Protein AF-0000000087552351 (afdb_homodimer)

Sequence (820 aa):
MNISKKLKDYVEFHENSLAQIQEIRVENEFPAETSYFRNNADVDYARILYSASCRRLQGKMQLFIPKSEVFYRNRLTHSHEVAQIAKILAKRLELKDILTVQACSLAHDIGNPPFGHAGEIALSSLGTKLPYEGNAQSFRILHELEERHYKFFGLNLTLRTMLGIVKYHQMRSFKDNEGEEKINDKFLYDEDYELVGSWLEKYNINHKTIDCEIMDLSDEIAYAVHDLEDALKLKYFTIDELIYEFSVCEKFLEATKILEKQVNKAKSFAKLAREYSSSEEYSMLFRKELTSNLTSLLITDIDLVEEKLNYKKYEKLVKGLKKLTFRAIKRQPDIILYENQGNKILKGLFEVYNDDIYNKNLVLLPNNYRNLKLKERKIKDYIGGMMDLYAISQYEKYFGPINDKGIYGCMNISKKLKDYVEFHENSLAQIQEIRVENEFPAETSYFRNNADVDYARILYSASCRRLQGKMQLFIPKSEVFYRNRLTHSHEVAQIAKILAKRLELKDILTVQACSLAHDIGNPPFGHAGEIALSSLGTKLPYEGNAQSFRILHELEERHYKFFGLNLTLRTMLGIVKYHQMRSFKDNEGEEKINDKFLYDEDYELVGSWLEKYNINHKTIDCEIMDLSDEIAYAVHDLEDALKLKYFTIDELIYEFSVCEKFLEATKILEKQVNKAKSFAKLAREYSSSEEYSMLFRKELTSNLTSLLITDIDLVEEKLNYKKYEKLVKGLKKLTFRAIKRQPDIILYENQGNKILKGLFEVYNDDIYNKNLVLLPNNYRNLKLKERKIKDYIGGMMDLYAISQYEKYFGPINDKGIYGC

InterPro domains:
  IPR003607 HD/PDEase domain [SM00471] (71-233)
  IPR003607 HD/PDEase domain [cd00077] (73-172)
  IPR006261 dGTP triphosphohydrolase [TIGR01353] (38-400)
  IPR006674 HD domain [PF01966] (75-184)
  IPR006674 HD domain [PS51831] (75-224)
  IPR026875 Phosphohydrolase-associated domain [PF13286] (314-396)
  IPR050135 Deoxyguanosinetriphosphate triphosphohydrolase-like [PTHR11373] (42-273)

Nearest PDB structures (foldseek):
  7lwz-assembly1_F  TM=7.585E-01  e=1.533E-15  Vibrio cholerae O1 biovar El Tor str. N16961
  7lwz-assembly1_B  TM=7.613E-01  e=9.129E-15  Vibrio cholerae O1 biovar El Tor str. N16961
  7lwz-assembly1_D  TM=7.501E-01  e=4.357E-15  Vibrio cholerae O1 biovar El Tor str. N16961
  2dqb-assembly1_A  TM=7.507E-01  e=2.709E-14  Thermus thermophilus HB8
  2dqb-assembly1_F  TM=7.412E-01  e=7.397E-13  Thermus thermophilus HB8

Secondary structure (DSSP, 8-state):
-PPPHHHHHHHHHHHHHTGGGSS-BTTTTS----BTTB-HHHHHHHHHHTSHHHHGGGGSBSSS---SSS---BHHHHHHHHHHHHHHHHHHTT-S-HHHHHHHHHHTTTTPPTTHHHHHHHHHHSSSS----HHHHHHHIIIIIS---SSSSS---BHHHHHHT-----------SSS---TT-----HHHHHHHHHHHHHHT--SS-HHHHHHHHHHHHHHHHHHHHHHHHTTSS-HHHHHHHHHH-GGGGGGHHHHHHHHHHHHHHHTT--SS-SHHHHHHHHHHHHHHHHHHHHHHHEEEETTEEEESS-HHHHHHHHHHHHHHHHTSHHHHHHHHHHHHHHHHHHHHHH-TTTTGGGTTS-GGG--GGGHHHHHHHHHHT--HHHHHHHHHHHH--SGGG-TT--/-PPPHHHHHHHHHHHHHTGGGSS-BTTTTS----BTTB-HHHHHHHHHHTSHHHHGGGGSBSSS---SSS---BHHHHHHHHHHHHHHHHHHTT-S-HHHHHHHHHHTTTTPPTTHHHHHHHHHHSSSS----HHHHHHHIIIIIS---SSSSS---BHHHHHHT-----------TTS---TT-----HHHHHHHHHHHHHHT--SS-HHHHHHHHHHHHHHHHHHHHHHHHTTSS-HHHHHHHHHH-GGGGGGHHHHHHHHHHHHHHHTT--SS-SHHHHHHHHHHHHHHHHHHHHHHHEEEETTEEEESS-HHHHHHHHHHHHHHHHTSHHHHHHHHHHHHHHHHHHHHHH-TTTTGGGTTS-GGG--GGGHHHHHHHHHHT--HHHHHHHHHHHH--SGGG-TT--

pLDDT: mean 90.75, std 12.14, range [34.12, 98.69]

Foldseek 3Di:
DAFDPVLLVLQVVQLVLCVVQQQAWPPNVDGDDADPVGDQLNLLLVLLCPFLLLVLQQQADDQDDPDPVDDDDTRNNLLQQLLVLLLVLCVSSVPPCSSLLSSLSSLLQSLFFHLGPLLQLLLQPDDDNNHRDRLQSSLCQQQAVTDDDPPGGHSRHTLSSSLLNDPDLDALCPDDDDDDRPSHDDYHDPVVSVVNVVVCVVSVHDHCGPSNQSSVLSSLLSLLQRLVLRCVVVPLDHLVVLLVVQCPDPLLNVCSVVSVVLLVVLQVVLVVDDPPPDVVSSSVSSSVSSSVVSSVVQSVQFGQDPSGTDGNPCNSVSVSSNPSSSVSSCPDPVSVLSSLLSSVLLNQQLCQQVDCVNCPQSVVDPPSLRDPVCRSVSSSSRSRSHRHVVSQVVSCVVPNHPVVQPSPGD/DAFDPVLLCLQVVQLVLCVVQQQAWPPNVDGDDADPVGDQLNLLLVLLCPFLLLVLQQQADDQDDDDPVDDDDTRNNLLQQLLVLLLVLCVSSVPPCSSLLSSLSSLLQSQFFHLGPLLQLLLCPDDDNNHRDRLQSSLCQQQAVTDDDPPGGHSRHTLSSSLLNDLDLDDLPPPPPVPDRPSHDDYHDPVVSVVNVVVCVVSVHDHCGPSNQSSVLSSLLSLLQRLVLRCCVVPLDHLVVLLVVQCPDPLLNVCSVVLVVLLVVLQVVLVVDDPPPDVVSSSVSSSVSSSVVSSVVQSVQFGQDPSGTDGNPCNSVSVSSNPSSSVSSCPDPVSVLSSLLSSVLLNQQLCQQVDCVNCPQSVVDPPSLRDPVCRSVSSSSRSRSHRHVRSQVVSCVVPNHPVVQPSPRD

Organism: NCBI:txid2305228

Solvent-accessible surface area (backbone atoms only — not comparable to full-atom values): 43370 Å² total; per-residue (Å²): 133,83,73,53,69,68,46,43,50,52,47,51,53,47,50,58,62,41,58,83,31,49,80,36,32,72,52,59,92,62,72,78,93,64,54,99,45,36,50,62,44,54,50,40,31,48,56,47,64,71,30,67,56,41,54,34,23,62,47,18,34,51,89,49,80,85,43,77,63,49,86,67,71,23,39,34,59,45,21,52,50,17,17,52,46,21,36,44,49,31,38,55,58,64,50,85,69,39,54,40,28,24,33,25,21,50,44,49,63,48,22,46,23,24,42,23,72,49,25,33,48,43,52,24,67,42,81,66,94,50,70,52,40,42,53,27,39,22,52,44,35,46,52,49,67,37,80,70,50,67,89,50,53,5,65,54,40,28,44,42,45,57,47,18,46,38,84,48,94,36,62,68,78,72,70,85,85,91,77,80,71,72,85,80,68,77,29,24,51,68,72,56,42,53,50,52,48,51,52,28,62,74,65,71,43,69,84,56,32,61,43,18,50,42,28,53,53,20,44,49,50,40,48,24,38,55,49,45,46,52,37,47,71,69,56,74,50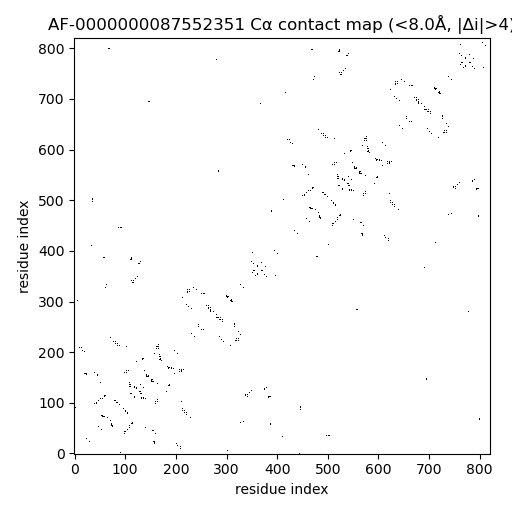,51,73,66,57,52,48,50,54,27,61,74,31,77,90,23,34,82,31,30,61,57,50,48,52,50,48,50,53,16,46,60,57,16,65,65,43,58,86,76,69,42,70,65,58,29,52,53,41,23,45,53,43,34,39,52,50,52,51,54,52,54,61,71,34,50,35,70,47,93,91,35,85,32,51,70,79,52,46,48,40,47,53,38,39,36,52,53,47,48,53,58,52,58,68,35,66,70,50,45,52,50,33,51,45,36,38,52,40,52,52,49,47,49,51,52,60,66,27,66,77,84,16,46,86,32,63,84,46,60,74,93,44,48,39,79,94,45,39,70,60,28,51,50,52,54,56,30,64,34,27,36,52,28,46,50,51,54,34,27,72,77,74,39,73,64,82,82,33,52,94,85,45,125,132,82,72,54,69,68,47,44,50,52,48,50,55,47,50,57,64,40,57,81,31,50,80,37,31,72,51,56,92,61,72,77,95,64,54,100,46,36,49,61,44,53,51,42,31,49,55,47,64,72,29,68,57,41,55,34,22,62,48,18,33,51,90,49,79,83,44,76,64,50,85,66,69,23,38,34,58,45,21,53,50,16,16,51,45,21,37,45,50,30,39,55,59,63,50,85,67,41,54,40,28,24,35,22,20,50,45,48,64,48,22,46,23,25,43,23,71,48,24,34,49,44,52,22,67,42,78,91,74,52,70,50,40,42,55,27,37,22,52,43,36,46,52,49,66,37,80,70,51,68,88,50,52,5,65,53,41,28,45,42,46,57,47,19,46,40,84,47,93,36,63,71,78,74,64,56,77,87,66,64,65,72,82,80,67,76,28,24,51,69,72,55,42,53,50,53,49,49,54,29,61,74,64,72,42,68,85,57,31,62,43,18,50,43,27,52,52,19,44,49,49,41,50,24,36,54,50,44,44,51,37,48,73,69,58,76,49,52,73,67,58,51,48,49,52,27,59,72,32,77,89,24,34,82,28,31,62,57,50,49,51,50,47,48,52,15,47,59,57,16,66,64,42,57,86,76,68,43,71,65,58,29,52,52,39,22,46,53,43,33,39,53,51,50,51,53,53,53,60,72,33,50,37,70,46,93,90,36,85,34,51,70,78,51,48,48,40,46,52,38,39,35,51,54,49,48,52,58,52,58,68,35,66,70,50,45,50,49,32,52,46,34,37,52,39,52,51,50,46,49,52,51,61,65,27,65,79,83,15,46,87,33,63,84,46,61,73,93,43,49,40,79,94,45,39,69,59,29,51,48,53,54,56,29,63,34,27,36,52,28,47,52,51,56,33,26,72,76,73,40,73,64,84,83,34,51,94,84,43,124

Radius of gyration: 26.46 Å; Cα contacts (8 Å, |Δi|>4): 1327; chains: 2; bounding box: 72×77×68 Å

Structure (mmCIF, N/CA/C/O backbone):
data_AF-0000000087552351-model_v1
#
loop_
_entity.id
_entity.type
_entity.pdbx_description
1 polymer 'DNTP triphosphohydrolase'
#
loop_
_atom_site.group_PDB
_atom_site.id
_atom_site.type_symbol
_atom_site.label_atom_id
_atom_site.label_alt_id
_atom_site.label_comp_id
_atom_site.label_asym_id
_atom_site.label_entity_id
_atom_site.label_seq_id
_atom_site.pdbx_PDB_ins_code
_atom_site.Cartn_x
_atom_site.Cartn_y
_atom_site.Cartn_z
_atom_site.occupancy
_atom_site.B_iso_or_equiv
_atom_site.auth_seq_id
_atom_site.auth_comp_id
_atom_site.auth_asym_id
_atom_site.auth_atom_id
_atom_site.pdbx_PDB_model_num
ATOM 1 N N . MET A 1 1 ? 20.641 -11.336 18.594 1 66.88 1 MET A N 1
ATOM 2 C CA . MET A 1 1 ? 21.016 -11.016 19.969 1 66.88 1 MET A CA 1
ATOM 3 C C . MET A 1 1 ? 19.953 -10.133 20.625 1 66.88 1 MET A C 1
ATOM 5 O O . MET A 1 1 ? 19.359 -9.273 19.969 1 66.88 1 MET A O 1
ATOM 9 N N . ASN A 1 2 ? 19.625 -10.406 21.828 1 80.88 2 ASN A N 1
ATOM 10 C CA . ASN A 1 2 ? 18.703 -9.609 22.641 1 80.88 2 ASN A CA 1
ATOM 11 C C . ASN A 1 2 ? 19.234 -8.211 22.891 1 80.88 2 ASN A C 1
ATOM 13 O O . ASN A 1 2 ? 20.453 -7.984 22.844 1 80.88 2 ASN A O 1
ATOM 17 N N . ILE A 1 3 ? 18.344 -7.242 23 1 90.88 3 ILE A N 1
ATOM 18 C CA . ILE A 1 3 ? 18.75 -5.855 23.203 1 90.88 3 ILE A CA 1
ATOM 19 C C . ILE A 1 3 ? 19.266 -5.68 24.625 1 90.88 3 ILE A C 1
ATOM 21 O O . ILE A 1 3 ? 18.953 -6.48 25.516 1 90.88 3 ILE A O 1
ATOM 25 N N . SER A 1 4 ? 20.172 -4.723 24.828 1 92.62 4 SER A N 1
ATOM 26 C CA . SER A 1 4 ? 20.734 -4.438 26.141 1 92.62 4 SER A CA 1
ATOM 27 C C . SER A 1 4 ? 19.656 -4.02 27.141 1 92.62 4 SER A C 1
ATOM 29 O O . SER A 1 4 ? 18.594 -3.559 26.734 1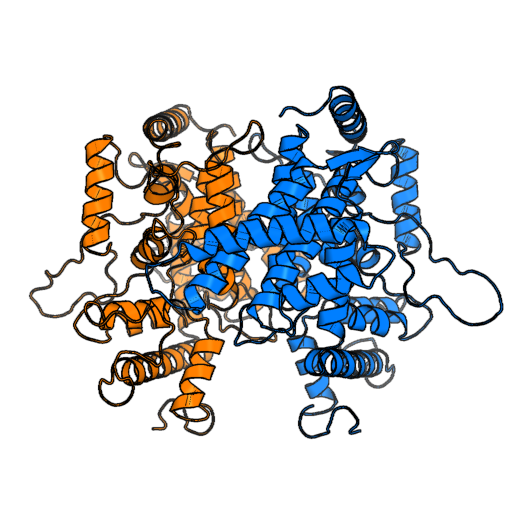 92.62 4 SER A O 1
ATOM 31 N N . LYS A 1 5 ? 19.938 -4.148 28.484 1 93.75 5 LYS A N 1
ATOM 32 C CA . LYS A 1 5 ? 19 -3.752 29.531 1 93.75 5 LYS A CA 1
ATOM 33 C C . LYS A 1 5 ? 18.75 -2.246 29.5 1 93.75 5 LYS A C 1
ATOM 35 O O . LYS A 1 5 ? 17.625 -1.795 29.719 1 93.75 5 LYS A O 1
ATOM 40 N N . LYS A 1 6 ? 19.812 -1.529 29.188 1 95.44 6 LYS A N 1
ATOM 41 C CA . LYS A 1 6 ? 19.703 -0.075 29.125 1 95.44 6 LYS A CA 1
ATOM 42 C C . LYS A 1 6 ? 18.75 0.357 28.031 1 95.44 6 LYS A C 1
ATOM 44 O O . LYS A 1 6 ? 17.938 1.264 28.219 1 95.44 6 LYS A O 1
ATOM 49 N N . LEU A 1 7 ? 18.922 -0.229 26.859 1 96.62 7 LEU A N 1
ATOM 50 C CA . LEU A 1 7 ? 18.047 0.062 25.734 1 96.62 7 LEU A CA 1
ATOM 51 C C . LEU A 1 7 ? 16.594 -0.331 26.047 1 96.62 7 LEU A C 1
ATOM 53 O O . LEU A 1 7 ? 15.672 0.426 25.766 1 96.62 7 LEU A O 1
ATOM 57 N N . LYS A 1 8 ? 16.406 -1.453 26.656 1 95.69 8 LYS A N 1
ATOM 58 C CA . LYS A 1 8 ? 15.078 -1.93 27.031 1 95.69 8 LYS A CA 1
ATOM 59 C C . LYS A 1 8 ? 14.414 -0.983 28.031 1 95.69 8 LYS A C 1
ATOM 61 O O . LYS A 1 8 ? 13.219 -0.685 27.906 1 95.69 8 LYS A O 1
ATOM 66 N N . ASP A 1 9 ? 15.18 -0.555 29.016 1 96.88 9 ASP A N 1
ATOM 67 C CA . ASP A 1 9 ? 14.664 0.364 30.016 1 96.88 9 ASP A CA 1
ATOM 68 C C . ASP A 1 9 ? 14.242 1.692 29.391 1 96.88 9 ASP A C 1
ATOM 70 O O . ASP A 1 9 ? 13.227 2.27 29.781 1 96.88 9 ASP A O 1
ATOM 74 N N . TYR A 1 10 ? 15.078 2.131 28.469 1 97.25 10 TYR A N 1
ATOM 75 C CA . TYR A 1 10 ? 14.773 3.375 27.781 1 97.25 10 TYR A CA 1
ATOM 76 C C . TYR A 1 10 ? 13.445 3.275 27.047 1 97.25 10 TYR A C 1
ATOM 78 O O . TYR A 1 10 ? 12.586 4.152 27.172 1 97.25 10 TYR A O 1
ATOM 86 N N . VAL A 1 11 ? 13.227 2.229 26.297 1 97.31 11 VAL A N 1
ATOM 87 C CA . VAL A 1 11 ? 12.031 2.037 25.484 1 97.31 11 VAL A CA 1
ATOM 88 C C . VAL A 1 11 ? 10.812 1.874 26.391 1 97.31 11 VAL A C 1
ATOM 90 O O . VAL A 1 11 ? 9.773 2.486 26.141 1 97.31 11 VAL A O 1
ATOM 93 N N . GLU A 1 12 ? 10.969 1.07 27.406 1 96.88 12 GLU A N 1
ATOM 94 C CA . GLU A 1 12 ? 9.867 0.835 28.344 1 96.88 12 GLU A CA 1
ATOM 95 C C . GLU A 1 12 ? 9.438 2.127 29.031 1 96.88 12 GLU A C 1
ATOM 97 O O . GLU A 1 12 ? 8.242 2.391 29.188 1 96.88 12 GLU A O 1
ATOM 102 N N . PHE A 1 13 ? 10.469 2.912 29.469 1 96.69 13 PHE A N 1
ATOM 103 C CA . PHE A 1 13 ? 10.195 4.172 30.141 1 96.69 13 PHE A CA 1
ATOM 104 C C . PHE A 1 13 ? 9.422 5.117 29.234 1 96.69 13 PHE A C 1
ATOM 106 O O . PHE A 1 13 ? 8.398 5.68 29.641 1 96.69 13 PHE A O 1
ATOM 113 N N . HIS A 1 14 ? 9.812 5.281 28.031 1 97 14 HIS A N 1
ATOM 114 C CA . HIS A 1 14 ? 9.203 6.227 27.109 1 97 14 HIS A CA 1
ATOM 115 C C . HIS A 1 14 ? 7.84 5.727 26.641 1 97 14 HIS A C 1
ATOM 117 O O . HIS A 1 14 ? 6.918 6.523 26.438 1 97 14 HIS A O 1
ATOM 123 N N . GLU A 1 15 ? 7.715 4.426 26.406 1 97.56 15 GLU A N 1
ATOM 124 C CA . GLU A 1 15 ? 6.414 3.885 26.031 1 97.56 15 GLU A CA 1
ATOM 125 C C . GLU A 1 15 ? 5.395 4.047 27.156 1 97.56 15 GLU A C 1
ATOM 127 O O . GLU A 1 15 ? 4.234 4.371 26.906 1 97.56 15 GLU A O 1
ATOM 132 N N . ASN A 1 16 ? 5.84 3.789 28.391 1 96.81 16 ASN A N 1
ATOM 133 C CA . ASN A 1 16 ? 4.953 3.924 29.547 1 96.81 16 ASN A CA 1
ATOM 134 C C . ASN A 1 16 ? 4.473 5.359 29.719 1 96.81 16 ASN A C 1
ATOM 136 O O . ASN A 1 16 ? 3.346 5.594 30.172 1 96.81 16 ASN A O 1
ATOM 140 N N . SER A 1 17 ? 5.348 6.285 29.344 1 96.19 17 SER A N 1
ATOM 141 C CA . SER A 1 17 ? 4.965 7.691 29.453 1 96.19 17 SER A CA 1
ATOM 142 C C . SER A 1 17 ? 3.814 8.023 28.5 1 96.19 17 SER A C 1
ATOM 144 O O . SER A 1 17 ? 3.104 9.008 28.703 1 96.19 17 SER A O 1
ATOM 146 N N . LEU A 1 18 ? 3.59 7.23 27.469 1 97.69 18 LEU A N 1
ATOM 147 C CA . LEU A 1 18 ? 2.564 7.492 26.469 1 97.69 18 LEU A CA 1
ATOM 148 C C . LEU A 1 18 ? 1.268 6.77 26.812 1 97.69 18 LEU A C 1
ATOM 150 O O . LEU A 1 18 ? 0.243 6.98 26.156 1 97.69 18 LEU A O 1
ATOM 154 N N . ALA A 1 19 ? 1.276 5.922 27.828 1 96.06 19 ALA A N 1
ATOM 155 C CA . ALA A 1 19 ? 0.119 5.113 28.188 1 96.06 19 ALA A CA 1
ATOM 156 C C . ALA A 1 19 ? -1.085 5.992 28.516 1 96.06 19 ALA A C 1
ATOM 158 O O . ALA A 1 19 ? -2.225 5.637 28.203 1 96.06 19 ALA A O 1
ATOM 159 N N . GLN A 1 20 ? -0.823 7.145 29.078 1 95.56 20 GLN A N 1
ATOM 160 C CA . GLN A 1 20 ? -1.896 8.023 29.547 1 95.56 20 GLN A CA 1
ATOM 161 C C . GLN A 1 20 ? -2.631 8.656 28.375 1 95.56 20 GLN A C 1
ATOM 163 O O . GLN A 1 20 ? -3.773 9.094 28.516 1 95.56 20 GLN A O 1
ATOM 168 N N . ILE A 1 21 ? -1.992 8.688 27.188 1 97.44 21 ILE A N 1
ATOM 169 C CA . ILE A 1 21 ? -2.619 9.398 26.078 1 97.44 21 ILE A CA 1
ATOM 170 C C . ILE A 1 21 ? -2.959 8.406 24.969 1 97.44 21 ILE A C 1
ATOM 172 O O . ILE A 1 21 ? -3.367 8.805 23.875 1 97.44 21 ILE A O 1
ATOM 176 N N . GLN A 1 22 ? -2.797 7.141 25.219 1 96.06 22 GLN A N 1
ATOM 177 C CA . GLN A 1 22 ? -3.037 6.113 24.203 1 96.06 22 GLN A CA 1
ATOM 178 C C . GLN A 1 22 ? -4.52 6.008 23.875 1 96.06 22 GLN A C 1
ATOM 180 O O . GLN A 1 22 ? -4.883 5.598 22.766 1 96.06 22 GLN A O 1
ATOM 185 N N . GLU A 1 23 ? -5.391 6.418 24.781 1 95.94 23 GLU A N 1
ATOM 186 C CA . GLU A 1 23 ? -6.828 6.285 24.578 1 95.94 23 GLU A CA 1
ATOM 187 C C . GLU A 1 23 ? -7.5 7.648 24.453 1 95.94 23 GLU A C 1
ATOM 189 O O . GLU A 1 23 ? -8.719 7.738 24.281 1 95.94 23 GLU A O 1
ATOM 194 N N . ILE A 1 24 ? -6.703 8.703 24.594 1 97.94 24 ILE A N 1
ATOM 195 C CA . ILE A 1 24 ? -7.246 10.055 24.5 1 97.94 24 ILE A CA 1
ATOM 196 C C . ILE A 1 24 ? -7.195 10.531 23.047 1 97.94 24 ILE A C 1
ATOM 198 O O . ILE A 1 24 ? -6.137 10.516 22.422 1 97.94 24 ILE A O 1
ATOM 202 N N . ARG A 1 25 ? -8.32 10.906 22.609 1 98 25 ARG A N 1
ATOM 203 C CA . ARG A 1 25 ? -8.383 11.383 21.219 1 98 25 ARG A CA 1
ATOM 204 C C . ARG A 1 25 ? -8.352 12.906 21.172 1 98 25 ARG A C 1
ATOM 206 O O . ARG A 1 25 ? -8.586 13.578 22.188 1 98 25 ARG A O 1
ATOM 213 N N . VAL A 1 26 ? -7.984 13.469 19.984 1 97.81 26 VAL A N 1
ATOM 214 C CA . VAL A 1 26 ? -7.945 14.914 19.812 1 97.81 26 VAL A CA 1
ATOM 215 C C . VAL A 1 26 ? -9.273 15.531 20.234 1 97.81 26 VAL A C 1
ATOM 217 O O . VAL A 1 26 ? -9.305 16.469 21.031 1 97.81 26 VAL A O 1
ATOM 220 N N . GLU A 1 27 ? -10.367 14.984 19.625 1 96.81 27 GLU A N 1
ATOM 221 C CA . GLU A 1 27 ? -11.719 15.281 20.094 1 96.81 27 GLU A CA 1
ATOM 222 C C . GLU A 1 27 ? -12.242 14.188 21.016 1 96.81 27 GLU A C 1
ATOM 224 O O . GLU A 1 27 ? -13.039 13.344 20.609 1 96.81 27 GLU A O 1
ATOM 229 N N . ASN A 1 28 ? -11.906 14.281 22.281 1 95.88 28 ASN A N 1
ATOM 230 C CA . ASN A 1 28 ? -12.117 13.195 23.234 1 95.88 28 ASN A CA 1
ATOM 231 C C . ASN A 1 28 ? -13.594 13.008 23.547 1 95.88 28 ASN A C 1
ATOM 233 O O . ASN A 1 28 ? -13.992 11.969 24.094 1 95.88 28 ASN A O 1
ATOM 237 N N . GLU A 1 29 ? -14.43 13.984 23.266 1 95.75 29 GLU A N 1
ATOM 238 C CA . GLU A 1 29 ? -15.875 13.867 23.453 1 95.75 29 GLU A CA 1
ATOM 239 C C . GLU A 1 29 ? -16.484 12.883 22.453 1 95.75 29 GLU A C 1
ATOM 241 O O . GLU A 1 29 ? -17.625 12.445 22.625 1 95.75 29 GLU A O 1
ATOM 246 N N . PHE A 1 30 ? -15.727 12.562 21.438 1 95.12 30 PHE A N 1
ATOM 247 C CA . PHE A 1 30 ? -16.172 11.625 20.422 1 95.12 30 PHE A CA 1
ATOM 248 C C . PHE A 1 30 ? -15.305 10.375 20.406 1 95.12 30 PHE A C 1
ATOM 250 O O . PHE A 1 30 ? -14.477 10.203 19.5 1 95.12 30 PHE A O 1
ATOM 257 N N . PRO A 1 31 ? -15.523 9.492 21.281 1 94.06 31 PRO A N 1
ATOM 258 C CA . PRO A 1 31 ? -14.711 8.273 21.328 1 94.06 31 PRO A CA 1
ATOM 259 C C . PRO A 1 31 ? -14.945 7.359 20.125 1 94.06 31 PRO A C 1
ATOM 261 O O . PRO A 1 31 ? -16 7.426 19.484 1 94.06 31 PRO A O 1
ATOM 264 N N . ALA A 1 32 ? -14 6.562 19.797 1 92.12 32 ALA A N 1
ATOM 265 C CA . ALA A 1 32 ? -14.141 5.57 18.734 1 92.12 32 ALA A CA 1
ATOM 266 C C . ALA A 1 32 ? -14.844 4.316 19.25 1 92.12 32 ALA A C 1
ATOM 268 O O . ALA A 1 32 ? -14.812 4.027 20.453 1 92.12 32 ALA A O 1
ATOM 269 N N . GLU A 1 33 ? -15.477 3.631 18.281 1 88.44 33 GLU A N 1
ATOM 270 C CA . GLU A 1 33 ? -16.047 2.334 18.625 1 88.44 33 GLU A CA 1
ATOM 271 C C . GLU A 1 33 ? -14.969 1.271 18.766 1 88.44 33 GLU A C 1
ATOM 273 O O . GLU A 1 33 ? -14.305 0.916 17.797 1 88.44 33 GLU A O 1
ATOM 278 N N . THR A 1 34 ? -14.734 0.831 20 1 92.12 34 THR A N 1
ATOM 279 C CA . THR A 1 34 ? -13.766 -0.224 20.25 1 92.12 34 THR A CA 1
ATOM 280 C C . THR A 1 34 ? -14.461 -1.496 20.734 1 92.12 34 THR A C 1
ATOM 282 O O . THR A 1 34 ? -15.648 -1.477 21.047 1 92.12 34 THR A O 1
ATOM 285 N N . SER A 1 35 ? -13.805 -2.637 20.625 1 93.62 35 SER A N 1
ATOM 286 C CA . SER A 1 35 ? -14.219 -3.959 21.078 1 93.62 35 SER A CA 1
ATOM 287 C C . SER A 1 35 ? -13.023 -4.773 21.562 1 93.62 35 SER A C 1
ATOM 289 O O . SER A 1 35 ? -11.898 -4.266 21.625 1 93.62 35 SER A O 1
ATOM 291 N N . TYR A 1 36 ? -13.305 -6.027 21.984 1 92.81 36 TYR A N 1
ATOM 292 C CA . TYR A 1 36 ? -12.219 -6.871 22.484 1 92.81 36 TYR A CA 1
ATOM 293 C C . TYR A 1 36 ? -11.227 -7.18 21.375 1 92.81 36 TYR A C 1
ATOM 295 O O . TYR A 1 36 ? -10.07 -7.52 21.641 1 92.81 36 TYR A O 1
ATOM 303 N N . PHE A 1 37 ? -11.664 -7.004 20.109 1 94.25 37 PHE A N 1
ATOM 304 C CA . PHE A 1 37 ? -10.805 -7.375 19 1 94.25 37 PHE A CA 1
ATOM 305 C C . PHE A 1 37 ? -10.344 -6.141 18.234 1 94.25 37 PHE A C 1
ATOM 307 O O . PHE A 1 37 ? -9.617 -6.25 17.234 1 94.25 37 PHE A O 1
ATOM 314 N N . ARG A 1 38 ? -10.703 -4.957 18.625 1 95.19 38 ARG A N 1
ATOM 315 C CA . ARG A 1 38 ? -10.391 -3.703 17.953 1 95.19 38 ARG A CA 1
ATOM 316 C C . ARG A 1 38 ? -10.156 -2.584 18.953 1 95.19 38 ARG A C 1
ATOM 318 O O . ARG A 1 38 ? -11.109 -2.09 19.562 1 95.19 38 ARG A O 1
ATOM 325 N N . ASN A 1 39 ? -8.891 -2.182 19.156 1 96.12 39 ASN A N 1
ATOM 326 C CA . ASN A 1 39 ? -8.555 -1.119 20.094 1 96.12 39 ASN A CA 1
ATOM 327 C C . ASN A 1 39 ? -8.32 0.209 19.391 1 96.12 39 ASN A C 1
ATOM 329 O O . ASN A 1 39 ? -8.547 0.319 18.172 1 96.12 39 ASN A O 1
ATOM 333 N N . ASN A 1 40 ? -7.922 1.242 20.078 1 97.44 40 ASN A N 1
ATOM 334 C CA . ASN A 1 40 ? -7.773 2.582 19.516 1 97.44 40 ASN A CA 1
ATOM 335 C C . ASN A 1 40 ? -6.672 2.631 18.453 1 97.44 40 ASN A C 1
ATOM 337 O O . ASN A 1 40 ? -6.766 3.389 17.484 1 97.44 40 ASN A O 1
ATOM 341 N N . ALA A 1 41 ? -5.605 1.832 18.688 1 97.81 41 ALA A N 1
ATOM 342 C CA . ALA A 1 41 ? -4.543 1.771 17.688 1 97.81 41 ALA A CA 1
ATOM 343 C C . ALA A 1 41 ? -5.059 1.187 16.375 1 97.81 41 ALA A C 1
ATOM 345 O O . ALA A 1 41 ? -4.68 1.645 15.289 1 97.81 41 ALA A O 1
ATOM 346 N N . ASP A 1 42 ? -5.949 0.172 16.484 1 97.56 42 ASP A N 1
ATOM 347 C CA . ASP A 1 42 ? -6.578 -0.404 15.297 1 97.56 42 ASP A CA 1
ATOM 348 C C . ASP A 1 42 ? -7.402 0.641 14.547 1 97.56 42 ASP A C 1
ATOM 350 O O . ASP A 1 42 ? -7.363 0.703 13.32 1 97.56 42 ASP A O 1
ATOM 354 N N . VAL A 1 43 ? -8.133 1.394 15.281 1 97.44 43 VAL A N 1
ATOM 355 C CA . VAL A 1 43 ? -8.992 2.424 14.703 1 97.44 43 VAL A CA 1
ATOM 356 C C . VAL A 1 43 ? -8.141 3.467 13.984 1 97.44 43 VAL A C 1
ATOM 358 O O . VAL A 1 43 ? -8.445 3.857 12.859 1 97.44 43 VAL A O 1
ATOM 361 N N . ASP A 1 44 ? -7.062 3.918 14.688 1 98.44 44 ASP A N 1
ATOM 362 C CA . ASP A 1 44 ? -6.191 4.93 14.102 1 98.44 44 ASP A CA 1
ATOM 363 C C . ASP A 1 44 ? -5.562 4.426 12.805 1 98.44 44 ASP A C 1
ATOM 365 O O . ASP A 1 44 ? -5.512 5.152 11.805 1 98.44 44 ASP A O 1
ATOM 369 N N . TYR A 1 45 ? -5.09 3.195 12.82 1 98.25 45 TYR A N 1
ATOM 370 C CA . TYR A 1 45 ? -4.488 2.613 11.625 1 98.25 45 TYR A CA 1
ATOM 371 C C . TYR A 1 45 ? -5.488 2.58 10.469 1 98.25 45 TYR A C 1
ATOM 373 O O . TYR A 1 45 ? -5.164 2.967 9.344 1 98.25 45 TYR A O 1
ATOM 381 N N . ALA A 1 46 ? -6.664 2.16 10.742 1 96.69 46 ALA A N 1
ATOM 382 C CA . ALA A 1 46 ? -7.703 2.059 9.719 1 96.69 46 ALA A CA 1
ATOM 383 C C . ALA A 1 46 ? -8.078 3.436 9.18 1 96.69 46 ALA A C 1
ATOM 385 O O . ALA A 1 46 ? -8.211 3.613 7.965 1 96.69 46 ALA A O 1
ATOM 386 N N . ARG A 1 47 ? -8.281 4.402 10.078 1 97.19 47 ARG A N 1
ATOM 387 C CA . ARG A 1 47 ? -8.648 5.75 9.656 1 97.19 47 ARG A CA 1
ATOM 388 C C . ARG A 1 47 ? -7.602 6.332 8.711 1 97.19 47 ARG A C 1
ATOM 390 O O . ARG A 1 47 ? -7.941 6.992 7.727 1 97.19 47 ARG A O 1
ATOM 397 N N . ILE A 1 48 ? -6.336 6.051 9.016 1 98.06 48 ILE A N 1
ATOM 398 C CA . ILE A 1 48 ? -5.25 6.547 8.172 1 98.06 48 ILE A CA 1
ATOM 399 C C . ILE A 1 48 ? -5.246 5.801 6.844 1 98.06 48 ILE A C 1
ATOM 401 O O . ILE A 1 48 ? -5.223 6.418 5.773 1 98.06 48 ILE A O 1
ATOM 405 N N . LEU A 1 49 ? -5.32 4.496 6.879 1 96.88 49 LEU A N 1
ATOM 406 C CA . LEU A 1 49 ? -5.25 3.646 5.695 1 96.88 49 LEU A CA 1
ATOM 407 C C . LEU A 1 49 ? -6.332 4.023 4.691 1 96.88 49 LEU A C 1
ATOM 409 O O . LEU A 1 49 ? -6.078 4.074 3.484 1 96.88 49 LEU A O 1
ATOM 413 N N . TYR A 1 50 ? -7.535 4.32 5.184 1 93.62 50 TYR A N 1
ATOM 414 C CA . TYR A 1 50 ? -8.68 4.531 4.309 1 93.62 50 TYR A CA 1
ATOM 415 C C . TYR A 1 50 ? -8.844 6.008 3.961 1 93.62 50 TYR A C 1
ATOM 417 O O . TYR A 1 50 ? -9.734 6.379 3.197 1 93.62 50 TYR A O 1
ATOM 425 N N . SER A 1 51 ? -7.988 6.855 4.488 1 94.12 51 SER A N 1
ATOM 426 C CA . SER A 1 51 ? -8.094 8.289 4.215 1 94.12 51 SER A CA 1
ATOM 427 C C . SER A 1 51 ? -7.738 8.594 2.764 1 94.12 51 SER A C 1
ATOM 429 O O . SER A 1 51 ? -6.957 7.875 2.141 1 94.12 51 SER A O 1
ATOM 431 N N . ALA A 1 52 ? -8.344 9.625 2.225 1 91.12 52 ALA A N 1
ATOM 432 C CA . ALA A 1 52 ? -8.07 10.062 0.86 1 91.12 52 ALA A CA 1
ATOM 433 C C . ALA A 1 52 ? -6.609 10.477 0.7 1 91.12 52 ALA A C 1
ATOM 435 O O . ALA A 1 52 ? -5.984 10.18 -0.319 1 91.12 52 ALA A O 1
ATOM 436 N N . SER A 1 53 ? -6.09 11.156 1.726 1 94.81 53 SER A N 1
ATOM 437 C CA . SER A 1 53 ? -4.715 11.648 1.665 1 94.81 53 SER A CA 1
ATOM 438 C C . SER A 1 53 ? -3.719 10.5 1.585 1 94.81 53 SER A C 1
ATOM 440 O O . SER A 1 53 ? -2.705 10.594 0.892 1 94.81 53 SER A O 1
ATOM 442 N N . CYS A 1 54 ? -3.961 9.398 2.285 1 94.94 54 CYS A N 1
ATOM 443 C CA . CYS A 1 54 ? -3.086 8.234 2.211 1 94.94 54 CYS A CA 1
ATOM 444 C C . CYS A 1 54 ? -3.17 7.574 0.839 1 94.94 54 CYS A C 1
ATOM 446 O O . CYS A 1 54 ? -2.145 7.219 0.253 1 94.94 54 CYS A O 1
ATOM 448 N N . ARG A 1 55 ? -4.32 7.453 0.345 1 90.06 55 ARG A N 1
ATOM 449 C CA . ARG A 1 55 ? -4.523 6.812 -0.95 1 90.06 55 ARG A CA 1
ATOM 450 C C . ARG A 1 55 ? -3.889 7.629 -2.07 1 90.06 55 ARG A C 1
ATOM 452 O O . ARG A 1 55 ? -3.355 7.066 -3.031 1 90.06 55 ARG A O 1
ATOM 459 N N . ARG A 1 56 ? -3.883 8.914 -1.94 1 91.69 56 ARG A N 1
ATOM 460 C CA . ARG A 1 56 ? -3.334 9.789 -2.969 1 91.69 56 ARG A CA 1
ATOM 461 C C . ARG A 1 56 ? -1.815 9.664 -3.043 1 91.69 56 ARG A C 1
ATOM 463 O O . ARG A 1 56 ? -1.201 10.07 -4.031 1 91.69 56 ARG A O 1
ATOM 470 N N . LEU A 1 57 ? -1.233 9.062 -2.02 1 92.69 57 LEU A N 1
ATOM 471 C CA . LEU A 1 57 ? 0.213 8.875 -2.031 1 92.69 57 LEU A CA 1
ATOM 472 C C . LEU A 1 57 ? 0.638 8.008 -3.213 1 92.69 57 LEU A C 1
ATOM 474 O O . LEU A 1 57 ? 1.795 8.055 -3.639 1 92.69 57 LEU A O 1
ATOM 478 N N . GLN A 1 58 ? -0.281 7.262 -3.818 1 88.5 58 GLN A N 1
ATOM 479 C CA . GLN A 1 58 ? 0.016 6.348 -4.914 1 88.5 58 GLN A CA 1
ATOM 480 C C . GLN A 1 58 ? 0.399 7.113 -6.18 1 88.5 58 GLN A C 1
ATOM 482 O O . GLN A 1 58 ? 1.033 6.559 -7.078 1 88.5 58 GLN A O 1
ATOM 487 N N . GLY A 1 59 ? 0.04 8.391 -6.25 1 87 59 GLY A N 1
ATOM 488 C CA . GLY A 1 59 ? 0.321 9.188 -7.438 1 87 59 GLY A CA 1
ATOM 489 C C . GLY A 1 59 ? 1.35 10.273 -7.195 1 87 59 GLY A C 1
ATOM 490 O O . GLY A 1 59 ? 1.502 11.18 -8.016 1 87 59 GLY A O 1
ATOM 491 N N . LYS A 1 60 ? 1.987 10.164 -6 1 88.31 60 LYS A N 1
ATOM 492 C CA . LYS A 1 60 ? 2.969 11.188 -5.656 1 88.31 60 LYS A CA 1
ATOM 493 C C . LYS A 1 60 ? 4.391 10.648 -5.77 1 88.31 60 LYS A C 1
ATOM 495 O O . LYS A 1 60 ? 4.672 9.531 -5.332 1 88.31 60 LYS A O 1
ATOM 500 N N . MET A 1 61 ? 5.176 11.477 -6.328 1 80 61 MET A N 1
ATOM 501 C CA . MET A 1 61 ? 6.578 11.148 -6.574 1 80 61 MET A CA 1
ATOM 502 C C . MET A 1 61 ? 7.336 10.977 -5.266 1 80 61 MET A C 1
ATOM 504 O O . MET A 1 61 ? 7.203 11.805 -4.355 1 80 61 MET A O 1
ATOM 508 N N . GLN A 1 62 ? 8.102 9.898 -5.211 1 75.12 62 GLN A N 1
ATOM 509 C CA . GLN A 1 62 ? 9.086 9.758 -4.141 1 75.12 62 GLN A CA 1
ATOM 510 C C . GLN A 1 62 ? 10.43 10.352 -4.547 1 75.12 62 GLN A C 1
ATOM 512 O O . GLN A 1 62 ? 10.688 11.531 -4.309 1 75.12 62 GLN A O 1
ATOM 517 N N . LEU A 1 63 ? 11.117 9.703 -5.434 1 72.12 63 LEU A N 1
ATOM 518 C CA . LEU A 1 63 ? 12.367 10.227 -5.973 1 72.12 63 LEU A CA 1
ATOM 519 C C . LEU A 1 63 ? 12.359 10.203 -7.496 1 72.12 63 LEU A C 1
ATOM 521 O O . LEU A 1 63 ? 13.07 10.977 -8.141 1 72.12 63 LEU A O 1
ATOM 525 N N . PHE A 1 64 ? 11.5 9.328 -8.047 1 74.38 64 PHE A N 1
ATOM 526 C CA . PHE A 1 64 ? 11.516 9.117 -9.492 1 74.38 64 PHE A CA 1
ATOM 527 C C . PHE A 1 64 ? 10.195 9.562 -10.117 1 74.38 64 PHE A C 1
ATOM 529 O O . PHE A 1 64 ? 9.156 9.578 -9.445 1 74.38 64 PHE A O 1
ATOM 536 N N . ILE A 1 65 ? 10.328 9.922 -11.352 1 70.88 65 ILE A N 1
ATOM 537 C CA . ILE A 1 65 ? 9.156 10.383 -12.094 1 70.88 65 ILE A CA 1
ATOM 538 C C . ILE A 1 65 ? 8.117 9.266 -12.164 1 70.88 65 ILE A C 1
ATOM 540 O O . ILE A 1 65 ? 8.438 8.133 -12.531 1 70.88 65 ILE A O 1
ATOM 544 N N . PRO A 1 66 ? 7.008 9.625 -11.602 1 65.62 66 PRO A N 1
ATOM 545 C CA . PRO A 1 66 ? 5.965 8.609 -11.773 1 65.62 66 PRO A CA 1
ATOM 546 C C . PRO A 1 66 ? 5.656 8.32 -13.242 1 65.62 66 PRO A C 1
ATOM 548 O O . PRO A 1 66 ? 5.293 9.227 -13.992 1 65.62 66 PRO A O 1
ATOM 551 N N . LYS A 1 67 ? 6.266 7.16 -13.727 1 63.59 67 LYS A N 1
ATOM 552 C CA . LYS A 1 67 ? 5.965 6.746 -15.094 1 63.59 67 LYS A CA 1
ATOM 553 C C . LYS A 1 67 ? 4.953 5.602 -15.109 1 63.59 67 LYS A C 1
ATOM 555 O O . LYS A 1 67 ? 5 4.711 -14.258 1 63.59 67 LYS A O 1
ATOM 560 N N . SER A 1 68 ? 4.07 5.781 -15.945 1 57.38 68 SER A N 1
ATOM 561 C CA . SER A 1 68 ? 3.008 4.789 -16.062 1 57.38 68 SER A CA 1
ATOM 562 C C . SER A 1 68 ? 3.564 3.432 -16.484 1 57.38 68 SER A C 1
ATOM 564 O O . SER A 1 68 ? 2.959 2.395 -16.203 1 57.38 68 SER A O 1
ATOM 566 N N . GLU A 1 69 ? 4.773 3.451 -17 1 58.97 69 GLU A N 1
ATOM 567 C CA . GLU A 1 69 ? 5.262 2.232 -17.641 1 58.97 69 GLU A CA 1
ATOM 568 C C . GLU A 1 69 ? 6.18 1.447 -16.719 1 58.97 69 GLU A C 1
ATOM 570 O O . GLU A 1 69 ? 6.43 0.261 -16.938 1 58.97 69 GLU A O 1
ATOM 575 N N . VAL A 1 70 ? 6.684 2.178 -15.812 1 59.34 70 VAL A N 1
ATOM 576 C CA . VAL A 1 70 ? 7.633 1.508 -14.93 1 59.34 70 VAL A CA 1
ATOM 577 C C . VAL A 1 70 ? 7.152 1.605 -13.484 1 59.34 70 VAL A C 1
ATOM 579 O O . VAL A 1 70 ? 6.562 2.611 -13.086 1 59.34 70 VAL A O 1
ATOM 582 N N . PHE A 1 71 ? 7.172 0.387 -12.898 1 62.94 71 PHE A N 1
ATOM 583 C CA . PHE A 1 71 ? 6.746 0.442 -11.508 1 62.94 71 PHE A CA 1
ATOM 584 C C . PHE A 1 71 ? 7.93 0.714 -10.586 1 62.94 71 PHE A C 1
ATOM 586 O O . PHE A 1 71 ? 8.844 -0.103 -10.492 1 62.94 71 PHE A O 1
ATOM 593 N N . TYR A 1 72 ? 8.078 1.999 -10.273 1 71.5 72 TYR A N 1
ATOM 594 C CA . TYR A 1 72 ? 8.953 2.369 -9.164 1 71.5 72 TYR A CA 1
ATOM 595 C C . TYR A 1 72 ? 8.141 2.676 -7.91 1 71.5 72 TYR A C 1
ATOM 597 O O . TYR A 1 72 ? 6.91 2.727 -7.957 1 71.5 72 TYR A O 1
ATOM 605 N N . ARG A 1 73 ? 8.883 2.717 -6.871 1 80.06 73 ARG A N 1
ATOM 606 C CA . ARG A 1 73 ? 8.25 3.088 -5.605 1 80.06 73 ARG A CA 1
ATOM 607 C C . ARG A 1 73 ? 7.645 4.484 -5.688 1 80.06 73 ARG A C 1
ATOM 609 O O . ARG A 1 73 ? 8.266 5.406 -6.211 1 80.06 73 ARG A O 1
ATOM 616 N N . ASN A 1 74 ? 6.371 4.535 -5.348 1 87.94 74 ASN A N 1
ATOM 617 C CA . ASN A 1 74 ? 5.746 5.816 -5.035 1 87.94 74 ASN A CA 1
ATOM 618 C C . ASN A 1 74 ? 5.652 6.043 -3.529 1 87.94 74 ASN A C 1
ATOM 620 O O . ASN A 1 74 ? 6.156 5.238 -2.744 1 87.94 74 ASN A O 1
ATOM 624 N N . ARG A 1 75 ? 5.055 7.195 -3.17 1 91.25 75 ARG A N 1
ATOM 625 C CA . ARG A 1 75 ? 5.043 7.527 -1.748 1 91.25 75 ARG A CA 1
ATOM 626 C C . ARG A 1 75 ? 4.172 6.551 -0.966 1 91.25 75 ARG A C 1
ATOM 628 O O . ARG A 1 75 ? 4.406 6.309 0.22 1 91.25 75 ARG A O 1
ATOM 635 N N . LEU A 1 76 ? 3.137 5.938 -1.604 1 92.62 76 LEU A N 1
ATOM 636 C CA . LEU A 1 76 ? 2.305 4.961 -0.908 1 92.62 76 LEU A CA 1
ATOM 637 C C . LEU A 1 76 ? 3.098 3.695 -0.6 1 92.62 76 LEU A C 1
ATOM 639 O O . LEU A 1 76 ? 3.094 3.217 0.536 1 92.62 76 LEU A O 1
ATOM 643 N N . THR A 1 77 ? 3.777 3.098 -1.636 1 93.44 77 THR A N 1
ATOM 644 C CA . THR A 1 77 ? 4.598 1.912 -1.415 1 93.44 77 THR A CA 1
ATOM 645 C C . THR A 1 77 ? 5.703 2.199 -0.403 1 93.44 77 THR A C 1
ATOM 647 O O . THR A 1 77 ? 5.992 1.368 0.46 1 93.44 77 THR A O 1
ATOM 650 N N . HIS A 1 78 ? 6.273 3.389 -0.504 1 94.5 78 HIS A N 1
ATOM 651 C CA . HIS A 1 78 ? 7.281 3.807 0.463 1 94.5 78 HIS A CA 1
ATOM 652 C C . HIS A 1 78 ? 6.727 3.787 1.883 1 94.5 78 HIS A C 1
ATOM 654 O O . HIS A 1 78 ? 7.355 3.25 2.795 1 94.5 78 HIS A O 1
ATOM 660 N N . SER A 1 79 ? 5.559 4.383 2.074 1 96.81 79 SER A N 1
ATOM 661 C CA . SER A 1 79 ? 4.961 4.477 3.402 1 96.81 79 SER A CA 1
ATOM 662 C C . SER A 1 79 ? 4.68 3.094 3.982 1 96.81 79 SER A C 1
ATOM 664 O O . SER A 1 79 ? 4.871 2.865 5.18 1 96.81 79 SER A O 1
ATOM 666 N N . HIS A 1 80 ? 4.25 2.145 3.137 1 96.69 80 HIS A N 1
ATOM 667 C CA . HIS A 1 80 ? 4.012 0.783 3.6 1 96.69 80 HIS A CA 1
ATOM 668 C C . HIS A 1 80 ? 5.32 0.09 3.965 1 96.69 80 HIS A C 1
ATOM 670 O O . HIS A 1 80 ? 5.367 -0.705 4.906 1 96.69 80 HIS A O 1
ATOM 676 N N . GLU A 1 81 ? 6.367 0.322 3.221 1 96.56 81 GLU A N 1
ATOM 677 C CA . GLU A 1 81 ? 7.672 -0.253 3.523 1 96.56 81 GLU A CA 1
ATOM 678 C C . GLU A 1 81 ? 8.234 0.309 4.824 1 96.56 81 GLU A C 1
ATOM 680 O O . GLU A 1 81 ? 8.82 -0.426 5.625 1 96.56 81 GLU A O 1
ATOM 685 N N . VAL A 1 82 ? 8.031 1.656 5.004 1 98 82 VAL A N 1
ATOM 686 C CA . VAL A 1 82 ? 8.438 2.271 6.262 1 98 82 VAL A CA 1
ATOM 687 C C . VAL A 1 82 ? 7.684 1.626 7.422 1 98 82 VAL A C 1
ATOM 689 O O . VAL A 1 82 ? 8.273 1.322 8.461 1 98 82 VAL A O 1
ATOM 692 N N . ALA A 1 83 ? 6.387 1.411 7.277 1 98.44 83 ALA A N 1
ATOM 693 C CA . ALA A 1 83 ? 5.574 0.788 8.312 1 98.44 83 ALA A CA 1
ATOM 694 C C . ALA A 1 83 ? 6.074 -0.619 8.633 1 98.44 83 ALA A C 1
ATOM 696 O O . ALA A 1 83 ? 6.051 -1.044 9.789 1 98.44 83 ALA A O 1
ATOM 697 N N . GLN A 1 84 ? 6.516 -1.312 7.594 1 97.81 84 GLN A N 1
ATOM 698 C CA . GLN A 1 84 ? 7.035 -2.662 7.785 1 97.81 84 GLN A CA 1
ATOM 699 C C . GLN A 1 84 ? 8.352 -2.641 8.562 1 97.81 84 GLN A C 1
ATOM 701 O O . GLN A 1 84 ? 8.555 -3.445 9.469 1 97.81 84 GLN A O 1
ATOM 706 N N . ILE A 1 85 ? 9.258 -1.771 8.211 1 98.12 85 ILE A N 1
ATOM 707 C CA . ILE A 1 85 ? 10.516 -1.637 8.93 1 98.12 85 ILE A CA 1
ATOM 708 C C . ILE A 1 85 ? 10.25 -1.24 10.383 1 98.12 85 ILE A C 1
ATOM 710 O O . ILE A 1 85 ? 10.859 -1.782 11.305 1 98.12 85 ILE A O 1
ATOM 714 N N . ALA A 1 86 ? 9.32 -0.305 10.562 1 98.69 86 ALA A N 1
ATOM 715 C CA . ALA A 1 86 ? 8.953 0.162 11.898 1 98.69 86 ALA A CA 1
ATOM 716 C C . ALA A 1 86 ? 8.414 -0.984 12.75 1 98.69 86 ALA A C 1
ATOM 718 O O . ALA A 1 86 ? 8.703 -1.062 13.945 1 98.69 86 ALA A O 1
ATOM 719 N N . LYS A 1 87 ? 7.617 -1.814 12.133 1 98.25 87 LYS A N 1
ATOM 720 C CA . LYS A 1 87 ? 7.086 -2.982 12.836 1 98.25 87 LYS A CA 1
ATOM 721 C C . LYS A 1 87 ? 8.211 -3.871 13.352 1 98.25 87 LYS A C 1
ATOM 723 O O . LYS A 1 87 ? 8.219 -4.258 14.523 1 98.25 87 LYS A O 1
ATOM 728 N N . ILE A 1 88 ? 9.148 -4.168 12.492 1 97.81 88 ILE A N 1
ATOM 729 C CA . ILE A 1 88 ? 10.242 -5.066 12.844 1 97.81 88 ILE A CA 1
ATOM 730 C C . ILE A 1 88 ? 11.117 -4.422 13.922 1 97.81 88 ILE A C 1
ATOM 732 O O . ILE A 1 88 ? 11.516 -5.086 14.883 1 97.81 88 ILE A O 1
ATOM 736 N N . LEU A 1 89 ? 11.391 -3.16 13.742 1 98.25 89 LEU A N 1
ATOM 737 C CA . LEU A 1 89 ? 12.188 -2.451 14.734 1 98.25 89 LEU A CA 1
ATOM 738 C C . LEU A 1 89 ? 11.477 -2.406 16.078 1 98.25 89 LEU A C 1
ATOM 740 O O . LEU A 1 89 ? 12.094 -2.607 17.125 1 98.25 89 LEU A O 1
ATOM 744 N N . ALA A 1 90 ? 10.172 -2.084 16.094 1 98.31 90 ALA A N 1
ATOM 745 C CA . ALA A 1 90 ? 9.383 -2.057 17.328 1 98.31 90 ALA A CA 1
ATOM 746 C C . ALA A 1 90 ? 9.398 -3.416 18.016 1 98.31 90 ALA A C 1
ATOM 748 O O . ALA A 1 90 ? 9.508 -3.492 19.25 1 98.31 90 ALA A O 1
ATOM 749 N N . LYS A 1 91 ? 9.273 -4.488 17.234 1 97.69 91 LYS A N 1
ATOM 750 C CA . LYS A 1 91 ? 9.352 -5.836 17.781 1 97.69 91 LYS A CA 1
ATOM 751 C C . LYS A 1 91 ? 10.711 -6.09 18.438 1 97.69 91 LYS A C 1
ATOM 753 O O . LYS A 1 91 ? 10.789 -6.66 19.516 1 97.69 91 LYS A O 1
ATOM 758 N N . ARG A 1 92 ? 11.734 -5.695 17.734 1 97.75 92 ARG A N 1
ATOM 759 C CA . ARG A 1 92 ? 13.086 -5.867 18.266 1 97.75 92 ARG A CA 1
ATOM 760 C C . ARG A 1 92 ? 13.242 -5.156 19.609 1 97.75 92 ARG A C 1
ATOM 762 O O . ARG A 1 92 ? 13.867 -5.684 20.531 1 97.75 92 ARG A O 1
ATOM 769 N N . LEU A 1 93 ? 12.625 -4.008 19.672 1 97.88 93 LEU A N 1
ATOM 770 C CA . LEU A 1 93 ? 12.742 -3.186 20.875 1 97.88 93 LEU A CA 1
ATOM 771 C C . LEU A 1 93 ? 11.727 -3.623 21.922 1 97.88 93 LEU A C 1
ATOM 773 O O . LEU A 1 93 ? 11.648 -3.025 23 1 97.88 93 LEU A O 1
ATOM 777 N N . GLU A 1 94 ? 10.875 -4.598 21.625 1 97 94 GLU A N 1
ATOM 778 C CA . GLU A 1 94 ? 9.891 -5.207 22.516 1 97 94 GLU A CA 1
ATOM 779 C C . GLU A 1 94 ? 8.836 -4.195 22.953 1 97 94 GLU A C 1
ATOM 781 O O . GLU A 1 94 ? 8.43 -4.172 24.125 1 97 94 GLU A O 1
ATOM 786 N N . LEU A 1 95 ? 8.539 -3.312 22.016 1 97.19 95 LEU A N 1
ATOM 787 C CA . LEU A 1 95 ? 7.426 -2.396 22.25 1 97.19 95 LEU A CA 1
ATOM 788 C C . LEU A 1 95 ? 6.109 -3.156 22.375 1 97.19 95 LEU A C 1
ATOM 790 O O . LEU A 1 95 ? 5.867 -4.105 21.625 1 97.19 95 LEU A O 1
ATOM 794 N N . LYS A 1 96 ? 5.266 -2.658 23.266 1 96.31 96 LYS A N 1
ATOM 795 C CA . LYS A 1 96 ? 3.951 -3.273 23.422 1 96.31 96 LYS A CA 1
ATOM 796 C C . LYS A 1 96 ? 3.004 -2.84 22.312 1 96.31 96 LYS A C 1
ATOM 798 O O . LYS A 1 96 ? 2.283 -3.666 21.734 1 96.31 96 LYS A O 1
ATOM 803 N N . ASP A 1 97 ? 2.984 -1.581 21.984 1 97.38 97 ASP A N 1
ATOM 804 C CA . ASP A 1 97 ? 2.074 -1.028 20.984 1 97.38 97 ASP A CA 1
ATOM 805 C C . ASP A 1 97 ? 2.775 -0.859 19.641 1 97.38 97 ASP A C 1
ATOM 807 O O . ASP A 1 97 ? 3.119 0.259 19.25 1 97.38 97 ASP A O 1
ATOM 811 N N . ILE A 1 98 ? 2.842 -1.932 18.875 1 97.81 98 ILE A N 1
ATOM 812 C CA . ILE A 1 98 ? 3.514 -1.958 17.578 1 97.81 98 ILE A CA 1
ATOM 813 C C . ILE A 1 98 ? 2.639 -1.277 16.531 1 97.81 98 ILE A C 1
ATOM 815 O O . ILE A 1 98 ? 3.146 -0.609 15.625 1 97.81 98 ILE A O 1
ATOM 819 N N . LEU A 1 99 ? 1.364 -1.36 16.734 1 98 99 LEU A N 1
ATOM 820 C CA . LEU A 1 99 ? 0.407 -0.907 15.727 1 98 99 LEU A CA 1
ATOM 821 C C . LEU A 1 99 ? 0.419 0.613 15.609 1 98 99 LEU A C 1
ATOM 823 O O . LEU A 1 99 ? 0.292 1.158 14.508 1 98 99 LEU A O 1
ATOM 827 N N . THR A 1 100 ? 0.55 1.317 16.734 1 98.56 100 THR A N 1
ATOM 828 C CA . THR A 1 100 ? 0.607 2.773 16.688 1 98.56 100 THR A CA 1
ATOM 829 C C . THR A 1 100 ? 1.834 3.242 15.906 1 98.56 100 THR A C 1
ATOM 831 O O . THR A 1 100 ? 1.754 4.191 15.125 1 98.56 100 THR A O 1
ATOM 834 N N . VAL A 1 101 ? 2.98 2.539 16.062 1 98.44 101 VAL A N 1
ATOM 835 C CA . VAL A 1 101 ? 4.191 2.879 15.328 1 98.44 101 VAL A CA 1
ATOM 836 C C . VAL A 1 101 ? 3.957 2.682 13.836 1 98.44 101 VAL A C 1
ATOM 838 O O . VAL A 1 101 ? 4.395 3.494 13.016 1 98.44 101 VAL A O 1
ATOM 841 N N . GLN A 1 102 ? 3.24 1.642 13.516 1 98.56 102 GLN A N 1
ATOM 842 C CA . GLN A 1 102 ? 2.906 1.389 12.117 1 98.56 102 GLN A CA 1
ATOM 843 C C . GLN A 1 102 ? 1.976 2.467 11.57 1 98.56 102 GLN A C 1
ATOM 845 O O . GLN A 1 102 ? 2.119 2.895 10.422 1 98.56 102 GLN A O 1
ATOM 850 N N . ALA A 1 103 ? 1.001 2.883 12.367 1 98.69 103 ALA A N 1
ATOM 851 C CA . ALA A 1 103 ? 0.075 3.936 11.961 1 98.69 103 ALA A CA 1
ATOM 852 C C . ALA A 1 103 ? 0.816 5.242 11.688 1 98.69 103 ALA A C 1
ATOM 854 O O . ALA A 1 103 ? 0.581 5.895 10.664 1 98.69 103 ALA A O 1
ATOM 855 N N . CYS A 1 104 ? 1.762 5.59 12.609 1 98.62 104 CYS A N 1
ATOM 856 C CA . CYS A 1 104 ? 2.576 6.789 12.43 1 98.62 104 CYS A CA 1
ATOM 857 C C . CYS A 1 104 ? 3.393 6.711 11.148 1 98.62 104 CYS A C 1
ATOM 859 O O . CYS A 1 104 ? 3.492 7.691 10.406 1 98.62 104 CYS A O 1
ATOM 861 N N . SER A 1 105 ? 3.928 5.543 10.891 1 98.56 105 SER A N 1
ATOM 862 C CA . SER A 1 105 ? 4.785 5.332 9.727 1 98.56 105 SER A CA 1
ATOM 863 C C . SER A 1 105 ? 3.986 5.406 8.43 1 98.56 105 SER A C 1
ATOM 865 O O . SER A 1 105 ? 4.473 5.93 7.426 1 98.56 105 SER A O 1
ATOM 867 N N . LEU A 1 106 ? 2.766 4.906 8.438 1 98.25 106 LEU A N 1
ATOM 868 C CA . LEU A 1 106 ? 1.885 4.977 7.273 1 98.25 106 LEU A CA 1
ATOM 869 C C . LEU A 1 106 ? 1.505 6.422 6.965 1 98.25 106 LEU A C 1
ATOM 871 O O . LEU A 1 106 ? 1.346 6.789 5.801 1 98.25 106 LEU A O 1
ATOM 875 N N . ALA A 1 107 ? 1.445 7.281 7.969 1 98.31 107 ALA A N 1
ATOM 876 C CA . ALA A 1 107 ? 0.916 8.641 7.844 1 98.31 107 ALA A CA 1
ATOM 877 C C . ALA A 1 107 ? 2.035 9.641 7.594 1 98.31 107 ALA A C 1
ATOM 879 O O . ALA A 1 107 ? 1.778 10.789 7.203 1 98.31 107 ALA A O 1
ATOM 880 N N . HIS A 1 108 ? 3.262 9.258 7.766 1 97.38 108 HIS A N 1
ATOM 881 C CA . HIS A 1 108 ? 4.352 10.211 7.941 1 97.38 108 HIS A CA 1
ATOM 882 C C . HIS A 1 108 ? 4.527 11.086 6.707 1 97.38 108 HIS A C 1
ATOM 884 O O . HIS A 1 108 ? 4.957 12.234 6.809 1 97.38 108 HIS A O 1
ATOM 890 N N . ASP A 1 109 ? 4.16 10.539 5.551 1 95.25 109 ASP A N 1
ATOM 891 C CA . ASP A 1 109 ? 4.469 11.211 4.293 1 95.25 109 ASP A CA 1
ATOM 892 C C . ASP A 1 109 ? 3.217 11.828 3.68 1 95.25 109 ASP A C 1
ATOM 894 O O . ASP A 1 109 ? 3.264 12.375 2.576 1 95.25 109 ASP A O 1
ATOM 898 N N . ILE A 1 110 ? 2.053 11.836 4.324 1 97.06 110 ILE A N 1
ATOM 899 C CA . ILE A 1 110 ? 0.78 12.172 3.697 1 97.06 110 ILE A CA 1
ATOM 900 C C . ILE A 1 110 ? 0.749 13.664 3.371 1 97.06 110 ILE A C 1
ATOM 902 O O . ILE A 1 110 ? -0.073 14.117 2.568 1 97.06 110 ILE A O 1
ATOM 906 N N . GLY A 1 111 ? 1.637 14.477 3.955 1 96.75 111 GLY A N 1
ATOM 907 C CA . GLY A 1 111 ? 1.64 15.922 3.771 1 96.75 111 GLY A CA 1
ATOM 908 C C . GLY A 1 111 ? 2.521 16.375 2.623 1 96.75 111 GLY A C 1
ATOM 909 O O . GLY A 1 111 ? 2.531 17.547 2.271 1 96.75 111 GLY A O 1
ATOM 910 N N . ASN A 1 112 ? 3.236 15.422 1.971 1 94.94 112 ASN A N 1
ATOM 911 C CA . ASN A 1 112 ? 4.121 15.797 0.874 1 94.94 112 ASN A CA 1
ATOM 912 C C . ASN A 1 112 ? 3.334 16.234 -0.356 1 94.94 112 ASN A C 1
ATOM 914 O O . ASN A 1 112 ? 2.348 15.602 -0.729 1 94.94 112 ASN A O 1
ATOM 918 N N . PRO A 1 113 ? 3.732 17.328 -0.96 1 95.56 113 PRO A N 1
ATOM 919 C CA . PRO A 1 113 ? 3.068 17.812 -2.17 1 95.56 113 PRO A CA 1
ATOM 920 C C . PRO A 1 113 ? 3.504 17.062 -3.428 1 95.56 113 PRO A C 1
ATOM 922 O O . PRO A 1 113 ? 4.398 16.219 -3.365 1 95.56 113 PRO A O 1
ATOM 925 N N . PRO A 1 114 ? 2.781 17.328 -4.531 1 94.06 114 PRO A N 1
ATOM 926 C CA . PRO A 1 114 ? 3.25 16.75 -5.793 1 94.06 114 PRO A CA 1
ATOM 927 C C . PRO A 1 114 ? 4.648 17.234 -6.18 1 94.06 114 PRO A C 1
ATOM 929 O O . PRO A 1 114 ? 5.059 18.328 -5.777 1 94.06 114 PRO A O 1
ATOM 932 N N . PHE A 1 115 ? 5.383 16.438 -6.902 1 91.5 115 PHE A N 1
ATOM 933 C CA . PHE A 1 115 ? 6.676 16.734 -7.512 1 91.5 115 PHE A CA 1
ATOM 934 C C . PHE A 1 115 ? 7.777 16.75 -6.461 1 91.5 115 PHE A C 1
ATOM 936 O O . PHE A 1 115 ? 8.789 17.438 -6.621 1 91.5 115 PHE A O 1
ATOM 943 N N . GLY A 1 116 ? 7.496 16.109 -5.32 1 82.25 116 GLY A N 1
ATOM 944 C CA . GLY A 1 116 ? 8.531 15.789 -4.344 1 82.25 116 GLY A CA 1
ATOM 945 C C . GLY A 1 116 ? 9.047 17.016 -3.613 1 82.25 116 GLY A C 1
ATOM 946 O O . GLY A 1 116 ? 8.273 17.891 -3.211 1 82.25 116 GLY A O 1
ATOM 947 N N . HIS A 1 117 ? 10.336 17.016 -3.361 1 79.81 117 HIS A N 1
ATOM 948 C CA . HIS A 1 117 ? 11 18.078 -2.605 1 79.81 117 HIS A CA 1
ATOM 949 C C . HIS A 1 117 ? 10.914 19.422 -3.336 1 79.81 117 HIS A C 1
ATOM 951 O O . HIS A 1 117 ? 10.75 20.469 -2.707 1 79.81 117 HIS A O 1
ATOM 957 N N . ALA A 1 118 ? 10.984 19.359 -4.594 1 81.94 118 ALA A N 1
ATOM 958 C CA . ALA A 1 118 ? 10.875 20.578 -5.395 1 81.94 118 ALA A CA 1
ATOM 959 C C . ALA A 1 118 ? 9.484 21.203 -5.254 1 81.94 118 ALA A C 1
ATOM 961 O O . ALA A 1 118 ? 9.344 22.422 -5.219 1 81.94 118 ALA A O 1
ATOM 962 N N . GLY A 1 119 ? 8.531 20.328 -5.141 1 89.56 119 GLY A N 1
ATOM 963 C CA . GLY A 1 119 ? 7.176 20.812 -4.938 1 89.56 119 GLY A CA 1
ATOM 964 C C . GLY A 1 119 ? 6.984 21.5 -3.604 1 89.56 119 GLY A C 1
ATOM 965 O O . GLY A 1 119 ? 6.25 22.5 -3.51 1 89.56 119 GLY A O 1
ATOM 966 N N . GLU A 1 120 ? 7.695 21 -2.643 1 88.94 120 GLU A N 1
ATOM 967 C CA . GLU A 1 120 ? 7.629 21.609 -1.319 1 88.94 120 GLU A CA 1
ATOM 968 C C . GLU A 1 120 ? 8.242 23.016 -1.327 1 88.94 120 GLU A C 1
ATOM 970 O O . GLU A 1 120 ? 7.664 23.953 -0.769 1 88.94 120 GLU A O 1
ATOM 975 N N . ILE A 1 121 ? 9.312 23.156 -1.943 1 87.06 121 ILE A N 1
ATOM 976 C CA . ILE A 1 121 ? 10 24.438 -2.043 1 87.06 121 ILE A CA 1
ATOM 977 C C . ILE A 1 121 ? 9.141 25.422 -2.832 1 87.06 121 ILE A C 1
ATOM 979 O O . ILE A 1 121 ? 8.984 26.578 -2.426 1 87.06 121 ILE A O 1
ATOM 983 N N . ALA A 1 122 ? 8.602 24.906 -3.873 1 89.5 122 ALA A N 1
ATOM 984 C CA . ALA A 1 122 ? 7.766 25.75 -4.723 1 89.5 122 ALA A CA 1
ATOM 985 C C . ALA A 1 122 ? 6.559 26.266 -3.951 1 89.5 122 ALA A C 1
ATOM 987 O O . ALA A 1 122 ? 6.293 27.469 -3.943 1 89.5 122 ALA A O 1
ATOM 988 N N . LEU A 1 123 ? 5.883 25.422 -3.264 1 91.94 123 LEU A N 1
ATOM 989 C CA . LEU A 1 123 ? 4.676 25.812 -2.539 1 91.94 123 LEU A CA 1
ATOM 990 C C . LEU A 1 123 ? 5.012 26.75 -1.389 1 91.94 123 LEU A C 1
ATOM 992 O O . LEU A 1 123 ? 4.219 27.625 -1.052 1 91.94 123 LEU A O 1
ATOM 996 N N . SER A 1 124 ? 6.156 26.547 -0.801 1 89 124 SER A N 1
ATOM 997 C CA . SER A 1 124 ? 6.582 27.375 0.315 1 89 124 SER A CA 1
ATOM 998 C C . SER A 1 124 ? 6.891 28.797 -0.146 1 89 124 SER A C 1
ATOM 1000 O O . SER A 1 124 ? 6.738 29.75 0.618 1 89 124 SER A O 1
ATOM 1002 N N . SER A 1 125 ? 7.293 28.938 -1.348 1 87.44 125 SER A N 1
ATOM 1003 C CA . SER A 1 125 ? 7.73 30.219 -1.864 1 87.44 125 SER A CA 1
ATOM 1004 C C . SER A 1 125 ? 6.562 31.016 -2.439 1 87.44 125 SER A C 1
ATOM 1006 O O . SER A 1 125 ? 6.672 32.219 -2.662 1 87.44 125 SER A O 1
ATOM 1008 N N . LEU A 1 126 ? 5.449 30.328 -2.555 1 88.44 126 LEU A N 1
ATOM 1009 C CA . LEU A 1 126 ? 4.316 30.953 -3.221 1 88.44 126 LEU A CA 1
ATOM 1010 C C . LEU A 1 126 ? 3.463 31.734 -2.225 1 88.44 126 LEU A C 1
ATOM 1012 O O . LEU A 1 126 ? 3.27 31.297 -1.089 1 88.44 126 LEU A O 1
ATOM 1016 N N . GLY A 1 127 ? 2.895 32.875 -2.678 1 79.31 127 GLY A N 1
ATOM 1017 C CA . GLY A 1 127 ? 1.972 33.656 -1.893 1 79.31 127 GLY A CA 1
ATOM 1018 C C . GLY A 1 127 ? 2.658 34.469 -0.805 1 79.31 127 GLY A C 1
ATOM 1019 O O . GLY A 1 127 ? 3.797 34.906 -0.977 1 79.31 127 GLY A O 1
ATOM 1020 N N . THR A 1 128 ? 1.721 34.656 0.176 1 70.12 128 THR A N 1
ATOM 1021 C CA . THR A 1 128 ? 2.174 35.406 1.338 1 70.12 128 THR A CA 1
ATOM 1022 C C . THR A 1 128 ? 3 34.531 2.27 1 70.12 128 THR A C 1
ATOM 1024 O O . THR A 1 128 ? 3.064 33.312 2.086 1 70.12 128 THR A O 1
ATOM 1027 N N . LYS A 1 129 ? 4.18 34.812 2.73 1 68.44 129 LYS A N 1
ATOM 1028 C CA . LYS A 1 129 ? 5.176 34.219 3.602 1 68.44 129 LYS A CA 1
ATOM 1029 C C . LYS A 1 129 ? 4.566 33.062 4.414 1 68.44 129 LYS A C 1
ATOM 1031 O O . LYS A 1 129 ? 4.785 32.969 5.625 1 68.44 129 LYS A O 1
ATOM 1036 N N . LEU A 1 130 ? 3.508 32.312 3.787 1 81.88 130 LEU A N 1
ATOM 1037 C CA . LEU A 1 130 ? 3.064 31.125 4.484 1 81.88 130 LEU A CA 1
ATOM 1038 C C . LEU A 1 130 ? 3.836 29.906 4.008 1 81.88 130 LEU A C 1
ATOM 1040 O O . LEU A 1 130 ? 3.553 29.359 2.934 1 81.88 130 LEU A O 1
ATOM 1044 N N . PRO A 1 131 ? 4.719 29.531 4.762 1 86.75 131 PRO A N 1
ATOM 1045 C CA . PRO A 1 131 ? 5.59 28.422 4.352 1 86.75 131 PRO A CA 1
ATOM 1046 C C . PRO A 1 131 ? 4.852 27.094 4.293 1 86.75 131 PRO A C 1
ATOM 1048 O O . PRO A 1 131 ? 3.727 26.984 4.781 1 86.75 131 PRO A O 1
ATOM 1051 N N . TYR A 1 132 ? 5.336 26.219 3.502 1 92.06 132 TYR A N 1
ATOM 1052 C CA . TYR A 1 132 ? 4.848 24.844 3.359 1 92.06 132 TYR A CA 1
ATOM 1053 C C . TYR A 1 132 ? 5.906 23.844 3.799 1 92.06 132 TYR A C 1
ATOM 1055 O O . TYR A 1 132 ? 7.023 23.844 3.277 1 92.06 132 TYR A O 1
ATOM 1063 N N . GLU A 1 133 ? 5.621 23.078 4.734 1 92.56 133 GLU A N 1
ATOM 1064 C CA . GLU A 1 133 ? 6.508 22.031 5.238 1 92.56 133 GLU A CA 1
ATOM 1065 C C . GLU A 1 133 ? 5.789 20.688 5.324 1 92.56 133 GLU A C 1
ATOM 1067 O O . GLU A 1 133 ? 4.688 20.609 5.867 1 92.56 133 GLU A O 1
ATOM 1072 N N . GLY A 1 134 ? 6.367 19.625 4.758 1 93.75 134 GLY A N 1
ATOM 1073 C CA . GLY A 1 134 ? 5.742 18.328 4.586 1 93.75 134 GLY A CA 1
ATOM 1074 C C . GLY A 1 134 ? 5.207 17.75 5.883 1 93.75 134 GLY A C 1
ATOM 1075 O O . GLY A 1 134 ? 4.051 17.328 5.953 1 93.75 134 GLY A O 1
ATOM 1076 N N . ASN A 1 135 ? 6.035 17.688 6.891 1 94.12 135 ASN A N 1
ATOM 1077 C CA . ASN A 1 135 ? 5.613 17.125 8.164 1 94.12 135 ASN A CA 1
ATOM 1078 C C . ASN A 1 135 ? 4.531 17.969 8.828 1 94.12 135 ASN A C 1
ATOM 1080 O O . ASN A 1 135 ? 3.604 17.422 9.438 1 94.12 135 ASN A O 1
ATOM 1084 N N . ALA A 1 136 ? 4.707 19.297 8.766 1 95.81 136 ALA A N 1
ATOM 1085 C CA . ALA A 1 136 ? 3.67 20.188 9.289 1 95.81 136 ALA A CA 1
ATOM 1086 C C . ALA A 1 136 ? 2.336 19.938 8.586 1 95.81 136 ALA A C 1
ATOM 1088 O O . ALA A 1 136 ? 1.285 19.906 9.227 1 95.81 136 ALA A O 1
ATOM 1089 N N . GLN A 1 137 ? 2.436 19.828 7.293 1 96.81 137 GLN A N 1
ATOM 1090 C CA . GLN A 1 137 ? 1.235 19.578 6.504 1 96.81 137 GLN A CA 1
ATOM 1091 C C . GLN A 1 137 ? 0.616 18.219 6.848 1 96.81 137 GLN A C 1
ATOM 1093 O O . GLN A 1 137 ? -0.606 18.062 6.816 1 96.81 137 GLN A O 1
ATOM 1098 N N . SER A 1 138 ? 1.449 17.172 7.117 1 97.75 138 SER A N 1
ATOM 1099 C CA . SER A 1 138 ? 0.93 15.883 7.547 1 97.75 138 SER A CA 1
ATOM 1100 C C . SER A 1 138 ? 0.071 16.016 8.797 1 97.75 138 SER A C 1
ATOM 1102 O O . SER A 1 138 ? -1.029 15.469 8.867 1 97.75 138 SER A O 1
ATOM 1104 N N . PHE A 1 139 ? 0.605 16.75 9.75 1 98 139 PHE A N 1
ATOM 1105 C CA . PHE A 1 139 ? -0.134 16.969 10.992 1 98 139 PHE A CA 1
ATOM 1106 C C . PHE A 1 139 ? -1.453 17.688 10.711 1 98 139 PHE A C 1
ATOM 1108 O O . PHE A 1 139 ? -2.498 17.297 11.234 1 98 139 PHE A O 1
ATOM 1115 N N . ARG A 1 140 ? -1.418 18.703 9.922 1 97.25 140 ARG A N 1
ATOM 1116 C CA . ARG A 1 140 ? -2.598 19.5 9.586 1 97.25 140 ARG A CA 1
ATOM 1117 C C . ARG A 1 140 ? -3.645 18.641 8.875 1 97.25 140 ARG A C 1
ATOM 1119 O O . ARG A 1 140 ? -4.84 18.75 9.156 1 97.25 140 ARG A O 1
ATOM 1126 N N . ILE A 1 141 ? -3.227 17.797 7.984 1 98 141 ILE A N 1
ATOM 1127 C CA . ILE A 1 141 ? -4.125 16.922 7.242 1 98 141 ILE A CA 1
ATOM 1128 C C . ILE A 1 141 ? -4.863 16 8.211 1 98 141 ILE A C 1
ATOM 1130 O O . ILE A 1 141 ? -6.09 15.891 8.164 1 98 141 ILE A O 1
ATOM 1134 N N . LEU A 1 142 ? -4.176 15.375 9.125 1 98.19 142 LEU A N 1
ATOM 1135 C CA . LEU A 1 142 ? -4.746 14.414 10.062 1 98.19 142 LEU A CA 1
ATOM 1136 C C . LEU A 1 142 ? -5.637 15.109 11.086 1 98.19 142 LEU A C 1
ATOM 1138 O O . LEU A 1 142 ? -6.625 14.531 11.547 1 98.19 142 LEU A O 1
ATOM 1142 N N . HIS A 1 143 ? -5.32 16.312 11.359 1 97.06 143 HIS A N 1
ATOM 1143 C CA . HIS A 1 143 ? -5.98 17.047 12.438 1 97.06 143 HIS A CA 1
ATOM 1144 C C . HIS A 1 143 ? -7.164 17.859 11.914 1 97.06 143 HIS A C 1
ATOM 1146 O O . HIS A 1 143 ? -8.164 18.016 12.609 1 97.06 143 HIS A O 1
ATOM 1152 N N . GLU A 1 144 ? -7.051 18.359 10.695 1 95.25 144 GLU A N 1
ATOM 1153 C CA . GLU A 1 144 ? -8.008 19.375 10.281 1 95.25 144 GLU A CA 1
ATOM 1154 C C . GLU A 1 144 ? -8.594 19.062 8.906 1 95.25 144 GLU A C 1
ATOM 1156 O O . GLU A 1 144 ? -9.797 19.203 8.688 1 95.25 144 GLU A O 1
ATOM 1161 N N . LEU A 1 145 ? -7.789 18.656 7.965 1 95.25 145 LEU A N 1
ATOM 1162 C CA . LEU A 1 145 ? -8.195 18.672 6.562 1 95.25 145 LEU A CA 1
ATOM 1163 C C . LEU A 1 145 ? -9.008 17.438 6.215 1 95.25 145 LEU A C 1
ATOM 1165 O O . LEU A 1 145 ? -9.969 17.516 5.438 1 95.25 145 LEU A O 1
ATOM 1169 N N . GLU A 1 146 ? -8.586 16.25 6.727 1 95.06 146 GLU A N 1
ATOM 1170 C CA . GLU A 1 146 ? -9.391 15.055 6.477 1 95.06 146 GLU A CA 1
ATOM 1171 C C . GLU A 1 146 ? -10.789 15.195 7.07 1 95.06 146 GLU A C 1
ATOM 1173 O O . GLU A 1 146 ? -10.961 15.812 8.125 1 95.06 146 GLU A O 1
ATOM 1178 N N . GLU A 1 147 ? -11.742 14.664 6.352 1 90.69 147 GLU A N 1
ATOM 1179 C CA . GLU A 1 147 ? -13.125 14.727 6.82 1 90.69 147 GLU A CA 1
ATOM 1180 C C . GLU A 1 147 ? -13.656 13.336 7.16 1 90.69 147 GLU A C 1
ATOM 1182 O O . GLU A 1 147 ? -13.586 12.422 6.34 1 90.69 147 GLU A O 1
ATOM 1187 N N . ARG A 1 148 ? -14.203 13.297 8.406 1 89.75 148 ARG A N 1
ATOM 1188 C CA . ARG A 1 148 ? -14.719 12 8.828 1 89.75 148 ARG A CA 1
ATOM 1189 C C . ARG A 1 148 ? -16.047 12.156 9.562 1 89.75 148 ARG A C 1
ATOM 1191 O O . ARG A 1 148 ? -16.828 11.195 9.664 1 89.75 148 ARG A O 1
ATOM 1198 N N . HIS A 1 149 ? -16.312 13.312 10.062 1 91.75 149 HIS A N 1
ATOM 1199 C CA . HIS A 1 149 ? -17.469 13.523 10.914 1 91.75 149 HIS A CA 1
ATOM 1200 C C . HIS A 1 149 ? -17.984 14.953 10.812 1 91.75 149 HIS A C 1
ATOM 1202 O O . HIS A 1 149 ? -17.234 15.859 10.438 1 91.75 149 HIS A O 1
ATOM 1208 N N . TYR A 1 150 ? -19.234 15.109 11.117 1 91.38 150 TYR A N 1
ATOM 1209 C CA . TYR A 1 150 ? -19.828 16.422 10.984 1 91.38 150 TYR A CA 1
ATOM 1210 C C . TYR A 1 150 ? -19.531 17.297 12.203 1 91.38 150 TYR A C 1
ATOM 1212 O O . TYR A 1 150 ? -19.672 18.516 12.148 1 91.38 150 TYR A O 1
ATOM 1220 N N . LYS A 1 151 ? -19.031 16.672 13.328 1 91.56 151 LYS A N 1
ATOM 1221 C CA . LYS A 1 151 ? -18.875 17.438 14.57 1 91.56 151 LYS A CA 1
ATOM 1222 C C . LYS A 1 151 ? -17.422 17.797 14.812 1 91.56 151 LYS A C 1
ATOM 1224 O O . LYS A 1 151 ? -17.109 18.578 15.711 1 91.56 151 LYS A O 1
ATOM 1229 N N . PHE A 1 152 ? -16.516 17.188 14.086 1 92.19 152 PHE A N 1
ATOM 1230 C CA . PHE A 1 152 ? -15.109 17.516 14.266 1 92.19 152 PHE A CA 1
ATOM 1231 C C . PHE A 1 152 ? -14.359 17.438 12.945 1 92.19 152 PHE A C 1
ATOM 1233 O O . PHE A 1 152 ? -14.836 16.812 11.992 1 92.19 152 PHE A O 1
ATOM 1240 N N . PHE A 1 153 ? -13.188 18.078 12.914 1 91.31 153 PHE A N 1
ATOM 1241 C CA . PHE A 1 153 ? -12.305 18.062 11.75 1 91.31 153 PHE A CA 1
ATOM 1242 C C . PHE A 1 153 ? -11.242 16.984 11.898 1 91.31 153 PHE A C 1
ATOM 1244 O O . PHE A 1 153 ? -10.969 16.516 13.008 1 91.31 153 PHE A O 1
ATOM 1251 N N . GLY A 1 154 ? -10.711 16.609 10.75 1 95.62 154 GLY A N 1
ATOM 1252 C CA . GLY A 1 154 ? -9.617 15.664 10.773 1 95.62 154 GLY A CA 1
ATOM 1253 C C . GLY A 1 154 ? -10.062 14.242 11.031 1 95.62 154 GLY A C 1
ATOM 1254 O O . GLY A 1 154 ? -11.234 13.906 10.859 1 95.62 154 GLY A O 1
ATOM 1255 N N . LEU A 1 155 ? -9.164 13.367 11.414 1 97.44 155 LEU A N 1
ATOM 1256 C CA . LEU A 1 155 ? -9.445 11.945 11.586 1 97.44 155 LEU A CA 1
ATOM 1257 C C . LEU A 1 155 ? -9.695 11.617 13.055 1 97.44 155 LEU A C 1
ATOM 1259 O O . LEU A 1 155 ? -10.023 10.477 13.398 1 97.44 155 LEU A O 1
ATOM 1263 N N . ASN A 1 156 ? -9.578 12.602 13.906 1 98.06 156 ASN A N 1
ATOM 1264 C CA . ASN A 1 156 ? -9.734 12.414 15.344 1 98.06 156 ASN A CA 1
ATOM 1265 C C . ASN A 1 156 ? -8.938 11.211 15.844 1 98.06 156 ASN A C 1
ATOM 1267 O O . ASN A 1 156 ? -9.484 10.312 16.484 1 98.06 156 ASN A O 1
ATOM 1271 N N . LEU A 1 157 ? -7.633 11.219 15.531 1 98.56 157 LEU A N 1
ATOM 1272 C CA . LEU A 1 157 ? -6.727 10.172 16 1 98.56 157 LEU A CA 1
ATOM 1273 C C . LEU A 1 157 ? -6.41 10.352 17.484 1 98.56 157 LEU A C 1
ATOM 1275 O O . LEU A 1 157 ? -6.766 11.367 18.078 1 98.56 157 LEU A O 1
ATOM 1279 N N . THR A 1 158 ? -5.852 9.336 18.094 1 98.69 158 THR A N 1
ATOM 1280 C CA . THR A 1 158 ? -5.395 9.461 19.484 1 98.69 158 THR A CA 1
ATOM 1281 C C . THR A 1 158 ? -4.242 10.453 19.578 1 98.69 158 THR A C 1
ATOM 1283 O O . THR A 1 158 ? -3.5 10.656 18.625 1 98.69 158 THR A O 1
ATOM 1286 N N . LEU A 1 159 ? -4.07 11.031 20.75 1 98.69 159 LEU A N 1
ATOM 1287 C CA . LEU A 1 159 ? -2.955 11.945 20.984 1 98.69 159 LEU A CA 1
ATOM 1288 C C . LEU A 1 159 ? -1.62 11.234 20.781 1 98.69 159 LEU A C 1
ATOM 1290 O O . LEU A 1 159 ? -0.658 11.836 20.297 1 98.69 159 LEU A O 1
ATOM 1294 N N . ARG A 1 160 ? -1.552 9.977 21.172 1 98.62 160 ARG A N 1
ATOM 1295 C CA . ARG A 1 160 ? -0.313 9.227 20.984 1 98.62 160 ARG A CA 1
ATOM 1296 C C . ARG A 1 160 ? 0.078 9.156 19.516 1 98.62 160 ARG A C 1
ATOM 1298 O O . ARG A 1 160 ? 1.231 9.406 19.156 1 98.62 160 ARG A O 1
ATOM 1305 N N . THR A 1 161 ? -0.917 8.781 18.688 1 98.69 161 THR A N 1
ATOM 1306 C CA . THR A 1 161 ? -0.648 8.703 17.25 1 98.69 161 THR A CA 1
ATOM 1307 C C . THR A 1 161 ? -0.276 10.078 16.703 1 98.69 161 THR A C 1
ATOM 1309 O O . THR A 1 161 ? 0.673 10.203 15.922 1 98.69 161 THR A O 1
ATOM 1312 N N . MET A 1 162 ? -0.986 11.102 17.109 1 98.69 162 MET A N 1
ATOM 1313 C CA . MET A 1 162 ? -0.722 12.461 16.641 1 98.69 162 MET A CA 1
ATOM 1314 C C . MET A 1 162 ? 0.687 12.906 17.016 1 98.69 162 MET A C 1
ATOM 1316 O O . MET A 1 162 ? 1.417 13.438 16.172 1 98.69 162 MET A O 1
ATOM 1320 N N . LEU A 1 163 ? 1.068 12.695 18.234 1 98.5 163 LEU A N 1
ATOM 1321 C CA . LEU A 1 163 ? 2.395 13.094 18.688 1 98.5 163 LEU A CA 1
ATOM 1322 C C . LEU A 1 163 ? 3.477 12.25 18.031 1 98.5 163 LEU A C 1
ATOM 1324 O O . LEU A 1 163 ? 4.598 12.719 17.828 1 98.5 163 LEU A O 1
ATOM 1328 N N . GLY A 1 164 ? 3.129 11.023 17.641 1 98.25 164 GLY A N 1
ATOM 1329 C CA . GLY A 1 164 ? 4.07 10.102 17.016 1 98.25 164 GLY A CA 1
ATOM 1330 C C . GLY A 1 164 ? 4.488 10.539 15.625 1 98.25 164 GLY A C 1
ATOM 1331 O O . GLY A 1 164 ? 5.504 10.078 15.102 1 98.25 164 GLY A O 1
ATOM 1332 N N . ILE A 1 165 ? 3.764 11.469 14.984 1 97.44 165 ILE A N 1
ATOM 1333 C CA . ILE A 1 165 ? 4.098 11.875 13.625 1 97.44 165 ILE A CA 1
ATOM 1334 C C . ILE A 1 165 ? 4.801 13.227 13.656 1 97.44 165 ILE A C 1
ATOM 1336 O O . ILE A 1 165 ? 5.23 13.734 12.617 1 97.44 1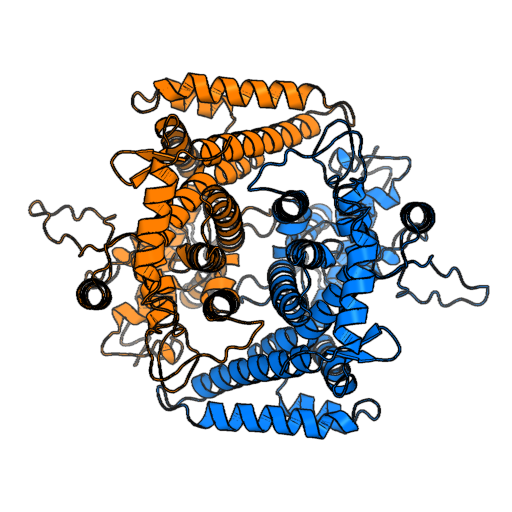65 ILE A O 1
ATOM 1340 N N . VAL A 1 166 ? 4.945 13.836 14.82 1 97.25 166 VAL A N 1
ATOM 1341 C CA . VAL A 1 166 ? 5.566 15.148 14.945 1 97.25 166 VAL A CA 1
ATOM 1342 C C . VAL A 1 166 ? 7.086 15 15.023 1 97.25 166 VAL A C 1
ATOM 1344 O O . VAL A 1 166 ? 7.645 14.852 16.109 1 97.25 166 VAL A O 1
ATOM 1347 N N . LYS A 1 167 ? 7.699 15.195 14.008 1 93.81 167 LYS A N 1
ATOM 1348 C CA . LYS A 1 167 ? 9.156 15.086 13.945 1 93.81 167 LYS A CA 1
ATOM 1349 C C . LYS A 1 167 ? 9.82 16.312 14.539 1 93.81 167 LYS A C 1
ATOM 1351 O O . LYS A 1 167 ? 10.875 16.219 15.18 1 93.81 167 LYS A O 1
ATOM 1356 N N . TYR A 1 168 ? 9.133 17.469 14.305 1 91.5 168 TYR A N 1
ATOM 1357 C CA . TYR A 1 168 ? 9.719 18.734 14.688 1 91.5 168 TYR A CA 1
ATOM 1358 C C . TYR A 1 168 ? 8.727 19.578 15.484 1 91.5 168 TYR A C 1
ATOM 1360 O O . TYR A 1 168 ? 7.645 19.906 14.992 1 91.5 168 TYR A O 1
ATOM 1368 N N . HIS A 1 169 ? 9.109 19.891 16.672 1 93.25 169 HIS A N 1
ATOM 1369 C CA . HIS A 1 169 ? 8.336 20.844 17.453 1 93.25 169 HIS A CA 1
ATOM 1370 C C . HIS A 1 169 ? 9.062 22.188 17.578 1 93.25 169 HIS A C 1
ATOM 1372 O O . HIS A 1 169 ? 9.57 22.516 18.656 1 93.25 169 HIS A O 1
ATOM 1378 N N . GLN A 1 170 ? 9.109 22.812 16.453 1 90.81 170 GLN A N 1
ATOM 1379 C CA . GLN A 1 170 ? 9.773 24.109 16.375 1 90.81 170 GLN A CA 1
ATOM 1380 C C . GLN A 1 170 ? 8.977 25.078 15.484 1 90.81 170 GLN A C 1
ATOM 1382 O O . GLN A 1 170 ? 8.258 24.641 14.578 1 90.81 170 GLN A O 1
ATOM 1387 N N . MET A 1 171 ? 9.078 26.266 15.859 1 86.56 171 MET A N 1
ATOM 1388 C CA . MET A 1 171 ? 8.445 27.297 15.055 1 86.56 171 MET A CA 1
ATOM 1389 C C . MET A 1 171 ? 9.328 27.688 13.867 1 86.56 171 MET A C 1
ATOM 1391 O O . MET A 1 171 ? 10.539 27.453 13.891 1 86.56 171 MET A O 1
ATOM 1395 N N . ARG A 1 172 ? 8.625 28.203 13.031 1 79.94 172 ARG A N 1
ATOM 1396 C CA . ARG A 1 172 ? 9.398 28.688 11.883 1 79.94 172 ARG A CA 1
ATOM 1397 C C . ARG A 1 172 ? 10.375 29.766 12.305 1 79.94 172 ARG A C 1
ATOM 1399 O O . ARG A 1 172 ? 10.047 30.625 13.117 1 79.94 172 ARG A O 1
ATOM 1406 N N . SER A 1 173 ? 11.719 29.516 12.266 1 67.31 173 SER A N 1
ATOM 1407 C CA . SER A 1 173 ? 12.719 30.531 12.602 1 67.31 173 SER A CA 1
ATOM 1408 C C . SER A 1 173 ? 12.641 31.734 11.664 1 67.31 173 SER A C 1
ATOM 1410 O O . SER A 1 173 ? 12.594 31.562 10.445 1 67.31 173 SER A O 1
ATOM 1412 N N . PHE A 1 174 ? 11.727 32.594 12.273 1 54.66 174 PHE A N 1
ATOM 1413 C CA . PHE A 1 174 ? 11.781 33.844 11.516 1 54.66 174 PHE A CA 1
ATOM 1414 C C . PHE A 1 174 ? 13.164 34.469 11.609 1 54.66 174 PHE A C 1
ATOM 1416 O O . PHE A 1 174 ? 13.422 35.312 12.492 1 54.66 174 PHE A O 1
ATOM 1423 N N . LYS A 1 175 ? 14.242 33.781 11.992 1 48.75 175 LYS A N 1
ATOM 1424 C CA . LYS A 1 175 ? 15.453 34.562 12.203 1 48.75 175 LYS A CA 1
ATOM 1425 C C . LYS A 1 175 ? 15.438 35.844 11.367 1 48.75 175 LYS A C 1
ATOM 1427 O O . LYS A 1 175 ? 14.812 35.906 10.305 1 48.75 175 LYS A O 1
ATOM 1432 N N . ASP A 1 176 ? 16.219 36.875 11.922 1 39 176 ASP A N 1
ATOM 1433 C CA . ASP A 1 176 ? 16.438 38.312 11.836 1 39 176 ASP A CA 1
ATOM 1434 C C . ASP A 1 176 ? 16.453 38.781 10.391 1 39 176 ASP A C 1
ATOM 1436 O O . ASP A 1 176 ? 16.562 37.969 9.469 1 39 176 ASP A O 1
ATOM 1440 N N . ASN A 1 177 ? 17.203 40.094 10.18 1 35.22 177 ASN A N 1
ATOM 1441 C CA . ASN A 1 177 ? 17.406 41.188 9.211 1 35.22 177 ASN A CA 1
ATOM 1442 C C . ASN A 1 177 ? 17.75 40.625 7.828 1 35.22 177 ASN A C 1
ATOM 1444 O O . ASN A 1 177 ? 17.328 41.188 6.809 1 35.22 177 ASN A O 1
ATOM 1448 N N . GLU A 1 178 ? 19.141 40.406 7.562 1 34.12 178 GLU A N 1
ATOM 1449 C CA . GLU A 1 178 ? 19.906 40.469 6.328 1 34.12 178 GLU A CA 1
ATOM 1450 C C . GLU A 1 178 ? 19.672 39.25 5.445 1 34.12 178 GLU A C 1
ATOM 1452 O O . GLU A 1 178 ? 20.172 38.156 5.746 1 34.12 178 GLU A O 1
ATOM 1457 N N . GLY A 1 179 ? 18.641 39.031 4.648 1 35.78 179 GLY A N 1
ATOM 1458 C CA . GLY A 1 179 ? 18.016 38.562 3.418 1 35.78 179 GLY A CA 1
ATOM 1459 C C . GLY A 1 179 ? 17.719 37.094 3.416 1 35.78 179 GLY A C 1
ATOM 1460 O O . GLY A 1 179 ? 16.719 36.656 2.857 1 35.78 179 GLY A O 1
ATOM 1461 N N . GLU A 1 180 ? 18.688 35.906 3.488 1 39.59 180 GLU A N 1
ATOM 1462 C CA . GLU A 1 180 ? 18.359 34.688 2.775 1 39.59 180 GLU A CA 1
ATOM 1463 C C . GLU A 1 180 ? 17.516 33.75 3.637 1 39.59 180 GLU A C 1
ATOM 1465 O O . GLU A 1 180 ? 17.891 33.406 4.762 1 39.59 180 GLU A O 1
ATOM 1470 N N . GLU A 1 181 ? 16.219 33.812 3.898 1 42.16 181 GLU A N 1
ATOM 1471 C CA . GLU A 1 181 ? 15.281 32.781 4.344 1 42.16 181 GLU A CA 1
ATOM 1472 C C . GLU A 1 181 ? 15.805 31.391 4.059 1 42.16 181 GLU A C 1
ATOM 1474 O O . GLU A 1 181 ? 16.188 31.078 2.928 1 42.16 181 GLU A O 1
ATOM 1479 N N . LYS A 1 182 ? 16.297 30.766 5.055 1 51.53 182 LYS A N 1
ATOM 1480 C CA . LYS A 1 182 ? 16.656 29.391 4.727 1 51.53 182 LYS A CA 1
ATOM 1481 C C . LYS A 1 182 ? 15.445 28.625 4.199 1 51.53 182 LYS A C 1
ATOM 1483 O O . LYS A 1 182 ? 14.516 28.328 4.953 1 51.53 182 LYS A O 1
ATOM 1488 N N . ILE A 1 183 ? 14.961 28.734 2.986 1 48.72 183 ILE A N 1
ATOM 1489 C CA . ILE A 1 183 ? 13.914 28.109 2.178 1 48.72 183 ILE A CA 1
ATOM 1490 C C . ILE A 1 183 ? 13.617 26.703 2.703 1 48.72 183 ILE A C 1
ATOM 1492 O O . ILE A 1 183 ? 12.5 26.203 2.555 1 48.72 183 ILE A O 1
ATOM 1496 N N . ASN A 1 184 ? 14.461 25.938 3.602 1 57.84 184 ASN A N 1
ATOM 1497 C CA . ASN A 1 184 ? 14.195 24.531 3.889 1 57.84 184 ASN A CA 1
ATOM 1498 C C . ASN A 1 184 ? 14.227 24.25 5.391 1 57.84 184 ASN A C 1
ATOM 1500 O O . ASN A 1 184 ? 14.648 23.188 5.816 1 57.84 184 ASN A O 1
ATOM 1504 N N . ASP A 1 185 ? 13.578 25.125 6.195 1 73.25 185 ASP A N 1
ATOM 1505 C CA . ASP A 1 185 ? 13.531 24.906 7.641 1 73.25 185 ASP A CA 1
ATOM 1506 C C . ASP A 1 185 ? 12.406 23.953 8.016 1 73.25 185 ASP A C 1
ATOM 1508 O O . ASP A 1 185 ? 11.391 23.875 7.309 1 73.25 185 ASP A O 1
ATOM 1512 N N . LYS A 1 186 ? 12.703 23.062 9.023 1 86.19 186 LYS A N 1
ATOM 1513 C CA . LYS A 1 186 ? 11.688 22.172 9.578 1 86.19 186 LYS A CA 1
ATOM 1514 C C . LYS A 1 186 ? 10.891 22.844 10.68 1 86.19 186 LYS A C 1
ATOM 1516 O O . LYS A 1 186 ? 11.461 23.516 11.547 1 86.19 186 LYS A O 1
ATOM 1521 N N . PHE A 1 187 ? 9.57 22.844 10.586 1 89.62 187 PHE A N 1
ATOM 1522 C CA . PHE A 1 187 ? 8.711 23.516 11.555 1 89.62 187 PHE A CA 1
ATOM 1523 C C . PHE A 1 187 ? 7.32 22.906 11.562 1 89.62 187 PHE A C 1
ATOM 1525 O O . PHE A 1 187 ? 7.004 22.062 10.711 1 89.62 187 PHE A O 1
ATOM 1532 N N . LEU A 1 188 ? 6.543 23.234 12.57 1 93.62 188 LEU A N 1
ATOM 1533 C CA . LEU A 1 188 ? 5.098 23.031 12.609 1 93.62 188 LEU A CA 1
ATOM 1534 C C . LEU A 1 188 ? 4.367 24.344 12.344 1 93.62 188 LEU A C 1
ATOM 1536 O O . LEU A 1 188 ? 4.875 25.422 12.664 1 93.62 188 LEU A O 1
ATOM 1540 N N . TYR A 1 189 ? 3.223 24.281 11.711 1 93.38 189 TYR A N 1
ATOM 1541 C CA . TYR A 1 189 ? 2.424 25.5 11.586 1 93.38 189 TYR A CA 1
ATOM 1542 C C . TYR A 1 189 ? 2.082 26.078 12.961 1 93.38 189 TYR A C 1
ATOM 1544 O O . TYR A 1 189 ? 1.921 25.328 13.93 1 93.38 189 TYR A O 1
ATOM 1552 N N . ASP A 1 190 ? 1.935 27.344 13.055 1 91.69 190 ASP A N 1
ATOM 1553 C CA . ASP A 1 190 ? 1.841 28.062 14.32 1 91.69 190 ASP A CA 1
ATOM 1554 C C . ASP A 1 190 ? 0.739 27.484 15.203 1 91.69 190 ASP A C 1
ATOM 1556 O O . ASP A 1 190 ? 0.968 27.188 16.375 1 91.69 190 ASP A O 1
ATOM 1560 N N . GLU A 1 191 ? -0.419 27.344 14.648 1 92.56 191 GLU A N 1
ATOM 1561 C CA . GLU A 1 191 ? -1.536 26.828 15.438 1 92.56 191 GLU A CA 1
ATOM 1562 C C . GLU A 1 191 ? -1.266 25.406 15.914 1 92.56 191 GLU A C 1
ATOM 1564 O O . GLU A 1 191 ? -1.615 25.047 17.047 1 92.56 191 GLU A O 1
ATOM 1569 N N . ASP A 1 192 ? -0.652 24.625 15.078 1 95.44 192 ASP A N 1
ATOM 1570 C CA . ASP A 1 192 ? -0.345 23.25 15.422 1 95.44 192 ASP A CA 1
ATOM 1571 C C . ASP A 1 192 ? 0.784 23.172 16.453 1 95.44 192 ASP A C 1
ATOM 1573 O O . ASP A 1 192 ? 0.793 22.281 17.297 1 95.44 192 ASP A O 1
ATOM 1577 N N . TYR A 1 193 ? 1.748 24.094 16.281 1 95.75 193 TYR A N 1
ATOM 1578 C CA . TYR A 1 193 ? 2.828 24.188 17.25 1 95.75 193 TYR A CA 1
ATOM 1579 C C . TYR A 1 193 ? 2.277 24.422 18.656 1 95.75 193 TYR A C 1
ATOM 1581 O O . TYR A 1 193 ? 2.688 23.75 19.609 1 95.75 193 TYR A O 1
ATOM 1589 N N . GLU A 1 194 ? 1.354 25.344 18.797 1 96.81 194 GLU A N 1
ATOM 1590 C CA . GLU A 1 194 ? 0.751 25.672 20.094 1 96.81 194 GLU A CA 1
ATOM 1591 C C . GLU A 1 194 ? -0.073 24.5 20.625 1 96.81 194 GLU A C 1
ATOM 1593 O O . GLU A 1 194 ? -0.031 24.203 21.812 1 96.81 194 GLU A O 1
ATOM 1598 N N . LEU A 1 195 ? -0.79 23.891 19.719 1 97.12 195 LEU A N 1
ATOM 1599 C CA . LEU A 1 195 ? -1.625 22.766 20.109 1 97.12 195 LEU A CA 1
ATOM 1600 C C . LEU A 1 195 ? -0.774 21.609 20.625 1 97.12 195 LEU A C 1
ATOM 1602 O O . LEU A 1 195 ? -1.054 21.062 21.703 1 97.12 195 LEU A O 1
ATOM 1606 N N . VAL A 1 196 ? 0.223 21.219 19.875 1 97.94 196 VAL A N 1
ATOM 1607 C CA . VAL A 1 196 ? 1.132 20.156 20.281 1 97.94 196 VAL A CA 1
ATOM 1608 C C . VAL A 1 196 ? 1.792 20.516 21.609 1 97.94 196 VAL A C 1
ATOM 1610 O O . VAL A 1 196 ? 1.881 19.672 22.516 1 97.94 196 VAL A O 1
ATOM 1613 N N . GLY A 1 197 ? 2.232 21.781 21.719 1 97.69 197 GLY A N 1
ATOM 1614 C CA . GLY A 1 197 ? 2.82 22.234 22.953 1 97.69 197 GLY A CA 1
ATOM 1615 C C . GLY A 1 197 ? 1.896 22.078 24.156 1 97.69 197 GLY A C 1
ATOM 1616 O O . GLY A 1 197 ? 2.332 21.688 25.234 1 97.69 197 GLY A O 1
ATOM 1617 N N . SER A 1 198 ? 0.675 22.391 23.953 1 98.12 198 SER A N 1
ATOM 1618 C CA . SER A 1 198 ? -0.301 22.281 25.031 1 98.12 198 SER A CA 1
ATOM 1619 C C . SER A 1 198 ? -0.47 20.828 25.469 1 98.12 198 SER A C 1
ATOM 1621 O O . SER A 1 198 ? -0.649 20.562 26.672 1 98.12 198 SER A O 1
ATOM 1623 N N . TRP A 1 199 ? -0.489 19.828 24.531 1 97.94 199 TRP A N 1
ATOM 1624 C CA . TRP A 1 199 ? -0.58 18.422 24.875 1 97.94 199 TRP A CA 1
ATOM 1625 C C . TRP A 1 199 ? 0.651 17.969 25.656 1 97.94 199 TRP A C 1
ATOM 1627 O O . TRP A 1 199 ? 0.533 17.266 26.672 1 97.94 199 TRP A O 1
ATOM 1637 N N . LEU A 1 200 ? 1.835 18.375 25.156 1 97.81 200 LEU A N 1
ATOM 1638 C CA . LEU A 1 200 ? 3.09 17.984 25.781 1 97.81 200 LEU A CA 1
ATOM 1639 C C . LEU A 1 200 ? 3.154 18.484 27.219 1 97.81 200 LEU A C 1
ATOM 1641 O O . LEU A 1 200 ? 3.574 17.75 28.125 1 97.81 200 LEU A O 1
ATOM 1645 N N . GLU A 1 201 ? 2.748 19.688 27.422 1 97.75 201 GLU A N 1
ATOM 1646 C CA . GLU A 1 201 ? 2.752 20.281 28.766 1 97.75 201 GLU A CA 1
ATOM 1647 C C . GLU A 1 201 ? 1.706 19.625 29.656 1 97.75 201 GLU A C 1
ATOM 1649 O O . GLU A 1 201 ? 2.008 19.219 30.781 1 97.75 201 GLU A O 1
ATOM 1654 N N . LYS A 1 202 ? 0.562 19.5 29.156 1 97.81 202 LYS A N 1
ATOM 1655 C CA . LYS A 1 202 ? -0.556 18.969 29.938 1 97.81 202 LYS A CA 1
ATOM 1656 C C . LYS A 1 202 ? -0.252 17.562 30.438 1 97.81 202 LYS A C 1
ATOM 1658 O O . LYS A 1 202 ? -0.588 17.219 31.578 1 97.81 202 LYS A O 1
ATOM 1663 N N . TYR A 1 203 ? 0.338 16.75 29.656 1 97.25 203 TYR A N 1
ATOM 1664 C CA . TYR A 1 203 ? 0.509 15.344 30 1 97.25 203 TYR A CA 1
ATOM 1665 C C . TYR A 1 203 ? 1.961 15.039 30.359 1 97.25 203 TYR A C 1
ATOM 1667 O O . TYR A 1 203 ? 2.326 13.883 30.562 1 97.25 203 TYR A O 1
ATOM 1675 N N . ASN A 1 204 ? 2.809 16.031 30.375 1 96.5 204 ASN A N 1
ATOM 1676 C CA . ASN A 1 204 ? 4.219 15.922 30.734 1 96.5 204 ASN A CA 1
ATOM 1677 C C . ASN A 1 204 ? 4.934 14.891 29.875 1 96.5 204 ASN A C 1
ATOM 1679 O O . ASN A 1 204 ? 5.543 13.953 30.391 1 96.5 204 ASN A O 1
ATOM 1683 N N . ILE A 1 205 ? 4.73 15.047 28.578 1 96.12 205 ILE A N 1
ATOM 1684 C CA . ILE A 1 205 ? 5.359 14.188 27.578 1 96.12 205 ILE A CA 1
ATOM 1685 C C . ILE A 1 205 ? 6.426 14.969 26.812 1 96.12 205 ILE A C 1
ATOM 1687 O O . ILE A 1 205 ? 6.219 16.141 26.469 1 96.12 205 ILE A O 1
ATOM 1691 N N . ASN A 1 206 ? 7.562 14.344 26.656 1 91.69 206 ASN A N 1
ATOM 1692 C CA . ASN A 1 206 ? 8.609 14.961 25.859 1 91.69 206 ASN A CA 1
ATOM 1693 C C . ASN A 1 206 ? 8.305 14.852 24.359 1 91.69 206 ASN A C 1
ATOM 1695 O O . ASN A 1 206 ? 7.766 13.836 23.906 1 91.69 206 ASN A O 1
ATOM 1699 N N . HIS A 1 207 ? 8.773 15.938 23.734 1 92.69 207 HIS A N 1
ATOM 1700 C CA . HIS A 1 207 ? 8.672 15.883 22.281 1 92.69 207 HIS A CA 1
ATOM 1701 C C . HIS A 1 207 ? 9.539 14.773 21.719 1 92.69 207 HIS A C 1
ATOM 1703 O O . HIS A 1 207 ? 10.523 14.367 22.328 1 92.69 207 HIS A O 1
ATOM 1709 N N . LYS A 1 208 ? 9.125 14.266 20.5 1 94.38 208 LYS A N 1
ATOM 1710 C CA . LYS A 1 208 ? 9.719 13.141 19.781 1 94.38 208 LYS A CA 1
ATOM 1711 C C . LYS A 1 208 ? 9.531 11.844 20.547 1 94.38 208 LYS A C 1
ATOM 1713 O O . LYS A 1 208 ? 10.508 11.25 21.031 1 94.38 208 LYS A O 1
ATOM 1718 N N . THR A 1 209 ? 8.414 11.406 20.625 1 97.81 209 THR A N 1
ATOM 1719 C CA . THR A 1 209 ? 8.016 10.195 21.344 1 97.81 209 THR A CA 1
ATOM 1720 C C . THR A 1 209 ? 8.75 8.977 20.812 1 97.81 209 THR A C 1
ATOM 1722 O O . THR A 1 209 ? 9.391 9.047 19.75 1 97.81 209 THR A O 1
ATOM 1725 N N . ILE A 1 210 ? 8.711 7.883 21.531 1 98.25 210 ILE A N 1
ATOM 1726 C CA . ILE A 1 210 ? 9.352 6.641 21.125 1 98.25 210 ILE A CA 1
ATOM 1727 C C . ILE A 1 210 ? 8.797 6.195 19.766 1 98.25 210 ILE A C 1
ATOM 1729 O O . ILE A 1 210 ? 9.523 5.66 18.938 1 98.25 210 ILE A O 1
ATOM 1733 N N . ASP A 1 211 ? 7.445 6.441 19.578 1 98.56 211 ASP A N 1
ATOM 1734 C CA . ASP A 1 211 ? 6.824 6.137 18.281 1 98.56 211 ASP A CA 1
ATOM 1735 C C . ASP A 1 211 ? 7.457 6.957 17.172 1 98.56 211 ASP A C 1
ATOM 1737 O O . ASP A 1 211 ? 7.727 6.434 16.078 1 98.56 211 ASP A O 1
ATOM 1741 N N . CYS A 1 212 ? 7.688 8.211 17.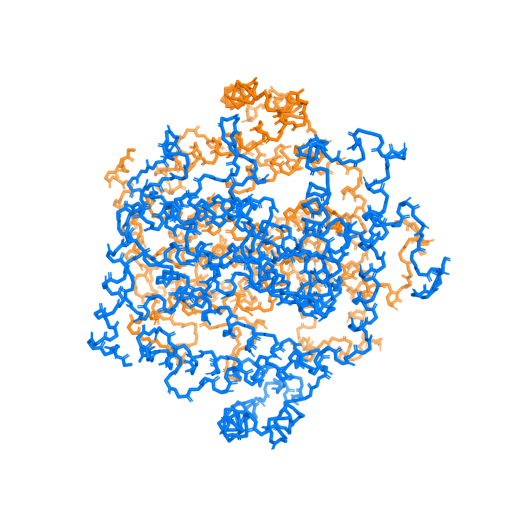422 1 98.31 212 CYS A N 1
ATOM 1742 C CA . CYS A 1 212 ? 8.273 9.117 16.438 1 98.31 212 CYS A CA 1
ATOM 1743 C C . CYS A 1 212 ? 9.719 8.727 16.141 1 98.31 212 CYS A C 1
ATOM 1745 O O . CYS A 1 212 ? 10.133 8.75 14.977 1 98.31 212 CYS A O 1
ATOM 1747 N N . GLU A 1 213 ? 10.484 8.414 17.156 1 98.31 213 GLU A N 1
ATOM 1748 C CA . GLU A 1 213 ? 11.867 7.988 16.953 1 98.31 213 GLU A CA 1
ATOM 1749 C C . GLU A 1 213 ? 11.945 6.773 16.031 1 98.31 213 GLU A C 1
ATOM 1751 O O . GLU A 1 213 ? 12.75 6.746 15.102 1 98.31 213 GLU A O 1
ATOM 1756 N N . ILE A 1 214 ? 11.109 5.82 16.297 1 98.69 214 ILE A N 1
ATOM 1757 C CA . ILE A 1 214 ? 11.109 4.582 15.531 1 98.69 214 ILE A CA 1
ATOM 1758 C C . ILE A 1 214 ? 10.672 4.867 14.094 1 98.69 214 ILE A C 1
ATOM 1760 O O . ILE A 1 214 ? 11.289 4.383 13.141 1 98.69 214 ILE A O 1
ATOM 1764 N N . MET A 1 215 ? 9.602 5.633 13.953 1 98.44 215 MET A N 1
ATOM 1765 C CA . MET A 1 215 ? 9.133 6.016 12.625 1 98.44 215 MET A CA 1
ATOM 1766 C C . MET A 1 215 ? 10.227 6.738 11.844 1 98.44 215 MET A C 1
ATOM 1768 O O . MET A 1 215 ? 10.469 6.43 10.68 1 98.44 215 MET A O 1
ATOM 1772 N N . ASP A 1 216 ? 10.938 7.672 12.453 1 97.75 216 ASP A N 1
ATOM 1773 C CA . ASP A 1 216 ? 11.984 8.469 11.82 1 97.75 216 ASP A CA 1
ATOM 1774 C C . ASP A 1 216 ? 13.141 7.582 11.352 1 97.75 216 ASP A C 1
ATOM 1776 O O . ASP A 1 216 ? 13.633 7.738 10.234 1 97.75 216 ASP A O 1
ATOM 1780 N N . LEU A 1 217 ? 13.562 6.711 12.227 1 98.38 217 LEU A N 1
ATOM 1781 C CA . LEU A 1 217 ? 14.648 5.797 11.883 1 98.38 217 LEU A CA 1
ATOM 1782 C C . LEU A 1 217 ? 14.234 4.855 10.758 1 98.38 217 LEU A C 1
ATOM 1784 O O . LEU A 1 217 ? 15.031 4.559 9.867 1 98.38 217 LEU A O 1
ATOM 1788 N N . SER A 1 218 ? 12.984 4.391 10.828 1 98.5 218 SER A N 1
ATOM 1789 C CA . SER A 1 218 ? 12.469 3.5 9.797 1 98.5 218 SER A CA 1
ATOM 1790 C C . SER A 1 218 ? 12.406 4.199 8.438 1 98.5 218 SER A C 1
ATOM 1792 O O . SER A 1 218 ? 12.719 3.598 7.41 1 98.5 218 SER A O 1
ATOM 1794 N N . ASP A 1 219 ? 11.969 5.453 8.461 1 97.38 219 ASP A N 1
ATOM 1795 C CA . ASP A 1 219 ? 11.938 6.27 7.254 1 97.38 219 ASP A CA 1
ATOM 1796 C C . ASP A 1 219 ? 13.336 6.43 6.66 1 97.38 219 ASP A C 1
ATOM 1798 O O . ASP A 1 219 ? 13.516 6.309 5.449 1 97.38 219 ASP A O 1
ATOM 1802 N N . GLU A 1 220 ? 14.305 6.672 7.504 1 97.38 220 GLU A N 1
ATOM 1803 C CA . GLU A 1 220 ? 15.688 6.852 7.07 1 97.38 220 GLU A CA 1
ATOM 1804 C C . GLU A 1 220 ? 16.234 5.578 6.43 1 97.38 220 GLU A C 1
ATOM 1806 O O . GLU A 1 220 ? 16.906 5.637 5.398 1 97.38 220 GLU A O 1
ATOM 1811 N N . ILE A 1 221 ? 15.945 4.469 7.023 1 98.06 221 ILE A N 1
ATOM 1812 C CA . ILE A 1 221 ? 16.406 3.188 6.5 1 98.06 221 ILE A CA 1
ATOM 1813 C C . ILE A 1 221 ? 15.758 2.922 5.141 1 98.06 221 ILE A C 1
ATOM 1815 O O . ILE A 1 221 ? 16.438 2.529 4.191 1 98.06 221 ILE A O 1
ATOM 1819 N N . ALA A 1 222 ? 14.438 3.125 5.086 1 96.56 222 ALA A N 1
ATOM 1820 C CA . ALA A 1 222 ? 13.727 2.902 3.828 1 96.56 222 ALA A CA 1
ATOM 1821 C C . ALA A 1 222 ? 14.305 3.773 2.715 1 96.56 222 ALA A C 1
ATOM 1823 O O . ALA A 1 222 ? 14.508 3.305 1.593 1 96.56 222 ALA A O 1
ATOM 1824 N N . TYR A 1 223 ? 14.578 5.004 3.049 1 92.31 223 TYR A N 1
ATOM 1825 C CA . TYR A 1 223 ? 15.148 5.941 2.084 1 92.31 223 TYR A CA 1
ATOM 1826 C C . TYR A 1 223 ? 16.531 5.492 1.636 1 92.31 223 TYR A C 1
ATOM 1828 O O . TYR A 1 223 ? 16.844 5.531 0.445 1 92.31 223 TYR A O 1
ATOM 1836 N N . ALA A 1 224 ? 17.297 5.051 2.539 1 95.94 224 ALA A N 1
ATOM 1837 C CA . ALA A 1 224 ? 18.688 4.676 2.273 1 95.94 224 ALA A CA 1
ATOM 1838 C C . ALA A 1 224 ? 18.75 3.41 1.423 1 95.94 224 ALA A C 1
ATOM 1840 O O . ALA A 1 224 ? 19.609 3.299 0.535 1 95.94 224 ALA A O 1
ATOM 1841 N N . VAL A 1 225 ? 17.828 2.506 1.674 1 96.19 225 VAL A N 1
ATOM 1842 C CA . VAL A 1 225 ? 18 1.173 1.105 1 96.19 225 VAL A CA 1
ATOM 1843 C C . VAL A 1 225 ? 17.078 1.004 -0.099 1 96.19 225 VAL A C 1
ATOM 1845 O O . VAL A 1 225 ? 17.5 0.535 -1.156 1 96.19 225 VAL A O 1
ATOM 1848 N N . HIS A 1 226 ? 15.867 1.366 0.06 1 92.56 226 HIS A N 1
ATOM 1849 C CA . HIS A 1 226 ? 14.883 1.071 -0.974 1 92.56 226 HIS A CA 1
ATOM 1850 C C . HIS A 1 226 ? 15.023 2.027 -2.154 1 92.56 226 HIS A C 1
ATOM 1852 O O . HIS A 1 226 ? 14.82 1.632 -3.305 1 92.56 226 HIS A O 1
ATOM 1858 N N . ASP A 1 227 ? 15.352 3.264 -1.906 1 90.62 227 ASP A N 1
ATOM 1859 C CA . ASP A 1 227 ? 15.602 4.195 -3 1 90.62 227 ASP A CA 1
ATOM 1860 C C . ASP A 1 227 ? 16.875 3.822 -3.764 1 90.62 227 ASP A C 1
ATOM 1862 O O . ASP A 1 227 ? 16.953 4 -4.98 1 90.62 227 ASP A O 1
ATOM 1866 N N . LEU A 1 228 ? 17.828 3.34 -3.035 1 94.38 228 LEU A N 1
ATOM 1867 C CA . LEU A 1 228 ? 19.047 2.83 -3.684 1 94.38 228 LEU A CA 1
ATOM 1868 C C . LEU A 1 228 ? 18.703 1.683 -4.629 1 94.38 228 LEU A C 1
ATOM 1870 O O . LEU A 1 228 ? 19.188 1.639 -5.762 1 94.38 228 LEU A O 1
ATOM 1874 N N . GLU A 1 229 ? 17.859 0.795 -4.164 1 93.69 229 GLU A N 1
ATOM 1875 C CA . GLU A 1 229 ? 17.438 -0.338 -4.984 1 93.69 229 GLU A CA 1
ATOM 1876 C C . GLU A 1 229 ? 16.812 0.13 -6.297 1 93.69 229 GLU A C 1
ATOM 1878 O O . GLU A 1 229 ? 17.156 -0.383 -7.367 1 93.69 229 GLU A O 1
ATOM 1883 N N . ASP A 1 230 ? 15.961 1.07 -6.199 1 91.31 230 ASP A N 1
ATOM 1884 C CA . ASP A 1 230 ? 15.273 1.577 -7.383 1 91.31 230 ASP A CA 1
ATOM 1885 C C . ASP A 1 230 ? 16.25 2.291 -8.32 1 91.31 230 ASP A C 1
ATOM 1887 O O . ASP A 1 230 ? 16.141 2.162 -9.539 1 91.31 230 ASP A O 1
ATOM 1891 N N . ALA A 1 231 ? 17.141 3.064 -7.754 1 92.25 231 ALA A N 1
ATOM 1892 C CA . ALA A 1 231 ? 18.125 3.791 -8.555 1 92.25 231 ALA A CA 1
ATOM 1893 C C . ALA A 1 231 ? 19 2.828 -9.344 1 92.25 231 ALA A C 1
ATOM 1895 O O . ALA A 1 231 ? 19.312 3.072 -10.516 1 92.25 231 ALA A O 1
ATOM 1896 N N . LEU A 1 232 ? 19.406 1.761 -8.695 1 94 232 LEU A N 1
ATOM 1897 C CA . LEU A 1 232 ? 20.234 0.753 -9.359 1 94 232 LEU A CA 1
ATOM 1898 C C . LEU A 1 232 ? 19.438 0.012 -10.422 1 94 232 LEU A C 1
ATOM 1900 O O . LEU A 1 232 ? 19.969 -0.276 -11.508 1 94 232 LEU A O 1
ATOM 1904 N N . LYS A 1 233 ? 18.234 -0.268 -10.133 1 90.38 233 LYS A N 1
ATOM 1905 C CA . LYS A 1 233 ? 17.375 -0.976 -11.078 1 90.38 233 LYS A CA 1
ATOM 1906 C C . LYS A 1 233 ? 17.156 -0.155 -12.344 1 90.38 233 LYS A C 1
ATOM 1908 O O . LYS A 1 233 ? 17.156 -0.698 -13.445 1 90.38 233 LYS A O 1
ATOM 1913 N N . LEU A 1 234 ? 17.031 1.151 -12.164 1 86.94 234 LEU A N 1
ATOM 1914 C CA . LEU A 1 234 ? 16.766 2.049 -13.281 1 86.94 234 LEU A CA 1
ATOM 1915 C C . LEU A 1 234 ? 18.062 2.463 -13.969 1 86.94 234 LEU A C 1
ATOM 1917 O O . LEU A 1 234 ? 18.031 3.197 -14.961 1 86.94 234 LEU A O 1
ATOM 1921 N N . LYS A 1 235 ? 19.156 2.08 -13.383 1 89.81 235 LYS A N 1
ATOM 1922 C CA . LYS A 1 235 ? 20.484 2.312 -13.938 1 89.81 235 LYS A CA 1
ATOM 1923 C C . LYS A 1 235 ? 20.812 3.805 -13.992 1 89.81 235 LYS A C 1
ATOM 1925 O O . LYS A 1 235 ? 21.422 4.281 -14.953 1 89.81 235 LYS A O 1
ATOM 1930 N N . TYR A 1 236 ? 20.297 4.516 -13.023 1 88.69 236 TYR A N 1
ATOM 1931 C CA . TYR A 1 236 ? 20.672 5.918 -12.906 1 88.69 236 TYR A CA 1
ATOM 1932 C C . TYR A 1 236 ? 22.156 6.059 -12.609 1 88.69 236 TYR A C 1
ATOM 1934 O O . TYR A 1 236 ? 22.797 7.016 -13.039 1 88.69 236 TYR A O 1
ATOM 1942 N N . PHE A 1 237 ? 22.641 5.137 -11.82 1 91.94 237 PHE A N 1
ATOM 1943 C CA . PHE A 1 237 ? 24.062 4.977 -11.539 1 91.94 237 PHE A CA 1
ATOM 1944 C C . PHE A 1 237 ? 24.375 3.543 -11.133 1 91.94 237 PHE A C 1
ATOM 1946 O O . PHE A 1 237 ? 23.453 2.746 -10.898 1 91.94 237 PHE A O 1
ATOM 1953 N N . THR A 1 238 ? 25.609 3.217 -11.125 1 95.44 238 THR A N 1
ATOM 1954 C CA . THR A 1 238 ? 26.047 1.892 -10.688 1 95.44 238 THR A CA 1
ATOM 1955 C C . THR A 1 238 ? 26.469 1.913 -9.227 1 95.44 238 THR A C 1
ATOM 1957 O O . THR A 1 238 ? 26.734 2.98 -8.664 1 95.44 238 THR A O 1
ATOM 1960 N N . ILE A 1 239 ? 26.516 0.736 -8.664 1 97.44 239 ILE A N 1
ATOM 1961 C CA . ILE A 1 239 ? 26.922 0.634 -7.27 1 97.44 239 ILE A CA 1
ATOM 1962 C C . ILE A 1 239 ? 28.359 1.107 -7.117 1 97.44 239 ILE A C 1
ATOM 1964 O O . ILE A 1 239 ? 28.719 1.69 -6.09 1 97.44 239 ILE A O 1
ATOM 1968 N N . ASP A 1 240 ? 29.172 0.913 -8.125 1 96.56 240 ASP A N 1
ATOM 1969 C CA . ASP A 1 240 ? 30.562 1.339 -8.086 1 96.56 240 ASP A CA 1
ATOM 1970 C C . ASP A 1 240 ? 30.672 2.861 -8.109 1 96.56 240 ASP A C 1
ATOM 1972 O O . ASP A 1 240 ? 31.562 3.434 -7.469 1 96.56 240 ASP A O 1
ATOM 1976 N N . GLU A 1 241 ? 29.828 3.482 -8.828 1 95.5 241 GLU A N 1
ATOM 1977 C CA . GLU A 1 241 ? 29.766 4.941 -8.828 1 95.5 241 GLU A CA 1
ATOM 1978 C C . GLU A 1 241 ? 29.406 5.48 -7.449 1 95.5 241 GLU A C 1
ATOM 1980 O O . GLU A 1 241 ? 29.969 6.492 -7.008 1 95.5 241 GLU A O 1
ATOM 1985 N N . LEU A 1 242 ? 28.516 4.781 -6.805 1 96.94 242 LEU A N 1
ATOM 1986 C CA . LEU A 1 242 ? 28.125 5.215 -5.465 1 96.94 242 LEU A CA 1
ATOM 1987 C C . LEU A 1 242 ? 29.281 5.031 -4.484 1 96.94 242 LEU A C 1
ATOM 1989 O O . LEU A 1 242 ? 29.516 5.891 -3.631 1 96.94 242 LEU A O 1
ATOM 1993 N N . ILE A 1 243 ? 29.984 3.928 -4.625 1 97.44 243 ILE A N 1
ATOM 1994 C CA . ILE A 1 243 ? 31.156 3.674 -3.777 1 97.44 243 ILE A CA 1
ATOM 1995 C C . ILE A 1 243 ? 32.188 4.77 -3.986 1 97.44 243 ILE A C 1
ATOM 1997 O O . ILE A 1 243 ? 32.812 5.25 -3.025 1 97.44 243 ILE A O 1
ATOM 2001 N N . TYR A 1 244 ? 32.344 5.129 -5.191 1 96.44 244 TYR A N 1
ATOM 2002 C CA . TYR A 1 244 ? 33.281 6.215 -5.492 1 96.44 244 TYR A CA 1
ATOM 2003 C C . TYR A 1 244 ? 32.844 7.504 -4.805 1 96.44 244 TYR A C 1
ATOM 2005 O O . TYR A 1 244 ? 33.656 8.203 -4.215 1 96.44 244 TYR A O 1
ATOM 2013 N N . GLU A 1 245 ? 31.562 7.812 -4.855 1 95.88 245 GLU A N 1
ATOM 2014 C CA . GLU A 1 245 ? 31.047 9.008 -4.199 1 95.88 245 GLU A CA 1
ATOM 2015 C C . GLU A 1 245 ? 31.312 8.977 -2.699 1 95.88 245 GLU A C 1
ATOM 2017 O O . GLU A 1 245 ? 31.609 10.008 -2.094 1 95.88 245 GLU A O 1
ATOM 2022 N N . PHE A 1 246 ? 31.156 7.82 -2.121 1 96.75 246 PHE A N 1
ATOM 2023 C CA . PHE A 1 246 ? 31.469 7.668 -0.708 1 96.75 246 PHE A CA 1
ATOM 2024 C C . PHE A 1 246 ? 32.938 7.949 -0.452 1 96.75 246 PHE A C 1
ATOM 2026 O O . PHE A 1 246 ? 33.312 8.625 0.518 1 96.75 246 PHE A O 1
ATOM 2033 N N . SER A 1 247 ? 33.844 7.508 -1.321 1 96.44 247 SER A N 1
ATOM 2034 C CA . SER A 1 247 ? 35.281 7.559 -1.131 1 96.44 247 SER A CA 1
ATOM 2035 C C . SER A 1 247 ? 35.812 8.984 -1.267 1 96.44 247 SER A C 1
ATOM 2037 O O . SER A 1 247 ? 36.844 9.328 -0.689 1 96.44 247 SER A O 1
ATOM 2039 N N . VAL A 1 248 ? 35.094 9.844 -1.98 1 95.81 248 VAL A N 1
ATOM 2040 C CA . VAL A 1 248 ? 35.594 11.188 -2.236 1 95.81 248 VAL A CA 1
ATOM 2041 C C . VAL A 1 248 ? 34.906 12.188 -1.31 1 95.81 248 VAL A C 1
ATOM 2043 O O . VAL A 1 248 ? 35.25 13.367 -1.276 1 95.81 248 VAL A O 1
ATOM 2046 N N . CYS A 1 249 ? 33.875 11.703 -0.644 1 94.75 249 CYS A N 1
ATOM 2047 C CA . CYS A 1 249 ? 33.188 12.562 0.318 1 94.75 249 CYS A CA 1
ATOM 2048 C C . CYS A 1 249 ? 33.781 12.383 1.716 1 94.75 249 CYS A C 1
ATOM 2050 O O . CYS A 1 249 ? 33.531 11.375 2.377 1 94.75 249 CYS A O 1
ATOM 2052 N N . GLU A 1 250 ? 34.406 13.359 2.215 1 95.12 250 GLU A N 1
ATOM 2053 C CA . GLU A 1 250 ? 35.125 13.289 3.49 1 95.12 250 GLU A CA 1
ATOM 2054 C C . GLU A 1 250 ? 34.188 12.891 4.621 1 95.12 250 GLU A C 1
ATOM 2056 O O . GLU A 1 250 ? 34.531 12.117 5.504 1 95.12 250 GLU A O 1
ATOM 2061 N N . LYS A 1 251 ? 33.031 13.391 4.586 1 95.5 251 LYS A N 1
ATOM 2062 C CA . LYS A 1 251 ? 32.062 13.18 5.645 1 95.5 251 LYS A CA 1
ATOM 2063 C C . LYS A 1 251 ? 31.703 11.703 5.781 1 95.5 251 LYS A C 1
ATOM 2065 O O . LYS A 1 251 ? 31.391 11.234 6.875 1 95.5 251 LYS A O 1
ATOM 2070 N N . PHE A 1 252 ? 31.781 10.945 4.637 1 96.56 252 PHE A N 1
ATOM 2071 C CA . PHE A 1 252 ? 31.281 9.57 4.645 1 96.56 252 PHE A CA 1
ATOM 2072 C C . PHE A 1 252 ? 32.406 8.594 4.309 1 96.56 252 PHE A C 1
ATOM 2074 O O . PHE A 1 252 ? 32.156 7.41 4.074 1 96.56 252 PHE A O 1
ATOM 2081 N N . LEU A 1 253 ? 33.656 9.055 4.316 1 95.88 253 LEU A N 1
ATOM 2082 C CA . LEU A 1 253 ? 34.812 8.266 3.904 1 95.88 253 LEU A CA 1
ATOM 2083 C C . LEU A 1 253 ? 34.938 6.996 4.738 1 95.88 253 LEU A C 1
ATOM 2085 O O . LEU A 1 253 ? 35.219 5.926 4.203 1 95.88 253 LEU A O 1
ATOM 2089 N N . GLU A 1 254 ? 34.656 7.121 6.004 1 95.31 254 GLU A N 1
ATOM 2090 C CA . GLU A 1 254 ? 34.812 5.996 6.922 1 95.31 254 GLU A CA 1
ATOM 2091 C C . GLU A 1 254 ? 33.812 4.883 6.621 1 95.31 254 GLU A C 1
ATOM 2093 O O . GLU A 1 254 ? 34.094 3.717 6.922 1 95.31 254 GLU A O 1
ATOM 2098 N N . ALA A 1 255 ? 32.688 5.262 6.039 1 97.38 255 ALA A N 1
ATOM 2099 C CA . ALA A 1 255 ? 31.641 4.297 5.77 1 97.38 255 ALA A CA 1
ATOM 2100 C C . ALA A 1 255 ? 31.891 3.559 4.457 1 97.38 255 ALA A C 1
ATOM 2102 O O . ALA A 1 255 ? 31.203 2.576 4.148 1 97.38 255 ALA A O 1
ATOM 2103 N N . THR A 1 256 ? 32.906 3.961 3.668 1 97.44 256 THR A N 1
ATOM 2104 C CA . THR A 1 256 ? 33.188 3.4 2.352 1 97.44 256 THR A CA 1
ATOM 2105 C C . THR A 1 256 ? 33.531 1.914 2.457 1 97.44 256 THR A C 1
ATOM 2107 O O . THR A 1 256 ? 33 1.1 1.694 1 97.44 256 THR A O 1
ATOM 2110 N N . LYS A 1 257 ? 34.344 1.603 3.402 1 97 257 LYS A N 1
ATOM 2111 C CA . LYS A 1 257 ? 34.781 0.215 3.555 1 97 257 LYS A CA 1
ATOM 2112 C C . LYS A 1 257 ? 33.594 -0.681 3.951 1 97 257 LYS A C 1
ATOM 2114 O O . LYS A 1 257 ? 33.531 -1.844 3.547 1 97 257 LYS A O 1
ATOM 2119 N N . ILE A 1 258 ? 32.781 -0.14 4.777 1 97.38 258 ILE A N 1
ATOM 2120 C CA . ILE A 1 258 ? 31.625 -0.889 5.215 1 97.38 258 ILE A CA 1
ATOM 2121 C C . ILE A 1 258 ? 30.719 -1.168 4.016 1 97.38 258 ILE A C 1
ATOM 2123 O O . ILE A 1 258 ? 30.234 -2.293 3.84 1 97.38 258 ILE A O 1
ATOM 2127 N N . LEU A 1 259 ? 30.453 -0.144 3.219 1 98 259 LEU A N 1
ATOM 2128 C CA . LEU A 1 259 ? 29.641 -0.3 2.025 1 98 259 LEU A CA 1
ATOM 2129 C C . LEU A 1 259 ? 30.25 -1.312 1.067 1 98 259 LEU A C 1
ATOM 2131 O O . LEU A 1 259 ? 29.547 -2.174 0.53 1 98 259 LEU A O 1
ATOM 2135 N N . GLU A 1 260 ? 31.531 -1.219 0.883 1 97.94 260 GLU A N 1
ATOM 2136 C CA . GLU A 1 260 ? 32.25 -2.137 -0.002 1 97.94 260 GLU A CA 1
ATOM 2137 C C . GLU A 1 260 ? 32.094 -3.584 0.456 1 97.94 260 GLU A C 1
ATOM 2139 O O . GLU A 1 260 ? 31.875 -4.48 -0.366 1 97.94 260 GLU A O 1
ATOM 2144 N N . LYS A 1 261 ? 32.219 -3.74 1.704 1 97.88 261 LYS A N 1
ATOM 2145 C CA . LYS A 1 261 ? 32.094 -5.086 2.256 1 97.88 261 LYS A CA 1
ATOM 2146 C C . LYS A 1 261 ? 30.703 -5.648 1.967 1 97.88 261 LYS A C 1
ATOM 2148 O O . LYS A 1 261 ? 30.562 -6.809 1.564 1 97.88 261 LYS A O 1
ATOM 2153 N N . GLN A 1 262 ? 29.641 -4.84 2.223 1 97.69 262 GLN A N 1
ATOM 2154 C CA . GLN A 1 262 ? 28.266 -5.277 1.978 1 97.69 262 GLN A CA 1
ATOM 2155 C C . GLN A 1 262 ? 28.031 -5.531 0.492 1 97.69 262 GLN A C 1
ATOM 2157 O O . GLN A 1 262 ? 27.312 -6.469 0.122 1 97.69 262 GLN A O 1
ATOM 2162 N N . VAL A 1 263 ? 28.609 -4.695 -0.338 1 98.12 263 VAL A N 1
ATOM 2163 C CA . VAL A 1 263 ? 28.469 -4.828 -1.786 1 98.12 263 VAL A CA 1
ATOM 2164 C C . VAL A 1 263 ? 29.141 -6.117 -2.25 1 98.12 263 VAL A C 1
ATOM 2166 O O . VAL A 1 263 ? 28.578 -6.863 -3.055 1 98.12 263 VAL A O 1
ATOM 2169 N N . ASN A 1 264 ? 30.344 -6.355 -1.73 1 98.06 264 ASN A N 1
ATOM 2170 C CA . ASN A 1 264 ? 31.078 -7.562 -2.105 1 98.06 264 ASN A CA 1
ATOM 2171 C C . ASN A 1 264 ? 30.328 -8.82 -1.677 1 98.06 264 ASN A C 1
ATOM 2173 O O . ASN A 1 264 ? 30.312 -9.82 -2.398 1 98.06 264 ASN A O 1
ATOM 2177 N N . LYS A 1 265 ? 29.781 -8.758 -0.544 1 97.75 265 LYS A N 1
ATOM 2178 C CA . LYS A 1 265 ? 28.969 -9.875 -0.083 1 97.75 265 LYS A CA 1
ATOM 2179 C C . LYS A 1 265 ? 27.797 -10.141 -1.035 1 97.75 265 LYS A C 1
ATOM 2181 O O . LYS A 1 265 ? 27.516 -11.289 -1.381 1 97.75 265 LYS A O 1
ATOM 2186 N N . ALA A 1 266 ? 27.078 -9.102 -1.417 1 97.56 266 ALA A N 1
ATOM 2187 C CA . ALA A 1 266 ? 25.953 -9.227 -2.328 1 97.56 266 ALA A CA 1
ATOM 2188 C C . ALA A 1 266 ? 26.391 -9.719 -3.701 1 97.56 266 ALA A C 1
ATOM 2190 O O . ALA A 1 266 ? 25.703 -10.523 -4.336 1 97.56 266 ALA A O 1
ATOM 2191 N N . LYS A 1 267 ? 27.562 -9.211 -4.16 1 97.25 267 LYS A N 1
ATOM 2192 C CA . LYS A 1 267 ? 28.109 -9.656 -5.438 1 97.25 267 LYS A CA 1
ATOM 2193 C C . LYS A 1 267 ? 28.453 -11.141 -5.398 1 97.25 267 LYS A C 1
ATOM 2195 O O . LYS A 1 267 ? 28.156 -11.875 -6.352 1 97.25 267 LYS A O 1
ATOM 2200 N N . SER A 1 268 ? 29.094 -11.57 -4.344 1 97.25 268 SER A N 1
ATOM 2201 C CA . SER A 1 268 ? 29.453 -12.977 -4.195 1 97.25 268 SER A CA 1
ATOM 2202 C C . SER A 1 268 ? 28.219 -13.867 -4.23 1 97.25 268 SER A C 1
ATOM 2204 O O . SER A 1 268 ? 28.25 -14.953 -4.824 1 97.25 268 SER A O 1
ATOM 2206 N N . PHE A 1 269 ? 27.188 -13.414 -3.596 1 96.19 269 PHE A N 1
ATOM 2207 C CA . PHE A 1 269 ? 25.922 -14.141 -3.607 1 96.19 269 PHE A CA 1
ATOM 2208 C C . PHE A 1 269 ? 25.359 -14.219 -5.02 1 96.19 269 PHE A C 1
ATOM 2210 O O . PHE A 1 269 ? 24.984 -15.297 -5.488 1 96.19 269 PHE A O 1
ATOM 2217 N N . ALA A 1 270 ? 25.297 -13.086 -5.699 1 95.44 270 ALA A N 1
ATOM 2218 C CA . ALA A 1 270 ? 24.688 -12.984 -7.023 1 95.44 270 ALA A CA 1
ATOM 2219 C C . ALA A 1 270 ? 25.469 -13.789 -8.055 1 95.44 270 ALA A C 1
ATOM 2221 O O . ALA A 1 270 ? 24.906 -14.312 -9.016 1 95.44 270 ALA A O 1
ATOM 2222 N N . LYS A 1 271 ? 26.75 -13.977 -7.852 1 95 271 LYS A N 1
ATOM 2223 C CA . LYS A 1 271 ? 27.641 -14.688 -8.781 1 95 271 LYS A CA 1
ATOM 2224 C C . LYS A 1 271 ? 27.328 -16.188 -8.797 1 95 271 LYS A C 1
ATOM 2226 O O . LYS A 1 271 ? 27.703 -16.891 -9.734 1 95 271 LYS A O 1
ATOM 2231 N N . LEU A 1 272 ? 26.656 -16.625 -7.852 1 93.94 272 LEU A N 1
ATOM 2232 C CA . LEU A 1 272 ? 26.328 -18.047 -7.773 1 93.94 272 LEU A CA 1
ATOM 2233 C C . LEU A 1 272 ? 25.141 -18.375 -8.68 1 93.94 272 LEU A C 1
ATOM 2235 O O . LEU A 1 272 ? 24.859 -19.547 -8.922 1 93.94 272 LEU A O 1
ATOM 2239 N N . ALA A 1 273 ? 24.531 -17.359 -9.18 1 90.5 273 ALA A N 1
ATOM 2240 C CA . ALA A 1 273 ? 23.359 -17.562 -10.023 1 90.5 273 ALA A CA 1
ATOM 2241 C C . ALA A 1 273 ? 23.734 -18.266 -11.328 1 90.5 273 ALA A C 1
ATOM 2243 O O . ALA A 1 273 ? 24.672 -17.859 -12.016 1 90.5 273 ALA A O 1
ATOM 2244 N N . ARG A 1 274 ? 23.016 -19.391 -11.711 1 88.25 274 ARG A N 1
ATOM 2245 C CA . ARG A 1 274 ? 23.312 -20.109 -12.945 1 88.25 274 ARG A CA 1
ATOM 2246 C C . ARG A 1 274 ? 22.031 -20.516 -13.656 1 88.25 274 ARG A C 1
ATOM 2248 O O . ARG A 1 274 ? 22.062 -21.203 -14.68 1 88.25 274 ARG A O 1
ATOM 2255 N N . GLU A 1 275 ? 20.906 -20.125 -13.102 1 85.44 275 GLU A N 1
ATOM 2256 C CA . GLU A 1 275 ? 19.641 -20.578 -13.68 1 85.44 275 GLU A CA 1
ATOM 2257 C C . GLU A 1 275 ? 19.484 -20.094 -15.117 1 85.44 275 GLU A C 1
ATOM 2259 O O . GLU A 1 275 ? 19.094 -20.875 -16 1 85.44 275 GLU A O 1
ATOM 2264 N N . TYR A 1 276 ? 19.766 -18.812 -15.273 1 84.88 276 TYR A N 1
ATOM 2265 C CA . TYR A 1 276 ? 19.641 -18.25 -16.609 1 84.88 276 TYR A CA 1
ATOM 2266 C C . TYR A 1 276 ? 21.016 -17.844 -17.156 1 84.88 276 TYR A C 1
ATOM 2268 O O . TYR A 1 276 ? 21.125 -17.469 -18.328 1 84.88 276 TYR A O 1
ATOM 2276 N N . SER A 1 277 ? 21.984 -17.922 -16.359 1 85.62 277 SER A N 1
ATOM 2277 C CA . SER A 1 277 ? 23.359 -17.594 -16.734 1 85.62 277 SER A CA 1
ATOM 2278 C C . SER A 1 277 ? 23.438 -16.281 -17.484 1 85.62 277 SER A C 1
ATOM 2280 O O . SER A 1 277 ? 24.047 -16.203 -18.562 1 85.62 277 SER A O 1
ATOM 2282 N N . SER A 1 278 ? 22.734 -15.281 -16.953 1 87.56 278 SER A N 1
ATOM 2283 C CA . SER A 1 278 ? 22.672 -13.977 -17.609 1 87.56 278 SER A CA 1
ATOM 2284 C C . SER A 1 278 ? 22.984 -12.852 -16.625 1 87.56 278 SER A C 1
ATOM 2286 O O . SER A 1 278 ? 22.875 -13.023 -15.414 1 87.56 278 SER A O 1
ATOM 2288 N N . SER A 1 279 ? 23.391 -11.703 -17.234 1 88.69 279 SER A N 1
ATOM 2289 C CA . SER A 1 279 ? 23.672 -10.516 -16.422 1 88.69 279 SER A CA 1
ATOM 2290 C C . SER A 1 279 ? 22.406 -9.984 -15.773 1 88.69 279 SER A C 1
ATOM 2292 O O . SER A 1 279 ? 22.453 -9.367 -14.703 1 88.69 279 SER A O 1
ATOM 2294 N N . GLU A 1 280 ? 21.312 -10.305 -16.344 1 87.12 280 GLU A N 1
ATOM 2295 C CA . GLU A 1 280 ? 20.047 -9.859 -15.773 1 87.12 280 GLU A CA 1
ATOM 2296 C C . GLU A 1 280 ? 19.75 -10.578 -14.461 1 87.12 280 GLU A C 1
ATOM 2298 O O . GLU A 1 280 ? 19.312 -9.953 -13.492 1 87.12 280 GLU A O 1
ATOM 2303 N N . GLU A 1 281 ? 20.016 -11.836 -14.492 1 89.69 281 GLU A N 1
ATOM 2304 C CA . GLU A 1 281 ? 19.828 -12.625 -13.281 1 89.69 281 GLU A CA 1
ATOM 2305 C C . GLU A 1 281 ? 20.75 -12.164 -12.164 1 89.69 281 GLU A C 1
ATOM 2307 O O . GLU A 1 281 ? 20.328 -12.008 -11.016 1 89.69 281 GLU A O 1
ATOM 2312 N N . TYR A 1 282 ? 21.969 -11.938 -12.547 1 93 282 TYR A N 1
ATOM 2313 C CA . TYR A 1 282 ? 22.969 -11.438 -11.609 1 93 282 TYR A CA 1
ATOM 2314 C C . TYR A 1 282 ? 22.516 -10.117 -10.992 1 93 282 TYR A C 1
ATOM 2316 O O . TYR A 1 282 ? 22.547 -9.961 -9.773 1 93 282 TYR A O 1
ATOM 2324 N N . SER A 1 283 ? 22.094 -9.203 -11.828 1 92.75 283 SER A N 1
ATOM 2325 C CA . SER A 1 283 ? 21.734 -7.867 -11.391 1 92.75 283 SER A CA 1
ATOM 2326 C C . SER A 1 283 ? 20.547 -7.906 -10.43 1 92.75 283 SER A C 1
ATOM 2328 O O . SER A 1 283 ? 20.516 -7.18 -9.43 1 92.75 283 SER A O 1
ATOM 2330 N N . MET A 1 284 ? 19.594 -8.711 -10.727 1 91.06 284 MET A N 1
ATOM 2331 C CA . MET A 1 284 ? 18.406 -8.82 -9.891 1 91.06 284 MET A CA 1
ATOM 2332 C C . MET A 1 284 ? 18.75 -9.383 -8.516 1 91.06 284 MET A C 1
ATOM 2334 O O . MET A 1 284 ? 18.359 -8.828 -7.492 1 91.06 284 MET A O 1
ATOM 2338 N N . LEU A 1 285 ? 19.516 -10.438 -8.5 1 94.06 285 LEU A N 1
ATOM 2339 C CA . LEU A 1 285 ? 19.875 -11.086 -7.246 1 94.06 285 LEU A CA 1
ATOM 2340 C C . LEU A 1 285 ? 20.812 -10.188 -6.43 1 94.06 285 LEU A C 1
ATOM 2342 O O . LEU A 1 285 ? 20.734 -10.172 -5.199 1 94.06 285 LEU A O 1
ATOM 2346 N N . PHE A 1 286 ? 21.719 -9.5 -7.156 1 96.56 286 PHE A N 1
ATOM 2347 C CA . PHE A 1 286 ? 22.625 -8.57 -6.496 1 96.56 286 PHE A CA 1
ATOM 2348 C C . PHE A 1 286 ? 21.844 -7.508 -5.73 1 96.56 286 PHE A C 1
ATOM 2350 O O . PHE A 1 286 ? 22.078 -7.297 -4.539 1 96.56 286 PHE A O 1
ATOM 2357 N N . ARG A 1 287 ? 20.875 -6.871 -6.367 1 95.19 287 ARG A N 1
ATOM 2358 C CA . ARG A 1 287 ? 20.109 -5.789 -5.754 1 95.19 287 ARG A CA 1
ATOM 2359 C C . ARG A 1 287 ? 19.297 -6.301 -4.578 1 95.19 287 ARG A C 1
ATOM 2361 O O . ARG A 1 287 ? 19.234 -5.66 -3.525 1 95.19 287 ARG A O 1
ATOM 2368 N N . LYS A 1 288 ? 18.656 -7.41 -4.723 1 93.38 288 LYS A N 1
ATOM 2369 C CA . LYS A 1 288 ? 17.812 -7.973 -3.676 1 93.38 288 LYS A CA 1
ATOM 2370 C C . LYS A 1 288 ? 18.641 -8.336 -2.441 1 93.38 288 LYS A C 1
ATOM 2372 O O . LYS A 1 288 ? 18.234 -8.055 -1.31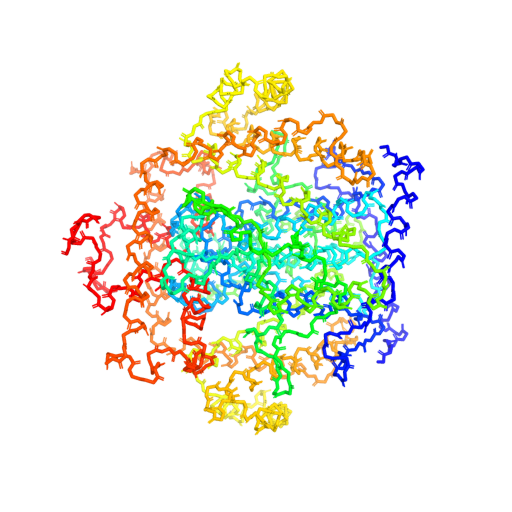3 1 93.38 288 LYS A O 1
ATOM 2377 N N . GLU A 1 289 ? 19.766 -8.969 -2.695 1 95.44 289 GLU A N 1
ATOM 2378 C CA . GLU A 1 289 ? 20.656 -9.359 -1.599 1 95.44 289 GLU A CA 1
ATOM 2379 C C . GLU A 1 289 ? 21.234 -8.141 -0.897 1 95.44 289 GLU A C 1
ATOM 2381 O O . GLU A 1 289 ? 21.312 -8.102 0.333 1 95.44 289 GLU A O 1
ATOM 2386 N N . LEU A 1 290 ? 21.641 -7.199 -1.688 1 97.06 290 LEU A N 1
ATOM 2387 C CA . LEU A 1 290 ? 22.219 -5.98 -1.124 1 97.06 290 LEU A CA 1
ATOM 2388 C C . LEU A 1 290 ? 21.219 -5.273 -0.222 1 97.06 290 LEU A C 1
ATOM 2390 O O . LEU A 1 290 ? 21.547 -4.895 0.904 1 97.06 290 LEU A O 1
ATOM 2394 N N . THR A 1 291 ? 20 -5.109 -0.66 1 94.94 291 THR A N 1
ATOM 2395 C CA . THR A 1 291 ? 18.969 -4.395 0.084 1 94.94 291 THR A CA 1
ATOM 2396 C C . THR A 1 291 ? 18.594 -5.152 1.356 1 94.94 291 THR A C 1
ATOM 2398 O O . THR A 1 291 ? 18.406 -4.547 2.412 1 94.94 291 THR A O 1
ATOM 2401 N N . SER A 1 292 ? 18.484 -6.434 1.23 1 94.12 292 SER A N 1
ATOM 2402 C CA . SER A 1 292 ? 18.172 -7.262 2.393 1 94.12 292 SER A CA 1
ATOM 2403 C C . SER A 1 292 ? 19.25 -7.152 3.455 1 94.12 292 SER A C 1
ATOM 2405 O O . SER A 1 292 ? 18.953 -6.961 4.637 1 94.12 292 SER A O 1
ATOM 2407 N N . ASN A 1 293 ? 20.5 -7.238 3.031 1 95.88 293 ASN A N 1
ATOM 2408 C CA . ASN A 1 293 ? 21.641 -7.176 3.943 1 95.88 293 ASN A CA 1
ATOM 2409 C C . ASN A 1 293 ? 21.734 -5.812 4.621 1 95.88 293 ASN A C 1
ATOM 2411 O O . ASN A 1 293 ? 21.953 -5.73 5.832 1 95.88 293 ASN A O 1
ATOM 2415 N N . LEU A 1 294 ? 21.609 -4.793 3.824 1 97.56 294 LEU A N 1
ATOM 2416 C CA . LEU A 1 294 ? 21.719 -3.441 4.363 1 97.56 294 LEU A CA 1
ATOM 2417 C C . LEU A 1 294 ? 20.594 -3.16 5.355 1 97.56 294 LEU A C 1
ATOM 2419 O O . LEU A 1 294 ? 20.828 -2.557 6.406 1 97.56 294 LEU A O 1
ATOM 2423 N N . THR A 1 295 ? 19.375 -3.553 5.055 1 96.5 295 THR A N 1
ATOM 2424 C CA . THR A 1 295 ? 18.25 -3.338 5.949 1 96.5 295 THR A CA 1
ATOM 2425 C C . THR A 1 295 ? 18.469 -4.039 7.285 1 96.5 295 THR A C 1
ATOM 2427 O O . THR A 1 295 ? 18.297 -3.438 8.344 1 96.5 295 THR A O 1
ATOM 2430 N N . SER A 1 296 ? 18.859 -5.297 7.191 1 95.62 296 SER A N 1
ATOM 2431 C CA . SER A 1 296 ? 19.109 -6.07 8.406 1 95.62 296 SER A CA 1
ATOM 2432 C C . SER A 1 296 ? 20.234 -5.449 9.227 1 95.62 296 SER A C 1
ATOM 2434 O O . SER A 1 296 ? 20.141 -5.371 10.453 1 95.62 296 SER A O 1
ATOM 2436 N N . LEU A 1 297 ? 21.312 -5.043 8.547 1 96.81 297 LEU A N 1
ATOM 2437 C CA . LEU A 1 297 ? 22.453 -4.43 9.195 1 96.81 297 LEU A CA 1
ATOM 2438 C C . LEU A 1 297 ? 22.047 -3.176 9.961 1 96.81 297 LEU A C 1
ATOM 2440 O O . LEU A 1 297 ? 22.438 -2.994 11.117 1 96.81 297 LEU A O 1
ATOM 2444 N N . LEU A 1 298 ? 21.25 -2.344 9.344 1 97.75 298 LEU A N 1
ATOM 2445 C CA . LEU A 1 298 ? 20.891 -1.05 9.914 1 97.75 298 LEU A CA 1
ATOM 2446 C C . LEU A 1 298 ? 19.891 -1.219 11.055 1 97.75 298 LEU A C 1
ATOM 2448 O O . LEU A 1 298 ? 19.984 -0.548 12.078 1 97.75 298 LEU A O 1
ATOM 2452 N N . ILE A 1 299 ? 18.922 -2.113 10.922 1 97.19 299 ILE A N 1
ATOM 2453 C CA . ILE A 1 299 ? 17.906 -2.342 11.953 1 97.19 299 ILE A CA 1
ATOM 2454 C C . ILE A 1 299 ? 18.578 -2.887 13.219 1 97.19 299 ILE A C 1
ATOM 2456 O O . ILE A 1 299 ? 18.281 -2.443 14.328 1 97.19 299 ILE A O 1
ATOM 2460 N N . THR A 1 300 ? 19.531 -3.814 13.039 1 96.38 300 THR A N 1
ATOM 2461 C CA . THR A 1 300 ? 20.156 -4.477 14.18 1 96.38 300 THR A CA 1
ATOM 2462 C C . THR A 1 300 ? 21.172 -3.553 14.852 1 96.38 300 THR A C 1
ATOM 2464 O O . THR A 1 300 ? 21.578 -3.787 15.992 1 96.38 300 THR A O 1
ATOM 2467 N N . ASP A 1 301 ? 21.562 -2.479 14.141 1 97 301 ASP A N 1
ATOM 2468 C CA . ASP A 1 301 ? 22.562 -1.545 14.664 1 97 301 ASP A CA 1
ATOM 2469 C C . ASP A 1 301 ? 21.906 -0.493 15.555 1 97 301 ASP A C 1
ATOM 2471 O O . ASP A 1 301 ? 22.594 0.213 16.297 1 97 301 ASP A O 1
ATOM 2475 N N . ILE A 1 302 ? 20.578 -0.317 15.5 1 97.62 302 ILE A N 1
ATOM 2476 C CA . ILE A 1 302 ? 19.891 0.7 16.281 1 97.62 302 ILE A CA 1
ATOM 2477 C C . ILE A 1 302 ? 20.031 0.406 17.766 1 97.62 302 ILE A C 1
ATOM 2479 O O . ILE A 1 302 ? 19.797 -0.718 18.219 1 97.62 302 ILE A O 1
ATOM 2483 N N . ASP A 1 303 ? 20.469 1.343 18.484 1 97.38 303 ASP A N 1
ATOM 2484 C CA . ASP A 1 303 ? 20.734 1.267 19.922 1 97.38 303 ASP A CA 1
ATOM 2485 C C . ASP A 1 303 ? 20.531 2.627 20.594 1 97.38 303 ASP A C 1
ATOM 2487 O O . ASP A 1 303 ? 20.016 3.557 19.969 1 97.38 303 ASP A O 1
ATOM 2491 N N . LEU A 1 304 ? 20.766 2.66 21.875 1 96.75 304 LEU A N 1
ATOM 2492 C CA . LEU A 1 304 ? 20.719 3.926 22.594 1 96.75 304 LEU A CA 1
ATOM 2493 C C . LEU A 1 304 ? 22.031 4.688 22.453 1 96.75 304 LEU A C 1
ATOM 2495 O O . LEU A 1 304 ? 23.078 4.195 22.844 1 96.75 304 LEU A O 1
ATOM 2499 N N . VAL A 1 305 ? 22 5.816 21.734 1 96.06 305 VAL A N 1
ATOM 2500 C CA . VAL A 1 305 ? 23.141 6.691 21.531 1 96.06 305 VAL A CA 1
ATOM 2501 C C . VAL A 1 305 ? 22.797 8.109 21.969 1 96.06 305 VAL A C 1
ATOM 2503 O O . VAL A 1 305 ? 21.891 8.742 21.406 1 96.06 305 VAL A O 1
ATOM 2506 N N . GLU A 1 306 ? 23.469 8.641 22.984 1 93.75 306 GLU A N 1
ATOM 2507 C CA . GLU A 1 306 ? 23.234 9.977 23.516 1 93.75 306 GLU A CA 1
ATOM 2508 C C . GLU A 1 306 ? 21.781 10.133 23.953 1 93.75 306 GLU A C 1
ATOM 2510 O O . GLU A 1 306 ? 21.094 11.086 23.547 1 93.75 306 GLU A O 1
ATOM 2515 N N . GLU A 1 307 ? 21.297 9.117 24.562 1 92.31 307 GLU A N 1
ATOM 2516 C CA . GLU A 1 307 ? 19.984 9.109 25.219 1 92.31 307 GLU A CA 1
ATOM 2517 C C . GLU A 1 307 ? 18.859 9.18 24.203 1 92.31 307 GLU A C 1
ATOM 2519 O O . GLU A 1 307 ? 17.812 9.766 24.484 1 92.31 307 GLU A O 1
ATOM 2524 N N . LYS A 1 308 ? 19.062 8.734 23.016 1 95.19 308 LYS A N 1
ATOM 2525 C CA . LYS A 1 308 ? 18.031 8.57 21.984 1 95.19 308 LYS A CA 1
ATOM 2526 C C . LYS A 1 308 ? 18.312 7.352 21.109 1 95.19 308 LYS A C 1
ATOM 2528 O O . LYS A 1 308 ? 19.438 6.824 21.125 1 95.19 308 LYS A O 1
ATOM 2533 N N . LEU A 1 309 ? 17.312 6.844 20.5 1 97.62 309 LEU A N 1
ATOM 2534 C CA . LEU A 1 309 ? 17.531 5.762 19.547 1 97.62 309 LEU A CA 1
ATOM 2535 C C . LEU A 1 309 ? 18.312 6.254 18.344 1 97.62 309 LEU A C 1
ATOM 2537 O O . LEU A 1 309 ? 17.953 7.262 17.734 1 97.62 309 LEU A O 1
ATOM 2541 N N . ASN A 1 310 ? 19.375 5.648 18.047 1 97.62 310 ASN A N 1
ATOM 2542 C CA . ASN A 1 310 ? 20.203 5.949 16.891 1 97.62 310 ASN A CA 1
ATOM 2543 C C . ASN A 1 310 ? 21.094 4.762 16.531 1 97.62 310 ASN A C 1
ATOM 2545 O O . ASN A 1 310 ? 21.016 3.705 17.156 1 97.62 310 ASN A O 1
ATOM 2549 N N . TYR A 1 311 ? 21.859 4.957 15.508 1 97.56 311 TYR A N 1
ATOM 2550 C CA . TYR A 1 311 ? 22.781 3.912 15.062 1 97.56 311 TYR A CA 1
ATOM 2551 C C . TYR A 1 311 ? 24.031 3.873 15.938 1 97.56 311 TYR A C 1
ATOM 2553 O O . TYR A 1 311 ? 24.625 4.914 16.219 1 97.56 311 TYR A O 1
ATOM 2561 N N . LYS A 1 312 ? 24.391 2.73 16.312 1 96.69 312 LYS A N 1
ATOM 2562 C CA . LYS A 1 312 ? 25.578 2.549 17.156 1 96.69 312 LYS A CA 1
ATOM 2563 C C . LYS A 1 312 ? 26.859 2.697 16.344 1 96.69 312 LYS A C 1
ATOM 2565 O O . LYS A 1 312 ? 27.797 3.359 16.781 1 96.69 312 LYS A O 1
ATOM 2570 N N . LYS A 1 313 ? 26.875 2.098 15.141 1 96.88 313 LYS A N 1
ATOM 2571 C CA . LYS A 1 313 ? 28.109 2.025 14.359 1 96.88 313 LYS A CA 1
ATOM 2572 C C . LYS A 1 313 ? 27.906 2.59 12.953 1 96.88 313 LYS A C 1
ATOM 2574 O O . LYS A 1 313 ? 28.828 3.125 12.352 1 96.88 313 LYS A O 1
ATOM 2579 N N . TYR A 1 314 ? 26.688 2.551 12.422 1 97.94 314 TYR A N 1
ATOM 2580 C CA . TYR A 1 314 ? 26.531 2.699 10.977 1 97.94 314 TYR A CA 1
ATOM 2581 C C . TYR A 1 314 ? 25.766 3.977 10.641 1 97.94 314 TYR A C 1
ATOM 2583 O O . TYR A 1 314 ? 25.078 4.047 9.617 1 97.94 314 TYR A O 1
ATOM 2591 N N . GLU A 1 315 ? 25.812 4.969 11.516 1 97.44 315 GLU A N 1
ATOM 2592 C CA . GLU A 1 315 ? 25.141 6.242 11.266 1 97.44 315 GLU A CA 1
ATOM 2593 C C . GLU A 1 315 ? 25.641 6.887 9.977 1 97.44 315 GLU A C 1
ATOM 2595 O O . GLU A 1 315 ? 24.844 7.348 9.156 1 97.44 315 GLU A O 1
ATOM 2600 N N . LYS A 1 316 ? 26.953 6.879 9.797 1 97.19 316 LYS A N 1
ATOM 2601 C CA . LYS A 1 316 ? 27.547 7.504 8.617 1 97.19 316 LYS A CA 1
ATOM 2602 C C . LYS A 1 316 ? 27.172 6.742 7.352 1 97.19 316 LYS A C 1
ATOM 2604 O O . LYS A 1 316 ? 27.016 7.344 6.285 1 97.19 316 LYS A O 1
ATOM 2609 N N . LEU A 1 317 ? 27.047 5.438 7.465 1 97.94 317 LEU A N 1
ATOM 2610 C CA . LEU A 1 317 ? 26.641 4.633 6.312 1 97.94 317 LEU A CA 1
ATOM 2611 C C . LEU A 1 317 ? 25.25 5.008 5.848 1 97.94 317 LEU A C 1
ATOM 2613 O O . LEU A 1 317 ? 25.031 5.281 4.664 1 97.94 317 LEU A O 1
ATOM 2617 N N . VAL A 1 318 ? 24.328 5.055 6.797 1 98 318 VAL A N 1
ATOM 2618 C CA . VAL A 1 318 ? 22.938 5.312 6.441 1 98 318 VAL A CA 1
ATOM 2619 C C . VAL A 1 318 ? 22.797 6.746 5.93 1 98 318 VAL A C 1
ATOM 2621 O O . VAL A 1 318 ? 22.141 6.984 4.914 1 98 318 VAL A O 1
ATOM 2624 N N . LYS A 1 319 ? 23.438 7.691 6.57 1 97.06 319 LYS A N 1
ATOM 2625 C CA . LYS A 1 319 ? 23.375 9.086 6.137 1 97.06 319 LYS A CA 1
ATOM 2626 C C . LYS A 1 319 ? 24.016 9.266 4.766 1 97.06 319 LYS A C 1
ATOM 2628 O O . LYS A 1 319 ? 23.531 10.039 3.939 1 97.06 319 LYS A O 1
ATOM 2633 N N . GLY A 1 320 ? 25.125 8.578 4.551 1 97.06 320 GLY A N 1
ATOM 2634 C CA . GLY A 1 320 ? 25.781 8.617 3.25 1 97.06 320 GLY A CA 1
ATOM 2635 C C . GLY A 1 320 ? 24.922 8.023 2.145 1 97.06 320 GLY A C 1
ATOM 2636 O O . GLY A 1 320 ? 24.812 8.594 1.059 1 97.06 320 GLY A O 1
ATOM 2637 N N . LEU A 1 321 ? 24.344 6.832 2.443 1 97.88 321 LEU A N 1
ATOM 2638 C CA . LEU A 1 321 ? 23.469 6.195 1.468 1 97.88 321 LEU A CA 1
ATOM 2639 C C . LEU A 1 321 ? 22.312 7.121 1.095 1 97.88 321 LEU A C 1
ATOM 2641 O O . LEU A 1 321 ? 21.969 7.238 -0.082 1 97.88 321 LEU A O 1
ATOM 2645 N N . LYS A 1 322 ? 21.75 7.742 2.072 1 95.75 322 LYS A N 1
ATOM 2646 C CA . LYS A 1 322 ? 20.625 8.648 1.838 1 95.75 322 LYS A CA 1
ATOM 2647 C C . LYS A 1 322 ? 21.078 9.867 1.031 1 95.75 322 LYS A C 1
ATOM 2649 O O . LYS A 1 322 ? 20.5 10.156 -0.025 1 95.75 322 LYS A O 1
ATOM 2654 N N . LYS A 1 323 ? 22.109 10.516 1.445 1 95.25 323 LYS A N 1
ATOM 2655 C CA . LYS A 1 323 ? 22.516 11.797 0.874 1 95.25 323 LYS A CA 1
ATOM 2656 C C . LYS A 1 323 ? 23.125 11.602 -0.511 1 95.25 323 LYS A C 1
ATOM 2658 O O . LYS A 1 323 ? 22.812 12.344 -1.445 1 95.25 323 LYS A O 1
ATOM 2663 N N . LEU A 1 324 ? 24.031 10.656 -0.644 1 95 324 LEU A N 1
ATOM 2664 C CA . LEU A 1 324 ? 24.766 10.484 -1.892 1 95 324 LEU A CA 1
ATOM 2665 C C . LEU A 1 324 ? 23.875 9.859 -2.963 1 95 324 LEU A C 1
ATOM 2667 O O . LEU A 1 324 ? 24.016 10.172 -4.148 1 95 324 LEU A O 1
ATOM 2671 N N . THR A 1 325 ? 22.938 8.945 -2.541 1 94.19 325 THR A N 1
ATOM 2672 C CA . THR A 1 325 ? 21.953 8.422 -3.486 1 94.19 325 THR A CA 1
ATOM 2673 C C . THR A 1 325 ? 21.062 9.547 -4.004 1 94.19 325 THR A C 1
ATOM 2675 O O . THR A 1 325 ? 20.812 9.648 -5.211 1 94.19 325 THR A O 1
ATOM 2678 N N . PHE A 1 326 ? 20.656 10.352 -3.111 1 90.88 326 PHE A N 1
ATOM 2679 C CA . PHE A 1 326 ? 19.812 11.477 -3.469 1 90.88 326 PHE A CA 1
ATOM 2680 C C . PHE A 1 326 ? 20.516 12.414 -4.438 1 90.88 326 PHE A C 1
ATOM 2682 O O . PHE A 1 326 ? 19.953 12.828 -5.445 1 90.88 326 PHE A O 1
ATOM 2689 N N . ARG A 1 327 ? 21.703 12.695 -4.148 1 91.38 327 ARG A N 1
ATOM 2690 C CA . ARG A 1 327 ? 22.5 13.586 -4.984 1 91.38 327 ARG A CA 1
ATOM 2691 C C . ARG A 1 327 ? 22.688 13.016 -6.383 1 91.38 327 ARG A C 1
ATOM 2693 O O . ARG A 1 327 ? 22.594 13.734 -7.375 1 91.38 327 ARG A O 1
ATOM 2700 N N . ALA A 1 328 ? 22.938 11.75 -6.426 1 90.62 328 ALA A N 1
ATOM 2701 C CA . ALA A 1 328 ? 23.156 11.086 -7.707 1 90.62 328 ALA A CA 1
ATOM 2702 C C . ALA A 1 328 ? 21.891 11.094 -8.555 1 90.62 328 ALA A C 1
ATOM 2704 O O . ALA A 1 328 ? 21.953 11.227 -9.781 1 90.62 328 ALA A O 1
ATOM 2705 N N . ILE A 1 329 ? 20.781 10.938 -7.922 1 88.31 329 ILE A N 1
ATOM 2706 C CA . ILE A 1 329 ? 19.5 10.883 -8.633 1 88.31 329 ILE A CA 1
ATOM 2707 C C . ILE A 1 329 ? 19.109 12.289 -9.086 1 88.31 329 ILE A C 1
ATOM 2709 O O . ILE A 1 329 ? 18.656 12.477 -10.219 1 88.31 329 ILE A O 1
ATOM 2713 N N . LYS A 1 330 ? 19.344 13.258 -8.266 1 86.38 330 LYS A N 1
ATOM 2714 C CA . LYS A 1 330 ? 18.891 14.633 -8.516 1 86.38 330 LYS A CA 1
ATOM 2715 C C . LYS A 1 330 ? 19.672 15.258 -9.672 1 86.38 330 LYS A C 1
ATOM 2717 O O . LYS A 1 330 ? 19.219 16.219 -10.281 1 86.38 330 LYS A O 1
ATOM 2722 N N . ARG A 1 331 ? 20.812 14.727 -10.016 1 87.62 331 ARG A N 1
ATOM 2723 C CA . ARG A 1 331 ? 21.625 15.297 -11.086 1 87.62 331 ARG A CA 1
ATOM 2724 C C . ARG A 1 331 ? 21.188 14.773 -12.445 1 87.62 331 ARG A C 1
ATOM 2726 O O . ARG A 1 331 ? 21.641 15.266 -13.484 1 87.62 331 ARG A O 1
ATOM 2733 N N . GLN A 1 332 ? 20.25 13.812 -12.414 1 86.81 332 GLN A N 1
ATOM 2734 C CA . GLN A 1 332 ? 19.766 13.281 -13.68 1 86.81 332 GLN A CA 1
ATOM 2735 C C . GLN A 1 332 ? 18.906 14.312 -14.414 1 86.81 332 GLN A C 1
ATOM 2737 O O . GLN A 1 332 ? 18.016 14.914 -13.828 1 86.81 332 GLN A O 1
ATOM 2742 N N . PRO A 1 333 ? 19.141 14.531 -15.711 1 85.5 333 PRO A N 1
ATOM 2743 C CA . PRO A 1 333 ? 18.438 15.578 -16.469 1 85.5 333 PRO A CA 1
ATOM 2744 C C . PRO A 1 333 ? 16.922 15.406 -16.438 1 85.5 333 PRO A C 1
ATOM 2746 O O . PRO A 1 333 ? 16.188 16.391 -16.328 1 85.5 333 PRO A O 1
ATOM 2749 N N . ASP A 1 334 ? 16.5 14.172 -16.547 1 83.88 334 ASP A N 1
ATOM 2750 C CA . ASP A 1 334 ? 15.062 13.945 -16.594 1 83.88 334 ASP A CA 1
ATOM 2751 C C . ASP A 1 334 ? 14.414 14.328 -15.258 1 83.88 334 ASP A C 1
ATOM 2753 O O . ASP A 1 334 ? 13.281 14.812 -15.242 1 83.88 334 ASP A O 1
ATOM 2757 N N . ILE A 1 335 ? 15.117 14.094 -14.188 1 84.81 335 ILE A N 1
ATOM 2758 C CA . ILE A 1 335 ? 14.594 14.445 -12.875 1 84.81 335 ILE A CA 1
ATOM 2759 C C . ILE A 1 335 ? 14.555 15.961 -12.711 1 84.81 335 ILE A C 1
ATOM 2761 O O . ILE A 1 335 ? 13.562 16.516 -12.234 1 84.81 335 ILE A O 1
ATOM 2765 N N . ILE A 1 336 ? 15.594 16.625 -13.117 1 85.25 336 ILE A N 1
ATOM 2766 C CA . ILE A 1 336 ? 15.688 18.078 -13.047 1 85.25 336 ILE A CA 1
ATOM 2767 C C . ILE A 1 336 ? 14.57 18.703 -13.875 1 85.25 336 ILE A C 1
ATOM 2769 O O . ILE A 1 336 ? 13.891 19.625 -13.414 1 85.25 336 ILE A O 1
ATOM 2773 N N . LEU A 1 337 ? 14.367 18.156 -15.07 1 85.19 337 LEU A N 1
ATOM 2774 C CA . LEU A 1 337 ? 13.336 18.672 -15.961 1 85.19 337 LEU A CA 1
ATOM 2775 C C . LEU A 1 337 ? 11.945 18.5 -15.359 1 85.19 337 LEU A C 1
ATOM 2777 O O . LEU A 1 337 ? 11.102 19.391 -15.461 1 85.19 337 LEU A O 1
ATOM 2781 N N . TYR A 1 338 ? 11.758 17.344 -14.78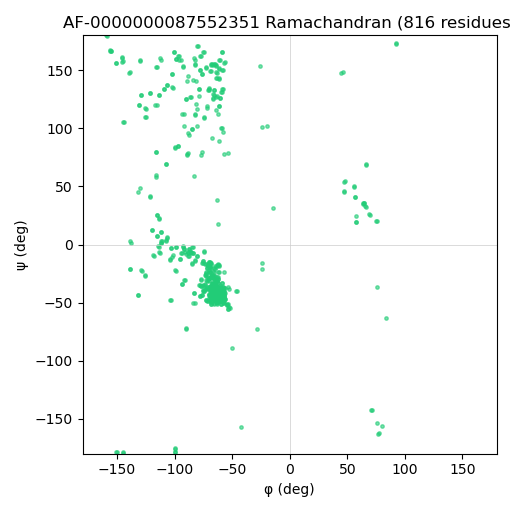1 1 86.69 338 TYR A N 1
ATOM 2782 C CA . TYR A 1 338 ? 10.461 17.062 -14.172 1 86.69 338 TYR A CA 1
ATOM 2783 C C . TYR A 1 338 ? 10.203 18 -12.992 1 86.69 338 TYR A C 1
ATOM 2785 O O . TYR A 1 338 ? 9.086 18.5 -12.82 1 86.69 338 TYR A O 1
ATOM 2793 N N . GLU A 1 339 ? 11.18 18.234 -12.164 1 86.12 339 GLU A N 1
ATOM 2794 C CA . GLU A 1 339 ? 11.047 19.125 -11.016 1 86.12 339 GLU A CA 1
ATOM 2795 C C . GLU A 1 339 ? 10.797 20.562 -11.461 1 86.12 339 GLU A C 1
ATOM 2797 O O . GLU A 1 339 ? 10.008 21.281 -10.844 1 86.12 339 GLU A O 1
ATOM 2802 N N . ASN A 1 340 ? 11.469 20.984 -12.516 1 86.88 340 ASN A N 1
ATOM 2803 C CA . ASN A 1 340 ? 11.25 22.328 -13.062 1 86.88 340 ASN A CA 1
ATOM 2804 C C . ASN A 1 340 ? 9.836 22.469 -13.617 1 86.88 340 ASN A C 1
ATOM 2806 O O . ASN A 1 340 ? 9.203 23.516 -13.445 1 86.88 340 ASN A O 1
ATOM 2810 N N . GLN A 1 341 ? 9.461 21.438 -14.289 1 88.44 341 GLN A N 1
ATOM 2811 C CA . GLN A 1 341 ? 8.086 21.422 -14.781 1 88.44 341 GLN A CA 1
ATOM 2812 C C . GLN A 1 341 ? 7.094 21.5 -13.625 1 88.44 341 GLN A C 1
ATOM 2814 O O . GLN A 1 341 ? 6.074 22.188 -13.719 1 88.44 341 GLN A O 1
ATOM 2819 N N . GLY A 1 342 ? 7.445 20.75 -12.586 1 91.5 342 GLY A N 1
ATOM 2820 C CA . GLY A 1 342 ? 6.613 20.797 -11.398 1 91.5 342 GLY A CA 1
ATOM 2821 C C . GLY A 1 342 ? 6.5 22.203 -10.805 1 91.5 342 GLY A C 1
ATOM 2822 O O . GLY A 1 342 ? 5.414 22.625 -10.398 1 91.5 342 GLY A O 1
ATOM 2823 N N . ASN A 1 343 ? 7.582 22.906 -10.812 1 91.25 343 ASN A N 1
ATOM 2824 C CA . ASN A 1 343 ? 7.586 24.281 -10.32 1 91.25 343 ASN A CA 1
ATOM 2825 C C . ASN A 1 343 ? 6.664 25.172 -11.148 1 91.25 343 ASN A C 1
ATOM 2827 O O . ASN A 1 343 ? 5.914 25.969 -10.594 1 91.25 343 ASN A O 1
ATOM 2831 N N . LYS A 1 344 ? 6.77 25.016 -12.43 1 91.25 344 LYS A N 1
ATOM 2832 C CA . LYS A 1 344 ? 5.926 25.781 -13.344 1 91.25 344 LYS A CA 1
ATOM 2833 C C . LYS A 1 344 ? 4.449 25.469 -13.117 1 91.25 344 LYS A C 1
ATOM 2835 O O . LYS A 1 344 ? 3.617 26.375 -13.047 1 91.25 344 LYS A O 1
ATOM 2840 N N . ILE A 1 345 ? 4.199 24.266 -12.977 1 94.25 345 ILE A N 1
ATOM 2841 C CA . ILE A 1 345 ? 2.828 23.781 -12.812 1 94.25 345 ILE A CA 1
ATOM 2842 C C . ILE A 1 345 ? 2.252 24.312 -11.508 1 94.25 345 ILE A C 1
ATOM 2844 O O . ILE A 1 345 ? 1.147 24.859 -11.477 1 94.25 345 ILE A O 1
ATOM 2848 N N . LEU A 1 346 ? 3 24.172 -10.422 1 95.56 346 LEU A N 1
ATOM 2849 C CA . LEU A 1 346 ? 2.516 24.578 -9.109 1 95.56 346 LEU A CA 1
ATOM 2850 C C . LEU A 1 346 ? 2.344 26.094 -9.039 1 95.56 346 LEU A C 1
ATOM 2852 O O . LEU A 1 346 ? 1.377 26.594 -8.453 1 95.56 346 LEU A O 1
ATOM 2856 N N . LYS A 1 347 ? 3.234 26.797 -9.602 1 94 347 LYS A N 1
ATOM 2857 C CA . LYS A 1 347 ? 3.121 28.266 -9.664 1 94 347 LYS A CA 1
ATOM 2858 C C . LYS A 1 347 ? 1.891 28.688 -10.461 1 94 347 LYS A C 1
ATOM 2860 O O . LYS A 1 347 ? 1.15 29.578 -10.047 1 94 347 LYS A O 1
ATOM 2865 N N . GLY A 1 348 ? 1.764 28.016 -11.609 1 94.75 348 GLY A N 1
ATOM 2866 C CA . GLY A 1 348 ? 0.605 28.312 -12.438 1 94.75 348 GLY A CA 1
ATOM 2867 C C . GLY A 1 348 ? -0.713 28.031 -11.742 1 94.75 348 GLY A C 1
ATOM 2868 O O . GLY A 1 348 ? -1.64 28.844 -11.805 1 94.75 348 GLY A O 1
ATOM 2869 N N . LEU A 1 349 ? -0.776 26.922 -11.117 1 96.06 349 LEU A N 1
ATOM 2870 C CA . LEU A 1 349 ? -1.994 26.547 -10.398 1 96.06 349 LEU A CA 1
ATOM 2871 C C . LEU A 1 349 ? -2.283 27.531 -9.273 1 96.06 349 LEU A C 1
ATOM 2873 O O . LEU A 1 349 ? -3.432 27.938 -9.07 1 96.06 349 LEU A O 1
ATOM 2877 N N . PHE A 1 350 ? -1.253 27.906 -8.516 1 95.56 350 PHE A N 1
ATOM 2878 C CA . PHE A 1 350 ? -1.431 28.859 -7.434 1 95.56 350 PHE A CA 1
ATOM 2879 C C . PHE A 1 350 ? -1.938 30.188 -7.969 1 95.56 350 PHE A C 1
ATOM 2881 O O . PHE A 1 350 ? -2.814 30.812 -7.363 1 95.56 350 PHE A O 1
ATOM 2888 N N . GLU A 1 351 ? -1.405 30.594 -9.062 1 94.94 351 GLU A N 1
ATOM 2889 C CA . GLU A 1 351 ? -1.812 31.844 -9.68 1 94.94 351 GLU A CA 1
ATOM 2890 C C . GLU A 1 351 ? -3.291 31.828 -10.062 1 94.94 351 GLU A C 1
ATOM 2892 O O . GLU A 1 351 ? -4.02 32.781 -9.797 1 94.94 351 GLU A O 1
ATOM 2897 N N . VAL A 1 352 ? -3.691 30.797 -10.648 1 95.62 352 VAL A N 1
ATOM 2898 C CA . VAL A 1 352 ? -5.078 30.656 -11.078 1 95.62 352 VAL A CA 1
ATOM 2899 C C . VAL A 1 352 ? -6 30.641 -9.867 1 95.62 352 VAL A C 1
ATOM 2901 O O . VAL A 1 352 ? -7.004 31.359 -9.836 1 95.62 352 VAL A O 1
ATOM 2904 N N . TYR A 1 353 ? -5.684 29.844 -8.875 1 95.88 353 TYR A N 1
ATOM 2905 C CA . TYR A 1 353 ? -6.559 29.656 -7.727 1 95.88 353 TYR A CA 1
ATOM 2906 C C . TYR A 1 353 ? -6.562 30.875 -6.832 1 95.88 353 TYR A C 1
ATOM 2908 O O . TYR A 1 353 ? -7.539 31.141 -6.121 1 95.88 353 TYR A O 1
ATOM 2916 N N . ASN A 1 354 ? -5.461 31.656 -6.855 1 94.62 354 ASN A N 1
ATOM 2917 C CA . ASN A 1 354 ? -5.344 32.844 -6 1 94.62 354 ASN A CA 1
ATOM 2918 C C . ASN A 1 354 ? -5.914 34.062 -6.672 1 94.62 354 ASN A C 1
ATOM 2920 O O . ASN A 1 354 ? -6.027 35.125 -6.047 1 94.62 354 ASN A O 1
ATOM 2924 N N . ASP A 1 355 ? -6.285 33.969 -7.891 1 94.25 355 ASP A N 1
ATOM 2925 C CA . ASP A 1 355 ? -6.836 35.094 -8.641 1 94.25 355 ASP A CA 1
ATOM 2926 C C . ASP A 1 355 ? -8.242 35.438 -8.164 1 94.25 355 ASP A C 1
ATOM 2928 O O . ASP A 1 355 ? -9.18 34.656 -8.359 1 94.25 355 ASP A O 1
ATOM 2932 N N . ASP A 1 356 ? -8.414 36.625 -7.652 1 92.44 356 ASP A N 1
ATOM 2933 C CA . ASP A 1 356 ? -9.68 37 -7.043 1 92.44 356 ASP A CA 1
ATOM 2934 C C . ASP A 1 356 ? -10.766 37.219 -8.102 1 92.44 356 ASP A C 1
ATOM 2936 O O . ASP A 1 356 ? -11.953 37.125 -7.809 1 92.44 356 ASP A O 1
ATOM 2940 N N . ILE A 1 357 ? -10.375 37.531 -9.266 1 92.69 357 ILE A N 1
ATOM 2941 C CA . ILE A 1 357 ? -11.328 37.781 -10.344 1 92.69 357 ILE A CA 1
ATOM 2942 C C . ILE A 1 357 ? -11.727 36.469 -10.992 1 92.69 357 ILE A C 1
ATOM 2944 O O . ILE A 1 357 ? -12.922 36.188 -11.141 1 92.69 357 ILE A O 1
ATOM 2948 N N . TYR A 1 358 ? -10.742 35.688 -11.352 1 91.44 358 TYR A N 1
ATOM 2949 C CA . TYR A 1 358 ? -10.977 34.469 -12.086 1 91.44 358 TYR A CA 1
ATOM 2950 C C . TYR A 1 358 ? -11.547 33.375 -11.172 1 91.44 358 TYR A C 1
ATOM 2952 O O . TYR A 1 358 ? -12.312 32.531 -11.617 1 91.44 358 TYR A O 1
ATOM 2960 N N . ASN A 1 359 ? -11.094 33.406 -9.961 1 93.5 359 ASN A N 1
ATOM 2961 C CA . ASN A 1 359 ? -11.547 32.438 -8.977 1 93.5 359 ASN A CA 1
ATOM 2962 C C . ASN A 1 359 ? -12.297 33.094 -7.836 1 93.5 359 ASN A C 1
ATOM 2964 O O . ASN A 1 359 ? -11.953 32.938 -6.664 1 93.5 359 ASN A O 1
ATOM 2968 N N . LYS A 1 360 ? -13.367 33.781 -8.273 1 92.12 360 LYS A N 1
ATOM 2969 C CA . LYS A 1 360 ? -14.172 34.5 -7.301 1 92.12 360 LYS A CA 1
ATOM 2970 C C . LYS A 1 360 ? -14.734 33.562 -6.234 1 92.12 360 LYS A C 1
ATOM 2972 O O . LYS A 1 360 ? -15.242 32.5 -6.551 1 92.12 360 LYS A O 1
ATOM 2977 N N . ASN A 1 361 ? -14.57 33.969 -4.992 1 91.06 361 ASN A N 1
ATOM 2978 C CA . ASN A 1 361 ? -15.062 33.219 -3.844 1 91.06 361 ASN A CA 1
ATOM 2979 C C . ASN A 1 361 ? -14.484 31.812 -3.809 1 91.06 361 ASN A C 1
ATOM 2981 O O . ASN A 1 361 ? -15.102 30.891 -3.256 1 91.06 361 ASN A O 1
ATOM 2985 N N . LEU A 1 362 ? -13.367 31.594 -4.531 1 94 362 LEU A N 1
ATOM 2986 C CA . LEU A 1 362 ? -12.633 30.328 -4.535 1 94 362 LEU A CA 1
ATOM 2987 C C . LEU A 1 362 ? -13.477 29.203 -5.129 1 94 362 LEU A C 1
ATOM 2989 O O . LEU A 1 362 ? -13.391 28.062 -4.688 1 94 362 LEU A O 1
ATOM 2993 N N . VAL A 1 363 ? -14.273 29.516 -6.109 1 91.75 363 VAL A N 1
ATOM 2994 C CA . VAL A 1 363 ? -15.281 28.625 -6.664 1 91.75 363 VAL A CA 1
ATOM 2995 C C . VAL A 1 363 ? -14.602 27.484 -7.422 1 91.75 363 VAL A C 1
ATOM 2997 O O . VAL A 1 363 ? -15.188 26.422 -7.598 1 91.75 363 VAL A O 1
ATOM 3000 N N . LEU A 1 364 ? -13.367 27.703 -7.871 1 91.94 364 LEU A N 1
ATOM 3001 C CA . LEU A 1 364 ? -12.656 26.688 -8.625 1 91.94 364 LEU A CA 1
ATOM 3002 C C . LEU A 1 364 ? -12.156 25.578 -7.703 1 91.94 364 LEU A C 1
ATOM 3004 O O . LEU A 1 364 ? -11.766 24.5 -8.164 1 91.94 364 LEU A O 1
ATOM 3008 N N . LEU A 1 365 ? -12.156 25.797 -6.391 1 93.19 365 LEU A N 1
ATOM 3009 C CA . LEU A 1 365 ? -11.742 24.797 -5.418 1 93.19 365 LEU A CA 1
ATOM 3010 C C . LEU A 1 365 ? -12.938 23.984 -4.926 1 93.19 365 LEU A C 1
ATOM 3012 O O . LEU A 1 365 ? -14.07 24.469 -4.957 1 93.19 365 LEU A O 1
ATOM 3016 N N . PRO A 1 366 ? -12.664 22.766 -4.516 1 90 366 PRO A N 1
ATOM 3017 C CA . PRO A 1 366 ? -13.727 22.062 -3.807 1 90 366 PRO A CA 1
ATOM 3018 C C . PRO A 1 366 ? -14.234 22.812 -2.58 1 90 366 PRO A C 1
ATOM 3020 O O . PRO A 1 366 ? -13.492 23.594 -1.987 1 90 366 PRO A O 1
ATOM 3023 N N . ASN A 1 367 ? -15.398 22.547 -2.164 1 87.38 367 ASN A N 1
ATOM 3024 C CA . ASN A 1 367 ? -16.109 23.297 -1.145 1 87.38 367 ASN A CA 1
ATOM 3025 C C . ASN A 1 367 ? -15.328 23.359 0.162 1 87.38 367 ASN A C 1
ATOM 3027 O O . ASN A 1 367 ? -15.289 24.406 0.824 1 87.38 367 ASN A O 1
ATOM 3031 N N . ASN A 1 368 ? -14.68 22.344 0.5 1 87.81 368 ASN A N 1
ATOM 3032 C CA . ASN A 1 368 ? -14.008 22.266 1.794 1 87.81 368 ASN A CA 1
ATOM 3033 C C . ASN A 1 368 ? -12.75 23.125 1.821 1 87.81 368 ASN A C 1
ATOM 3035 O O . ASN A 1 368 ? -12.172 23.359 2.887 1 87.81 368 ASN A O 1
ATOM 3039 N N . TYR A 1 369 ? -12.383 23.672 0.723 1 92.38 369 TYR A N 1
ATOM 3040 C CA . TYR A 1 369 ? -11.195 24.516 0.653 1 92.38 369 TYR A CA 1
ATOM 3041 C C . TYR A 1 369 ? -11.57 25.969 0.419 1 92.38 369 TYR A C 1
ATOM 3043 O O . TYR A 1 369 ? -10.695 26.828 0.344 1 92.38 369 TYR A O 1
ATOM 3051 N N . ARG A 1 370 ? -12.883 26.219 0.383 1 92.19 370 ARG A N 1
ATOM 3052 C CA . ARG A 1 370 ? -13.336 27.562 0.079 1 92.19 370 ARG A CA 1
ATOM 3053 C C . ARG A 1 370 ? -13.461 28.406 1.349 1 92.19 370 ARG A C 1
ATOM 3055 O O . ARG A 1 370 ? -14.57 28.594 1.859 1 92.19 370 ARG A O 1
ATOM 3062 N N . ASN A 1 371 ? -12.406 28.828 1.819 1 91.38 371 ASN A N 1
ATOM 3063 C CA . ASN A 1 371 ? -12.336 29.703 2.98 1 91.38 371 ASN A CA 1
ATOM 3064 C C . ASN A 1 371 ? -11.57 30.984 2.668 1 91.38 371 ASN A C 1
ATOM 3066 O O . ASN A 1 371 ? -10.336 30.984 2.592 1 91.38 371 ASN A O 1
ATOM 3070 N N . LEU A 1 372 ? -12.266 32.062 2.609 1 89.31 372 LEU A N 1
ATOM 3071 C CA . LEU A 1 372 ? -11.672 33.312 2.193 1 89.31 372 LEU A CA 1
ATOM 3072 C C . LEU A 1 372 ? -10.742 33.875 3.273 1 89.31 372 LEU A C 1
ATOM 3074 O O . LEU A 1 372 ? -9.758 34.531 2.971 1 89.31 372 LEU A O 1
ATOM 3078 N N . LYS A 1 373 ? -11.039 33.594 4.52 1 89.88 373 LYS A N 1
ATOM 3079 C CA . LYS A 1 373 ? -10.211 34.062 5.621 1 89.88 373 LYS A CA 1
ATOM 3080 C C . LYS A 1 373 ? -8.836 33.406 5.602 1 89.88 373 LYS A C 1
ATOM 3082 O O . LYS A 1 373 ? -7.848 34.031 6.035 1 89.88 373 LYS A O 1
ATOM 3087 N N . LEU A 1 374 ? -8.781 32.219 5.09 1 92 374 LEU A N 1
ATOM 3088 C CA . LEU A 1 374 ? -7.539 31.469 5 1 92 374 LEU A CA 1
ATOM 3089 C C . LEU A 1 374 ? -7.227 31.109 3.551 1 92 374 LEU A C 1
ATOM 3091 O O . LEU A 1 374 ? -6.789 29.984 3.262 1 92 374 LEU A O 1
ATOM 3095 N N . LYS A 1 375 ? -7.445 32.031 2.725 1 92.94 375 LYS A N 1
ATOM 3096 C CA . LYS A 1 375 ? -7.43 31.797 1.283 1 92.94 375 LYS A CA 1
ATOM 3097 C C . LYS A 1 375 ? -6.133 31.141 0.842 1 92.94 375 LYS A C 1
ATOM 3099 O O . LYS A 1 375 ? -6.148 30.047 0.281 1 92.94 375 LYS A O 1
ATOM 3104 N N . GLU A 1 376 ? -5.02 31.719 1.135 1 93.69 376 GLU A N 1
ATOM 3105 C CA . GLU A 1 376 ? -3.738 31.203 0.655 1 93.69 376 GLU A CA 1
ATOM 3106 C C . GLU A 1 376 ? -3.439 29.828 1.234 1 93.69 376 GLU A C 1
ATOM 3108 O O . GLU A 1 376 ? -2.947 28.938 0.528 1 93.69 376 GLU A O 1
ATOM 3113 N N . ARG A 1 377 ? -3.727 29.656 2.486 1 93.75 377 ARG A N 1
ATOM 3114 C CA . ARG A 1 377 ? -3.498 28.375 3.148 1 93.75 377 ARG A CA 1
ATOM 3115 C C . ARG A 1 377 ? -4.348 27.266 2.521 1 93.75 377 ARG A C 1
ATOM 3117 O O . ARG A 1 377 ? -3.859 26.156 2.283 1 93.75 377 ARG A O 1
ATOM 3124 N N . LYS A 1 378 ? -5.57 27.609 2.266 1 95 378 LYS A N 1
ATOM 3125 C CA . LYS A 1 378 ? -6.48 26.609 1.698 1 95 378 LYS A CA 1
ATOM 3126 C C . LYS A 1 378 ? -6.082 26.25 0.271 1 95 378 LYS A C 1
ATOM 3128 O O . LYS A 1 378 ? -6.223 25.094 -0.144 1 95 378 LYS A O 1
ATOM 3133 N N . ILE A 1 379 ? -5.602 27.234 -0.485 1 95.88 379 ILE A N 1
ATOM 3134 C CA . ILE A 1 379 ? -5.113 26.969 -1.834 1 95.88 379 ILE A CA 1
ATOM 3135 C C . ILE A 1 379 ? -3.908 26.047 -1.773 1 95.88 379 ILE A C 1
ATOM 3137 O O . ILE A 1 379 ? -3.826 25.078 -2.533 1 95.88 379 ILE A O 1
ATOM 3141 N N . LYS A 1 380 ? -2.998 26.297 -0.826 1 96 380 LYS A N 1
ATOM 3142 C CA . LYS A 1 380 ? -1.819 25.453 -0.661 1 96 380 LYS A CA 1
ATOM 3143 C C . LYS A 1 380 ? -2.207 24.047 -0.194 1 96 380 LYS A C 1
ATOM 3145 O O . LYS A 1 380 ? -1.601 23.062 -0.61 1 96 380 LYS A O 1
ATOM 3150 N N . ASP A 1 381 ? -3.217 24.016 0.688 1 96.5 381 ASP A N 1
ATOM 3151 C CA . ASP A 1 381 ? -3.738 22.719 1.121 1 96.5 381 ASP A CA 1
ATOM 3152 C C . ASP A 1 381 ? -4.234 21.906 -0.068 1 96.5 381 ASP A C 1
ATOM 3154 O O . ASP A 1 381 ? -3.963 20.703 -0.163 1 96.5 381 ASP A O 1
ATOM 3158 N N . TYR A 1 382 ? -4.938 22.578 -0.932 1 96.56 382 TYR A N 1
ATOM 3159 C CA . TYR A 1 382 ? -5.543 21.906 -2.076 1 96.56 382 TYR A CA 1
ATOM 3160 C C . TYR A 1 382 ? -4.48 21.422 -3.057 1 96.56 382 TYR A C 1
ATOM 3162 O O . TYR A 1 382 ? -4.469 20.266 -3.453 1 96.56 382 TYR A O 1
ATOM 3170 N N . ILE A 1 383 ? -3.578 22.312 -3.4 1 96.62 383 ILE A N 1
ATOM 3171 C CA . ILE A 1 383 ? -2.516 21.969 -4.34 1 96.62 383 ILE A CA 1
ATOM 3172 C C . ILE A 1 383 ? -1.624 20.891 -3.744 1 96.62 383 ILE A C 1
ATOM 3174 O O . ILE A 1 383 ? -1.255 19.938 -4.434 1 96.62 383 ILE A O 1
ATOM 3178 N N . GLY A 1 384 ? -1.302 21.047 -2.443 1 96 384 GLY A N 1
ATOM 3179 C CA . GLY A 1 384 ? -0.442 20.094 -1.761 1 96 384 GLY A CA 1
ATOM 3180 C C . GLY A 1 384 ? -1.024 18.688 -1.712 1 96 384 GLY A C 1
ATOM 3181 O O . GLY A 1 384 ? -0.287 17.719 -1.597 1 96 384 GLY A O 1
ATOM 3182 N N . GLY A 1 385 ? -2.33 18.578 -1.81 1 95 385 GLY A N 1
ATOM 3183 C CA . GLY A 1 385 ? -3.002 17.297 -1.73 1 95 385 GLY A CA 1
ATOM 3184 C C . GLY A 1 385 ? -3.113 16.594 -3.072 1 95 385 GLY A C 1
ATOM 3185 O O . GLY A 1 385 ? -3.506 15.43 -3.139 1 95 385 GLY A O 1
ATOM 3186 N N . MET A 1 386 ? -2.67 17.234 -4.16 1 94.12 386 MET A N 1
ATOM 3187 C CA . MET A 1 386 ? -2.826 16.688 -5.508 1 94.12 386 MET A CA 1
ATOM 3188 C C . MET A 1 386 ? -1.797 15.594 -5.781 1 94.12 386 MET A C 1
ATOM 3190 O O . MET A 1 386 ? -0.712 15.602 -5.195 1 94.12 386 MET A O 1
ATOM 3194 N N . MET A 1 387 ? -2.17 14.656 -6.625 1 92 387 MET A N 1
ATOM 3195 C CA . MET A 1 387 ? -1.195 13.766 -7.25 1 92 387 MET A CA 1
ATOM 3196 C C . MET A 1 387 ? -0.466 14.477 -8.391 1 92 387 MET A C 1
ATOM 3198 O O . MET A 1 387 ? -0.961 15.461 -8.93 1 92 387 MET A O 1
ATOM 3202 N N . ASP A 1 388 ? 0.647 13.938 -8.781 1 91.12 388 ASP A N 1
ATOM 3203 C CA . ASP A 1 388 ? 1.458 14.578 -9.812 1 91.12 388 ASP A CA 1
ATOM 3204 C C . ASP A 1 388 ? 0.677 14.719 -11.117 1 91.12 388 ASP A C 1
ATOM 3206 O O . ASP A 1 388 ? 0.548 15.828 -11.648 1 91.12 388 ASP A O 1
ATOM 3210 N N . LEU A 1 389 ? 0.116 13.695 -11.57 1 86.69 389 LEU A N 1
ATOM 3211 C CA . LEU A 1 389 ? -0.543 13.703 -12.867 1 86.69 389 LEU A CA 1
ATOM 3212 C C . LEU A 1 389 ? -1.821 14.539 -12.82 1 86.69 389 LEU A C 1
ATOM 3214 O O . LEU A 1 389 ? -2.201 15.148 -13.82 1 86.69 389 LEU A O 1
ATOM 3218 N N . TYR A 1 390 ? -2.506 14.594 -11.703 1 90.25 390 TYR A N 1
ATOM 3219 C CA . TYR A 1 390 ? -3.676 15.453 -11.562 1 90.25 390 TYR A CA 1
ATOM 3220 C C . TYR A 1 390 ? -3.285 16.922 -11.656 1 90.25 390 TYR A C 1
ATOM 3222 O O . TYR A 1 390 ? -3.967 17.719 -12.305 1 90.25 390 TYR A O 1
ATOM 3230 N N . ALA A 1 391 ? -2.209 17.234 -10.953 1 93.19 391 ALA A N 1
ATOM 3231 C CA . ALA A 1 391 ? -1.712 18.609 -11.008 1 93.19 391 ALA A CA 1
ATOM 3232 C C . ALA A 1 391 ? -1.386 19.016 -12.445 1 93.19 391 ALA A C 1
ATOM 3234 O O . ALA A 1 391 ? -1.717 20.125 -12.875 1 93.19 391 ALA A O 1
ATOM 3235 N N . ILE A 1 392 ? -0.774 18.094 -13.164 1 90.5 392 ILE A N 1
ATOM 3236 C CA . ILE A 1 392 ? -0.43 18.344 -14.562 1 90.5 392 ILE A CA 1
ATOM 3237 C C . ILE A 1 392 ? -1.703 18.547 -15.375 1 90.5 392 ILE A C 1
ATOM 3239 O O . ILE A 1 392 ? -1.798 19.5 -16.156 1 90.5 392 ILE A O 1
ATOM 3243 N N . SER A 1 393 ? -2.652 17.703 -15.18 1 90.06 393 SER A N 1
ATOM 3244 C CA . SER A 1 393 ? -3.908 17.797 -15.922 1 90.06 393 SER A CA 1
ATOM 3245 C C . SER A 1 393 ? -4.633 19.094 -15.633 1 90.06 393 SER A C 1
ATOM 3247 O O . SER A 1 393 ? -5.18 19.719 -16.547 1 90.06 393 SER A O 1
ATOM 3249 N N . GLN A 1 394 ? -4.715 19.469 -14.352 1 92.44 394 GLN A N 1
ATOM 3250 C CA . GLN A 1 394 ? -5.359 20.719 -13.977 1 92.44 394 GLN A CA 1
ATOM 3251 C C . GLN A 1 394 ? -4.656 21.906 -14.617 1 92.44 394 GLN A C 1
ATOM 3253 O O . GLN A 1 394 ? -5.312 22.844 -15.102 1 92.44 394 GLN A O 1
ATOM 3258 N N . TYR A 1 395 ? -3.348 21.875 -14.594 1 93.38 395 TYR A N 1
ATOM 3259 C CA . TYR A 1 395 ? -2.572 22.938 -15.219 1 93.38 395 TYR A CA 1
ATOM 3260 C C . TYR A 1 395 ? -2.893 23.047 -16.703 1 93.38 395 TYR A C 1
ATOM 3262 O O . TYR A 1 395 ? -3.088 24.141 -17.234 1 93.38 395 TYR A O 1
ATOM 3270 N N . GLU A 1 396 ? -2.941 21.922 -17.359 1 91.75 396 GLU A N 1
ATOM 3271 C CA . GLU A 1 396 ? -3.213 21.891 -18.797 1 91.75 396 GLU A CA 1
ATOM 3272 C C . GLU A 1 396 ? -4.617 22.406 -19.109 1 91.75 396 GLU A C 1
ATOM 3274 O O . GLU A 1 396 ? -4.852 23 -20.156 1 91.75 396 GLU A O 1
ATOM 3279 N N . LYS A 1 397 ? -5.508 22.219 -18.281 1 90.31 397 LYS A N 1
ATOM 3280 C CA . LYS A 1 397 ? -6.867 22.734 -18.438 1 90.31 397 LYS A CA 1
ATOM 3281 C C . LYS A 1 397 ? -6.875 24.25 -18.5 1 90.31 397 LYS A C 1
ATOM 3283 O O . LYS A 1 397 ? -7.66 24.844 -19.25 1 90.31 397 LYS A O 1
ATOM 3288 N N . TYR A 1 398 ? -6.043 24.828 -17.703 1 91.44 398 TYR A N 1
ATOM 3289 C CA . TYR A 1 398 ? -6.062 26.281 -17.594 1 91.44 398 TYR A CA 1
ATOM 3290 C C . TYR A 1 398 ? -5.09 26.906 -18.594 1 91.44 398 TYR A C 1
ATOM 3292 O O . TYR A 1 398 ? -5.312 28.031 -19.062 1 91.44 398 TYR A O 1
ATOM 3300 N N . PHE A 1 399 ? -4.012 26.203 -18.906 1 91.44 399 PHE A N 1
ATOM 3301 C CA . PHE A 1 399 ? -2.939 26.844 -19.656 1 91.44 399 PHE A CA 1
ATOM 3302 C C . PHE A 1 399 ? -2.736 26.156 -21 1 91.44 399 PHE A C 1
ATOM 3304 O O . PHE A 1 399 ? -1.972 26.625 -21.844 1 91.44 399 PHE A O 1
ATOM 3311 N N . GLY A 1 400 ? -3.365 25 -21.25 1 85.81 400 GLY A N 1
ATOM 3312 C CA . GLY A 1 400 ? -3.133 24.219 -22.453 1 85.81 400 GLY A CA 1
ATOM 3313 C C . GLY A 1 400 ? -2.049 23.172 -22.281 1 85.81 400 GLY A C 1
ATOM 3314 O O . GLY A 1 400 ? -1.428 23.078 -21.219 1 85.81 400 GLY A O 1
ATOM 3315 N N . PRO A 1 401 ? -1.876 22.297 -23.359 1 82.38 401 PRO A N 1
ATOM 3316 C CA . PRO A 1 401 ? -0.927 21.188 -23.25 1 82.38 401 PRO A CA 1
ATOM 3317 C C . PRO A 1 401 ? 0.499 21.656 -22.969 1 82.38 401 PRO A C 1
ATOM 3319 O O . PRO A 1 401 ? 0.953 22.641 -23.547 1 82.38 401 PRO A O 1
ATOM 3322 N N . ILE A 1 402 ? 1.16 21 -22.016 1 74.25 402 ILE A N 1
ATOM 3323 C CA . ILE A 1 402 ? 2.508 21.359 -21.594 1 74.25 402 ILE A CA 1
ATOM 3324 C C . ILE A 1 402 ? 3.506 21.031 -22.688 1 74.25 402 ILE A C 1
ATOM 3326 O O . ILE A 1 402 ? 4.5 21.734 -22.875 1 74.25 402 ILE A O 1
ATOM 3330 N N . ASN A 1 403 ? 3.574 19.891 -23.406 1 61.94 403 ASN A N 1
ATOM 3331 C CA . ASN A 1 403 ? 4.547 19.438 -24.406 1 61.94 403 ASN A CA 1
ATOM 3332 C C . ASN A 1 403 ? 4.734 20.469 -25.5 1 61.94 403 ASN A C 1
ATOM 3334 O O . ASN A 1 403 ? 5.824 20.594 -26.062 1 61.94 403 ASN A O 1
ATOM 3338 N N . ASP A 1 404 ? 3.713 21.141 -25.938 1 54.12 404 ASP A N 1
ATOM 3339 C CA . ASP A 1 404 ? 3.854 21.984 -27.109 1 54.12 404 ASP A CA 1
ATOM 3340 C C . ASP A 1 404 ? 4.656 23.25 -26.797 1 54.12 404 ASP A C 1
ATOM 3342 O O . ASP A 1 404 ? 5.066 23.984 -27.688 1 54.12 404 ASP A O 1
ATOM 3346 N N . LYS A 1 405 ? 4.809 23.578 -25.531 1 47.44 405 LYS A N 1
ATOM 3347 C CA . LYS A 1 405 ? 5.391 24.906 -25.297 1 47.44 405 LYS A CA 1
ATOM 3348 C C . LYS A 1 405 ? 6.77 24.797 -24.656 1 47.44 405 LYS A C 1
ATOM 3350 O O . LYS A 1 405 ? 7.469 25.797 -24.516 1 47.44 405 LYS A O 1
ATOM 3355 N N . GLY A 1 406 ? 7.535 23.812 -24.703 1 45.94 406 GLY A N 1
ATOM 3356 C CA . GLY A 1 406 ? 8.836 23.672 -24.062 1 45.94 406 GLY A CA 1
ATOM 3357 C C . GLY A 1 406 ? 8.852 24.156 -22.625 1 45.94 406 GLY A C 1
ATOM 3358 O O . GLY A 1 406 ? 7.906 24.797 -22.172 1 45.94 406 GLY A O 1
ATOM 3359 N N . ILE A 1 407 ? 9.68 23.578 -21.578 1 45.41 407 ILE A N 1
ATOM 3360 C CA . ILE A 1 407 ? 9.797 23.969 -20.172 1 45.41 407 ILE A CA 1
ATOM 3361 C C . ILE A 1 407 ? 9.922 25.484 -20.062 1 45.41 407 ILE A C 1
ATOM 3363 O O . ILE A 1 407 ? 9.406 26.078 -19.109 1 45.41 407 ILE A O 1
ATOM 3367 N N . TYR A 1 408 ? 10.625 26.094 -20.906 1 38.94 408 TYR A N 1
ATOM 3368 C CA . TYR A 1 408 ? 10.836 27.547 -20.922 1 38.94 408 TYR A CA 1
ATOM 3369 C C . TYR A 1 408 ? 9.766 28.234 -21.766 1 38.94 408 TYR A C 1
ATOM 3371 O O . TYR A 1 408 ? 9.734 29.469 -21.844 1 38.94 408 TYR A O 1
ATOM 3379 N N . GLY A 1 409 ? 8.984 27.375 -22.438 1 35.75 409 GLY A N 1
ATOM 3380 C CA . GLY A 1 409 ? 8.102 28.094 -23.344 1 35.75 409 GLY A CA 1
ATOM 3381 C C . GLY A 1 409 ? 6.875 28.656 -22.656 1 35.75 409 GLY A C 1
ATOM 3382 O O . GLY A 1 409 ? 6.316 28.031 -21.766 1 35.75 409 GLY A O 1
ATOM 3383 N N . CYS A 1 410 ? 6.645 29.922 -22.672 1 34.44 410 CYS A N 1
ATOM 3384 C CA . CYS A 1 410 ? 5.527 30.734 -22.203 1 34.44 410 CYS A CA 1
ATOM 3385 C C . CYS A 1 410 ? 4.234 30.344 -22.906 1 34.44 410 CYS A C 1
ATOM 3387 O O . CYS A 1 410 ? 4.246 29.984 -24.078 1 34.44 410 CYS A O 1
ATOM 3389 N N . MET B 1 1 ? -19.609 -8.219 21.172 1 67.19 1 MET B N 1
ATOM 3390 C CA . MET B 1 1 ? -19.922 -9.5 21.812 1 67.19 1 MET B CA 1
ATOM 3391 C C . MET B 1 1 ? -18.859 -10.539 21.484 1 67.19 1 MET B C 1
ATOM 3393 O O . MET B 1 1 ? -18.328 -10.555 20.375 1 67.19 1 MET B O 1
ATOM 3397 N N . ASN B 1 2 ? -18.469 -11.312 22.438 1 81.12 2 ASN B N 1
ATOM 3398 C CA . ASN B 1 2 ? -17.531 -12.414 22.266 1 81.12 2 ASN B CA 1
ATOM 3399 C C . ASN B 1 2 ? -18.094 -13.5 21.344 1 81.12 2 ASN B C 1
ATOM 3401 O O . ASN B 1 2 ? -19.312 -13.633 21.203 1 81.12 2 ASN B O 1
ATOM 3405 N N . ILE B 1 3 ? -17.219 -14.164 20.625 1 91 3 ILE B N 1
ATOM 3406 C CA . ILE B 1 3 ? -17.656 -15.195 19.688 1 91 3 ILE B CA 1
ATOM 3407 C C . ILE B 1 3 ? -18.109 -16.422 20.469 1 91 3 ILE B C 1
ATOM 3409 O O . ILE B 1 3 ? -17.734 -16.625 21.625 1 91 3 ILE B O 1
ATOM 3413 N N . SER B 1 4 ? -19.031 -17.203 19.859 1 92.75 4 SER B N 1
ATOM 3414 C CA . SER B 1 4 ? -19.547 -18.422 20.484 1 92.75 4 SER B CA 1
ATOM 3415 C C . SER B 1 4 ? -18.438 -19.438 20.734 1 92.75 4 SER B C 1
ATOM 3417 O O . SER B 1 4 ? -17.391 -19.391 20.062 1 92.75 4 SER B O 1
ATOM 3419 N N . LYS B 1 5 ? -18.625 -20.406 21.672 1 94 5 LYS B N 1
ATOM 3420 C CA . LYS B 1 5 ? -17.656 -21.453 21.969 1 94 5 LYS B CA 1
ATOM 3421 C C . LYS B 1 5 ? -17.438 -22.359 20.766 1 94 5 LYS B C 1
ATOM 3423 O O . LYS B 1 5 ? -16.312 -22.781 20.484 1 94 5 LYS B O 1
ATOM 3428 N N . LYS B 1 6 ? -18.547 -22.594 20.078 1 95.56 6 LYS B N 1
ATOM 3429 C CA . LYS B 1 6 ? -18.469 -23.453 18.891 1 95.56 6 LYS B CA 1
ATOM 3430 C C . LYS B 1 6 ? -17.578 -22.828 17.828 1 95.56 6 LYS B C 1
ATOM 3432 O O . LYS B 1 6 ? -16.781 -23.531 17.203 1 95.56 6 LYS B O 1
ATOM 3437 N N . LEU B 1 7 ? -17.781 -21.562 17.562 1 96.69 7 LEU B N 1
ATOM 3438 C CA . LEU B 1 7 ? -16.969 -20.844 16.594 1 96.69 7 LEU B CA 1
ATOM 3439 C C . LEU B 1 7 ? -15.5 -20.812 17.031 1 96.69 7 LEU B C 1
ATOM 3441 O O . LEU B 1 7 ? -14.602 -21.047 16.219 1 96.69 7 LEU B O 1
ATOM 3445 N N . LYS B 1 8 ? -15.258 -20.578 18.281 1 95.75 8 LYS B N 1
ATOM 3446 C CA . LYS B 1 8 ? -13.898 -20.547 18.828 1 95.75 8 LYS B CA 1
ATOM 3447 C C . LYS B 1 8 ? -13.211 -21.906 18.688 1 95.75 8 LYS B C 1
ATOM 3449 O O . LYS B 1 8 ? -12.031 -21.969 18.328 1 95.75 8 LYS B O 1
ATOM 3454 N N . ASP B 1 9 ? -13.945 -22.953 19 1 96.88 9 ASP B N 1
ATOM 3455 C CA . ASP B 1 9 ? -13.406 -24.312 18.891 1 96.88 9 ASP B CA 1
ATOM 3456 C C . ASP B 1 9 ? -13.047 -24.641 17.438 1 96.88 9 ASP B C 1
ATOM 3458 O O . ASP B 1 9 ? -12.023 -25.281 17.188 1 96.88 9 ASP B O 1
ATOM 3462 N N . TYR B 1 10 ? -13.93 -24.219 16.547 1 97.31 10 TYR B N 1
ATOM 3463 C CA . TYR B 1 10 ? -13.68 -24.438 15.133 1 97.31 10 TYR B CA 1
ATOM 3464 C C . TYR B 1 10 ? -12.383 -23.781 14.695 1 97.31 10 TYR B C 1
ATOM 3466 O O . TYR B 1 10 ? -11.539 -24.406 14.055 1 97.31 10 TYR B O 1
ATOM 3474 N N . VAL B 1 11 ? -12.18 -22.531 15.039 1 97.31 11 VAL B N 1
ATOM 3475 C CA . VAL B 1 11 ? -11.016 -21.75 14.625 1 97.31 11 VAL B CA 1
ATOM 3476 C C . VAL B 1 11 ? -9.758 -22.328 15.266 1 97.31 11 VAL B C 1
ATOM 3478 O O . VAL B 1 11 ? -8.734 -22.5 14.594 1 97.31 11 VAL B O 1
ATOM 3481 N N . GLU B 1 12 ? -9.852 -22.641 16.547 1 96.88 12 GLU B N 1
ATOM 3482 C CA . GLU B 1 12 ? -8.703 -23.188 17.25 1 96.88 12 GLU B CA 1
ATOM 3483 C C . GLU B 1 12 ? -8.273 -24.516 16.656 1 96.88 12 GLU B C 1
ATOM 3485 O O . GLU B 1 12 ? -7.078 -24.781 16.5 1 96.88 12 GLU B O 1
ATOM 3490 N N . PHE B 1 13 ? -9.297 -25.375 16.359 1 96.75 13 PHE B N 1
ATOM 3491 C CA . PHE B 1 13 ? -9.016 -26.688 15.789 1 96.75 13 PHE B CA 1
ATOM 3492 C C . PHE B 1 13 ? -8.297 -26.547 14.453 1 96.75 13 PHE B C 1
ATOM 3494 O O . PHE B 1 13 ? -7.273 -27.188 14.227 1 96.75 13 PHE B O 1
ATOM 3501 N N . HIS B 1 14 ? -8.75 -25.719 13.594 1 97 14 HIS B N 1
ATOM 3502 C CA . HIS B 1 14 ? -8.203 -25.578 12.25 1 97 14 HIS B CA 1
ATOM 3503 C C . HIS B 1 14 ? -6.852 -24.875 12.289 1 97 14 HIS B C 1
ATOM 3505 O O . HIS B 1 14 ? -5.957 -25.188 11.5 1 97 14 HIS B O 1
ATOM 3511 N N . GLU B 1 15 ? -6.707 -23.875 13.156 1 97.56 15 GLU B N 1
ATOM 3512 C CA . GLU B 1 15 ? -5.414 -23.203 13.281 1 97.56 15 GLU B CA 1
ATOM 3513 C C . GLU B 1 15 ? -4.352 -24.172 13.812 1 97.56 15 GLU B C 1
ATOM 3515 O O . GLU B 1 15 ? -3.209 -24.141 13.352 1 97.56 15 GLU B O 1
ATOM 3520 N N . ASN B 1 16 ? -4.73 -24.984 14.805 1 96.88 16 ASN B N 1
ATOM 3521 C CA . ASN B 1 16 ? -3.801 -25.953 15.383 1 96.88 16 ASN B CA 1
ATOM 3522 C C . ASN B 1 16 ? -3.34 -26.969 14.352 1 96.88 16 ASN B C 1
ATOM 3524 O O . ASN B 1 16 ? -2.201 -27.438 14.398 1 96.88 16 ASN B O 1
ATOM 3528 N N . SER B 1 17 ? -4.246 -27.281 13.438 1 96.25 17 SER B N 1
ATOM 3529 C CA . SER B 1 17 ? -3.891 -28.234 12.383 1 96.25 17 SER B CA 1
ATOM 3530 C C . SER B 1 17 ? -2.787 -27.672 11.492 1 96.25 17 SER B C 1
ATOM 3532 O O . SER B 1 17 ? -2.088 -28.438 10.812 1 96.25 17 SER B O 1
ATOM 3534 N N . LEU B 1 18 ? -2.59 -26.359 11.453 1 97.69 18 LEU B N 1
ATOM 3535 C CA . LEU B 1 18 ? -1.613 -25.719 10.578 1 97.69 18 LEU B CA 1
ATOM 3536 C C . LEU B 1 18 ? -0.29 -25.516 11.305 1 97.69 18 LEU B C 1
ATOM 3538 O O . LEU B 1 18 ? 0.703 -25.109 10.695 1 97.69 18 LEU B O 1
ATOM 3542 N N . ALA B 1 19 ? -0.242 -25.781 12.602 1 96.06 19 ALA B N 1
ATOM 3543 C CA . ALA B 1 19 ? 0.944 -25.531 13.422 1 96.06 19 ALA B CA 1
ATOM 3544 C C . ALA B 1 19 ? 2.145 -26.312 12.891 1 96.06 19 ALA B C 1
ATOM 3546 O O . ALA B 1 19 ? 3.275 -25.828 12.93 1 96.06 19 ALA B O 1
ATOM 3547 N N . GLN B 1 20 ? 1.88 -27.469 12.352 1 95.62 20 GLN B N 1
ATOM 3548 C CA . GLN B 1 20 ? 2.955 -28.359 11.914 1 95.62 20 GLN B CA 1
ATOM 3549 C C . GLN B 1 20 ? 3.629 -27.828 10.656 1 95.62 20 GLN B C 1
ATOM 3551 O O . GLN B 1 20 ? 4.77 -28.188 10.352 1 95.62 20 GLN B O 1
ATOM 3556 N N . ILE B 1 21 ? 2.939 -26.953 9.922 1 97.44 21 ILE B N 1
ATOM 3557 C CA . ILE B 1 21 ? 3.506 -26.516 8.648 1 97.44 21 ILE B CA 1
ATOM 3558 C C . ILE B 1 21 ? 3.822 -25.016 8.711 1 97.44 21 ILE B C 1
ATOM 3560 O O . ILE B 1 21 ? 4.184 -24.406 7.699 1 97.44 21 ILE B O 1
ATOM 3564 N N . GLN B 1 22 ? 3.697 -24.422 9.867 1 96.12 22 GLN B N 1
ATOM 3565 C CA . GLN B 1 22 ? 3.914 -22.984 10.023 1 96.12 22 GLN B CA 1
ATOM 3566 C C . GLN B 1 22 ? 5.387 -22.625 9.836 1 96.12 22 GLN B C 1
ATOM 3568 O O . GLN B 1 22 ? 5.711 -21.5 9.461 1 96.12 22 GLN B O 1
ATOM 3573 N N . GLU B 1 23 ? 6.281 -23.578 10.047 1 95.94 23 GLU B N 1
ATOM 3574 C CA . GLU B 1 23 ? 7.715 -23.297 9.969 1 95.94 23 GLU B CA 1
ATOM 3575 C C . GLU B 1 23 ? 8.352 -24.047 8.797 1 95.94 23 GLU B C 1
ATOM 3577 O O . GLU B 1 23 ? 9.562 -23.953 8.578 1 95.94 23 GLU B O 1
ATOM 3582 N N . ILE B 1 24 ? 7.539 -24.828 8.086 1 97.94 24 ILE B N 1
ATOM 3583 C CA . ILE B 1 24 ? 8.055 -25.578 6.949 1 97.94 24 ILE B CA 1
ATOM 3584 C C . ILE B 1 24 ? 7.926 -24.75 5.676 1 97.94 24 ILE B C 1
ATOM 3586 O O . ILE B 1 24 ? 6.84 -24.266 5.344 1 97.94 24 ILE B O 1
ATOM 3590 N N . ARG B 1 25 ? 9.023 -24.609 5.055 1 98 25 ARG B N 1
ATOM 3591 C CA . ARG B 1 25 ? 9.016 -23.828 3.818 1 98 25 ARG B CA 1
ATOM 3592 C C . ARG B 1 25 ? 8.953 -24.734 2.598 1 98 25 ARG B C 1
ATOM 3594 O O . ARG B 1 25 ? 9.219 -25.938 2.699 1 98 25 ARG B O 1
ATOM 3601 N N . VAL B 1 26 ? 8.523 -24.172 1.438 1 97.81 26 VAL B N 1
ATOM 3602 C CA . VAL B 1 26 ? 8.453 -24.938 0.197 1 97.81 26 VAL B CA 1
ATOM 3603 C C . VAL B 1 26 ? 9.789 -25.625 -0.07 1 97.81 26 VAL B C 1
ATOM 3605 O O . VAL B 1 26 ? 9.836 -26.828 -0.316 1 97.81 26 VAL B O 1
ATOM 3608 N N . GLU B 1 27 ? 10.867 -24.781 -0.074 1 96.81 27 GLU B N 1
ATOM 3609 C CA . GLU B 1 27 ? 12.234 -25.297 -0.073 1 96.81 27 GLU B CA 1
ATOM 3610 C C . GLU B 1 27 ? 12.812 -25.328 1.339 1 96.81 27 GLU B C 1
ATOM 3612 O O . GLU B 1 27 ? 13.609 -24.453 1.704 1 96.81 27 GLU B O 1
ATOM 3617 N N . ASN B 1 28 ? 12.523 -26.391 2.068 1 95.94 28 ASN B N 1
ATOM 3618 C CA . ASN B 1 28 ? 12.797 -26.453 3.502 1 95.94 28 ASN B CA 1
ATOM 3619 C C . ASN B 1 28 ? 14.297 -26.547 3.785 1 95.94 28 ASN B C 1
ATOM 3621 O O . ASN B 1 28 ? 14.734 -26.312 4.91 1 95.94 28 ASN B O 1
ATOM 3625 N N . GLU B 1 29 ? 15.102 -26.922 2.809 1 95.81 29 GLU B N 1
ATOM 3626 C CA . GLU B 1 29 ? 16.547 -26.953 2.955 1 95.81 29 GLU B CA 1
ATOM 3627 C C . GLU B 1 29 ? 17.125 -25.547 3.078 1 95.81 29 GLU B C 1
ATOM 3629 O O . GLU B 1 29 ? 18.281 -25.375 3.477 1 95.81 29 GLU B O 1
ATOM 3634 N N . PHE B 1 30 ? 16.344 -24.562 2.729 1 95.19 30 PHE B N 1
ATOM 3635 C CA . PHE B 1 30 ? 16.766 -23.172 2.811 1 95.19 30 PHE B CA 1
ATOM 3636 C C . PHE B 1 30 ? 15.922 -22.406 3.814 1 95.19 30 PHE B C 1
ATOM 3638 O O . PHE B 1 30 ? 15.062 -21.609 3.428 1 95.19 30 PHE B O 1
ATOM 3645 N N . PRO B 1 31 ? 16.188 -22.531 5.043 1 94.12 31 PRO B N 1
ATOM 3646 C CA . PRO B 1 31 ? 15.398 -21.828 6.055 1 94.12 31 PRO B CA 1
ATOM 3647 C C . PRO B 1 31 ? 15.602 -20.312 6.012 1 94.12 31 PRO B C 1
ATOM 3649 O O . PRO B 1 31 ? 16.625 -19.844 5.52 1 94.12 31 PRO B O 1
ATOM 3652 N N . ALA B 1 32 ? 14.656 -19.578 6.469 1 92.19 32 ALA B N 1
ATOM 3653 C CA . ALA B 1 32 ? 14.773 -18.125 6.574 1 92.19 32 ALA B CA 1
ATOM 3654 C C . ALA B 1 32 ? 15.523 -17.734 7.84 1 92.19 32 ALA B C 1
ATOM 3656 O O . ALA B 1 32 ? 15.562 -18.484 8.812 1 92.19 32 ALA B O 1
ATOM 3657 N N . GLU B 1 33 ? 16.125 -16.531 7.75 1 88.44 33 GLU B N 1
ATOM 3658 C CA . GLU B 1 33 ? 16.75 -15.969 8.953 1 88.44 33 GLU B CA 1
ATOM 3659 C C . GLU B 1 33 ? 15.695 -15.445 9.922 1 88.44 33 GLU B C 1
ATOM 3661 O O . GLU B 1 33 ? 15 -14.469 9.625 1 88.44 33 GLU B O 1
ATOM 3666 N N . THR B 1 34 ? 15.531 -16.141 11.031 1 91.94 34 THR B N 1
ATOM 3667 C CA . THR B 1 34 ? 14.594 -15.719 12.062 1 91.94 34 THR B CA 1
ATOM 3668 C C . THR B 1 34 ? 15.344 -15.281 13.32 1 91.94 34 THR B C 1
ATOM 3670 O O . THR B 1 34 ? 16.547 -15.516 13.445 1 91.94 34 THR B O 1
ATOM 3673 N N . SER B 1 35 ? 14.695 -14.492 14.164 1 93.56 35 SER B N 1
ATOM 3674 C CA . SER B 1 35 ? 15.164 -14.023 15.461 1 93.56 35 SER B CA 1
ATOM 3675 C C . SER B 1 35 ? 14.008 -13.922 16.453 1 93.56 35 SER B C 1
ATOM 3677 O O . SER B 1 35 ? 12.883 -14.312 16.156 1 93.56 35 SER B O 1
ATOM 3679 N N . TYR B 1 36 ? 14.336 -13.461 17.688 1 92.69 36 TYR B N 1
ATOM 3680 C CA . TYR B 1 36 ? 13.289 -13.336 18.703 1 92.69 36 TYR B CA 1
ATOM 3681 C C . TYR B 1 36 ? 12.25 -12.297 18.281 1 92.69 36 TYR B C 1
ATOM 3683 O O . TYR B 1 36 ? 11.117 -12.32 18.766 1 92.69 36 TYR B O 1
ATOM 3691 N N . PHE B 1 37 ? 12.633 -11.422 17.344 1 94.19 37 PHE B N 1
ATOM 3692 C CA . PHE B 1 37 ? 11.727 -10.336 16.969 1 94.19 37 PHE B CA 1
ATOM 3693 C C . PHE B 1 37 ? 11.211 -10.523 15.547 1 94.19 37 PHE B C 1
ATOM 3695 O O . PHE B 1 37 ? 10.445 -9.695 15.047 1 94.19 37 PHE B O 1
ATOM 3702 N N . ARG B 1 38 ? 11.57 -11.555 14.859 1 95.12 38 ARG B N 1
ATOM 3703 C CA . ARG B 1 38 ? 11.195 -11.82 13.469 1 95.12 38 ARG B CA 1
ATOM 3704 C C . ARG B 1 38 ? 10.984 -13.312 13.234 1 95.12 38 ARG B C 1
ATOM 3706 O O . ARG B 1 38 ? 11.945 -14.078 13.18 1 95.12 38 ARG B O 1
ATOM 3713 N N . ASN B 1 39 ? 9.719 -13.734 13.109 1 96.12 39 ASN B N 1
ATOM 3714 C CA . ASN B 1 39 ? 9.391 -15.133 12.883 1 96.12 39 ASN B CA 1
ATOM 3715 C C . ASN B 1 39 ? 9.102 -15.414 11.414 1 96.12 39 ASN B C 1
ATOM 3717 O O . ASN B 1 39 ? 9.273 -14.531 10.562 1 96.12 39 ASN B O 1
ATOM 3721 N N . ASN B 1 40 ? 8.703 -16.609 11.047 1 97.5 40 ASN B N 1
ATOM 3722 C CA . ASN B 1 40 ? 8.508 -17.016 9.664 1 97.5 40 ASN B CA 1
ATOM 3723 C C . ASN B 1 40 ? 7.359 -16.234 9.016 1 97.5 40 ASN B C 1
ATOM 3725 O O . ASN B 1 40 ? 7.398 -15.953 7.812 1 97.5 40 ASN B O 1
ATOM 3729 N N . ALA B 1 41 ? 6.324 -15.93 9.82 1 97.81 41 ALA B N 1
ATOM 3730 C CA . ALA B 1 41 ? 5.223 -15.133 9.297 1 97.81 41 ALA B CA 1
ATOM 3731 C C . ALA B 1 41 ? 5.695 -13.734 8.914 1 97.81 41 ALA B C 1
ATOM 3733 O O . ALA B 1 41 ? 5.262 -13.18 7.898 1 97.81 41 ALA B O 1
ATOM 3734 N N . ASP B 1 42 ? 6.605 -13.172 9.734 1 97.56 42 ASP B N 1
ATOM 3735 C CA . ASP B 1 42 ? 7.195 -11.875 9.422 1 97.56 42 ASP B CA 1
ATOM 3736 C C . ASP B 1 42 ? 7.965 -11.93 8.102 1 97.56 42 ASP B C 1
ATOM 3738 O O . ASP B 1 42 ? 7.875 -11.008 7.289 1 97.56 42 ASP B O 1
ATOM 3742 N N . VAL B 1 43 ? 8.719 -12.953 7.938 1 97.44 43 VAL B N 1
ATOM 3743 C CA . VAL B 1 43 ? 9.531 -13.133 6.738 1 97.44 43 VAL B CA 1
ATOM 3744 C C . VAL B 1 43 ? 8.633 -13.242 5.512 1 97.44 43 VAL B C 1
ATOM 3746 O O . VAL B 1 43 ? 8.875 -12.594 4.492 1 97.44 43 VAL B O 1
ATOM 3749 N N . ASP B 1 44 ? 7.566 -14.094 5.645 1 98.44 44 ASP B N 1
ATOM 3750 C CA . ASP B 1 44 ? 6.648 -14.289 4.527 1 98.44 44 ASP B CA 1
ATOM 3751 C C . ASP B 1 44 ? 5.977 -12.977 4.137 1 98.44 44 ASP B C 1
ATOM 3753 O O . ASP B 1 44 ? 5.863 -12.648 2.953 1 98.44 44 ASP B O 1
ATOM 3757 N N . TYR B 1 45 ? 5.535 -12.227 5.125 1 98.25 45 TYR B N 1
ATOM 3758 C CA . TYR B 1 45 ? 4.898 -10.945 4.859 1 98.25 45 TYR B CA 1
ATOM 3759 C C . TYR B 1 45 ? 5.848 -10 4.129 1 98.25 45 TYR B C 1
ATOM 3761 O O . TYR B 1 45 ? 5.465 -9.367 3.141 1 98.25 45 TYR B O 1
ATOM 3769 N N . ALA B 1 46 ? 7.039 -9.922 4.578 1 96.69 46 ALA B N 1
ATOM 3770 C CA . ALA B 1 46 ? 8.039 -9.039 3.979 1 96.69 46 ALA B CA 1
ATOM 3771 C C . ALA B 1 46 ? 8.359 -9.461 2.549 1 96.69 46 ALA B C 1
ATOM 3773 O O . ALA B 1 46 ? 8.43 -8.625 1.647 1 96.69 46 ALA B O 1
ATOM 3774 N N . ARG B 1 47 ? 8.578 -10.766 2.338 1 97.19 47 ARG B N 1
ATOM 3775 C CA . ARG B 1 47 ? 8.898 -11.273 1.005 1 97.19 47 ARG B CA 1
ATOM 3776 C C . ARG B 1 47 ? 7.801 -10.914 0.007 1 97.19 47 ARG B C 1
ATOM 3778 O O . ARG B 1 47 ? 8.086 -10.547 -1.135 1 97.19 47 ARG B O 1
ATOM 3785 N N . ILE B 1 48 ? 6.559 -11 0.469 1 98.12 48 ILE B N 1
ATOM 3786 C CA . ILE B 1 48 ? 5.43 -10.68 -0.397 1 98.12 48 ILE B CA 1
ATOM 3787 C C . ILE B 1 48 ? 5.383 -9.172 -0.639 1 98.12 48 ILE B C 1
ATOM 3789 O O . ILE B 1 48 ? 5.305 -8.719 -1.785 1 98.12 48 ILE B O 1
ATOM 3793 N N . LEU B 1 49 ? 5.484 -8.391 0.408 1 96.88 49 LEU B N 1
ATOM 3794 C CA . LEU B 1 49 ? 5.379 -6.934 0.334 1 96.88 49 LEU B CA 1
ATOM 3795 C C . LEU B 1 49 ? 6.41 -6.363 -0.631 1 96.88 49 LEU B C 1
ATOM 3797 O O . LEU B 1 49 ? 6.102 -5.457 -1.41 1 96.88 49 LEU B O 1
ATOM 3801 N N . TYR B 1 50 ? 7.625 -6.906 -0.613 1 93.62 50 TYR B N 1
ATOM 3802 C CA . TYR B 1 50 ? 8.734 -6.328 -1.37 1 93.62 50 TYR B CA 1
ATOM 3803 C C . TYR B 1 50 ? 8.844 -6.973 -2.748 1 93.62 50 TYR B C 1
ATOM 3805 O O . TYR B 1 50 ? 9.688 -6.582 -3.555 1 93.62 50 TYR B O 1
ATOM 3813 N N . SER B 1 51 ? 8 -7.945 -3.043 1 94.25 51 SER B N 1
ATOM 3814 C CA . SER B 1 51 ? 8.062 -8.617 -4.336 1 94.25 51 SER B CA 1
ATOM 3815 C C . SER B 1 51 ? 7.645 -7.688 -5.465 1 94.25 51 SER B C 1
ATOM 3817 O O . SER B 1 51 ? 6.852 -6.766 -5.258 1 94.25 51 SER B O 1
ATOM 3819 N N . ALA B 1 52 ? 8.203 -7.898 -6.629 1 91.25 52 ALA B N 1
ATOM 3820 C CA . ALA B 1 52 ? 7.863 -7.109 -7.812 1 91.25 52 ALA B CA 1
ATOM 3821 C C . ALA B 1 52 ? 6.391 -7.27 -8.172 1 91.25 52 ALA B C 1
ATOM 3823 O O . ALA B 1 52 ? 5.727 -6.297 -8.539 1 91.25 52 ALA B O 1
ATOM 3824 N N . SER B 1 53 ? 5.898 -8.5 -8.039 1 95 53 SER B N 1
ATOM 3825 C CA . SER B 1 53 ? 4.516 -8.789 -8.406 1 95 53 SER B CA 1
ATOM 3826 C C . SER B 1 53 ? 3.539 -8.031 -7.516 1 95 53 SER B C 1
ATOM 3828 O O . SER B 1 53 ? 2.496 -7.57 -7.98 1 95 53 SER B O 1
ATOM 3830 N N . CYS B 1 54 ? 3.836 -7.898 -6.234 1 95 54 CYS B N 1
ATOM 3831 C CA . CYS B 1 54 ? 2.98 -7.133 -5.332 1 95 54 CYS B CA 1
ATOM 3832 C C . CYS B 1 54 ? 3.018 -5.648 -5.676 1 95 54 CYS B C 1
ATOM 3834 O O . CYS B 1 54 ? 1.976 -4.988 -5.719 1 95 54 CYS B O 1
ATOM 3836 N N . ARG B 1 55 ? 4.145 -5.16 -5.93 1 90.12 55 ARG B N 1
ATOM 3837 C CA . ARG B 1 55 ? 4.305 -3.744 -6.238 1 90.12 55 ARG B CA 1
ATOM 3838 C C . ARG B 1 55 ? 3.613 -3.389 -7.551 1 90.12 55 ARG B C 1
ATOM 3840 O O . ARG B 1 55 ? 3.055 -2.299 -7.688 1 90.12 55 ARG B O 1
ATOM 3847 N N . ARG B 1 56 ? 3.582 -4.293 -8.477 1 91.75 56 ARG B N 1
ATOM 3848 C CA . ARG B 1 56 ? 2.975 -4.043 -9.773 1 91.75 56 ARG B CA 1
ATOM 3849 C C . ARG B 1 56 ? 1.458 -3.936 -9.664 1 91.75 56 ARG B C 1
ATOM 3851 O O . ARG B 1 56 ? 0.796 -3.428 -10.57 1 91.75 56 ARG B O 1
ATOM 3858 N N . LEU B 1 57 ? 0.934 -4.379 -8.531 1 92.81 57 LEU B N 1
ATOM 3859 C CA . LEU B 1 57 ? -0.508 -4.281 -8.336 1 92.81 57 LEU B CA 1
ATOM 3860 C C . LEU B 1 57 ? -0.967 -2.828 -8.375 1 92.81 57 LEU B C 1
ATOM 3862 O O . LEU B 1 57 ? -2.141 -2.549 -8.625 1 92.81 57 LEU B O 1
ATOM 3866 N N . GLN B 1 58 ? -0.067 -1.874 -8.211 1 88.69 58 GLN B N 1
ATOM 3867 C CA . GLN B 1 58 ? -0.395 -0.452 -8.164 1 88.69 58 GLN B CA 1
ATOM 3868 C C . GLN B 1 58 ? -0.844 0.05 -9.539 1 88.69 58 GLN B C 1
ATOM 3870 O O . GLN B 1 58 ? -1.507 1.084 -9.633 1 88.69 58 GLN B O 1
ATOM 3875 N N . GLY B 1 59 ? -0.514 -0.682 -10.586 1 87.25 59 GLY B N 1
ATOM 3876 C CA . GLY B 1 59 ? -0.859 -0.257 -11.938 1 87.25 59 GLY B CA 1
ATOM 3877 C C . GLY B 1 59 ? -1.896 -1.147 -12.594 1 87.25 59 GLY B C 1
ATOM 3878 O O . GLY B 1 59 ? -2.1 -1.078 -13.812 1 87.25 59 GLY B O 1
ATOM 3879 N N . LYS B 1 60 ? -2.48 -2.033 -11.742 1 88.56 60 LYS B N 1
ATOM 3880 C CA . LYS B 1 60 ? -3.465 -2.961 -12.289 1 88.56 60 LYS B CA 1
ATOM 3881 C C . LYS B 1 60 ? -4.879 -2.566 -11.875 1 88.56 60 LYS B C 1
ATOM 3883 O O . LYS B 1 60 ? -5.121 -2.211 -10.719 1 88.56 60 LYS B O 1
ATOM 3888 N N . MET B 1 61 ? -5.699 -2.666 -12.836 1 80.81 61 MET B N 1
ATOM 3889 C CA . MET B 1 61 ? -7.105 -2.299 -12.68 1 80.81 61 MET B CA 1
ATOM 3890 C C . MET B 1 61 ? -7.801 -3.232 -11.695 1 80.81 61 MET B C 1
ATOM 3892 O O . MET B 1 61 ? -7.648 -4.453 -11.773 1 80.81 61 MET B O 1
ATOM 3896 N N . GLN B 1 62 ? -8.547 -2.613 -10.789 1 75.81 62 GLN B N 1
ATOM 3897 C CA . GLN B 1 62 ? -9.477 -3.375 -9.961 1 75.81 62 GLN B CA 1
ATOM 3898 C C . GLN B 1 62 ? -10.852 -3.459 -10.617 1 75.81 62 GLN B C 1
ATOM 3900 O O . GLN B 1 62 ? -11.125 -4.391 -11.383 1 75.81 62 GLN B O 1
ATOM 3905 N N . LEU B 1 63 ? -11.57 -2.387 -10.633 1 71.94 63 LEU B N 1
ATOM 3906 C CA . LEU B 1 63 ? -12.852 -2.314 -11.328 1 71.94 63 LEU B CA 1
ATOM 3907 C C . LEU B 1 63 ? -12.898 -1.106 -12.258 1 71.94 63 LEU B C 1
ATOM 3909 O O . LEU B 1 63 ? -13.648 -1.1 -13.234 1 71.94 63 LEU B O 1
ATOM 3913 N N . PHE B 1 64 ? -12.055 -0.118 -11.945 1 75.5 64 PHE B N 1
ATOM 3914 C CA . PHE B 1 64 ? -12.117 1.143 -12.68 1 75.5 64 PHE B CA 1
ATOM 3915 C C . PHE B 1 64 ? -10.836 1.379 -13.461 1 75.5 64 PHE B C 1
ATOM 3917 O O . PHE B 1 64 ? -9.773 0.862 -13.102 1 75.5 64 PHE B O 1
ATOM 3924 N N . ILE B 1 65 ? -11.016 2.115 -14.508 1 71.69 65 ILE B N 1
ATOM 3925 C CA . ILE B 1 65 ? -9.883 2.428 -15.375 1 71.69 65 ILE B CA 1
ATOM 3926 C C . ILE B 1 65 ? -8.828 3.195 -14.586 1 71.69 65 ILE B C 1
ATOM 3928 O O . ILE B 1 65 ? -9.133 4.188 -13.922 1 71.69 65 ILE B O 1
ATOM 3932 N N . PRO B 1 66 ? -7.699 2.559 -14.555 1 66.31 66 PRO B N 1
ATOM 3933 C CA . PRO B 1 66 ? -6.645 3.338 -13.906 1 66.31 66 PRO B CA 1
ATOM 3934 C C . PRO B 1 66 ? -6.383 4.672 -14.602 1 66.31 66 PRO B C 1
ATOM 3936 O O . PRO B 1 66 ? -6.078 4.699 -15.797 1 66.31 66 PRO B O 1
ATOM 3939 N N . LYS B 1 67 ? -6.988 5.754 -13.961 1 63.44 67 LYS B N 1
ATOM 3940 C CA . LYS B 1 67 ? -6.73 7.086 -14.508 1 63.44 67 LYS B CA 1
ATOM 3941 C C . LYS B 1 67 ? -5.695 7.828 -13.664 1 63.44 67 LYS B C 1
ATOM 3943 O O . LYS B 1 67 ? -5.668 7.695 -12.445 1 63.44 67 LYS B O 1
ATOM 3948 N N . SER B 1 68 ? -4.855 8.391 -14.367 1 57.56 68 SER B N 1
ATOM 3949 C CA . SER B 1 68 ? -3.771 9.117 -13.711 1 57.56 68 SER B CA 1
ATOM 3950 C C . SER B 1 68 ? -4.305 10.289 -12.898 1 57.56 68 SER B C 1
ATOM 3952 O O . SER B 1 68 ? -3.664 10.734 -11.945 1 57.56 68 SER B O 1
ATOM 3954 N N . GLU B 1 69 ? -5.531 10.672 -13.188 1 59.44 69 GLU B N 1
ATOM 3955 C CA . GLU B 1 69 ? -6.008 11.93 -12.617 1 59.44 69 GLU B CA 1
ATOM 3956 C C . GLU B 1 69 ? -6.871 11.68 -11.383 1 59.44 69 GLU B C 1
ATOM 3958 O O . GLU B 1 69 ? -7.098 12.594 -10.578 1 59.44 69 GLU B O 1
ATOM 3963 N N . VAL B 1 70 ? -7.371 10.523 -11.352 1 59.53 70 VAL B N 1
ATOM 3964 C CA . VAL B 1 70 ? -8.266 10.242 -10.234 1 59.53 70 VAL B CA 1
ATOM 3965 C C . VAL B 1 70 ? -7.734 9.055 -9.43 1 59.53 70 VAL B C 1
ATOM 3967 O O . VAL B 1 70 ? -7.152 8.133 -10 1 59.53 70 VAL B O 1
ATOM 3970 N N . PHE B 1 71 ? -7.703 9.352 -8.125 1 62.88 71 PHE B N 1
ATOM 3971 C CA . PHE B 1 71 ? -7.219 8.242 -7.316 1 62.88 71 PHE B CA 1
ATOM 3972 C C . PHE B 1 71 ? -8.367 7.32 -6.926 1 62.88 71 PHE B C 1
ATOM 3974 O O . PHE B 1 71 ? -9.266 7.719 -6.18 1 62.88 71 PHE B O 1
ATOM 3981 N N . TYR B 1 72 ? -8.539 6.285 -7.75 1 71.19 72 TYR B N 1
ATOM 3982 C CA . TYR B 1 72 ? -9.383 5.172 -7.324 1 71.19 72 TYR B CA 1
ATOM 3983 C C . TYR B 1 72 ? -8.531 4.008 -6.828 1 71.19 72 TYR B C 1
ATOM 3985 O O . TYR B 1 72 ? -7.305 4.027 -6.949 1 71.19 72 TYR B O 1
ATOM 3993 N N . ARG B 1 73 ? -9.242 3.148 -6.18 1 80.06 73 ARG B N 1
ATOM 3994 C CA . ARG B 1 73 ? -8.57 1.939 -5.711 1 80.06 73 ARG B CA 1
ATOM 3995 C C . ARG B 1 73 ? -7.992 1.146 -6.879 1 80.06 73 ARG B C 1
ATOM 3997 O O . ARG B 1 73 ? -8.656 0.968 -7.902 1 80.06 73 ARG B O 1
ATOM 4004 N N . ASN B 1 74 ? -6.711 0.879 -6.766 1 87.94 74 ASN B N 1
ATOM 4005 C CA . ASN B 1 74 ? -6.098 -0.15 -7.598 1 87.94 74 ASN B CA 1
ATOM 4006 C C . ASN B 1 74 ? -5.941 -1.466 -6.84 1 87.94 74 ASN B C 1
ATOM 4008 O O . ASN B 1 74 ? -6.402 -1.589 -5.699 1 87.94 74 ASN B O 1
ATOM 4012 N N . ARG B 1 75 ? -5.359 -2.445 -7.535 1 91.38 75 ARG B N 1
ATOM 4013 C CA . ARG B 1 75 ? -5.297 -3.762 -6.91 1 91.38 75 ARG B CA 1
ATOM 4014 C C . ARG B 1 75 ? -4.371 -3.748 -5.699 1 91.38 75 ARG B C 1
ATOM 4016 O O . ARG B 1 75 ? -4.551 -4.535 -4.766 1 91.38 75 ARG B O 1
ATOM 4023 N N . LEU B 1 76 ? -3.346 -2.848 -5.656 1 92.69 76 LEU B N 1
ATOM 4024 C CA . LEU B 1 76 ? -2.469 -2.768 -4.496 1 92.69 76 LEU B CA 1
ATOM 4025 C C . LEU B 1 76 ? -3.223 -2.234 -3.281 1 92.69 76 LEU B C 1
ATOM 4027 O O . LEU B 1 76 ? -3.166 -2.826 -2.201 1 92.69 76 LEU B O 1
ATOM 4031 N N . THR B 1 77 ? -3.934 -1.066 -3.434 1 93.38 77 THR B N 1
ATOM 4032 C CA . THR B 1 77 ? -4.719 -0.515 -2.336 1 93.38 77 THR B CA 1
ATOM 4033 C C . THR B 1 77 ? -5.789 -1.507 -1.884 1 93.38 77 THR B C 1
ATOM 4035 O O . THR B 1 77 ? -6.027 -1.668 -0.685 1 93.38 77 THR B O 1
ATOM 4038 N N . HIS B 1 78 ? -6.379 -2.18 -2.85 1 94.56 78 HIS B N 1
ATOM 4039 C CA . HIS B 1 78 ? -7.355 -3.215 -2.531 1 94.56 78 HIS B CA 1
ATOM 4040 C C . HIS B 1 78 ? -6.738 -4.301 -1.654 1 94.56 78 HIS B C 1
ATOM 4042 O O . HIS B 1 78 ? -7.32 -4.688 -0.639 1 94.56 78 HIS B O 1
ATOM 4048 N N . SER B 1 79 ? -5.582 -4.797 -2.045 1 96.88 79 SER B N 1
ATOM 4049 C CA . SER B 1 79 ? -4.934 -5.879 -1.314 1 96.88 79 SER B CA 1
ATOM 4050 C C . SER B 1 79 ? -4.605 -5.461 0.115 1 96.88 79 SER B C 1
ATOM 4052 O O . SER B 1 79 ? -4.738 -6.258 1.046 1 96.88 79 SER B O 1
ATOM 4054 N N . HIS B 1 80 ? -4.188 -4.207 0.312 1 96.69 80 HIS B N 1
ATOM 4055 C CA . HIS B 1 80 ? -3.906 -3.711 1.654 1 96.69 80 HIS B CA 1
ATOM 4056 C C . HIS B 1 80 ? -5.184 -3.594 2.477 1 96.69 80 HIS B C 1
ATOM 4058 O O . HIS B 1 80 ? -5.176 -3.834 3.686 1 96.69 80 HIS B O 1
ATOM 4064 N N . GLU B 1 81 ? -6.266 -3.18 1.874 1 96.5 81 GLU B N 1
ATOM 4065 C CA . GLU B 1 81 ? -7.547 -3.084 2.564 1 96.5 81 GLU B CA 1
ATOM 4066 C C . GLU B 1 81 ? -8.07 -4.465 2.959 1 96.5 81 GLU B C 1
ATOM 4068 O O . GLU B 1 81 ? -8.609 -4.641 4.055 1 96.5 81 GLU B O 1
ATOM 4073 N N . VAL B 1 82 ? -7.875 -5.438 2.01 1 98 82 VAL B N 1
ATOM 4074 C CA . VAL B 1 82 ? -8.242 -6.812 2.332 1 98 82 VAL B CA 1
ATOM 4075 C C . VAL B 1 82 ? -7.426 -7.297 3.527 1 98 82 VAL B C 1
ATOM 4077 O O . VAL B 1 82 ? -7.965 -7.934 4.438 1 98 82 VAL B O 1
ATOM 4080 N N . ALA B 1 83 ? -6.129 -7.023 3.549 1 98.44 83 ALA B N 1
ATOM 4081 C CA . ALA B 1 83 ? -5.262 -7.43 4.652 1 98.44 83 ALA B CA 1
ATOM 4082 C C . ALA B 1 83 ? -5.723 -6.809 5.969 1 98.44 83 ALA B C 1
ATOM 4084 O O . ALA B 1 83 ? -5.645 -7.445 7.02 1 98.44 83 ALA B O 1
ATOM 4085 N N . GLN B 1 84 ? -6.195 -5.57 5.887 1 97.81 84 GLN B N 1
ATOM 4086 C CA . GLN B 1 84 ? -6.684 -4.887 7.078 1 97.81 84 GLN B CA 1
ATOM 4087 C C . GLN B 1 84 ? -7.961 -5.531 7.602 1 97.81 84 GLN B C 1
ATOM 4089 O O . GLN B 1 84 ? -8.109 -5.746 8.805 1 97.81 84 GLN B O 1
ATOM 4094 N N . ILE B 1 85 ? -8.898 -5.828 6.742 1 98.12 85 ILE B N 1
ATOM 4095 C CA . ILE B 1 85 ? -10.133 -6.5 7.137 1 98.12 85 ILE B CA 1
ATOM 4096 C C . ILE B 1 85 ? -9.805 -7.875 7.719 1 98.12 85 ILE B C 1
ATOM 4098 O O . ILE B 1 85 ? -10.367 -8.273 8.742 1 98.12 85 ILE B O 1
ATOM 4102 N N . ALA B 1 86 ? -8.891 -8.578 7.062 1 98.69 86 ALA B N 1
ATOM 4103 C CA . ALA B 1 86 ? -8.477 -9.906 7.512 1 98.69 86 ALA B CA 1
ATOM 4104 C C . ALA B 1 86 ? -7.883 -9.852 8.922 1 98.69 86 ALA B C 1
ATOM 4106 O O . ALA B 1 86 ? -8.117 -10.742 9.734 1 98.69 86 ALA B O 1
ATOM 4107 N N . LYS B 1 87 ? -7.09 -8.82 9.148 1 98.31 87 LYS B N 1
ATOM 4108 C CA . LYS B 1 87 ? -6.508 -8.625 10.477 1 98.31 87 LYS B CA 1
ATOM 4109 C C . LYS B 1 87 ? -7.598 -8.508 11.539 1 98.31 87 LYS B C 1
ATOM 4111 O O . LYS B 1 87 ? -7.543 -9.18 12.57 1 98.31 87 LYS B O 1
ATOM 4116 N N . ILE B 1 88 ? -8.57 -7.672 11.281 1 97.81 88 ILE B N 1
ATOM 4117 C CA . ILE B 1 88 ? -9.633 -7.406 12.25 1 97.81 88 ILE B CA 1
ATOM 4118 C C . ILE B 1 88 ? -10.469 -8.672 12.453 1 97.81 88 ILE B C 1
ATOM 4120 O O . ILE B 1 88 ? -10.812 -9.016 13.586 1 97.81 88 ILE B O 1
ATOM 4124 N N . LEU B 1 89 ? -10.766 -9.328 11.359 1 98.25 89 LEU B N 1
ATOM 4125 C CA . LEU B 1 89 ? -11.539 -10.562 11.453 1 98.25 89 LEU B CA 1
ATOM 4126 C C . LEU B 1 89 ? -10.766 -11.625 12.227 1 98.25 89 LEU B C 1
ATOM 4128 O O . LEU B 1 89 ? -11.344 -12.328 13.062 1 98.25 89 LEU B O 1
ATOM 4132 N N . ALA B 1 90 ? -9.477 -11.812 11.938 1 98.31 90 ALA B N 1
ATOM 4133 C CA . ALA B 1 90 ? -8.633 -12.773 12.648 1 98.31 90 ALA B CA 1
ATOM 4134 C C . ALA B 1 90 ? -8.594 -12.469 14.141 1 98.31 90 ALA B C 1
ATOM 4136 O O . ALA B 1 90 ? -8.641 -13.383 14.969 1 98.31 90 ALA B O 1
ATOM 4137 N N . LYS B 1 91 ? -8.477 -11.18 14.477 1 97.69 91 LYS B N 1
ATOM 4138 C CA . LYS B 1 91 ? -8.5 -10.773 15.883 1 97.69 91 LYS B CA 1
ATOM 4139 C C . LYS B 1 91 ? -9.828 -11.148 16.547 1 97.69 91 LYS B C 1
ATOM 4141 O O . LYS B 1 91 ? -9.852 -11.648 17.672 1 97.69 91 LYS B O 1
ATOM 4146 N N . ARG B 1 92 ? -10.898 -10.859 15.844 1 97.75 92 ARG B N 1
ATOM 4147 C CA . ARG B 1 92 ? -12.219 -11.195 16.375 1 97.75 92 ARG B CA 1
ATOM 4148 C C . ARG B 1 92 ? -12.328 -12.688 16.656 1 97.75 92 ARG B C 1
ATOM 4150 O O . ARG B 1 92 ? -12.906 -13.094 17.656 1 97.75 92 ARG B O 1
ATOM 4157 N N . LEU B 1 93 ? -11.734 -13.453 15.773 1 97.94 93 LEU B N 1
ATOM 4158 C CA . LEU B 1 93 ? -11.812 -14.906 15.883 1 97.94 93 LEU B CA 1
ATOM 4159 C C . LEU B 1 93 ? -10.742 -15.438 16.828 1 97.94 93 LEU B C 1
ATOM 4161 O O . LEU B 1 93 ? -10.633 -16.656 17.031 1 97.94 93 LEU B O 1
ATOM 4165 N N . GLU B 1 94 ? -9.875 -14.57 17.375 1 97 94 GLU B N 1
ATOM 4166 C CA . GLU B 1 94 ? -8.844 -14.867 18.359 1 97 94 GLU B CA 1
ATOM 4167 C C . GLU B 1 94 ? -7.793 -15.82 17.797 1 97 94 GLU B C 1
ATOM 4169 O O . GLU B 1 94 ? -7.344 -16.734 18.484 1 97 94 GLU B O 1
ATOM 4174 N N . LEU B 1 95 ? -7.539 -15.625 16.516 1 97.25 95 LEU B N 1
ATOM 4175 C CA . LEU B 1 95 ? -6.434 -16.359 15.906 1 97.25 95 LEU B CA 1
ATOM 4176 C C . LEU B 1 95 ? -5.102 -15.953 16.531 1 97.25 95 LEU B C 1
ATOM 4178 O O . LEU B 1 95 ? -4.879 -14.773 16.812 1 97.25 95 LEU B O 1
ATOM 4182 N N . LYS B 1 96 ? -4.242 -16.953 16.656 1 96.38 96 LYS B N 1
ATOM 4183 C CA . LYS B 1 96 ? -2.908 -16.672 17.172 1 96.38 96 LYS B CA 1
ATOM 4184 C C . LYS B 1 96 ? -2.018 -16.047 16.109 1 96.38 96 LYS B C 1
ATOM 4186 O O . LYS B 1 96 ? -1.299 -15.086 16.375 1 96.38 96 LYS B O 1
ATOM 4191 N N . ASP B 1 97 ? -2.041 -16.578 14.914 1 97.38 97 ASP B N 1
ATOM 4192 C CA . ASP B 1 97 ? -1.189 -16.109 13.82 1 97.38 97 ASP B CA 1
ATOM 4193 C C . ASP B 1 97 ? -1.953 -15.188 12.883 1 97.38 97 ASP B C 1
ATOM 4195 O O . ASP B 1 97 ? -2.342 -15.586 11.781 1 97.38 97 ASP B O 1
ATOM 4199 N N . ILE B 1 98 ? -2.023 -13.922 13.242 1 97.81 98 ILE B N 1
ATOM 4200 C CA . ILE B 1 98 ? -2.752 -12.906 12.484 1 97.81 98 ILE B CA 1
ATOM 4201 C C . ILE B 1 98 ? -1.936 -12.492 11.258 1 97.81 98 ILE B C 1
ATOM 4203 O O . ILE B 1 98 ? -2.496 -12.219 10.195 1 97.81 98 ILE B O 1
ATOM 4207 N N . LEU B 1 99 ? -0.654 -12.57 11.398 1 98 99 LEU B N 1
ATOM 4208 C CA . LEU B 1 99 ? 0.25 -12.055 10.375 1 98 99 LEU B CA 1
ATOM 4209 C C . LEU B 1 99 ? 0.202 -12.914 9.117 1 98 99 LEU B C 1
ATOM 4211 O O . LEU B 1 99 ? 0.269 -12.391 8 1 98 99 LEU B O 1
ATOM 4215 N N . THR B 1 100 ? 0.107 -14.227 9.273 1 98.62 100 THR B N 1
ATOM 4216 C CA . THR B 1 100 ? 0.019 -15.102 8.109 1 98.62 100 THR B CA 1
ATOM 4217 C C . THR B 1 100 ? -1.249 -14.812 7.312 1 98.62 100 THR B C 1
ATOM 4219 O O . THR B 1 100 ? -1.223 -14.789 6.078 1 98.62 100 THR B O 1
ATOM 4222 N N . VAL B 1 101 ? -2.373 -14.523 8.016 1 98.44 101 VAL B N 1
ATOM 4223 C CA . VAL B 1 101 ? -3.623 -14.18 7.34 1 98.44 101 VAL B CA 1
ATOM 4224 C C . VAL B 1 101 ? -3.447 -12.883 6.551 1 98.44 101 VAL B C 1
ATOM 4226 O O . VAL B 1 101 ? -3.936 -12.766 5.426 1 98.44 101 VAL B O 1
ATOM 4229 N N . GLN B 1 102 ? -2.723 -11.977 7.133 1 98.56 102 GLN B N 1
ATOM 4230 C CA . GLN B 1 102 ? -2.445 -10.719 6.445 1 98.56 102 GLN B CA 1
ATOM 4231 C C . GLN B 1 102 ? -1.56 -10.945 5.223 1 98.56 102 GLN B C 1
ATOM 4233 O O . GLN B 1 102 ? -1.762 -10.32 4.18 1 98.56 102 GLN B O 1
ATOM 4238 N N . ALA B 1 103 ? -0.565 -11.812 5.355 1 98.69 103 ALA B N 1
ATOM 4239 C CA . ALA B 1 103 ? 0.321 -12.125 4.238 1 98.69 103 ALA B CA 1
ATOM 4240 C C . ALA B 1 103 ? -0.458 -12.742 3.078 1 98.69 103 ALA B C 1
ATOM 4242 O O . ALA B 1 103 ? -0.279 -12.352 1.924 1 98.69 103 ALA B O 1
ATOM 4243 N N . CYS B 1 104 ? -1.373 -13.703 3.414 1 98.62 104 CYS B N 1
ATOM 4244 C CA . CYS B 1 104 ? -2.219 -14.328 2.406 1 98.62 104 CYS B CA 1
ATOM 4245 C C . CYS B 1 104 ? -3.088 -13.289 1.701 1 98.62 104 CYS B C 1
ATOM 4247 O O . CYS B 1 104 ? -3.236 -13.328 0.478 1 98.62 104 CYS B O 1
ATOM 4249 N N . SER B 1 105 ? -3.605 -12.375 2.473 1 98.56 105 SER B N 1
ATOM 4250 C CA . SER B 1 105 ? -4.508 -11.352 1.952 1 98.56 105 SER B CA 1
ATOM 4251 C C . SER B 1 105 ? -3.771 -10.367 1.052 1 98.56 105 SER B C 1
ATOM 4253 O O . SER B 1 105 ? -4.309 -9.922 0.038 1 98.56 105 SER B O 1
ATOM 4255 N N . LEU B 1 106 ? -2.539 -10.039 1.398 1 98.25 106 LEU B N 1
ATOM 4256 C CA . LEU B 1 106 ? -1.712 -9.156 0.583 1 98.25 106 LEU B CA 1
ATOM 4257 C C . LEU B 1 106 ? -1.376 -9.805 -0.753 1 98.25 106 LEU B C 1
ATOM 4259 O O . LEU B 1 106 ? -1.281 -9.125 -1.775 1 98.25 106 LEU B O 1
ATOM 4263 N N . ALA B 1 107 ? -1.287 -11.125 -0.807 1 98.38 107 ALA B N 1
ATOM 4264 C CA . ALA B 1 107 ? -0.789 -11.859 -1.965 1 98.38 107 ALA B CA 1
ATOM 4265 C C . ALA B 1 107 ? -1.938 -12.32 -2.859 1 98.38 107 ALA B C 1
ATOM 4267 O O . ALA B 1 107 ? -1.719 -12.719 -4.004 1 98.38 107 ALA B O 1
ATOM 4268 N N . HIS B 1 108 ? -3.15 -12.242 -2.404 1 97.44 108 HIS B N 1
ATOM 4269 C CA . HIS B 1 108 ? -4.25 -13 -2.992 1 97.44 108 HIS B CA 1
ATOM 4270 C C . HIS B 1 108 ? -4.496 -12.578 -4.438 1 97.44 108 HIS B C 1
ATOM 4272 O O . HIS B 1 108 ? -4.941 -13.391 -5.254 1 97.44 108 HIS B O 1
ATOM 4278 N N . ASP B 1 109 ? -4.168 -11.336 -4.746 1 95.38 109 ASP B N 1
ATOM 4279 C CA . ASP B 1 109 ? -4.543 -10.781 -6.043 1 95.38 109 ASP B CA 1
ATOM 4280 C C . ASP B 1 109 ? -3.332 -10.656 -6.961 1 95.38 109 ASP B C 1
ATOM 4282 O O . ASP B 1 109 ? -3.439 -10.133 -8.07 1 95.38 109 ASP B O 1
ATOM 4286 N N . ILE B 1 110 ? -2.139 -11.133 -6.605 1 97.19 110 ILE B N 1
ATOM 4287 C CA . ILE B 1 110 ? -0.9 -10.828 -7.316 1 97.19 110 ILE B CA 1
ATOM 4288 C C . ILE B 1 110 ? -0.912 -11.5 -8.688 1 97.19 110 ILE B C 1
ATOM 4290 O O . ILE B 1 110 ? -0.133 -11.141 -9.57 1 97.19 110 ILE B O 1
ATOM 4294 N N . GLY B 1 111 ? -1.793 -12.477 -8.93 1 96.81 111 GLY B N 1
ATOM 4295 C CA . GLY B 1 111 ? -1.831 -13.234 -10.164 1 96.81 111 GLY B CA 1
ATOM 4296 C C . GLY B 1 111 ? -2.766 -12.633 -11.203 1 96.81 111 GLY B C 1
ATOM 4297 O O . GLY B 1 111 ? -2.809 -13.094 -12.344 1 96.81 111 GLY B O 1
ATOM 4298 N N . ASN B 1 112 ? -3.488 -11.555 -10.836 1 95.06 112 ASN B N 1
ATOM 4299 C CA . ASN B 1 112 ? -4.426 -10.945 -11.773 1 95.06 112 ASN B CA 1
ATOM 4300 C C . ASN B 1 112 ? -3.699 -10.242 -12.914 1 95.06 112 ASN B C 1
ATOM 4302 O O . ASN B 1 112 ? -2.713 -9.539 -12.695 1 95.06 112 ASN B O 1
ATOM 4306 N N . PRO B 1 113 ? -4.145 -10.453 -14.125 1 95.69 113 PRO B N 1
ATOM 4307 C CA . PRO B 1 113 ? -3.537 -9.805 -15.289 1 95.69 113 PRO B CA 1
ATOM 4308 C C . PRO B 1 113 ? -4.016 -8.367 -15.477 1 95.69 113 PRO B C 1
ATOM 4310 O O . PRO B 1 113 ? -4.887 -7.898 -14.734 1 95.69 113 PRO B O 1
ATOM 4313 N N . PRO B 1 114 ? -3.352 -7.652 -16.406 1 94.19 114 PRO B N 1
ATOM 4314 C CA . PRO B 1 114 ? -3.863 -6.316 -16.719 1 94.19 114 PRO B CA 1
ATOM 4315 C C . PRO B 1 114 ? -5.285 -6.348 -17.281 1 94.19 114 PRO B C 1
ATOM 4317 O O . PRO B 1 114 ? -5.703 -7.348 -17.859 1 94.19 114 PRO B O 1
ATOM 4320 N N . PHE B 1 115 ? -6.031 -5.301 -17.062 1 91.81 115 PHE B N 1
ATOM 4321 C CA . PHE B 1 115 ? -7.355 -5.043 -17.625 1 91.81 115 PHE B CA 1
ATOM 4322 C C . PHE B 1 115 ? -8.414 -5.898 -16.938 1 91.81 115 PHE B C 1
ATOM 4324 O O . PHE B 1 115 ? -9.445 -6.215 -17.531 1 91.81 115 PHE B O 1
ATOM 4331 N N . GLY B 1 116 ? -8.07 -6.383 -15.734 1 83.06 116 GLY B N 1
ATOM 4332 C CA . GLY B 1 116 ? -9.055 -6.977 -14.844 1 83.06 116 GLY B CA 1
ATOM 4333 C C . GLY B 1 116 ? -9.57 -8.312 -15.328 1 83.06 116 GLY B C 1
ATOM 4334 O O . GLY B 1 116 ? -8.805 -9.148 -15.797 1 83.06 116 GLY B O 1
ATOM 4335 N N . HIS B 1 117 ? -10.836 -8.547 -15.125 1 80.38 117 HIS B N 1
ATOM 4336 C CA . HIS B 1 117 ? -11.492 -9.805 -15.453 1 80.38 117 HIS B CA 1
ATOM 4337 C C . HIS B 1 117 ? -11.461 -10.062 -16.953 1 80.38 117 HIS B C 1
ATOM 4339 O O . HIS B 1 117 ? -11.297 -11.203 -17.391 1 80.38 117 HIS B O 1
ATOM 4345 N N . ALA B 1 118 ? -11.602 -9.047 -17.703 1 82.44 118 ALA B N 1
ATOM 4346 C CA . ALA B 1 118 ? -11.539 -9.18 -19.156 1 82.44 118 ALA B CA 1
ATOM 4347 C C . ALA B 1 118 ? -10.156 -9.648 -19.609 1 82.44 118 ALA B C 1
ATOM 4349 O O . ALA B 1 118 ? -10.039 -10.438 -20.547 1 82.44 118 ALA B O 1
ATOM 4350 N N . GLY B 1 119 ? -9.18 -9.172 -18.891 1 89.88 119 GLY B N 1
ATOM 4351 C CA . GLY B 1 119 ? -7.828 -9.602 -19.203 1 89.88 119 GLY B CA 1
ATOM 4352 C C . GLY B 1 119 ? -7.594 -11.078 -18.922 1 89.88 119 GLY B C 1
ATOM 4353 O O . GLY B 1 119 ? -6.879 -11.75 -19.656 1 89.88 119 GLY B O 1
ATOM 4354 N N . GLU B 1 120 ? -8.258 -11.516 -17.891 1 89.31 120 GLU B N 1
ATOM 4355 C CA . GLU B 1 120 ? -8.148 -12.93 -17.547 1 89.31 120 GLU B CA 1
ATOM 4356 C C . GLU B 1 120 ? -8.781 -13.812 -18.625 1 89.31 120 GLU B C 1
ATOM 4358 O O . GLU B 1 120 ? -8.203 -14.82 -19.031 1 89.31 120 GLU B O 1
ATOM 4363 N N . ILE B 1 121 ? -9.891 -13.445 -19.078 1 87.38 121 ILE B N 1
ATOM 4364 C CA . ILE B 1 121 ? -10.602 -14.18 -20.109 1 87.38 121 ILE B CA 1
ATOM 4365 C C . ILE B 1 121 ? -9.789 -14.164 -21.406 1 87.38 121 ILE B C 1
ATOM 4367 O O . ILE B 1 121 ? -9.633 -15.195 -22.062 1 87.38 121 ILE B O 1
ATOM 4371 N N . ALA B 1 122 ? -9.289 -13.016 -21.672 1 89.81 122 ALA B N 1
ATOM 4372 C CA . ALA B 1 122 ? -8.5 -12.859 -22.906 1 89.81 122 ALA B CA 1
ATOM 4373 C C . ALA B 1 122 ? -7.27 -13.766 -22.875 1 89.81 122 ALA B C 1
ATOM 4375 O O . ALA B 1 122 ? -7.027 -14.523 -23.812 1 89.81 122 ALA B O 1
ATOM 4376 N N . LEU B 1 123 ? -6.547 -13.758 -21.797 1 92 123 LEU B N 1
ATOM 4377 C CA . LEU B 1 123 ? -5.32 -14.539 -21.703 1 92 123 LEU B CA 1
ATOM 4378 C C . LEU B 1 123 ? -5.629 -16.031 -21.703 1 92 123 LEU B C 1
ATOM 4380 O O . LEU B 1 123 ? -4.84 -16.828 -22.219 1 92 123 LEU B O 1
ATOM 4384 N N . SER B 1 124 ? -6.742 -16.391 -21.141 1 89.19 124 SER B N 1
ATOM 4385 C CA . SER B 1 124 ? -7.137 -17.797 -21.078 1 89.19 124 SER B CA 1
ATOM 4386 C C . SER B 1 124 ? -7.488 -18.328 -22.469 1 89.19 124 SER B C 1
ATOM 4388 O O . SER B 1 124 ? -7.312 -19.516 -22.734 1 89.19 124 SER B O 1
ATOM 4390 N N . SER B 1 125 ? -7.941 -17.484 -23.297 1 87.62 125 SER B N 1
ATOM 4391 C CA . SER B 1 125 ? -8.422 -17.891 -24.625 1 87.62 125 SER B CA 1
ATOM 4392 C C . SER B 1 125 ? -7.293 -17.922 -25.641 1 87.62 125 SER B C 1
ATOM 4394 O O . SER B 1 125 ? -7.438 -18.5 -26.719 1 87.62 125 SER B O 1
ATOM 4396 N N . LEU B 1 126 ? -6.18 -17.406 -25.219 1 88.62 126 LEU B N 1
ATOM 4397 C CA . LEU B 1 126 ? -5.086 -17.25 -26.172 1 88.62 126 LEU B CA 1
ATOM 4398 C C . LEU B 1 126 ? -4.207 -18.5 -26.203 1 88.62 126 LEU B C 1
ATOM 4400 O O . LEU B 1 126 ? -3.965 -19.109 -25.156 1 88.62 126 LEU B O 1
ATOM 4404 N N . GLY B 1 127 ? -3.727 -18.938 -27.391 1 80.25 127 GLY B N 1
ATOM 4405 C CA . GLY B 1 127 ? -2.789 -20.031 -27.562 1 80.25 127 GLY B CA 1
ATOM 4406 C C . GL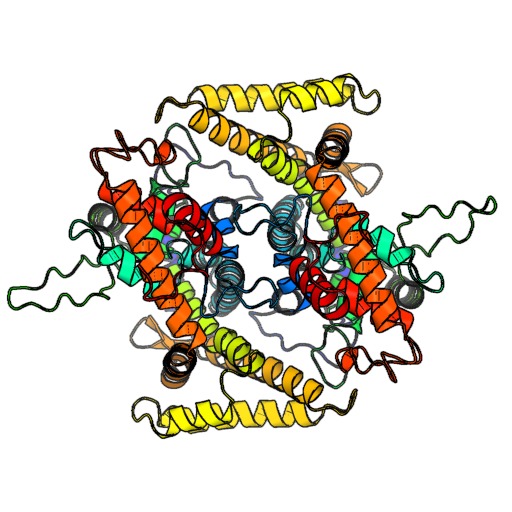Y B 1 127 ? -3.447 -21.391 -27.5 1 80.25 127 GLY B C 1
ATOM 4407 O O . GLY B 1 127 ? -4.613 -21.547 -27.875 1 80.25 127 GLY B O 1
ATOM 4408 N N . THR B 1 128 ? -2.531 -22.469 -27.125 1 70.25 128 THR B N 1
ATOM 4409 C CA . THR B 1 128 ? -2.869 -23.891 -27.141 1 70.25 128 THR B CA 1
ATOM 4410 C C . THR B 1 128 ? -3.594 -24.281 -25.859 1 70.25 128 THR B C 1
ATOM 4412 O O . THR B 1 128 ? -3.227 -25.266 -25.203 1 70.25 128 THR B O 1
ATOM 4415 N N . LYS B 1 129 ? -4.723 -23.688 -25.531 1 68.12 129 LYS B N 1
ATOM 4416 C CA . LYS B 1 129 ? -5.691 -24.016 -24.5 1 68.12 129 LYS B CA 1
ATOM 4417 C C . LYS B 1 129 ? -5.035 -24.047 -23.125 1 68.12 129 LYS B C 1
ATOM 4419 O O . LYS B 1 129 ? -5.277 -24.953 -22.328 1 68.12 129 LYS B O 1
ATOM 4424 N N . LEU B 1 130 ? -3.963 -23.359 -22.953 1 81.75 130 LEU B N 1
ATOM 4425 C CA . LEU B 1 130 ? -3.477 -23.188 -21.594 1 81.75 130 LEU B CA 1
ATOM 4426 C C . LEU B 1 130 ? -4.25 -22.078 -20.875 1 81.75 130 LEU B C 1
ATOM 4428 O O . LEU B 1 130 ? -4.023 -20.891 -21.125 1 81.75 130 LEU B O 1
ATOM 4432 N N . PRO B 1 131 ? -5.117 -22.516 -20.078 1 86.81 131 PRO B N 1
ATOM 4433 C CA . PRO B 1 131 ? -5.984 -21.547 -19.422 1 86.81 131 PRO B CA 1
ATOM 4434 C C . PRO B 1 131 ? -5.227 -20.641 -18.453 1 86.81 131 PRO B C 1
ATOM 4436 O O . PRO B 1 131 ? -4.074 -20.922 -18.109 1 86.81 131 PRO B O 1
ATOM 4439 N N . TYR B 1 132 ? -5.727 -19.516 -18.234 1 92.12 132 TYR B N 1
ATOM 4440 C CA . TYR B 1 132 ? -5.219 -18.531 -17.266 1 92.12 132 TYR B CA 1
ATOM 4441 C C . TYR B 1 132 ? -6.238 -18.266 -16.172 1 92.12 132 TYR B C 1
ATOM 4443 O O . TYR B 1 132 ? -7.379 -17.891 -16.453 1 92.12 132 TYR B O 1
ATOM 4451 N N . GLU B 1 133 ? -5.898 -18.516 -14.992 1 92.62 133 GLU B N 1
ATOM 4452 C CA . GLU B 1 133 ? -6.75 -18.281 -13.828 1 92.62 133 GLU B CA 1
ATOM 4453 C C . GLU B 1 133 ? -6.004 -17.5 -12.758 1 92.62 133 GLU B C 1
ATOM 4455 O O . GLU B 1 133 ? -4.875 -17.844 -12.398 1 92.62 133 GLU B O 1
ATOM 4460 N N . GLY B 1 134 ? -6.582 -16.406 -12.25 1 93.75 134 GLY B N 1
ATOM 4461 C CA . GLY B 1 134 ? -5.941 -15.445 -11.367 1 93.75 134 GLY B CA 1
ATOM 4462 C C . GLY B 1 134 ? -5.344 -16.094 -10.125 1 93.75 134 GLY B C 1
ATOM 4463 O O . GLY B 1 134 ? -4.176 -15.867 -9.805 1 93.75 134 GLY B O 1
ATOM 4464 N N . ASN B 1 135 ? -6.129 -16.859 -9.422 1 94.12 135 ASN B N 1
ATOM 4465 C CA . ASN B 1 135 ? -5.645 -17.5 -8.203 1 94.12 135 ASN B CA 1
ATOM 4466 C C . ASN B 1 135 ? -4.551 -18.516 -8.492 1 94.12 135 ASN B C 1
ATOM 4468 O O . ASN B 1 135 ? -3.592 -18.641 -7.734 1 94.12 135 ASN B O 1
ATOM 4472 N N . ALA B 1 136 ? -4.762 -19.297 -9.562 1 95.81 136 ALA B N 1
ATOM 4473 C CA . ALA B 1 136 ? -3.725 -20.25 -9.977 1 95.81 136 ALA B CA 1
ATOM 4474 C C . ALA B 1 136 ? -2.416 -19.516 -10.281 1 95.81 136 ALA B C 1
ATOM 4476 O O . ALA B 1 136 ? -1.34 -19.984 -9.898 1 95.81 136 ALA B O 1
ATOM 4477 N N . GLN B 1 137 ? -2.566 -18.438 -10.984 1 96.81 137 GLN B N 1
ATOM 4478 C CA . GLN B 1 137 ? -1.395 -17.641 -11.336 1 96.81 137 GLN B CA 1
ATOM 4479 C C . GLN B 1 137 ? -0.733 -17.047 -10.086 1 96.81 137 GLN B C 1
ATOM 4481 O O . GLN B 1 137 ? 0.49 -16.906 -10.039 1 96.81 137 GLN B O 1
ATOM 4486 N N . SER B 1 138 ? -1.531 -16.625 -9.062 1 97.81 138 SER B N 1
ATOM 4487 C CA . SER B 1 138 ? -0.966 -16.141 -7.809 1 97.81 138 SER B CA 1
ATOM 4488 C C . SER B 1 138 ? -0.056 -17.188 -7.176 1 97.81 138 SER B C 1
ATOM 4490 O O . SER B 1 138 ? 1.058 -16.875 -6.75 1 97.81 138 SER B O 1
ATOM 4492 N N . PHE B 1 139 ? -0.557 -18.406 -7.137 1 98 139 PHE B N 1
ATOM 4493 C CA . PHE B 1 139 ? 0.233 -19.5 -6.574 1 98 139 PHE B CA 1
ATOM 4494 C C . PHE B 1 139 ? 1.522 -19.688 -7.363 1 98 139 PHE B C 1
ATOM 4496 O O . PHE B 1 139 ? 2.598 -19.828 -6.777 1 98 139 PHE B O 1
ATOM 4503 N N . ARG B 1 140 ? 1.426 -19.719 -8.648 1 97.31 140 ARG B N 1
ATOM 4504 C CA . ARG B 1 140 ? 2.572 -19.922 -9.523 1 97.31 140 ARG B CA 1
ATOM 4505 C C . ARG B 1 140 ? 3.604 -18.812 -9.344 1 97.31 140 ARG B C 1
ATOM 4507 O O . ARG B 1 140 ? 4.809 -19.078 -9.312 1 97.31 140 ARG B O 1
ATOM 4514 N N . ILE B 1 141 ? 3.168 -17.594 -9.219 1 98 141 ILE B N 1
ATOM 4515 C CA . ILE B 1 141 ? 4.051 -16.453 -9.031 1 98 141 ILE B CA 1
ATOM 4516 C C . ILE B 1 141 ? 4.848 -16.609 -7.742 1 98 141 ILE B C 1
ATOM 4518 O O . ILE B 1 141 ? 6.074 -16.484 -7.746 1 98 141 ILE B O 1
ATOM 4522 N N . LEU B 1 142 ? 4.215 -16.953 -6.66 1 98.25 142 LEU B N 1
ATOM 4523 C CA . LEU B 1 142 ? 4.844 -17.078 -5.352 1 98.25 142 LEU B CA 1
ATOM 4524 C C . LEU B 1 142 ? 5.762 -18.297 -5.289 1 98.25 142 LEU B C 1
ATOM 4526 O O . LEU B 1 142 ? 6.781 -18.266 -4.594 1 98.25 142 LEU B O 1
ATOM 4530 N N . HIS B 1 143 ? 5.43 -19.266 -6.047 1 97.12 143 HIS B N 1
ATOM 4531 C CA . HIS B 1 143 ? 6.117 -20.562 -5.973 1 97.12 143 HIS B CA 1
ATOM 4532 C C . HIS B 1 143 ? 7.262 -20.625 -6.98 1 97.12 143 HIS B C 1
ATOM 4534 O O . HIS B 1 143 ? 8.289 -21.25 -6.715 1 97.12 143 HIS B O 1
ATOM 4540 N N . GLU B 1 144 ? 7.082 -19.984 -8.125 1 95.44 144 GLU B N 1
ATOM 4541 C CA . GLU B 1 144 ? 8 -20.281 -9.219 1 95.44 144 GLU B CA 1
ATOM 4542 C C . GLU B 1 144 ? 8.539 -19 -9.852 1 95.44 144 GLU B C 1
ATOM 4544 O O . GLU B 1 144 ? 9.734 -18.906 -10.156 1 95.44 144 GLU B O 1
ATOM 4549 N N . LEU B 1 145 ? 7.711 -18.016 -10.078 1 95.38 145 LEU B N 1
ATOM 4550 C CA . LEU B 1 145 ? 8.055 -16.922 -10.984 1 95.38 145 LEU B CA 1
ATOM 4551 C C . LEU B 1 145 ? 8.883 -15.867 -10.273 1 95.38 145 LEU B C 1
ATOM 4553 O O . LEU B 1 145 ? 9.805 -15.289 -10.859 1 95.38 145 LEU B O 1
ATOM 4557 N N . GLU B 1 146 ? 8.508 -15.539 -9.016 1 95.19 146 GLU B N 1
ATOM 4558 C CA . GLU B 1 146 ? 9.32 -14.586 -8.266 1 95.19 146 GLU B CA 1
ATOM 4559 C C . GLU B 1 146 ? 10.742 -15.109 -8.062 1 95.19 146 GLU B C 1
ATOM 4561 O O . GLU B 1 146 ? 10.945 -16.312 -7.906 1 95.19 146 GLU B O 1
ATOM 4566 N N . GLU B 1 147 ? 11.68 -14.203 -8.133 1 90.94 147 GLU B N 1
ATOM 4567 C CA . GLU B 1 147 ? 13.078 -14.578 -7.953 1 90.94 147 GLU B CA 1
ATOM 4568 C C . GLU B 1 147 ? 13.656 -13.969 -6.68 1 90.94 147 GLU B C 1
ATOM 4570 O O . GLU B 1 147 ? 13.562 -12.758 -6.469 1 90.94 147 GLU B O 1
ATOM 4575 N N . ARG B 1 148 ? 14.258 -14.898 -5.895 1 90.12 148 ARG B N 1
ATOM 4576 C CA . ARG B 1 148 ? 14.82 -14.414 -4.641 1 90.12 148 ARG B CA 1
ATOM 4577 C C . ARG B 1 148 ? 16.172 -15.055 -4.359 1 90.12 148 ARG B C 1
ATOM 4579 O O . ARG B 1 148 ? 16.969 -14.523 -3.584 1 90.12 148 ARG B O 1
ATOM 4586 N N . HIS B 1 149 ? 16.422 -16.172 -4.969 1 91.88 149 HIS B N 1
ATOM 4587 C CA . HIS B 1 149 ? 17.625 -16.938 -4.648 1 91.88 149 HIS B CA 1
ATOM 4588 C C . HIS B 1 149 ? 18.094 -17.734 -5.855 1 91.88 149 HIS B C 1
ATOM 4590 O O . HIS B 1 149 ? 17.328 -18.016 -6.77 1 91.88 149 HIS B O 1
ATOM 4596 N N . TYR B 1 150 ? 19.344 -18.047 -5.844 1 91.69 150 TYR B N 1
ATOM 4597 C CA . TYR B 1 150 ? 19.922 -18.75 -6.988 1 91.69 150 TYR B CA 1
ATOM 4598 C C . TYR B 1 150 ? 19.641 -20.25 -6.898 1 91.69 150 TYR B C 1
ATOM 4600 O O . TYR B 1 150 ? 19.75 -20.969 -7.898 1 91.69 150 TYR B O 1
ATOM 4608 N N . LYS B 1 151 ? 19.203 -20.75 -5.691 1 91.81 151 LYS B N 1
ATOM 4609 C CA . LYS B 1 151 ? 19.078 -22.203 -5.516 1 91.81 151 LYS B CA 1
ATOM 4610 C C . LYS B 1 151 ? 17.625 -22.641 -5.578 1 91.81 151 LYS B C 1
ATOM 4612 O O . LYS B 1 151 ? 17.328 -23.828 -5.621 1 91.81 151 LYS B O 1
ATOM 4617 N N . PHE B 1 152 ? 16.703 -21.703 -5.52 1 92.44 152 PHE B N 1
ATOM 4618 C CA . PHE B 1 152 ? 15.305 -22.078 -5.605 1 92.44 152 PHE B CA 1
ATOM 4619 C C . PHE B 1 152 ? 14.5 -21.016 -6.328 1 92.44 152 PHE B C 1
ATOM 4621 O O . PHE B 1 152 ? 14.953 -19.875 -6.453 1 92.44 152 PHE B O 1
ATOM 4628 N N . PHE B 1 153 ? 13.32 -21.406 -6.812 1 91.56 153 PHE B N 1
ATOM 4629 C CA . PHE B 1 153 ? 12.383 -20.5 -7.477 1 91.56 153 PHE B CA 1
ATOM 4630 C C . PHE B 1 153 ? 11.352 -19.969 -6.488 1 91.56 153 PHE B C 1
ATOM 4632 O O . PHE B 1 153 ? 11.141 -20.562 -5.426 1 91.56 153 PHE B O 1
ATOM 4639 N N . GLY B 1 154 ? 10.789 -18.859 -6.879 1 95.75 154 GLY B N 1
ATOM 4640 C CA . GLY B 1 154 ? 9.703 -18.312 -6.078 1 95.75 154 GLY B CA 1
ATOM 4641 C C . GLY B 1 154 ? 10.195 -17.609 -4.82 1 95.75 154 GLY B C 1
ATOM 4642 O O . GLY B 1 154 ? 11.367 -17.25 -4.719 1 95.75 154 GLY B O 1
ATOM 4643 N N . LEU B 1 155 ? 9.328 -17.391 -3.865 1 97.5 155 LEU B N 1
ATOM 4644 C CA . LEU B 1 155 ? 9.648 -16.625 -2.66 1 97.5 155 LEU B CA 1
ATOM 4645 C C . LEU B 1 155 ? 9.969 -17.562 -1.499 1 97.5 155 LEU B C 1
ATOM 4647 O O . LEU B 1 155 ? 10.336 -17.109 -0.412 1 97.5 155 LEU B O 1
ATOM 4651 N N . ASN B 1 156 ? 9.867 -18.844 -1.729 1 98.06 156 ASN B N 1
ATOM 4652 C CA . ASN B 1 156 ? 10.094 -19.844 -0.694 1 98.06 156 ASN B CA 1
ATOM 4653 C C . ASN B 1 156 ? 9.336 -19.5 0.588 1 98.06 156 ASN B C 1
ATOM 4655 O O . ASN B 1 156 ? 9.938 -19.422 1.663 1 98.06 156 ASN B O 1
ATOM 4659 N N . LEU B 1 157 ? 8.023 -19.297 0.445 1 98.56 157 LEU B N 1
ATOM 4660 C CA . LEU B 1 157 ? 7.156 -19.031 1.591 1 98.56 157 LEU B CA 1
ATOM 4661 C C . LEU B 1 157 ? 6.902 -20.312 2.387 1 98.56 157 LEU B C 1
ATOM 4663 O O . LEU B 1 157 ? 7.266 -21.406 1.949 1 98.56 157 LEU B O 1
ATOM 4667 N N . THR B 1 158 ? 6.391 -20.172 3.594 1 98.69 158 THR B N 1
ATOM 4668 C CA . THR B 1 158 ? 5.996 -21.328 4.375 1 98.69 158 THR B CA 1
ATOM 4669 C C . THR B 1 158 ? 4.828 -22.062 3.709 1 98.69 158 THR B C 1
ATOM 4671 O O . THR B 1 158 ? 4.039 -21.453 2.986 1 98.69 158 THR B O 1
ATOM 4674 N N . LEU B 1 159 ? 4.691 -23.328 3.988 1 98.69 159 LEU B N 1
ATOM 4675 C CA . LEU B 1 159 ? 3.572 -24.109 3.471 1 98.69 159 LEU B CA 1
ATOM 4676 C C . LEU B 1 159 ? 2.244 -23.547 3.955 1 98.69 159 LEU B C 1
ATOM 4678 O O . LEU B 1 159 ? 1.25 -23.562 3.227 1 98.69 159 LEU B O 1
ATOM 4682 N N . ARG B 1 160 ? 2.219 -23.047 5.176 1 98.62 160 ARG B N 1
ATOM 4683 C CA . ARG B 1 160 ? 0.988 -22.469 5.707 1 98.62 160 ARG B CA 1
ATOM 4684 C C . ARG B 1 160 ? 0.538 -21.281 4.863 1 98.62 160 ARG B C 1
ATOM 4686 O O . ARG B 1 160 ? -0.632 -21.188 4.488 1 98.62 160 ARG B O 1
ATOM 4693 N N . THR B 1 161 ? 1.504 -20.391 4.594 1 98.69 161 THR B N 1
ATOM 4694 C CA . THR B 1 161 ? 1.177 -19.219 3.775 1 98.69 161 THR B CA 1
ATOM 4695 C C . THR B 1 161 ? 0.753 -19.656 2.373 1 98.69 161 THR B C 1
ATOM 4697 O O . THR B 1 161 ? -0.232 -19.141 1.834 1 98.69 161 THR B O 1
ATOM 4700 N N . MET B 1 162 ? 1.456 -20.594 1.798 1 98.69 162 MET B N 1
ATOM 4701 C CA . MET B 1 162 ? 1.145 -21.078 0.452 1 98.69 162 MET B CA 1
ATOM 4702 C C . MET B 1 162 ? -0.255 -21.672 0.398 1 98.69 162 MET B C 1
ATOM 4704 O O . MET B 1 162 ? -1.031 -21.375 -0.51 1 98.69 162 MET B O 1
ATOM 4708 N N . LEU B 1 163 ? -0.573 -22.5 1.33 1 98.5 163 LEU B N 1
ATOM 4709 C CA . LEU B 1 163 ? -1.885 -23.141 1.357 1 98.5 163 LEU B CA 1
ATOM 4710 C C . LEU B 1 163 ? -2.979 -22.125 1.654 1 98.5 163 LEU B C 1
ATOM 4712 O O . LEU B 1 163 ? -4.117 -22.281 1.214 1 98.5 163 LEU B O 1
ATOM 4716 N N . GLY B 1 164 ? -2.621 -21.047 2.363 1 98.25 164 GLY B N 1
ATOM 4717 C CA . GLY B 1 164 ? -3.57 -20 2.727 1 98.25 164 GLY B CA 1
ATOM 4718 C C . GLY B 1 164 ? -4.055 -19.203 1.537 1 98.25 164 GLY B C 1
ATOM 4719 O O . GLY B 1 164 ? -5.082 -18.516 1.617 1 98.25 164 GLY B O 1
ATOM 4720 N N . ILE B 1 165 ? -3.383 -19.266 0.391 1 97.5 165 ILE B N 1
ATOM 4721 C CA . ILE B 1 165 ? -3.781 -18.469 -0.761 1 97.5 165 ILE B CA 1
ATOM 4722 C C . ILE B 1 165 ? -4.512 -19.344 -1.773 1 97.5 165 ILE B C 1
ATOM 4724 O O . ILE B 1 165 ? -4.988 -18.859 -2.801 1 97.5 165 ILE B O 1
ATOM 4728 N N . VAL B 1 166 ? -4.621 -20.625 -1.519 1 97.31 166 VAL B N 1
ATOM 4729 C CA . VAL B 1 166 ? -5.262 -21.562 -2.441 1 97.31 166 VAL B CA 1
ATOM 4730 C C . VAL B 1 166 ? -6.773 -21.562 -2.213 1 97.31 166 VAL B C 1
ATOM 4732 O O . VAL B 1 166 ? -7.281 -22.328 -1.389 1 97.31 166 VAL B O 1
ATOM 4735 N N . LYS B 1 167 ? -7.434 -20.906 -2.979 1 93.75 167 LYS B N 1
ATOM 4736 C CA . LYS B 1 167 ? -8.883 -20.812 -2.867 1 93.75 167 LYS B CA 1
ATOM 4737 C C . LYS B 1 167 ? -9.555 -22.062 -3.434 1 93.75 167 LYS B C 1
ATOM 4739 O O . LYS B 1 167 ? -10.57 -22.516 -2.902 1 93.75 167 LYS B O 1
ATOM 4744 N N . TYR B 1 168 ? -8.898 -22.578 -4.508 1 91.44 168 TYR B N 1
ATOM 4745 C CA . TYR B 1 168 ? -9.5 -23.688 -5.238 1 91.44 168 TYR B CA 1
ATOM 4746 C C . TYR B 1 168 ? -8.492 -24.812 -5.445 1 91.44 168 TYR B C 1
ATOM 4748 O O . TYR B 1 168 ? -7.441 -24.609 -6.055 1 91.44 168 TYR B O 1
ATOM 4756 N N . HIS B 1 169 ? -8.828 -25.938 -4.93 1 93.25 169 HIS B N 1
ATOM 4757 C CA . HIS B 1 169 ? -8.039 -27.125 -5.223 1 93.25 169 HIS B CA 1
ATOM 4758 C C . HIS B 1 169 ? -8.781 -28.078 -6.156 1 93.25 169 HIS B C 1
ATOM 4760 O O . HIS B 1 169 ? -9.25 -29.141 -5.73 1 93.25 169 HIS B O 1
ATOM 4766 N N . GLN B 1 170 ? -8.898 -27.594 -7.348 1 90.62 170 GLN B N 1
ATOM 4767 C CA . GLN B 1 170 ? -9.586 -28.344 -8.391 1 90.62 170 GLN B CA 1
ATOM 4768 C C . GLN B 1 170 ? -8.859 -28.25 -9.727 1 90.62 170 GLN B C 1
ATOM 4770 O O . GLN B 1 170 ? -8.164 -27.266 -9.984 1 90.62 170 GLN B O 1
ATOM 4775 N N . MET B 1 171 ? -8.984 -29.281 -10.438 1 86.69 171 MET B N 1
ATOM 4776 C CA . MET B 1 171 ? -8.391 -29.281 -11.773 1 86.69 171 MET B CA 1
ATOM 4777 C C . MET B 1 171 ? -9.32 -28.609 -12.781 1 86.69 171 MET B C 1
ATOM 4779 O O . MET B 1 171 ? -10.523 -28.5 -12.547 1 86.69 171 MET B O 1
ATOM 4783 N N . ARG B 1 172 ? -8.719 -28.25 -13.789 1 79.75 172 ARG B N 1
ATOM 4784 C CA . ARG B 1 172 ? -9.523 -27.656 -14.852 1 79.75 172 ARG B CA 1
ATOM 4785 C C . ARG B 1 172 ? -10.516 -28.672 -15.414 1 79.75 172 ARG B C 1
ATOM 4787 O O . ARG B 1 172 ? -10.188 -29.844 -15.586 1 79.75 172 ARG B O 1
ATOM 4794 N N . SER B 1 173 ? -11.906 -28.469 -15.281 1 67.44 173 SER B N 1
ATOM 4795 C CA . SER B 1 173 ? -12.922 -29.375 -15.812 1 67.44 173 SER B CA 1
ATOM 4796 C C . SER B 1 173 ? -12.93 -29.359 -17.344 1 67.44 173 SER B C 1
ATOM 4798 O O . SER B 1 173 ? -12.945 -28.297 -17.953 1 67.44 173 SER B O 1
ATOM 4800 N N . PHE B 1 174 ? -12.164 -30.266 -17.875 1 56.28 174 PHE B N 1
ATOM 4801 C CA . PHE B 1 174 ? -12.234 -30.391 -19.328 1 56.28 174 PHE B CA 1
ATOM 4802 C C . PHE B 1 174 ? -13.641 -30.797 -19.766 1 56.28 174 PHE B C 1
ATOM 4804 O O . PHE B 1 174 ? -13.922 -30.875 -20.969 1 56.28 174 PHE B O 1
ATOM 4811 N N . LYS B 1 175 ? -14.516 -31.344 -18.797 1 49.03 175 LYS B N 1
ATOM 4812 C CA . LYS B 1 175 ? -15.648 -32.125 -19.25 1 49.03 175 LYS B CA 1
ATOM 4813 C C . LYS B 1 175 ? -16.531 -31.328 -20.203 1 49.03 175 LYS B C 1
ATOM 4815 O O . LYS B 1 175 ? -17.625 -31.797 -20.578 1 49.03 175 LYS B O 1
ATOM 4820 N N . ASP B 1 176 ? -16.703 -30.047 -20.359 1 42.38 176 ASP B N 1
ATOM 4821 C CA . ASP B 1 176 ? -18 -29.938 -21.016 1 42.38 176 ASP B CA 1
ATOM 4822 C C . ASP B 1 176 ? -18.016 -30.703 -22.328 1 42.38 176 ASP B C 1
ATOM 4824 O O . ASP B 1 176 ? -17.141 -30.516 -23.172 1 42.38 176 ASP B O 1
ATOM 4828 N N . ASN B 1 177 ? -18.484 -31.891 -22.391 1 37.62 177 ASN B N 1
ATOM 4829 C CA . ASN B 1 177 ? -18.875 -32.5 -23.656 1 37.62 177 ASN B CA 1
ATOM 4830 C C . ASN B 1 177 ? -19.328 -31.453 -24.672 1 37.62 177 ASN B C 1
ATOM 4832 O O . ASN B 1 177 ? -19.375 -31.719 -25.875 1 37.62 177 ASN B O 1
ATOM 4836 N N . GLU B 1 178 ? -20.625 -30.859 -24.391 1 40.81 178 GLU B N 1
ATOM 4837 C CA . GLU B 1 178 ? -21.297 -30.109 -25.453 1 40.81 178 GLU B CA 1
ATOM 4838 C C . GLU B 1 178 ? -20.484 -28.875 -25.859 1 40.81 178 GLU B C 1
ATOM 4840 O O . GLU B 1 178 ? -21 -28.016 -26.578 1 40.81 178 GLU B O 1
ATOM 4845 N N . GLY B 1 179 ? -19.203 -28.844 -25.938 1 37.44 179 GLY B N 1
ATOM 4846 C CA . GLY B 1 179 ? -18.281 -27.859 -26.516 1 37.44 179 GLY B CA 1
ATOM 4847 C C . GLY B 1 179 ? -18.125 -26.625 -25.656 1 37.44 179 GLY B C 1
ATOM 4848 O O . GLY B 1 179 ? -17.422 -25.688 -26.031 1 37.44 179 GLY B O 1
ATOM 4849 N N . GLU B 1 180 ? -19.203 -26.047 -24.922 1 38.97 180 GLU B N 1
ATOM 4850 C CA . GLU B 1 180 ? -18.984 -24.688 -24.453 1 38.97 180 GLU B CA 1
ATOM 4851 C C . GLU B 1 180 ? -18.078 -24.672 -23.219 1 38.97 180 GLU B C 1
ATOM 4853 O O . GLU B 1 180 ? -18.344 -25.328 -22.219 1 38.97 180 GLU B O 1
ATOM 4858 N N . GLU B 1 181 ? -16.812 -24.828 -23.266 1 41.72 181 GLU B N 1
ATOM 4859 C CA . GLU B 1 181 ? -15.836 -24.484 -22.234 1 41.72 181 GLU B CA 1
ATOM 4860 C C . GLU B 1 181 ? -16.359 -23.391 -21.312 1 41.72 181 GLU B C 1
ATOM 4862 O O . GLU B 1 181 ? -16.828 -22.344 -21.766 1 41.72 181 GLU B O 1
ATOM 4867 N N . LYS B 1 182 ? -16.812 -23.75 -20.172 1 51.12 182 LYS B N 1
ATOM 4868 C CA . LYS B 1 182 ? -17.141 -22.641 -19.266 1 51.12 182 LYS B CA 1
ATOM 4869 C C . LYS B 1 182 ? -15.945 -21.703 -19.094 1 51.12 182 LYS B C 1
ATOM 4871 O O . LYS B 1 182 ? -14.914 -22.109 -18.562 1 51.12 182 LYS B O 1
ATOM 4876 N N . ILE B 1 183 ? -15.609 -20.812 -19.969 1 49.09 183 ILE B N 1
ATOM 4877 C CA . ILE B 1 183 ? -14.602 -19.766 -20.078 1 49.09 183 ILE B CA 1
ATOM 4878 C C . ILE B 1 183 ? -14.156 -19.328 -18.688 1 49.09 183 ILE B C 1
ATOM 4880 O O . ILE B 1 183 ? -13.023 -18.875 -18.516 1 49.09 183 ILE B O 1
ATOM 4884 N N . ASN B 1 184 ? -14.914 -19.531 -17.5 1 57.88 184 ASN B N 1
ATOM 4885 C CA . ASN B 1 184 ? -14.508 -18.906 -16.25 1 57.88 184 ASN B CA 1
ATOM 4886 C C . ASN B 1 184 ? -14.469 -19.922 -15.102 1 57.88 184 ASN B C 1
ATOM 4888 O O . ASN B 1 184 ? -14.852 -19.594 -13.977 1 57.88 184 ASN B O 1
ATOM 4892 N N . ASP B 1 185 ? -13.844 -21.062 -15.32 1 73.19 185 ASP B N 1
ATOM 4893 C CA . ASP B 1 185 ? -13.711 -22.078 -14.273 1 73.19 185 ASP B CA 1
ATOM 4894 C C . ASP B 1 185 ? -12.555 -21.75 -13.336 1 73.19 185 ASP B C 1
ATOM 4896 O O . ASP B 1 185 ? -11.586 -21.109 -13.742 1 73.19 185 ASP B O 1
ATOM 4900 N N . LYS B 1 186 ? -12.805 -22.016 -12.008 1 86.06 186 LYS B N 1
ATOM 4901 C CA . LYS B 1 186 ? -11.75 -21.875 -11.008 1 86.06 186 LYS B CA 1
ATOM 4902 C C . LYS B 1 186 ? -10.922 -23.141 -10.883 1 86.06 186 LYS B C 1
ATOM 4904 O O . LYS B 1 186 ? -11.477 -24.25 -10.844 1 86.06 186 LYS B O 1
ATOM 4909 N N . PHE B 1 187 ? -9.609 -23.047 -10.992 1 89.5 187 PHE B N 1
ATOM 4910 C CA . PHE B 1 187 ? -8.727 -24.203 -10.953 1 89.5 187 PHE B CA 1
ATOM 4911 C C . PHE B 1 187 ? -7.316 -23.797 -10.523 1 89.5 187 PHE B C 1
ATOM 4913 O O . PHE B 1 187 ? -7.023 -22.594 -10.391 1 89.5 187 PHE B O 1
ATOM 4920 N N . LEU B 1 188 ? -6.5 -24.766 -10.195 1 93.56 188 LEU B N 1
ATOM 4921 C CA . LEU B 1 188 ? -5.051 -24.656 -10.086 1 93.56 188 LEU B CA 1
ATOM 4922 C C . LEU B 1 188 ? -4.359 -25.25 -11.305 1 93.56 188 LEU B C 1
ATOM 4924 O O . LEU B 1 188 ? -4.879 -26.172 -11.922 1 93.56 188 LEU B O 1
ATOM 4928 N N . TYR B 1 189 ? -3.236 -24.688 -11.695 1 93.31 189 TYR B N 1
ATOM 4929 C CA . TYR B 1 189 ? -2.469 -25.344 -12.758 1 93.31 189 TYR B CA 1
ATOM 4930 C C . TYR B 1 189 ? -2.08 -26.75 -12.359 1 93.31 189 TYR B C 1
ATOM 4932 O O . TYR B 1 189 ? -1.861 -27.047 -11.18 1 93.31 189 TYR B O 1
ATOM 4940 N N . ASP B 1 190 ? -1.959 -27.625 -13.297 1 91.75 190 ASP B N 1
ATOM 4941 C CA . ASP B 1 190 ? -1.826 -29.062 -13.078 1 91.75 190 ASP B CA 1
ATOM 4942 C C . ASP B 1 190 ? -0.674 -29.359 -12.117 1 91.75 190 ASP B C 1
ATOM 4944 O O . ASP B 1 190 ? -0.846 -30.094 -11.148 1 91.75 190 ASP B O 1
ATOM 4948 N N . GLU B 1 191 ? 0.469 -28.812 -12.406 1 92.56 191 GLU B N 1
ATOM 4949 C CA . GLU B 1 191 ? 1.63 -29.078 -11.562 1 92.56 191 GLU B CA 1
ATOM 4950 C C . GLU B 1 191 ? 1.409 -28.578 -10.141 1 92.56 191 GLU B C 1
ATOM 4952 O O . GLU B 1 191 ? 1.812 -29.219 -9.18 1 92.56 191 GLU B O 1
ATOM 4957 N N . ASP B 1 192 ? 0.771 -27.438 -10.023 1 95.44 192 ASP B N 1
ATOM 4958 C CA . ASP B 1 192 ? 0.507 -26.859 -8.719 1 95.44 192 ASP B CA 1
ATOM 4959 C C . ASP B 1 192 ? -0.575 -27.641 -7.973 1 95.44 192 ASP B C 1
ATOM 4961 O O . ASP B 1 192 ? -0.528 -27.75 -6.746 1 95.44 192 ASP B O 1
ATOM 4965 N N . TYR B 1 193 ? -1.566 -28.109 -8.758 1 95.69 193 TYR B N 1
ATOM 4966 C CA . TYR B 1 193 ? -2.605 -28.953 -8.172 1 95.69 193 TYR B CA 1
ATOM 4967 C C . TYR B 1 193 ? -2.002 -30.172 -7.504 1 95.69 193 TYR B C 1
ATOM 4969 O O . TYR B 1 193 ? -2.355 -30.516 -6.371 1 95.69 193 TYR B O 1
ATOM 4977 N N . GLU B 1 194 ? -1.091 -30.844 -8.188 1 96.81 194 GLU B N 1
ATOM 4978 C CA . GLU B 1 194 ? -0.441 -32.031 -7.66 1 96.81 194 GLU B CA 1
ATOM 4979 C C . GLU B 1 194 ? 0.428 -31.719 -6.453 1 96.81 194 GLU B C 1
ATOM 4981 O O . GLU B 1 194 ? 0.445 -32.469 -5.469 1 96.81 194 GLU B O 1
ATOM 4986 N N . LEU B 1 195 ? 1.123 -30.609 -6.566 1 97.12 195 LEU B N 1
ATOM 4987 C CA . LEU B 1 195 ? 1.998 -30.188 -5.48 1 97.12 195 LEU B CA 1
ATOM 4988 C C . LEU B 1 195 ? 1.193 -29.891 -4.215 1 97.12 195 LEU B C 1
ATOM 4990 O O . LEU B 1 195 ? 1.528 -30.391 -3.137 1 97.12 195 LEU B O 1
ATOM 4994 N N . VAL B 1 196 ? 0.17 -29.094 -4.332 1 97.94 196 VAL B N 1
ATOM 4995 C CA . VAL B 1 196 ? -0.7 -28.766 -3.205 1 97.94 196 VAL B CA 1
ATOM 4996 C C . VAL B 1 196 ? -1.309 -30.047 -2.631 1 97.94 196 VAL B C 1
ATOM 4998 O O . VAL B 1 196 ? -1.339 -30.234 -1.413 1 97.94 196 VAL B O 1
ATOM 5001 N N . GLY B 1 197 ? -1.771 -30.906 -3.537 1 97.69 197 GLY B N 1
ATOM 5002 C CA . GLY B 1 197 ? -2.314 -32.188 -3.098 1 97.69 197 GLY B CA 1
ATOM 5003 C C . GLY B 1 197 ? -1.335 -33 -2.271 1 97.69 197 GLY B C 1
ATOM 5004 O O . GLY B 1 197 ? -1.718 -33.594 -1.273 1 97.69 197 GLY B O 1
ATOM 5005 N N . SER B 1 198 ? -0.13 -33 -2.697 1 98.12 198 SER B N 1
ATOM 5006 C CA . SER B 1 198 ? 0.894 -33.75 -1.981 1 98.12 198 SER B CA 1
ATOM 5007 C C . SER B 1 198 ? 1.111 -33.219 -0.578 1 98.12 198 SER B C 1
ATOM 5009 O O . SER B 1 198 ? 1.346 -33.969 0.365 1 98.12 198 SER B O 1
ATOM 5011 N N . TRP B 1 199 ? 1.111 -31.859 -0.381 1 97.94 199 TRP B N 1
ATOM 5012 C CA . TRP B 1 199 ? 1.246 -31.234 0.935 1 97.94 199 TRP B CA 1
ATOM 5013 C C . TRP B 1 199 ? 0.059 -31.594 1.825 1 97.94 199 TRP B C 1
ATOM 5015 O O . TRP B 1 199 ? 0.235 -31.938 2.994 1 97.94 199 TRP B O 1
ATOM 5025 N N . LEU B 1 200 ? -1.151 -31.484 1.235 1 97.88 200 LEU B N 1
ATOM 5026 C CA . LEU B 1 200 ? -2.369 -31.75 1.991 1 97.88 200 LEU B CA 1
ATOM 5027 C C . LEU B 1 200 ? -2.385 -33.188 2.496 1 97.88 200 LEU B C 1
ATOM 5029 O O . LEU B 1 200 ? -2.746 -33.438 3.648 1 97.88 200 LEU B O 1
ATOM 5033 N N . GLU B 1 201 ? -1.997 -34.094 1.662 1 97.75 201 GLU B N 1
ATOM 5034 C CA . GLU B 1 201 ? -1.957 -35.5 2.033 1 97.75 201 GLU B CA 1
ATOM 5035 C C . GLU B 1 201 ? -0.861 -35.781 3.061 1 97.75 201 GLU B C 1
ATOM 5037 O O . GLU B 1 201 ? -1.105 -36.406 4.086 1 97.75 201 GLU B O 1
ATOM 5042 N N . LYS B 1 202 ? 0.268 -35.281 2.799 1 97.81 202 LYS B N 1
ATOM 5043 C CA . LYS B 1 202 ? 1.429 -35.531 3.648 1 97.81 202 LYS B CA 1
ATOM 5044 C C . LYS B 1 202 ? 1.178 -35.062 5.078 1 97.81 202 LYS B C 1
ATOM 5046 O O . LYS B 1 202 ? 1.573 -35.719 6.035 1 97.81 202 LYS B O 1
ATOM 5051 N N . TYR B 1 203 ? 0.562 -33.938 5.238 1 97.25 203 TYR B N 1
ATOM 5052 C CA . TYR B 1 203 ? 0.438 -33.344 6.562 1 97.25 203 TYR B CA 1
ATOM 5053 C C . TYR B 1 203 ? -0.991 -33.469 7.082 1 97.25 203 TYR B C 1
ATOM 5055 O O . TYR B 1 203 ? -1.323 -32.906 8.133 1 97.25 203 TYR B O 1
ATOM 5063 N N . ASN B 1 204 ? -1.856 -34.125 6.352 1 96.5 204 ASN B N 1
ATOM 5064 C CA . ASN B 1 204 ? -3.246 -34.375 6.727 1 96.5 204 ASN B CA 1
ATOM 5065 C C . ASN B 1 204 ? -3.979 -33.062 7.027 1 96.5 204 ASN B C 1
ATOM 5067 O O . ASN B 1 204 ? -4.543 -32.906 8.109 1 96.5 204 ASN B O 1
ATOM 5071 N N . ILE B 1 205 ? -3.838 -32.125 6.086 1 96.12 205 ILE B N 1
ATOM 5072 C CA . ILE B 1 205 ? -4.492 -30.828 6.164 1 96.12 205 ILE B CA 1
ATOM 5073 C C . ILE B 1 205 ? -5.605 -30.75 5.121 1 96.12 205 ILE B C 1
ATOM 5075 O O . ILE B 1 205 ? -5.434 -31.203 3.986 1 96.12 205 ILE B O 1
ATOM 5079 N N . ASN B 1 206 ? -6.742 -30.266 5.555 1 91.69 206 ASN B N 1
ATOM 5080 C CA . ASN B 1 206 ? -7.832 -30.047 4.613 1 91.69 206 ASN B CA 1
ATOM 5081 C C . ASN B 1 206 ? -7.594 -28.797 3.766 1 91.69 206 ASN B C 1
ATOM 5083 O O . ASN B 1 206 ? -7.062 -27.797 4.258 1 91.69 206 ASN B O 1
ATOM 5087 N N . HIS B 1 207 ? -8.109 -29 2.539 1 92.69 207 HIS B N 1
ATOM 5088 C CA . HIS B 1 207 ? -8.07 -27.828 1.673 1 92.69 207 HIS B CA 1
ATOM 5089 C C . HIS B 1 207 ? -8.938 -26.719 2.227 1 92.69 207 HIS B C 1
ATOM 5091 O O . HIS B 1 207 ? -9.891 -26.969 2.975 1 92.69 207 HIS B O 1
ATOM 5097 N N . LYS B 1 208 ? -8.57 -25.422 1.863 1 94.38 208 LYS B N 1
ATOM 5098 C CA . LYS B 1 208 ? -9.172 -24.188 2.322 1 94.38 208 LYS B CA 1
ATOM 5099 C C . LYS B 1 208 ? -8.922 -23.969 3.812 1 94.38 208 LYS B C 1
ATOM 5101 O O . LYS B 1 208 ? -9.859 -23.984 4.613 1 94.38 208 LYS B O 1
ATOM 5106 N N . THR B 1 209 ? -7.785 -23.734 4.156 1 97.75 209 THR B N 1
ATOM 5107 C CA . THR B 1 209 ? -7.324 -23.531 5.523 1 97.75 209 THR B CA 1
ATOM 5108 C C . THR B 1 209 ? -8.062 -22.359 6.172 1 97.75 209 THR B C 1
ATOM 5110 O O . THR B 1 209 ? -8.75 -21.594 5.488 1 97.75 209 THR B O 1
ATOM 5113 N N . ILE B 1 210 ? -7.977 -22.234 7.48 1 98.25 210 ILE B N 1
ATOM 5114 C CA . ILE B 1 210 ? -8.609 -21.156 8.219 1 98.25 210 ILE B CA 1
ATOM 5115 C C . ILE B 1 210 ? -8.102 -19.812 7.699 1 98.25 210 ILE B C 1
ATOM 5117 O O . ILE B 1 210 ? -8.859 -18.844 7.621 1 98.25 210 ILE B O 1
ATOM 5121 N N . ASP B 1 211 ? -6.766 -19.781 7.32 1 98.56 211 ASP B N 1
ATOM 5122 C CA . ASP B 1 211 ? -6.195 -18.578 6.73 1 98.56 211 ASP B CA 1
ATOM 5123 C C . ASP B 1 211 ? -6.891 -18.219 5.414 1 98.56 211 ASP B C 1
ATOM 5125 O O . ASP B 1 211 ? -7.199 -17.062 5.16 1 98.56 211 ASP B O 1
ATOM 5129 N N . CYS B 1 212 ? -7.137 -19.219 4.617 1 98.31 212 CYS B N 1
ATOM 5130 C CA . CYS B 1 212 ? -7.781 -19.031 3.32 1 98.31 212 CYS B CA 1
ATOM 5131 C C . CYS B 1 212 ? -9.227 -18.578 3.49 1 98.31 212 CYS B C 1
ATOM 5133 O O . CYS B 1 212 ? -9.695 -17.703 2.768 1 98.31 212 CYS B O 1
ATOM 5135 N N . GLU B 1 213 ? -9.945 -19.188 4.41 1 98.31 213 GLU B N 1
ATOM 5136 C CA . GLU B 1 213 ? -11.328 -18.797 4.668 1 98.31 213 GLU B CA 1
ATOM 5137 C C . GLU B 1 213 ? -11.422 -17.328 5.047 1 98.31 213 GLU B C 1
ATOM 5139 O O . GLU B 1 213 ? -12.266 -16.594 4.523 1 98.31 213 GLU B O 1
ATOM 5144 N N . ILE B 1 214 ? -10.555 -16.922 5.922 1 98.69 214 ILE B N 1
ATOM 5145 C CA . ILE B 1 214 ? -10.562 -15.539 6.406 1 98.69 214 ILE B CA 1
ATOM 5146 C C . ILE B 1 214 ? -10.195 -14.594 5.273 1 98.69 214 ILE B C 1
ATOM 5148 O O . ILE B 1 214 ? -10.844 -13.562 5.078 1 98.69 214 ILE B O 1
ATOM 5152 N N . MET B 1 215 ? -9.148 -14.938 4.539 1 98.44 215 MET B N 1
ATOM 5153 C CA . MET B 1 215 ? -8.742 -14.133 3.395 1 98.44 215 MET B CA 1
ATOM 5154 C C . MET B 1 215 ? -9.875 -14 2.391 1 98.44 215 MET B C 1
ATOM 5156 O O . MET B 1 215 ? -10.164 -12.898 1.914 1 98.44 215 MET B O 1
ATOM 5160 N N . ASP B 1 216 ? -10.578 -15.07 2.072 1 97.69 216 ASP B N 1
ATOM 5161 C CA . ASP B 1 216 ? -11.664 -15.094 1.098 1 97.69 216 ASP B CA 1
ATOM 5162 C C . ASP B 1 216 ? -12.828 -14.203 1.545 1 97.69 216 ASP B C 1
ATOM 5164 O O . ASP B 1 216 ? -13.367 -13.438 0.748 1 97.69 216 ASP B O 1
ATOM 5168 N N . LEU B 1 217 ? -13.203 -14.344 2.793 1 98.38 217 LEU B N 1
ATOM 5169 C CA . LEU B 1 217 ? -14.281 -13.531 3.34 1 98.38 217 LEU B CA 1
ATOM 5170 C C . LEU B 1 217 ? -13.898 -12.055 3.355 1 98.38 217 LEU B C 1
ATOM 5172 O O . LEU B 1 217 ? -14.727 -11.188 3.059 1 98.38 217 LEU B O 1
ATOM 5176 N N . SER B 1 218 ? -12.641 -11.789 3.711 1 98.5 218 SER B N 1
ATOM 5177 C CA . SER B 1 218 ? -12.148 -10.422 3.738 1 98.5 218 SER B CA 1
ATOM 5178 C C . SER B 1 218 ? -12.156 -9.797 2.346 1 98.5 218 SER B C 1
ATOM 5180 O O . SER B 1 218 ? -12.492 -8.625 2.188 1 98.5 218 SER B O 1
ATOM 5182 N N . ASP B 1 219 ? -11.75 -10.594 1.364 1 97.38 219 ASP B N 1
ATOM 5183 C CA . ASP B 1 219 ? -11.781 -10.164 -0.029 1 97.38 219 ASP B CA 1
ATOM 5184 C C . ASP B 1 219 ? -13.211 -9.828 -0.465 1 97.38 219 ASP B C 1
ATOM 5186 O O . ASP B 1 219 ? -13.445 -8.812 -1.119 1 97.38 219 ASP B O 1
ATOM 5190 N N . GLU B 1 220 ? -14.148 -10.641 -0.081 1 97.38 220 GLU B N 1
ATOM 5191 C CA . GLU B 1 220 ? -15.547 -10.445 -0.43 1 97.38 220 GLU B CA 1
ATOM 5192 C C . GLU B 1 220 ? -16.094 -9.164 0.187 1 97.38 220 GLU B C 1
ATOM 5194 O O . GLU B 1 220 ? -16.812 -8.406 -0.471 1 97.38 220 GLU B O 1
ATOM 5199 N N . ILE B 1 221 ? -15.758 -8.938 1.402 1 98.12 221 ILE B N 1
ATOM 5200 C CA . ILE B 1 221 ? -16.219 -7.738 2.1 1 98.12 221 ILE B CA 1
ATOM 5201 C C . ILE B 1 221 ? -15.625 -6.496 1.436 1 98.12 221 ILE B C 1
ATOM 5203 O O . ILE B 1 221 ? -16.344 -5.523 1.182 1 98.12 221 ILE B O 1
ATOM 5207 N N . ALA B 1 222 ? -14.305 -6.555 1.188 1 96.56 222 ALA B N 1
ATOM 5208 C CA . ALA B 1 222 ? -13.648 -5.422 0.547 1 96.56 222 ALA B CA 1
ATOM 5209 C C . ALA B 1 222 ? -14.289 -5.105 -0.802 1 96.56 222 ALA B C 1
ATOM 5211 O O . ALA B 1 222 ? -14.531 -3.941 -1.124 1 96.56 222 ALA B O 1
ATOM 5212 N N . TYR B 1 223 ? -14.586 -6.137 -1.547 1 92.38 223 TYR B N 1
ATOM 5213 C CA . TYR B 1 223 ? -15.211 -5.98 -2.854 1 92.38 223 TYR B CA 1
ATOM 5214 C C . TYR B 1 223 ? -16.609 -5.379 -2.721 1 92.38 223 TYR B C 1
ATOM 5216 O O . TYR B 1 223 ? -16.969 -4.48 -3.48 1 92.38 223 TYR B O 1
ATOM 5224 N N . ALA B 1 224 ? -17.328 -5.824 -1.785 1 96 224 ALA B N 1
ATOM 5225 C CA . ALA B 1 224 ? -18.703 -5.41 -1.593 1 96 224 ALA B CA 1
ATOM 5226 C C . ALA B 1 224 ? -18.797 -3.955 -1.135 1 96 224 ALA B C 1
ATOM 5228 O O . ALA B 1 224 ? -19.672 -3.209 -1.566 1 96 224 ALA B O 1
ATOM 5229 N N . VAL B 1 225 ? -17.828 -3.564 -0.314 1 96.19 225 VAL B N 1
ATOM 5230 C CA . VAL B 1 225 ? -18 -2.291 0.379 1 96.19 225 VAL B CA 1
ATOM 5231 C C . VAL B 1 225 ? -17.125 -1.229 -0.279 1 96.19 225 VAL B C 1
ATOM 5233 O O . VAL B 1 225 ? -17.578 -0.118 -0.554 1 96.19 225 VAL B O 1
ATOM 5236 N N . HIS B 1 226 ? -15.906 -1.562 -0.513 1 92.56 226 HIS B N 1
ATOM 5237 C CA . HIS B 1 226 ? -14.961 -0.552 -0.969 1 92.56 226 HIS B CA 1
ATOM 5238 C C . HIS B 1 226 ? -15.164 -0.23 -2.445 1 92.56 226 HIS B C 1
ATOM 5240 O O . HIS B 1 226 ? -15.008 0.919 -2.861 1 92.56 226 HIS B O 1
ATOM 5246 N N . ASP B 1 227 ? -15.516 -1.196 -3.244 1 90.69 227 ASP B N 1
ATOM 5247 C CA . ASP B 1 227 ? -15.828 -0.931 -4.645 1 90.69 227 ASP B CA 1
ATOM 5248 C C . ASP B 1 227 ? -17.125 -0.127 -4.777 1 90.69 227 ASP B C 1
ATOM 5250 O O . ASP B 1 227 ? -17.25 0.707 -5.676 1 90.69 227 ASP B O 1
ATOM 5254 N N . LEU B 1 228 ? -18.047 -0.409 -3.898 1 94.44 228 LEU B N 1
ATOM 5255 C CA . LEU B 1 228 ? -19.266 0.39 -3.855 1 94.44 228 LEU B CA 1
ATOM 5256 C C . LEU B 1 228 ? -18.938 1.853 -3.564 1 94.44 228 LEU B C 1
ATOM 5258 O O . LEU B 1 228 ? -19.484 2.752 -4.215 1 94.44 228 LEU B O 1
ATOM 5262 N N . GLU B 1 229 ? -18.047 2.055 -2.619 1 93.69 229 GLU B N 1
ATOM 5263 C CA . GLU B 1 229 ? -17.656 3.412 -2.266 1 93.69 229 GLU B CA 1
ATOM 5264 C C . GLU B 1 229 ? -17.094 4.156 -3.479 1 93.69 229 GLU B C 1
ATOM 5266 O O . GLU B 1 229 ? -17.469 5.305 -3.732 1 93.69 229 GLU B O 1
ATOM 5271 N N . ASP B 1 230 ? -16.266 3.508 -4.184 1 91.38 230 ASP B N 1
ATOM 5272 C CA . ASP B 1 230 ? -15.633 4.129 -5.348 1 91.38 230 ASP B CA 1
ATOM 5273 C C . ASP B 1 230 ? -16.656 4.395 -6.445 1 91.38 230 ASP B C 1
ATOM 5275 O O . ASP B 1 230 ? -16.609 5.43 -7.113 1 91.38 230 ASP B O 1
ATOM 5279 N N . ALA B 1 231 ? -17.531 3.457 -6.66 1 92.38 231 ALA B N 1
ATOM 5280 C CA . ALA B 1 231 ? -18.562 3.611 -7.688 1 92.38 231 ALA B CA 1
ATOM 5281 C C . ALA B 1 231 ? -19.469 4.812 -7.387 1 92.38 231 ALA B C 1
ATOM 5283 O O . ALA B 1 231 ? -19.812 5.566 -8.297 1 92.38 231 ALA B O 1
ATOM 5284 N N . LEU B 1 232 ? -19.828 4.965 -6.141 1 94 232 LEU B N 1
ATOM 5285 C CA . LEU B 1 232 ? -20.656 6.09 -5.73 1 94 232 LEU B CA 1
ATOM 5286 C C . LEU B 1 232 ? -19.891 7.402 -5.852 1 94 232 LEU B C 1
ATOM 5288 O O . LEU B 1 232 ? -20.438 8.414 -6.277 1 94 232 LEU B O 1
ATOM 5292 N N . LYS B 1 233 ? -18.656 7.375 -5.504 1 90.38 233 LYS B N 1
ATOM 5293 C CA . LYS B 1 233 ? -17.828 8.57 -5.574 1 90.38 233 LYS B CA 1
ATOM 5294 C C . LYS B 1 233 ? -17.672 9.047 -7.016 1 90.38 233 LYS B C 1
ATOM 5296 O O . LYS B 1 233 ? -17.703 10.25 -7.285 1 90.38 233 LYS B O 1
ATOM 5301 N N . LEU B 1 234 ? -17.578 8.094 -7.93 1 86.94 234 LEU B N 1
ATOM 5302 C CA . LEU B 1 234 ? -17.375 8.414 -9.336 1 86.94 234 LEU B CA 1
ATOM 5303 C C . LEU B 1 234 ? -18.703 8.664 -10.039 1 86.94 234 LEU B C 1
ATOM 5305 O O . LEU B 1 234 ? -18.734 8.977 -11.227 1 86.94 234 LEU B O 1
ATOM 5309 N N . LYS B 1 235 ? -19.781 8.422 -9.32 1 89.75 235 LYS B N 1
ATOM 5310 C CA . LYS B 1 235 ? -21.141 8.688 -9.797 1 89.75 235 LYS B CA 1
ATOM 5311 C C . LYS B 1 235 ? -21.5 7.781 -10.977 1 89.75 235 LYS B C 1
ATOM 5313 O O . LYS B 1 235 ? -22.156 8.219 -11.922 1 89.75 235 LYS B O 1
ATOM 5318 N N . TYR B 1 236 ? -20.953 6.594 -10.945 1 88.75 236 TYR B N 1
ATOM 5319 C CA . TYR B 1 236 ? -21.359 5.617 -11.953 1 88.75 236 TYR B CA 1
ATOM 5320 C C . TYR B 1 236 ? -22.828 5.266 -11.805 1 88.75 236 TYR B C 1
ATOM 5322 O O . TYR B 1 236 ? -23.516 4.984 -12.797 1 88.75 236 TYR B O 1
ATOM 5330 N N . PHE B 1 237 ? -23.25 5.223 -10.578 1 91.94 237 PHE B N 1
ATOM 5331 C CA . PHE B 1 237 ? -24.656 5.07 -10.219 1 91.94 237 PHE B CA 1
ATOM 5332 C C . PHE B 1 237 ? -24.938 5.645 -8.828 1 91.94 237 PHE B C 1
ATOM 5334 O O . PHE B 1 237 ? -24 5.984 -8.102 1 91.94 237 PHE B O 1
ATOM 5341 N N . THR B 1 238 ? -26.172 5.816 -8.523 1 95.44 238 THR B N 1
ATOM 5342 C CA . THR B 1 238 ? -26.547 6.297 -7.199 1 95.44 238 THR B CA 1
ATOM 5343 C C . THR B 1 238 ? -26.922 5.133 -6.285 1 95.44 238 THR B C 1
ATOM 5345 O O . THR B 1 238 ? -27.188 4.023 -6.758 1 95.44 238 THR B O 1
ATOM 5348 N N . ILE B 1 239 ? -26.906 5.43 -5.02 1 97.38 239 ILE B N 1
ATOM 5349 C CA . ILE B 1 239 ? -27.25 4.395 -4.051 1 97.38 239 ILE B CA 1
ATOM 5350 C C . ILE B 1 239 ? -28.703 3.947 -4.262 1 97.38 239 ILE B C 1
ATOM 5352 O O . ILE B 1 239 ? -29.031 2.775 -4.062 1 97.38 239 ILE B O 1
ATOM 5356 N N . ASP B 1 240 ? -29.547 4.844 -4.703 1 96.5 240 ASP B N 1
ATOM 5357 C CA . ASP B 1 240 ? -30.953 4.516 -4.949 1 96.5 240 ASP B CA 1
ATOM 5358 C C . ASP B 1 240 ? -31.094 3.58 -6.148 1 96.5 240 ASP B C 1
ATOM 5360 O O . ASP B 1 240 ? -31.969 2.705 -6.16 1 96.5 240 ASP B O 1
ATOM 5364 N N . GLU B 1 241 ? -30.281 3.775 -7.129 1 95.5 241 GLU B N 1
ATOM 5365 C CA . GLU B 1 241 ? -30.266 2.865 -8.273 1 95.5 241 GLU B CA 1
ATOM 5366 C C . GLU B 1 241 ? -29.859 1.457 -7.844 1 95.5 241 GLU B C 1
ATOM 5368 O O . GLU B 1 241 ? -30.406 0.471 -8.336 1 95.5 241 GLU B O 1
ATOM 5373 N N . LEU B 1 242 ? -28.906 1.402 -6.934 1 96.94 242 LEU B N 1
ATOM 5374 C CA . LEU B 1 242 ? -28.484 0.096 -6.449 1 96.94 242 LEU B CA 1
ATOM 5375 C C . LEU B 1 242 ? -29.594 -0.581 -5.648 1 96.94 242 LEU B C 1
ATOM 5377 O O . LEU B 1 242 ? -29.797 -1.788 -5.773 1 96.94 242 LEU B O 1
ATOM 5381 N N . ILE B 1 243 ? -30.266 0.208 -4.84 1 97.38 243 ILE B N 1
ATOM 5382 C CA . ILE B 1 243 ? -31.391 -0.321 -4.066 1 97.38 243 ILE B CA 1
ATOM 5383 C C . ILE B 1 243 ? -32.469 -0.863 -5.008 1 97.38 243 ILE B C 1
ATOM 5385 O O . ILE B 1 243 ? -33.031 -1.926 -4.758 1 97.38 243 ILE B O 1
ATOM 5389 N N . TYR B 1 244 ? -32.688 -0.141 -6.031 1 96.38 244 TYR B N 1
ATOM 5390 C CA . TYR B 1 244 ? -33.656 -0.603 -7.027 1 96.38 244 TYR B CA 1
ATOM 5391 C C . TYR B 1 244 ? -33.219 -1.937 -7.625 1 96.38 244 TYR B C 1
ATOM 5393 O O . TYR B 1 244 ? -34.031 -2.852 -7.773 1 96.38 244 TYR B O 1
ATOM 5401 N N . GLU B 1 245 ? -31.938 -2.07 -7.953 1 95.81 245 GLU B N 1
ATOM 5402 C CA . GLU B 1 245 ? -31.422 -3.316 -8.508 1 95.81 245 GLU B CA 1
ATOM 5403 C C . GLU B 1 245 ? -31.625 -4.477 -7.535 1 95.81 245 GLU B C 1
ATOM 5405 O O . GLU B 1 245 ? -31.906 -5.602 -7.953 1 95.81 245 GLU B O 1
ATOM 5410 N N . PHE B 1 246 ? -31.406 -4.199 -6.273 1 96.62 246 PHE B N 1
ATOM 5411 C CA . PHE B 1 246 ? -31.656 -5.215 -5.258 1 96.62 246 PHE B CA 1
ATOM 5412 C C . PHE B 1 246 ? -33.125 -5.625 -5.258 1 96.62 246 PHE B C 1
ATOM 5414 O O . PHE B 1 246 ? -33.438 -6.812 -5.168 1 96.62 246 PHE B O 1
ATOM 5421 N N . SER B 1 247 ? -34.062 -4.688 -5.418 1 96.38 247 SER B N 1
ATOM 5422 C CA . SER B 1 247 ? -35.5 -4.898 -5.281 1 96.38 247 SER B CA 1
ATOM 5423 C C . SER B 1 247 ? -36.031 -5.695 -6.457 1 96.38 247 SER B C 1
ATOM 5425 O O . SER B 1 247 ? -37.062 -6.379 -6.324 1 96.38 247 SER B O 1
ATOM 5427 N N . VAL B 1 248 ? -35.375 -5.656 -7.602 1 95.81 248 VAL B N 1
ATOM 5428 C CA . VAL B 1 248 ? -35.906 -6.309 -8.789 1 95.81 248 VAL B CA 1
ATOM 5429 C C . VAL B 1 248 ? -35.188 -7.637 -9.023 1 95.81 248 VAL B C 1
ATOM 5431 O O . VAL B 1 248 ? -35.562 -8.406 -9.914 1 95.81 248 VAL B O 1
ATOM 5434 N N . CYS B 1 249 ? -34.156 -7.848 -8.281 1 94.62 249 CYS B N 1
ATOM 5435 C CA . CYS B 1 249 ? -33.438 -9.125 -8.383 1 94.62 249 CYS B CA 1
ATOM 5436 C C . CYS B 1 249 ? -33.969 -10.117 -7.348 1 94.62 249 CYS B C 1
ATOM 5438 O O . CYS B 1 249 ? -33.656 -9.992 -6.16 1 94.62 249 CYS B O 1
ATOM 5440 N N . GLU B 1 250 ? -34.594 -11.117 -7.762 1 95.06 250 GLU B N 1
ATOM 5441 C CA . GLU B 1 250 ? -35.25 -12.078 -6.883 1 95.06 250 GLU B CA 1
ATOM 5442 C C . GLU B 1 250 ? -34.25 -12.703 -5.906 1 95.06 250 GLU B C 1
ATOM 5444 O O . GLU B 1 250 ? -34.562 -12.914 -4.734 1 95.06 250 GLU B O 1
ATOM 5449 N N . LYS B 1 251 ? -33.125 -12.953 -6.359 1 95.5 251 LYS B N 1
ATOM 5450 C CA . LYS B 1 251 ? -32.094 -13.633 -5.57 1 95.5 251 LYS B CA 1
ATOM 5451 C C . LYS B 1 251 ? -31.703 -12.805 -4.352 1 95.5 251 LYS B C 1
ATOM 5453 O O . LYS B 1 251 ? -31.344 -13.352 -3.309 1 95.5 251 LYS B O 1
ATOM 5458 N N . PHE B 1 252 ? -31.812 -11.438 -4.473 1 96.56 252 PHE B N 1
ATOM 5459 C CA . PHE B 1 252 ? -31.281 -10.578 -3.416 1 96.56 252 PHE B CA 1
ATOM 5460 C C . PHE B 1 252 ? -32.406 -9.727 -2.814 1 96.56 252 PHE B C 1
ATOM 5462 O O . PHE B 1 252 ? -32.125 -8.797 -2.049 1 96.56 252 PHE B O 1
ATOM 5469 N N . LEU B 1 253 ? -33.656 -10.039 -3.113 1 95.81 253 LEU B N 1
ATOM 5470 C CA . LEU B 1 253 ? -34.812 -9.25 -2.709 1 95.81 253 LEU B CA 1
ATOM 5471 C C . LEU B 1 253 ? -34.875 -9.117 -1.192 1 95.81 253 LEU B C 1
ATOM 5473 O O . LEU B 1 253 ? -35.156 -8.039 -0.674 1 95.81 253 LEU B O 1
ATOM 5477 N N . GLU B 1 254 ? -34.562 -10.172 -0.512 1 95.31 254 GLU B N 1
ATOM 5478 C CA . GLU B 1 254 ? -34.656 -10.188 0.943 1 95.31 254 GLU B CA 1
ATOM 5479 C C . GLU B 1 254 ? -33.656 -9.242 1.583 1 95.31 254 GLU B C 1
ATOM 5481 O O . GLU B 1 254 ? -33.875 -8.75 2.693 1 95.31 254 GLU B O 1
ATOM 5486 N N . ALA B 1 255 ? -32.562 -9 0.878 1 97.38 255 ALA B N 1
ATOM 5487 C CA . ALA B 1 255 ? -31.484 -8.164 1.418 1 97.38 255 ALA B CA 1
ATOM 5488 C C . ALA B 1 255 ? -31.781 -6.688 1.188 1 97.38 255 ALA B C 1
ATOM 5490 O O . ALA B 1 255 ? -31.094 -5.82 1.733 1 97.38 255 ALA B O 1
ATOM 5491 N N . THR B 1 256 ? -32.844 -6.336 0.427 1 97.44 256 THR B N 1
ATOM 5492 C CA . THR B 1 256 ? -33.156 -4.965 0.058 1 97.44 256 THR B CA 1
ATOM 5493 C C . THR B 1 256 ? -33.469 -4.125 1.299 1 97.44 256 THR B C 1
ATOM 5495 O O . THR B 1 256 ? -32.969 -3.012 1.438 1 97.44 256 THR B O 1
ATOM 5498 N N . LYS B 1 257 ? -34.219 -4.691 2.168 1 96.94 257 LYS B N 1
ATOM 5499 C CA . LYS B 1 257 ? -34.625 -3.951 3.363 1 96.94 257 LYS B CA 1
ATOM 5500 C C . LYS B 1 257 ? -33.406 -3.678 4.262 1 96.94 257 LYS B C 1
ATOM 5502 O O . LYS B 1 257 ? -33.344 -2.633 4.91 1 96.94 257 LYS B O 1
ATOM 5507 N N . ILE B 1 258 ? -32.594 -4.645 4.324 1 97.31 258 ILE B N 1
ATOM 5508 C CA . ILE B 1 258 ? -31.391 -4.492 5.129 1 97.31 258 ILE B CA 1
ATOM 5509 C C . ILE B 1 258 ? -30.531 -3.363 4.562 1 97.31 258 ILE B C 1
ATOM 5511 O O . ILE B 1 258 ? -30.031 -2.514 5.309 1 97.31 258 ILE B O 1
ATOM 5515 N N . LEU B 1 259 ? -30.328 -3.377 3.252 1 97.94 259 LEU B N 1
ATOM 5516 C CA . LEU B 1 259 ? -29.547 -2.33 2.596 1 97.94 259 LEU B CA 1
ATOM 5517 C C . LEU B 1 259 ? -30.188 -0.962 2.814 1 97.94 259 LEU B C 1
ATOM 5519 O O . LEU B 1 259 ? -29.484 0.009 3.121 1 97.94 259 LEU B O 1
ATOM 5523 N N . GLU B 1 260 ? -31.469 -0.899 2.68 1 97.94 260 GLU B N 1
ATOM 5524 C CA . GLU B 1 260 ? -32.188 0.35 2.875 1 97.94 260 GLU B CA 1
ATOM 5525 C C . GLU B 1 260 ? -31.984 0.899 4.285 1 97.94 260 GLU B C 1
ATOM 5527 O O . GLU B 1 260 ? -31.812 2.105 4.465 1 97.94 260 GLU B O 1
ATOM 5532 N N . LYS B 1 261 ? -32.094 0.023 5.191 1 97.88 261 LYS B N 1
ATOM 5533 C CA . LYS B 1 261 ? -31.891 0.435 6.578 1 97.88 261 LYS B CA 1
ATOM 5534 C C . LYS B 1 261 ? -30.5 1.042 6.777 1 97.88 261 LYS B C 1
ATOM 5536 O O . LYS B 1 261 ? -30.375 2.082 7.426 1 97.88 261 LYS B O 1
ATOM 5541 N N . GLN B 1 262 ? -29.438 0.35 6.258 1 97.62 262 GLN B N 1
ATOM 5542 C CA . GLN B 1 262 ? -28.078 0.845 6.391 1 97.62 262 GLN B CA 1
ATOM 5543 C C . GLN B 1 262 ? -27.891 2.168 5.652 1 97.62 262 GLN B C 1
ATOM 5545 O O . GLN B 1 262 ? -27.172 3.055 6.117 1 97.62 262 GLN B O 1
ATOM 5550 N N . VAL B 1 263 ? -28.531 2.291 4.508 1 98.12 263 VAL B N 1
ATOM 5551 C CA . VAL B 1 263 ? -28.453 3.506 3.701 1 98.12 263 VAL B CA 1
ATOM 5552 C C . VAL B 1 263 ? -29.125 4.66 4.449 1 98.12 263 VAL B C 1
ATOM 5554 O O . VAL B 1 263 ? -28.578 5.766 4.504 1 98.12 263 VAL B O 1
ATOM 5557 N N . ASN B 1 264 ? -30.297 4.371 5.012 1 98.06 264 ASN B N 1
ATOM 5558 C CA . ASN B 1 264 ? -31.016 5.402 5.754 1 98.06 264 ASN B CA 1
ATOM 5559 C C . ASN B 1 264 ? -30.219 5.871 6.973 1 98.06 264 ASN B C 1
ATOM 5561 O O . ASN B 1 264 ? -30.219 7.059 7.297 1 98.06 264 ASN B O 1
ATOM 5565 N N . LYS B 1 265 ? -29.625 4.965 7.602 1 97.69 265 LYS B N 1
ATOM 5566 C CA . LYS B 1 265 ? -28.766 5.32 8.734 1 97.69 265 LYS B CA 1
ATOM 5567 C C . LYS B 1 265 ? -27.641 6.25 8.297 1 97.69 265 LYS B C 1
ATOM 5569 O O . LYS B 1 265 ? -27.359 7.246 8.969 1 97.69 265 LYS B O 1
ATOM 5574 N N . ALA B 1 266 ? -26.969 5.91 7.219 1 97.44 266 ALA B N 1
ATOM 5575 C CA . ALA B 1 266 ? -25.875 6.719 6.703 1 97.44 266 ALA B CA 1
ATOM 5576 C C . ALA B 1 266 ? -26.359 8.094 6.25 1 97.44 266 ALA B C 1
ATOM 5578 O O . ALA B 1 266 ? -25.688 9.102 6.445 1 97.44 266 ALA B O 1
ATOM 5579 N N . LYS B 1 267 ? -27.562 8.109 5.613 1 97.12 267 LYS B N 1
ATOM 5580 C CA . LYS B 1 267 ? -28.156 9.375 5.188 1 97.12 267 LYS B CA 1
ATOM 5581 C C . LYS B 1 267 ? -28.453 10.273 6.387 1 97.12 267 LYS B C 1
ATOM 5583 O O . LYS B 1 267 ? -28.188 11.477 6.348 1 97.12 267 LYS B O 1
ATOM 5588 N N . SER B 1 268 ? -29.031 9.703 7.406 1 97.19 268 SER B N 1
ATOM 5589 C CA . SER B 1 268 ? -29.359 10.453 8.609 1 97.19 268 SER B CA 1
ATOM 5590 C C . SER B 1 268 ? -28.109 11.07 9.234 1 97.19 268 SER B C 1
ATOM 5592 O O . SER B 1 268 ? -28.141 12.203 9.711 1 97.19 268 SER B O 1
ATOM 5594 N N . PHE B 1 269 ? -27.078 10.305 9.227 1 96.06 269 PHE B N 1
ATOM 5595 C CA . PHE B 1 269 ? -25.797 10.797 9.734 1 96.06 269 PHE B CA 1
ATOM 5596 C C . PHE B 1 269 ? -25.281 11.953 8.891 1 96.06 269 PHE B C 1
ATOM 5598 O O . PHE B 1 269 ? -24.906 13 9.422 1 96.06 269 PHE B O 1
ATOM 5605 N N . ALA B 1 270 ? -25.281 11.781 7.59 1 95.25 270 ALA B N 1
ATOM 5606 C CA . ALA B 1 270 ? -24.734 12.766 6.66 1 95.25 270 ALA B CA 1
ATOM 5607 C C . ALA B 1 270 ? -25.547 14.055 6.676 1 95.25 270 ALA B C 1
ATOM 5609 O O . ALA B 1 270 ? -25 15.141 6.469 1 95.25 270 ALA B O 1
ATOM 5610 N N . LYS B 1 271 ? -26.797 14 7 1 94.81 271 LYS B N 1
ATOM 5611 C CA . LYS B 1 271 ? -27.703 15.148 7.008 1 94.81 271 LYS B CA 1
ATOM 5612 C C . LYS B 1 271 ? -27.359 16.094 8.156 1 94.81 271 LYS B C 1
ATOM 5614 O O . LYS B 1 271 ? -27.766 17.266 8.141 1 94.81 271 LYS B O 1
ATOM 5619 N N . LEU B 1 272 ? -26.641 15.641 9.062 1 93.69 272 LEU B N 1
ATOM 5620 C CA . LEU B 1 272 ? -26.281 16.469 10.211 1 93.69 272 LEU B CA 1
ATOM 5621 C C . LEU B 1 272 ? -25.125 17.406 9.859 1 93.69 272 LEU B C 1
ATOM 5623 O O . LEU B 1 272 ? -24.828 18.328 10.609 1 93.69 272 LEU B O 1
ATOM 5627 N N . ALA B 1 273 ? -24.547 17.172 8.727 1 90.12 273 ALA B N 1
ATOM 5628 C CA . ALA B 1 273 ? -23.406 17.984 8.32 1 90.12 273 ALA B CA 1
ATOM 5629 C C . ALA B 1 273 ? -23.828 19.422 8.062 1 90.12 273 ALA B C 1
ATOM 5631 O O . ALA B 1 273 ? -24.797 19.688 7.352 1 90.12 273 ALA B O 1
ATOM 5632 N N . ARG B 1 274 ? -23.109 20.438 8.672 1 87.81 274 ARG B N 1
ATOM 5633 C CA . ARG B 1 274 ? -23.438 21.844 8.477 1 87.81 274 ARG B CA 1
ATOM 5634 C C . ARG B 1 274 ? -22.188 22.688 8.289 1 87.81 274 ARG B C 1
ATOM 5636 O O . ARG B 1 274 ? -22.25 23.906 8.203 1 87.81 274 ARG B O 1
ATOM 5643 N N . GLU B 1 275 ? -21.047 22.031 8.297 1 84.5 275 GLU B N 1
ATOM 5644 C CA . GLU B 1 275 ? -19.797 22.781 8.234 1 84.5 275 GLU B CA 1
ATOM 5645 C C . GLU B 1 275 ? -19.719 23.609 6.957 1 84.5 275 GLU B C 1
ATOM 5647 O O . GLU B 1 275 ? -19.344 24.797 6.996 1 84.5 275 GLU B O 1
ATOM 5652 N N . TYR B 1 276 ? -20.031 22.938 5.879 1 84.19 276 TYR B N 1
ATOM 5653 C CA . TYR B 1 276 ? -19.984 23.625 4.602 1 84.19 276 TYR B CA 1
ATOM 5654 C C . TYR B 1 276 ? -21.375 23.781 3.996 1 84.19 276 TYR B C 1
ATOM 5656 O O . TYR B 1 276 ? -21.547 24.453 2.979 1 84.19 276 TYR B O 1
ATOM 5664 N N . SER B 1 277 ? -22.312 23.188 4.582 1 85.19 277 SER B N 1
ATOM 5665 C CA . SER B 1 277 ? -23.703 23.234 4.164 1 85.19 277 SER B CA 1
ATOM 5666 C C . SER B 1 277 ? -23.844 23 2.662 1 85.19 277 SER B C 1
ATOM 5668 O O . SER B 1 277 ? -24.484 23.797 1.963 1 85.19 277 SER B O 1
ATOM 5670 N N . SER B 1 278 ? -23.141 21.984 2.186 1 87.38 278 SER B N 1
ATOM 5671 C CA . SER B 1 278 ? -23.125 21.688 0.756 1 87.38 278 SER B CA 1
ATOM 5672 C C . SER B 1 278 ? -23.422 20.203 0.498 1 87.38 278 SER B C 1
ATOM 5674 O O . SER B 1 278 ? -23.25 19.375 1.385 1 87.38 278 SER B O 1
ATOM 5676 N N . SER B 1 279 ? -23.891 19.953 -0.753 1 88.5 279 SER B N 1
ATOM 5677 C CA . SER B 1 279 ? -24.156 18.578 -1.167 1 88.5 279 SER B CA 1
ATOM 5678 C C . SER B 1 279 ? -22.875 17.766 -1.232 1 88.5 279 SER B C 1
ATOM 5680 O O . SER B 1 279 ? -22.891 16.547 -1.045 1 88.5 279 SER B O 1
ATOM 5682 N N . GLU B 1 280 ? -21.828 18.422 -1.395 1 86.81 280 GLU B N 1
ATOM 5683 C CA . GLU B 1 280 ? -20.531 17.734 -1.446 1 86.81 280 GLU B CA 1
ATOM 5684 C C . GLU B 1 280 ? -20.172 17.156 -0.081 1 86.81 280 GLU B C 1
ATOM 5686 O O . GLU B 1 280 ? -19.703 16.016 0.015 1 86.81 280 GLU B O 1
ATOM 5691 N N . GLU B 1 281 ? -20.406 17.953 0.895 1 89.38 281 GLU B N 1
ATOM 5692 C CA . GLU B 1 281 ? -20.141 17.516 2.26 1 89.38 281 GLU B CA 1
ATOM 5693 C C . GLU B 1 281 ? -21.031 16.328 2.631 1 89.38 281 GLU B C 1
ATOM 5695 O O . GLU B 1 281 ? -20.562 15.344 3.211 1 89.38 281 GLU B O 1
ATOM 5700 N N . TYR B 1 282 ? -22.266 16.469 2.275 1 92.88 282 TYR B N 1
ATOM 5701 C CA . TYR B 1 282 ? -23.234 15.414 2.51 1 92.88 282 TYR B CA 1
ATOM 5702 C C . TYR B 1 282 ? -22.797 14.109 1.846 1 92.88 282 TYR B C 1
ATOM 5704 O O . TYR B 1 282 ? -22.766 13.062 2.486 1 92.88 282 TYR B O 1
ATOM 5712 N N . SER B 1 283 ? -22.422 14.203 0.599 1 92.56 283 SER B N 1
ATOM 5713 C CA . SER B 1 283 ? -22.078 13.023 -0.187 1 92.56 283 SER B CA 1
ATOM 5714 C C . SER B 1 283 ? -20.844 12.328 0.39 1 92.56 283 SER B C 1
ATOM 5716 O O . SER B 1 283 ? -20.797 11.094 0.442 1 92.56 283 SER B O 1
ATOM 5718 N N . MET B 1 284 ? -19.891 13.078 0.787 1 90.94 284 MET B N 1
ATOM 5719 C CA . MET B 1 284 ? -18.672 12.516 1.343 1 90.94 284 MET B CA 1
ATOM 5720 C C . MET B 1 284 ? -18.953 11.789 2.654 1 90.94 284 MET B C 1
ATOM 5722 O O . MET B 1 284 ? -18.516 10.656 2.842 1 90.94 284 MET B O 1
ATOM 5726 N N . LEU B 1 285 ? -19.672 12.43 3.523 1 93.94 285 LEU B N 1
ATOM 5727 C CA . LEU B 1 285 ? -19.969 11.844 4.824 1 93.94 285 LEU B CA 1
ATOM 5728 C C . LEU B 1 285 ? -20.891 10.633 4.676 1 93.94 285 LEU B C 1
ATOM 5730 O O . LEU B 1 285 ? -20.766 9.656 5.426 1 93.94 285 LEU B O 1
ATOM 5734 N N . PHE B 1 286 ? -21.828 10.75 3.723 1 96.44 286 PHE B N 1
ATOM 5735 C CA . PHE B 1 286 ? -22.734 9.633 3.443 1 96.44 286 PHE B CA 1
ATOM 5736 C C . PHE B 1 286 ? -21.938 8.391 3.059 1 96.44 286 PHE B C 1
ATOM 5738 O O . PHE B 1 286 ? -22.125 7.32 3.646 1 96.44 286 PHE B O 1
ATOM 5745 N N . ARG B 1 287 ? -21.016 8.508 2.121 1 95.19 287 ARG B N 1
ATOM 5746 C CA . ARG B 1 287 ? -20.25 7.371 1.629 1 95.19 287 ARG B CA 1
ATOM 5747 C C . ARG B 1 287 ? -19.359 6.789 2.729 1 95.19 287 ARG B C 1
ATOM 5749 O O . ARG B 1 287 ? -19.281 5.566 2.883 1 95.19 287 ARG B O 1
ATOM 5756 N N . LYS B 1 288 ? -18.719 7.605 3.482 1 93.25 288 LYS B N 1
ATOM 5757 C CA . LYS B 1 288 ? -17.828 7.156 4.543 1 93.25 288 LYS B CA 1
ATOM 5758 C C . LYS B 1 288 ? -18.594 6.402 5.625 1 93.25 288 LYS B C 1
ATOM 5760 O O . LYS B 1 288 ? -18.156 5.352 6.094 1 93.25 288 LYS B O 1
ATOM 5765 N N . GLU B 1 289 ? -19.719 6.973 6.008 1 95.38 289 GLU B N 1
ATOM 5766 C CA . GLU B 1 289 ? -20.547 6.34 7.031 1 95.38 289 GLU B CA 1
ATOM 5767 C C . GLU B 1 289 ? -21.125 5.02 6.539 1 95.38 289 GLU B C 1
ATOM 5769 O O . GLU B 1 289 ? -21.156 4.031 7.277 1 95.38 289 GLU B O 1
ATOM 5774 N N . LEU B 1 290 ? -21.594 5.047 5.328 1 97.06 290 LEU B N 1
ATOM 5775 C CA . LEU B 1 290 ? -22.172 3.838 4.75 1 97.06 290 LEU B CA 1
ATOM 5776 C C . LEU B 1 290 ? -21.141 2.707 4.719 1 97.06 290 LEU B C 1
ATOM 5778 O O . LEU B 1 290 ? -21.438 1.586 5.141 1 97.06 290 LEU B O 1
ATOM 5782 N N . THR B 1 291 ? -19.953 2.957 4.27 1 94.88 291 THR B N 1
ATOM 5783 C CA . THR B 1 291 ? -18.906 1.943 4.129 1 94.88 291 THR B CA 1
ATOM 5784 C C . THR B 1 291 ? -18.469 1.437 5.496 1 94.88 291 THR B C 1
ATOM 5786 O O . THR B 1 291 ? -18.234 0.238 5.676 1 94.88 291 THR B O 1
ATOM 5789 N N . SER B 1 292 ? -18.312 2.348 6.422 1 94.06 292 SER B N 1
ATOM 5790 C CA . SER B 1 292 ? -17.938 1.966 7.777 1 94.06 292 SER B CA 1
ATOM 5791 C C . SER B 1 292 ? -18.984 1.047 8.406 1 94.06 292 SER B C 1
ATOM 5793 O O . SER B 1 292 ? -18.641 0.011 8.977 1 94.06 292 SER B O 1
ATOM 5795 N N . ASN B 1 293 ? -20.25 1.408 8.258 1 95.88 293 ASN B N 1
ATOM 5796 C CA . ASN B 1 293 ? -21.344 0.632 8.828 1 95.88 293 ASN B CA 1
ATOM 5797 C C . ASN B 1 293 ? -21.438 -0.751 8.188 1 95.88 293 ASN B C 1
ATOM 5799 O O . ASN B 1 293 ? -21.609 -1.752 8.891 1 95.88 293 ASN B O 1
ATOM 5803 N N . LEU B 1 294 ? -21.375 -0.765 6.891 1 97.56 294 LEU B N 1
ATOM 5804 C CA . LEU B 1 294 ? -21.484 -2.031 6.172 1 97.56 294 LEU B CA 1
ATOM 5805 C C . LEU B 1 294 ? -20.328 -2.961 6.527 1 97.56 294 LEU B C 1
ATOM 5807 O O . LEU B 1 294 ? -20.531 -4.164 6.723 1 97.56 294 LEU B O 1
ATOM 5811 N N . THR B 1 295 ? -19.109 -2.459 6.59 1 96.5 295 THR B N 1
ATOM 5812 C CA . THR B 1 295 ? -17.953 -3.27 6.93 1 96.5 295 THR B CA 1
ATOM 5813 C C . THR B 1 295 ? -18.109 -3.881 8.32 1 96.5 295 THR B C 1
ATOM 5815 O O . THR B 1 295 ? -17.891 -5.078 8.5 1 96.5 295 THR B O 1
ATOM 5818 N N . SER B 1 296 ? -18.469 -3.031 9.266 1 95.62 296 SER B N 1
ATOM 5819 C CA . SER B 1 296 ? -18.656 -3.5 10.633 1 95.62 296 SER B CA 1
ATOM 5820 C C . SER B 1 296 ? -19.75 -4.555 10.711 1 95.62 296 SER B C 1
ATOM 5822 O O . SER B 1 296 ? -19.609 -5.559 11.414 1 95.62 296 SER B O 1
ATOM 5824 N N . LEU B 1 297 ? -20.859 -4.297 10.008 1 96.81 297 LEU B N 1
ATOM 5825 C CA . LEU B 1 297 ? -22 -5.207 9.984 1 96.81 297 LEU B CA 1
ATOM 5826 C C . LEU B 1 297 ? -21.578 -6.578 9.461 1 96.81 297 LEU B C 1
ATOM 5828 O O . LEU B 1 297 ? -21.922 -7.605 10.062 1 96.81 297 LEU B O 1
ATOM 5832 N N . LEU B 1 298 ? -20.828 -6.609 8.398 1 97.81 298 LEU B N 1
ATOM 5833 C CA . LEU B 1 298 ? -20.469 -7.855 7.73 1 97.81 298 LEU B CA 1
ATOM 5834 C C . LEU B 1 298 ? -19.406 -8.617 8.523 1 97.81 298 LEU B C 1
ATOM 5836 O O . LEU B 1 298 ? -19.484 -9.836 8.648 1 97.81 298 LEU B O 1
ATOM 5840 N N . ILE B 1 299 ? -18.438 -7.941 9.109 1 97.19 299 ILE B N 1
ATOM 5841 C CA . ILE B 1 299 ? -17.375 -8.586 9.883 1 97.19 299 ILE B CA 1
ATOM 5842 C C . ILE B 1 299 ? -17.984 -9.242 11.125 1 97.19 299 ILE B C 1
ATOM 5844 O O . ILE B 1 299 ? -17.641 -10.375 11.461 1 97.19 299 ILE B O 1
ATOM 5848 N N . THR B 1 300 ? -18.906 -8.539 11.781 1 96.38 300 THR B N 1
ATOM 5849 C CA . THR B 1 300 ? -19.484 -9.023 13.039 1 96.38 300 THR B CA 1
ATOM 5850 C C . THR B 1 300 ? -20.484 -10.148 12.773 1 96.38 300 THR B C 1
ATOM 5852 O O . THR B 1 300 ? -20.844 -10.891 13.688 1 96.38 300 THR B O 1
ATOM 5855 N N . ASP B 1 301 ? -20.922 -10.273 11.5 1 97 301 ASP B N 1
ATOM 5856 C CA . ASP B 1 301 ? -21.922 -11.289 11.141 1 97 301 ASP B CA 1
ATOM 5857 C C . ASP B 1 301 ? -21.25 -12.633 10.852 1 97 301 ASP B C 1
ATOM 5859 O O . ASP B 1 301 ? -21.922 -13.664 10.789 1 97 301 ASP B O 1
ATOM 5863 N N . ILE B 1 302 ? -19.938 -12.672 10.625 1 97.69 302 ILE B N 1
ATOM 5864 C CA . ILE B 1 302 ? -19.219 -13.898 10.281 1 97.69 302 ILE B CA 1
ATOM 5865 C C . ILE B 1 302 ? -19.312 -14.883 11.445 1 97.69 302 ILE B C 1
ATOM 5867 O O . ILE B 1 302 ? -19.031 -14.523 12.594 1 97.69 302 ILE B O 1
ATOM 5871 N N . ASP B 1 303 ? -19.719 -16.047 11.188 1 97.38 303 ASP B N 1
ATOM 5872 C CA . ASP B 1 303 ? -19.922 -17.125 12.148 1 97.38 303 ASP B CA 1
ATOM 5873 C C . ASP B 1 303 ? -19.719 -18.484 11.492 1 97.38 303 ASP B C 1
ATOM 5875 O O . ASP B 1 303 ? -19.234 -18.578 10.359 1 97.38 303 ASP B O 1
ATOM 5879 N N . LEU B 1 304 ? -19.906 -19.516 12.273 1 96.81 304 LEU B N 1
ATOM 5880 C CA . LEU B 1 304 ? -19.844 -20.875 11.734 1 96.81 304 LEU B CA 1
ATOM 5881 C C . LEU B 1 304 ? -21.172 -21.25 11.102 1 96.81 304 LEU B C 1
ATOM 5883 O O . LEU B 1 304 ? -22.203 -21.281 11.781 1 96.81 304 LEU B O 1
ATOM 5887 N N . VAL B 1 305 ? -21.188 -21.406 9.773 1 96.12 305 VAL B N 1
ATOM 5888 C CA . VAL B 1 305 ? -22.375 -21.812 9.016 1 96.12 305 VAL B CA 1
ATOM 5889 C C . VAL B 1 305 ? -22.031 -23.031 8.164 1 96.12 305 VAL B C 1
ATOM 5891 O O . VAL B 1 305 ? -21.172 -22.969 7.285 1 96.12 305 VAL B O 1
ATOM 5894 N N . GLU B 1 306 ? -22.688 -24.172 8.406 1 93.75 306 GLU B N 1
ATOM 5895 C CA . GLU B 1 306 ? -22.438 -25.406 7.684 1 93.75 306 GLU B CA 1
ATOM 5896 C C . GLU B 1 306 ? -20.969 -25.828 7.773 1 93.75 306 GLU B C 1
ATOM 5898 O O . GLU B 1 306 ? -20.328 -26.094 6.754 1 93.75 306 GLU B O 1
ATOM 5903 N N . GLU B 1 307 ? -20.438 -25.656 8.93 1 92.31 307 GLU B N 1
ATOM 5904 C CA . GLU B 1 307 ? -19.109 -26.141 9.297 1 92.31 307 GLU B CA 1
ATOM 5905 C C . GLU B 1 307 ? -18.016 -25.359 8.562 1 92.31 307 GLU B C 1
ATOM 5907 O O . GLU B 1 307 ? -16.969 -25.922 8.25 1 92.31 307 GLU B O 1
ATOM 5912 N N . LYS B 1 308 ? -18.266 -24.156 8.164 1 95.19 308 LYS B N 1
ATOM 5913 C CA . LYS B 1 308 ? -17.281 -23.234 7.621 1 95.19 308 LYS B CA 1
ATOM 5914 C C . LYS B 1 308 ? -17.578 -21.797 8.039 1 95.19 308 LYS B C 1
ATOM 5916 O O . LYS B 1 308 ? -18.672 -21.5 8.5 1 95.19 308 LYS B O 1
ATOM 5921 N N . LEU B 1 309 ? -16.578 -20.984 8.008 1 97.62 309 LEU B N 1
ATOM 5922 C CA . LEU B 1 309 ? -16.828 -19.562 8.273 1 97.62 309 LEU B CA 1
ATOM 5923 C C . LEU B 1 309 ? -17.672 -18.953 7.168 1 97.62 309 LEU B C 1
ATOM 5925 O O . LEU B 1 309 ? -17.375 -19.094 5.98 1 97.62 309 LEU B O 1
ATOM 5929 N N . ASN B 1 310 ? -18.734 -18.359 7.504 1 97.62 310 ASN B N 1
ATOM 5930 C CA . ASN B 1 310 ? -19.625 -17.672 6.586 1 97.62 310 ASN B CA 1
ATOM 5931 C C . ASN B 1 310 ? -20.5 -16.656 7.312 1 97.62 310 ASN B C 1
ATOM 5933 O O . ASN B 1 310 ? -20.391 -16.484 8.531 1 97.62 310 ASN B O 1
ATOM 5937 N N . TYR B 1 311 ? -21.312 -15.992 6.559 1 97.56 311 TYR B N 1
ATOM 5938 C CA . TYR B 1 311 ? -22.219 -15.016 7.133 1 97.56 311 TYR B CA 1
ATOM 5939 C C . TYR B 1 311 ? -23.422 -15.695 7.762 1 97.56 311 TYR B C 1
ATOM 5941 O O . TYR B 1 311 ? -24.047 -16.578 7.145 1 97.56 311 TYR B O 1
ATOM 5949 N N . LYS B 1 312 ? -23.75 -15.289 8.906 1 96.75 312 LYS B N 1
ATOM 5950 C CA . LYS B 1 312 ? -24.891 -15.859 9.625 1 96.75 312 LYS B CA 1
ATOM 5951 C C . LYS B 1 312 ? -26.219 -15.336 9.055 1 96.75 312 LYS B C 1
ATOM 5953 O O . LYS B 1 312 ? -27.156 -16.109 8.852 1 96.75 312 LYS B O 1
ATOM 5958 N N . LYS B 1 313 ? -26.281 -14.023 8.781 1 96.88 313 LYS B N 1
ATOM 5959 C CA . LYS B 1 313 ? -27.547 -13.391 8.398 1 96.88 313 LYS B CA 1
ATOM 5960 C C . LYS B 1 313 ? -27.406 -12.641 7.078 1 96.88 313 LYS B C 1
ATOM 5962 O O . LYS B 1 313 ? -28.375 -12.523 6.324 1 96.88 313 LYS B O 1
ATOM 5967 N N . TYR B 1 314 ? -26.219 -12.18 6.723 1 97.94 314 TYR B N 1
ATOM 5968 C CA . TYR B 1 314 ? -26.125 -11.141 5.703 1 97.94 314 TYR B CA 1
ATOM 5969 C C . TYR B 1 314 ? -25.406 -11.656 4.461 1 97.94 314 TYR B C 1
ATOM 5971 O O . TYR B 1 314 ? -24.781 -10.883 3.74 1 97.94 314 TYR B O 1
ATOM 5979 N N . GLU B 1 315 ? -25.438 -12.953 4.223 1 97.44 315 GLU B N 1
ATOM 5980 C CA . GLU B 1 315 ? -24.812 -13.539 3.043 1 97.44 315 GLU B CA 1
ATOM 5981 C C . GLU B 1 315 ? -25.375 -12.945 1.759 1 97.44 315 GLU B C 1
ATOM 5983 O O . GLU B 1 315 ? -24.625 -12.578 0.851 1 97.44 315 GLU B O 1
ATOM 5988 N N . LYS B 1 316 ? -26.703 -12.828 1.715 1 97.25 316 LYS B N 1
ATOM 5989 C CA . LYS B 1 316 ? -27.359 -12.305 0.516 1 97.25 316 LYS B CA 1
ATOM 5990 C C . LYS B 1 316 ? -27.016 -10.836 0.306 1 97.25 316 LYS B C 1
ATOM 5992 O O . LYS B 1 316 ? -26.922 -10.367 -0.832 1 97.25 316 LYS B O 1
ATOM 5997 N N . LEU B 1 317 ? -26.859 -10.102 1.394 1 97.94 317 LEU B N 1
ATOM 5998 C CA . LEU B 1 317 ? -26.484 -8.695 1.287 1 97.94 317 LEU B CA 1
ATOM 5999 C C . LEU B 1 317 ? -25.109 -8.539 0.646 1 97.94 317 LEU B C 1
ATOM 6001 O O . LEU B 1 317 ? -24.953 -7.781 -0.313 1 97.94 317 LEU B O 1
ATOM 6005 N N . VAL B 1 318 ? -24.156 -9.297 1.159 1 98 318 VAL B N 1
ATOM 6006 C CA . VAL B 1 318 ? -22.781 -9.148 0.675 1 98 318 VAL B CA 1
ATOM 6007 C C . VAL B 1 318 ? -22.688 -9.641 -0.767 1 98 318 VAL B C 1
ATOM 6009 O O . VAL B 1 318 ? -22.078 -8.992 -1.614 1 98 318 VAL B O 1
ATOM 6012 N N . LYS B 1 319 ? -23.344 -10.75 -1.081 1 97.06 319 LYS B N 1
ATOM 6013 C CA . LYS B 1 319 ? -23.328 -11.281 -2.441 1 97.06 319 LYS B CA 1
ATOM 6014 C C . LYS B 1 319 ? -24.016 -10.336 -3.41 1 97.06 319 LYS B C 1
ATOM 6016 O O . LYS B 1 319 ? -23.578 -10.164 -4.547 1 97.06 319 LYS B O 1
ATOM 6021 N N . GLY B 1 320 ? -25.125 -9.758 -2.957 1 97 320 GLY B N 1
ATOM 6022 C CA . GLY B 1 320 ? -25.828 -8.773 -3.768 1 97 320 GLY B CA 1
ATOM 6023 C C . GLY B 1 320 ? -25 -7.523 -4.027 1 97 320 GLY B C 1
ATOM 6024 O O . GLY B 1 320 ? -24.953 -7.031 -5.16 1 97 320 GLY B O 1
ATOM 6025 N N . LEU B 1 321 ? -24.391 -7.008 -2.941 1 97.88 321 LEU B N 1
ATOM 6026 C CA . LEU B 1 321 ? -23.531 -5.832 -3.094 1 97.88 321 LEU B CA 1
ATOM 6027 C C . LEU B 1 321 ? -22.422 -6.094 -4.094 1 97.88 321 LEU B C 1
ATOM 6029 O O . LEU B 1 321 ? -22.125 -5.246 -4.941 1 97.88 321 LEU B O 1
ATOM 6033 N N . LYS B 1 322 ? -21.828 -7.238 -3.994 1 95.75 322 LYS B N 1
ATOM 6034 C CA . LYS B 1 322 ? -20.734 -7.602 -4.895 1 95.75 322 LYS B CA 1
ATOM 6035 C C . LYS B 1 322 ? -21.234 -7.742 -6.332 1 95.75 322 LYS B C 1
ATOM 6037 O O . LYS B 1 322 ? -20.719 -7.094 -7.242 1 95.75 322 LYS B O 1
ATOM 6042 N N . LYS B 1 323 ? -22.266 -8.484 -6.535 1 95.25 323 LYS B N 1
ATOM 6043 C CA . LYS B 1 323 ? -22.734 -8.844 -7.875 1 95.25 323 LYS B CA 1
ATOM 6044 C C . LYS B 1 323 ? -23.391 -7.652 -8.562 1 95.25 323 LYS B C 1
ATOM 6046 O O . LYS B 1 323 ? -23.125 -7.379 -9.734 1 95.25 323 LYS B O 1
ATOM 6051 N N . LEU B 1 324 ? -24.281 -6.973 -7.867 1 94.88 324 LEU B N 1
ATOM 6052 C CA . LEU B 1 324 ? -25.062 -5.902 -8.484 1 94.88 324 LEU B CA 1
ATOM 6053 C C . LEU B 1 324 ? -24.203 -4.66 -8.703 1 94.88 324 LEU B C 1
ATOM 6055 O O . LEU B 1 324 ? -24.406 -3.934 -9.68 1 94.88 324 LEU B O 1
ATOM 6059 N N . THR B 1 325 ? -23.234 -4.398 -7.762 1 94.06 325 THR B N 1
ATOM 6060 C CA . THR B 1 325 ? -22.281 -3.316 -7.988 1 94.06 325 THR B CA 1
ATOM 6061 C C . THR B 1 325 ? -21.422 -3.596 -9.219 1 94.06 325 THR B C 1
ATOM 6063 O O . THR B 1 325 ? -21.234 -2.715 -10.062 1 94.06 325 THR B O 1
ATOM 6066 N N . PHE B 1 326 ? -21 -4.789 -9.305 1 90.81 326 PHE B N 1
ATOM 6067 C CA . PHE B 1 326 ? -20.188 -5.199 -10.445 1 90.81 326 PHE B CA 1
ATOM 6068 C C . PHE B 1 326 ? -20.953 -5.035 -11.75 1 90.81 326 PHE B C 1
ATOM 6070 O O . PHE B 1 326 ? -20.438 -4.496 -12.727 1 90.81 326 PHE B O 1
ATOM 6077 N N . ARG B 1 327 ? -22.141 -5.461 -11.742 1 91.38 327 ARG B N 1
ATOM 6078 C CA . ARG B 1 327 ? -22.984 -5.383 -12.93 1 91.38 327 ARG B CA 1
ATOM 6079 C C . ARG B 1 327 ? -23.203 -3.934 -13.344 1 91.38 327 ARG B C 1
ATOM 6081 O O . ARG B 1 327 ? -23.172 -3.605 -14.531 1 91.38 327 ARG B O 1
ATOM 6088 N N . ALA B 1 328 ? -23.438 -3.115 -12.375 1 90.56 328 ALA B N 1
ATOM 6089 C CA . ALA B 1 328 ? -23.688 -1.703 -12.641 1 90.56 328 ALA B CA 1
ATOM 6090 C C . ALA B 1 328 ? -22.453 -1.021 -13.227 1 90.56 328 ALA B C 1
ATOM 6092 O O . ALA B 1 328 ? -22.578 -0.152 -14.094 1 90.56 328 ALA B O 1
ATOM 6093 N N . ILE B 1 329 ? -21.312 -1.401 -12.75 1 88.5 329 ILE B N 1
ATOM 6094 C CA . ILE B 1 329 ? -20.062 -0.796 -13.203 1 88.5 329 ILE B CA 1
ATOM 6095 C C . ILE B 1 329 ? -19.719 -1.306 -14.602 1 88.5 329 ILE B C 1
ATOM 6097 O O . ILE B 1 329 ? -19.328 -0.529 -15.469 1 88.5 329 ILE B O 1
ATOM 6101 N N . LYS B 1 330 ? -19.938 -2.557 -14.836 1 86.5 330 LYS B N 1
ATOM 6102 C CA . LYS B 1 330 ? -19.547 -3.209 -16.078 1 86.5 330 LYS B CA 1
ATOM 6103 C C . LYS B 1 330 ? -20.375 -2.713 -17.266 1 86.5 330 LYS B C 1
ATOM 6105 O O . LYS B 1 330 ? -19.953 -2.828 -18.422 1 86.5 330 LYS B O 1
ATOM 6110 N N . ARG B 1 331 ? -21.5 -2.148 -17.016 1 87.94 331 ARG B N 1
ATOM 6111 C CA . ARG B 1 331 ? -22.375 -1.697 -18.094 1 87.94 331 ARG B CA 1
ATOM 6112 C C . ARG B 1 331 ? -22 -0.29 -18.547 1 87.94 331 ARG B C 1
ATOM 6114 O O . ARG B 1 331 ? -22.5 0.196 -19.562 1 87.94 331 ARG B O 1
ATOM 6121 N N . GLN B 1 332 ? -21.047 0.313 -17.812 1 86.94 332 GLN B N 1
ATOM 6122 C CA . GLN B 1 332 ? -20.609 1.648 -18.203 1 86.94 332 GLN B CA 1
ATOM 6123 C C . GLN B 1 332 ? -19.812 1.603 -19.5 1 86.94 332 GLN B C 1
ATOM 6125 O O . GLN B 1 332 ? -18.891 0.79 -19.641 1 86.94 332 GLN B O 1
ATOM 6130 N N . PRO B 1 333 ? -20.094 2.477 -20.484 1 85.88 333 PRO B N 1
ATOM 6131 C CA . PRO B 1 333 ? -19.453 2.432 -21.797 1 85.88 333 PRO B CA 1
ATOM 6132 C C . PRO B 1 333 ? -17.938 2.551 -21.703 1 85.88 333 PRO B C 1
ATOM 6134 O O . PRO B 1 333 ? -17.219 1.858 -22.438 1 85.88 333 PRO B O 1
ATOM 6137 N N . ASP B 1 334 ? -17.5 3.408 -20.828 1 84.06 334 ASP B N 1
ATOM 6138 C CA . ASP B 1 334 ? -16.047 3.607 -20.734 1 84.06 334 ASP B CA 1
ATOM 6139 C C . ASP B 1 334 ? -15.352 2.344 -20.234 1 84.06 334 ASP B C 1
ATOM 6141 O O . ASP B 1 334 ? -14.227 2.045 -20.656 1 84.06 334 ASP B O 1
ATOM 6145 N N . ILE B 1 335 ? -16.016 1.635 -19.359 1 85.12 335 ILE B N 1
ATOM 6146 C CA . ILE B 1 335 ? -15.438 0.4 -18.844 1 85.12 335 ILE B CA 1
ATOM 6147 C C . ILE B 1 335 ? -15.422 -0.667 -19.922 1 85.12 335 ILE B C 1
ATOM 6149 O O . ILE B 1 335 ? -14.422 -1.372 -20.109 1 85.12 335 ILE B O 1
ATOM 6153 N N . ILE B 1 336 ? -16.484 -0.792 -20.656 1 85.5 336 ILE B N 1
ATOM 6154 C CA . ILE B 1 336 ? -16.609 -1.755 -21.75 1 85.5 336 ILE B CA 1
ATOM 6155 C C . ILE B 1 336 ? -15.531 -1.475 -22.797 1 85.5 336 ILE B C 1
ATOM 6157 O O . ILE B 1 336 ? -14.859 -2.395 -23.266 1 85.5 336 ILE B O 1
ATOM 6161 N N . LEU B 1 337 ? -15.375 -0.195 -23.125 1 85.44 337 LEU B N 1
ATOM 6162 C CA . LEU B 1 337 ? -14.391 0.203 -24.125 1 85.44 337 LEU B CA 1
ATOM 6163 C C . LEU B 1 337 ? -12.977 -0.129 -23.672 1 85.44 337 LEU B C 1
ATOM 6165 O O . LEU B 1 337 ? -12.156 -0.59 -24.453 1 85.44 337 LEU B O 1
ATOM 6169 N N . TYR B 1 338 ? -12.734 0.144 -22.422 1 87 338 TYR B N 1
ATOM 6170 C CA . TYR B 1 338 ? -11.414 -0.132 -21.875 1 87 338 TYR B CA 1
ATOM 6171 C C . TYR B 1 338 ? -11.117 -1.628 -21.875 1 87 338 TYR B C 1
ATOM 6173 O O . TYR B 1 338 ? -10.008 -2.049 -22.203 1 87 338 TYR B O 1
ATOM 6181 N N . GLU B 1 339 ? -12.07 -2.439 -21.516 1 86.38 339 GLU B N 1
ATOM 6182 C CA . GLU B 1 339 ? -11.898 -3.891 -21.5 1 86.38 339 GLU B CA 1
ATOM 6183 C C . GLU B 1 339 ? -11.703 -4.438 -22.906 1 86.38 339 GLU B C 1
ATOM 6185 O O . GLU B 1 339 ? -10.906 -5.352 -23.125 1 86.38 339 GLU B O 1
ATOM 6190 N N . ASN B 1 340 ? -12.438 -3.893 -23.859 1 87.19 340 ASN B N 1
ATOM 6191 C CA . ASN B 1 340 ? -12.266 -4.293 -25.25 1 87.19 340 ASN B CA 1
ATOM 6192 C C . ASN B 1 340 ? -10.883 -3.926 -25.781 1 87.19 340 ASN B C 1
ATOM 6194 O O . ASN B 1 340 ? -10.266 -4.699 -26.516 1 87.19 340 ASN B O 1
ATOM 6198 N N . GLN B 1 341 ? -10.516 -2.738 -25.406 1 88.81 341 GLN B N 1
ATOM 6199 C CA . GLN B 1 341 ? -9.164 -2.326 -25.766 1 88.81 341 GLN B CA 1
ATOM 6200 C C . GLN B 1 341 ? -8.125 -3.258 -25.141 1 88.81 341 GLN B C 1
ATOM 6202 O O . GLN B 1 341 ? -7.125 -3.592 -25.781 1 88.81 341 GLN B O 1
ATOM 6207 N N . GLY B 1 342 ? -8.414 -3.604 -23.891 1 91.75 342 GLY B N 1
ATOM 6208 C CA . GLY B 1 342 ? -7.535 -4.551 -23.234 1 91.75 342 GLY B CA 1
ATOM 6209 C C . GLY B 1 342 ? -7.426 -5.875 -23.953 1 91.75 342 GLY B C 1
ATOM 6210 O O . GLY B 1 342 ? -6.336 -6.434 -24.078 1 91.75 342 GLY B O 1
ATOM 6211 N N . ASN B 1 343 ? -8.516 -6.332 -24.469 1 91.38 343 ASN B N 1
ATOM 6212 C CA . ASN B 1 343 ? -8.523 -7.57 -25.234 1 91.38 343 ASN B CA 1
ATOM 6213 C C . ASN B 1 343 ? -7.66 -7.465 -26.484 1 91.38 343 ASN B C 1
ATOM 6215 O O . ASN B 1 343 ? -6.898 -8.383 -26.797 1 91.38 343 ASN B O 1
ATOM 6219 N N . LYS B 1 344 ? -7.816 -6.375 -27.156 1 91.44 344 LYS B N 1
ATOM 6220 C CA . LYS B 1 344 ? -7.027 -6.129 -28.359 1 91.44 344 LYS B CA 1
ATOM 6221 C C . LYS B 1 344 ? -5.535 -6.078 -28.031 1 91.44 344 LYS B C 1
ATOM 6223 O O . LYS B 1 344 ? -4.719 -6.68 -28.734 1 91.44 344 LYS B O 1
ATOM 6228 N N . ILE B 1 345 ? -5.258 -5.418 -27.016 1 94.31 345 ILE B N 1
ATOM 6229 C CA . ILE B 1 345 ? -3.869 -5.219 -26.609 1 94.31 345 ILE B CA 1
ATOM 6230 C C . ILE B 1 345 ? -3.248 -6.562 -26.219 1 94.31 345 ILE B C 1
ATOM 6232 O O . ILE B 1 345 ? -2.154 -6.898 -26.688 1 94.31 345 ILE B O 1
ATOM 6236 N N . LEU B 1 346 ? -3.945 -7.332 -25.406 1 95.56 346 LEU B N 1
ATOM 6237 C CA . LEU B 1 346 ? -3.412 -8.602 -24.938 1 95.56 346 LEU B CA 1
ATOM 6238 C C . LEU B 1 346 ? -3.266 -9.602 -26.078 1 95.56 346 LEU B C 1
ATOM 6240 O O . LEU B 1 346 ? -2.285 -10.344 -26.141 1 95.56 346 LEU B O 1
ATOM 6244 N N . LYS B 1 347 ? -4.191 -9.609 -26.953 1 94.06 347 LYS B N 1
ATOM 6245 C CA . LYS B 1 347 ? -4.105 -10.469 -28.125 1 94.06 347 LYS B CA 1
ATOM 6246 C C . LYS B 1 347 ? -2.918 -10.078 -29 1 94.06 347 LYS B C 1
ATOM 6248 O O . LYS B 1 347 ? -2.178 -10.945 -29.469 1 94.06 347 LYS B O 1
ATOM 6253 N N . GLY B 1 348 ? -2.83 -8.766 -29.219 1 94.81 348 GLY B N 1
ATOM 6254 C CA . GLY B 1 348 ? -1.713 -8.273 -30 1 94.81 348 GLY B CA 1
ATOM 6255 C C . GLY B 1 348 ? -0.362 -8.609 -29.406 1 94.81 348 GLY B C 1
ATOM 6256 O O . GLY B 1 348 ? 0.545 -9.055 -30.109 1 94.81 348 GLY B O 1
ATOM 6257 N N . LEU B 1 349 ? -0.244 -8.414 -28.141 1 96.06 349 LEU B N 1
ATOM 6258 C CA . LEU B 1 349 ? 1.01 -8.719 -27.469 1 96.06 349 LEU B CA 1
ATOM 6259 C C . LEU B 1 349 ? 1.325 -10.211 -27.547 1 96.06 349 LEU B C 1
ATOM 6261 O O . LEU B 1 349 ? 2.473 -10.594 -27.781 1 96.06 349 LEU B O 1
ATOM 6265 N N . PHE B 1 350 ? 0.32 -11.055 -27.328 1 95.62 350 PHE B N 1
ATOM 6266 C CA . PHE B 1 350 ? 0.524 -12.492 -27.406 1 95.62 350 PHE B CA 1
ATOM 6267 C C . PHE B 1 350 ? 0.982 -12.898 -28.797 1 95.62 350 PHE B C 1
ATOM 6269 O O . PHE B 1 350 ? 1.867 -13.742 -28.953 1 95.62 350 PHE B O 1
ATOM 6276 N N . GLU B 1 351 ? 0.394 -12.297 -29.766 1 94.94 351 GLU B N 1
ATOM 6277 C CA . GLU B 1 351 ? 0.749 -12.594 -31.156 1 94.94 351 GLU B CA 1
ATOM 6278 C C . GLU B 1 351 ? 2.209 -12.25 -31.438 1 94.94 351 GLU B C 1
ATOM 6280 O O . GLU B 1 351 ? 2.93 -13.039 -32.062 1 94.94 351 GLU B O 1
ATOM 6285 N N . VAL B 1 352 ? 2.609 -11.141 -31.016 1 95.56 352 VAL B N 1
ATOM 6286 C CA . VAL B 1 352 ? 3.979 -10.688 -31.234 1 95.56 352 VAL B CA 1
ATOM 6287 C C . VAL B 1 352 ? 4.953 -11.609 -30.516 1 95.56 352 VAL B C 1
ATOM 6289 O O . VAL B 1 352 ? 5.938 -12.07 -31.094 1 95.56 352 VAL B O 1
ATOM 6292 N N . TYR B 1 353 ? 4.688 -11.891 -29.25 1 95.88 353 TYR B N 1
ATOM 6293 C CA . TYR B 1 353 ? 5.613 -12.648 -28.422 1 95.88 353 TYR B CA 1
ATOM 6294 C C . TYR B 1 353 ? 5.629 -14.117 -28.828 1 95.88 353 TYR B C 1
ATOM 6296 O O . TYR B 1 353 ? 6.629 -14.812 -28.625 1 95.88 353 TYR B O 1
ATOM 6304 N N . ASN B 1 354 ? 4.52 -14.594 -29.391 1 94.69 354 ASN B N 1
ATOM 6305 C CA . ASN B 1 354 ? 4.414 -16 -29.766 1 94.69 354 ASN B CA 1
ATOM 6306 C C . ASN B 1 354 ? 4.926 -16.234 -31.188 1 94.69 354 ASN B C 1
ATOM 6308 O O . ASN B 1 354 ? 5.035 -17.375 -31.625 1 94.69 354 ASN B O 1
ATOM 6312 N N . ASP B 1 355 ? 5.25 -15.227 -31.891 1 94.25 355 ASP B N 1
ATOM 6313 C CA . ASP B 1 355 ? 5.746 -15.336 -33.25 1 94.25 355 ASP B CA 1
ATOM 6314 C C . ASP B 1 355 ? 7.172 -15.891 -33.281 1 94.25 355 ASP B C 1
ATOM 6316 O O . ASP B 1 355 ? 8.109 -15.227 -32.844 1 94.25 355 ASP B O 1
ATOM 6320 N N . ASP B 1 356 ? 7.352 -17 -33.906 1 92.5 356 ASP B N 1
ATOM 6321 C CA . ASP B 1 356 ? 8.641 -17.688 -33.875 1 92.5 356 ASP B CA 1
ATOM 6322 C C . ASP B 1 356 ? 9.664 -16.969 -34.75 1 92.5 356 ASP B C 1
ATOM 6324 O O . ASP B 1 356 ? 10.867 -17.094 -34.531 1 92.5 356 ASP B O 1
ATOM 6328 N N . ILE B 1 357 ? 9.219 -16.281 -35.719 1 92.69 357 ILE B N 1
ATOM 6329 C CA . ILE B 1 357 ? 10.109 -15.57 -36.625 1 92.69 357 ILE B CA 1
ATOM 6330 C C . ILE B 1 357 ? 10.508 -14.227 -36 1 92.69 357 ILE B C 1
ATOM 6332 O O . ILE B 1 357 ? 11.695 -13.906 -35.938 1 92.69 357 ILE B O 1
ATOM 6336 N N . TYR B 1 358 ? 9.523 -13.5 -35.562 1 91.31 358 TYR B N 1
ATOM 6337 C CA . TYR B 1 358 ? 9.75 -12.148 -35.062 1 91.31 358 TYR B CA 1
ATOM 6338 C C . TYR B 1 358 ? 10.375 -12.18 -33.688 1 91.31 358 TYR B C 1
ATOM 6340 O O . TYR B 1 358 ? 11.133 -11.273 -33.312 1 91.31 358 TYR B O 1
ATOM 6348 N N . ASN B 1 359 ? 9.977 -13.141 -32.938 1 93.44 359 ASN B N 1
ATOM 6349 C CA . ASN B 1 359 ? 10.492 -13.297 -31.578 1 93.44 359 ASN B CA 1
ATOM 6350 C C . ASN B 1 359 ? 11.281 -14.594 -31.422 1 93.44 359 ASN B C 1
ATOM 6352 O O . ASN B 1 359 ? 10.984 -15.406 -30.547 1 93.44 359 ASN B O 1
ATOM 6356 N N . LYS B 1 360 ? 12.32 -14.648 -32.25 1 92 360 LYS B N 1
ATOM 6357 C CA . LYS B 1 360 ? 13.156 -15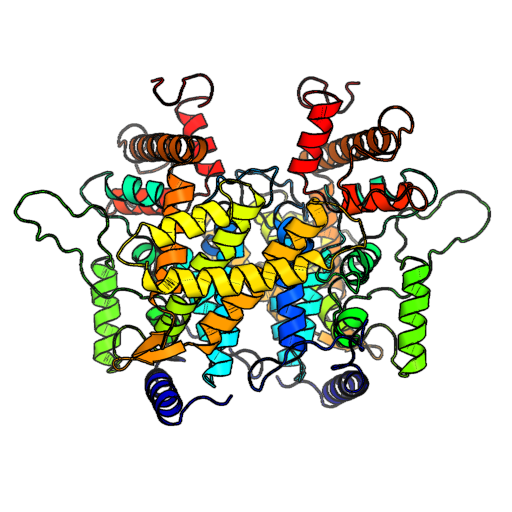.844 -32.25 1 92 360 LYS B CA 1
ATOM 6358 C C . LYS B 1 360 ? 13.773 -16.078 -30.891 1 92 360 LYS B C 1
ATOM 6360 O O . LYS B 1 360 ? 14.289 -15.156 -30.266 1 92 360 LYS B O 1
ATOM 6365 N N . ASN B 1 361 ? 13.648 -17.312 -30.422 1 91.12 361 ASN B N 1
ATOM 6366 C CA . ASN B 1 361 ? 14.195 -17.734 -29.141 1 91.12 361 ASN B CA 1
ATOM 6367 C C . ASN B 1 361 ? 13.648 -16.891 -27.984 1 91.12 361 ASN B C 1
ATOM 6369 O O . ASN B 1 361 ? 14.297 -16.75 -26.953 1 91.12 361 ASN B O 1
ATOM 6373 N N . LEU B 1 362 ? 12.5 -16.203 -28.219 1 94 362 LEU B N 1
ATOM 6374 C CA . LEU B 1 362 ? 11.789 -15.438 -27.219 1 94 362 LEU B CA 1
ATOM 6375 C C . LEU B 1 362 ? 12.633 -14.258 -26.734 1 94 362 LEU B C 1
ATOM 6377 O O . LEU B 1 362 ? 12.586 -13.891 -25.562 1 94 362 LEU B O 1
ATOM 6381 N N . VAL B 1 363 ? 13.391 -13.68 -27.625 1 91.81 363 VAL B N 1
ATOM 6382 C CA . VAL B 1 363 ? 14.398 -12.672 -27.312 1 91.81 363 VAL B CA 1
ATOM 6383 C C . VAL B 1 363 ? 13.711 -11.375 -26.875 1 91.81 363 VAL B C 1
ATOM 6385 O O . VAL B 1 363 ? 14.305 -10.562 -26.156 1 91.81 363 VAL B O 1
ATOM 6388 N N . LEU B 1 364 ? 12.438 -11.188 -27.266 1 91.88 364 LEU B N 1
ATOM 6389 C CA . LEU B 1 364 ? 11.719 -9.977 -26.906 1 91.88 364 LEU B CA 1
ATOM 6390 C C . LEU B 1 364 ? 11.289 -10.008 -25.438 1 91.88 364 LEU B C 1
ATOM 6392 O O . LEU B 1 364 ? 10.898 -8.984 -24.875 1 91.88 364 LEU B O 1
ATOM 6396 N N . LEU B 1 365 ? 11.344 -11.172 -24.797 1 93.25 365 LEU B N 1
ATOM 6397 C CA . LEU B 1 365 ? 10.984 -11.312 -23.391 1 93.25 365 LEU B CA 1
ATOM 6398 C C . LEU B 1 365 ? 12.211 -11.172 -22.5 1 93.25 365 LEU B C 1
ATOM 6400 O O . LEU B 1 365 ? 13.336 -11.43 -22.938 1 93.25 365 LEU B O 1
ATOM 6404 N N . PRO B 1 366 ? 11.977 -10.742 -21.281 1 90 366 PRO B N 1
ATOM 6405 C CA . PRO B 1 366 ? 13.086 -10.828 -20.328 1 90 366 PRO B CA 1
ATOM 6406 C C . PRO B 1 366 ? 13.625 -12.25 -20.172 1 90 366 PRO B C 1
ATOM 6408 O O . PRO B 1 366 ? 12.883 -13.219 -20.391 1 90 366 PRO B O 1
ATOM 6411 N N . ASN B 1 367 ? 14.82 -12.375 -19.766 1 87.56 367 ASN B N 1
ATOM 6412 C CA . ASN B 1 367 ? 15.555 -13.633 -19.75 1 87.56 367 ASN B CA 1
ATOM 6413 C C . ASN B 1 367 ? 14.82 -14.711 -18.953 1 87.56 367 ASN B C 1
ATOM 6415 O O . ASN B 1 367 ? 14.789 -15.875 -19.359 1 87.56 367 ASN B O 1
ATOM 6419 N N . ASN B 1 368 ? 14.203 -14.352 -17.906 1 87.94 368 ASN B N 1
ATOM 6420 C CA . ASN B 1 368 ? 13.594 -15.328 -17.016 1 87.94 368 ASN B CA 1
ATOM 6421 C C . ASN B 1 368 ? 12.312 -15.906 -17.609 1 87.94 368 ASN B C 1
ATOM 6423 O O . ASN B 1 368 ? 11.773 -16.891 -17.109 1 87.94 368 ASN B O 1
ATOM 6427 N N . TYR B 1 369 ? 11.891 -15.406 -18.719 1 92.5 369 TYR B N 1
ATOM 6428 C CA . TYR B 1 369 ? 10.68 -15.898 -19.375 1 92.5 369 TYR B CA 1
ATOM 6429 C C . TYR B 1 369 ? 11.016 -16.609 -20.672 1 92.5 369 TYR B C 1
ATOM 6431 O O . TYR B 1 369 ? 10.117 -17.109 -21.359 1 92.5 369 TYR B O 1
ATOM 6439 N N . ARG B 1 370 ? 12.336 -16.719 -20.938 1 92.38 370 ARG B N 1
ATOM 6440 C CA . ARG B 1 370 ? 12.758 -17.312 -22.203 1 92.38 370 ARG B CA 1
ATOM 6441 C C . ARG B 1 370 ? 12.914 -18.828 -22.062 1 92.38 370 ARG B C 1
ATOM 6443 O O . ARG B 1 370 ? 14.031 -19.328 -21.938 1 92.38 370 ARG B O 1
ATOM 6450 N N . ASN B 1 371 ? 11.867 -19.469 -22.078 1 91.56 371 ASN B N 1
ATOM 6451 C CA . ASN B 1 371 ? 11.828 -20.938 -22.047 1 91.56 371 ASN B CA 1
ATOM 6452 C C . ASN B 1 371 ? 11.016 -21.5 -23.219 1 91.56 371 ASN B C 1
ATOM 6454 O O . ASN B 1 371 ? 9.789 -21.453 -23.203 1 91.56 371 ASN B O 1
ATOM 6458 N N . LEU B 1 372 ? 11.695 -22.109 -24.125 1 89.69 372 LEU B N 1
ATOM 6459 C CA . LEU B 1 372 ? 11.047 -22.578 -25.344 1 89.69 372 LEU B CA 1
ATOM 6460 C C . LEU B 1 372 ? 10.156 -23.781 -25.062 1 89.69 372 LEU B C 1
ATOM 6462 O O . LEU B 1 372 ? 9.156 -24 -25.734 1 89.69 372 LEU B O 1
ATOM 6466 N N . LYS B 1 373 ? 10.523 -24.578 -24.094 1 90.19 373 LYS B N 1
ATOM 6467 C CA . LYS B 1 373 ? 9.734 -25.75 -23.75 1 90.19 373 LYS B CA 1
ATOM 6468 C C . LYS B 1 373 ? 8.375 -25.359 -23.172 1 90.19 373 LYS B C 1
ATOM 6470 O O . LYS B 1 373 ? 7.398 -26.094 -23.328 1 90.19 373 LYS B O 1
ATOM 6475 N N . LEU B 1 374 ? 8.32 -24.203 -22.562 1 92.19 374 LEU B N 1
ATOM 6476 C CA . LEU B 1 374 ? 7.094 -23.688 -21.969 1 92.19 374 LEU B CA 1
ATOM 6477 C C . LEU B 1 374 ? 6.723 -22.344 -22.578 1 92.19 374 LEU B C 1
ATOM 6479 O O . LEU B 1 374 ? 6.293 -21.438 -21.859 1 92.19 374 LEU B O 1
ATOM 6483 N N . LYS B 1 375 ? 6.887 -22.266 -23.828 1 93 375 LYS B N 1
ATOM 6484 C CA . LYS B 1 375 ? 6.816 -21 -24.531 1 93 375 LYS B CA 1
ATOM 6485 C C . LYS B 1 375 ? 5.512 -20.266 -24.234 1 93 375 LYS B C 1
ATOM 6487 O O . LYS B 1 375 ? 5.527 -19.141 -23.719 1 93 375 LYS B O 1
ATOM 6492 N N . GLU B 1 376 ? 4.406 -20.875 -24.453 1 93.81 376 GLU B N 1
ATOM 6493 C CA . GLU B 1 376 ? 3.115 -20.203 -24.297 1 93.81 376 GLU B CA 1
ATOM 6494 C C . GLU B 1 376 ? 2.867 -19.812 -22.844 1 93.81 376 GLU B C 1
ATOM 6496 O O . GLU B 1 376 ? 2.359 -18.719 -22.578 1 93.81 376 GLU B O 1
ATOM 6501 N N . ARG B 1 377 ? 3.213 -20.672 -21.938 1 93.81 377 ARG B N 1
ATOM 6502 C CA . ARG B 1 377 ? 3.037 -20.391 -20.516 1 93.81 377 ARG B CA 1
ATOM 6503 C C . ARG B 1 377 ? 3.881 -19.203 -20.078 1 93.81 377 ARG B C 1
ATOM 6505 O O . ARG B 1 377 ? 3.404 -18.344 -19.344 1 93.81 377 ARG B O 1
ATOM 6512 N N . LYS B 1 378 ? 5.082 -19.188 -20.547 1 95.12 378 LYS B N 1
ATOM 6513 C CA . LYS B 1 378 ? 5.988 -18.109 -20.172 1 95.12 378 LYS B CA 1
ATOM 6514 C C . LYS B 1 378 ? 5.531 -16.781 -20.75 1 95.12 378 LYS B C 1
ATOM 6516 O O . LYS B 1 378 ? 5.676 -15.734 -20.109 1 95.12 378 LYS B O 1
ATOM 6521 N N . ILE B 1 379 ? 5 -16.812 -21.984 1 95.94 379 ILE B N 1
ATOM 6522 C CA . ILE B 1 379 ? 4.457 -15.609 -22.594 1 95.94 379 ILE B CA 1
ATOM 6523 C C . ILE B 1 379 ? 3.275 -15.102 -21.766 1 95.94 379 ILE B C 1
ATOM 6525 O O . ILE B 1 379 ? 3.182 -13.906 -21.484 1 95.94 379 ILE B O 1
ATOM 6529 N N . LYS B 1 380 ? 2.404 -16.016 -21.344 1 96 380 LYS B N 1
ATOM 6530 C CA . LYS B 1 380 ? 1.25 -15.648 -20.531 1 96 380 LYS B CA 1
ATOM 6531 C C . LYS B 1 380 ? 1.686 -15.133 -19.172 1 96 380 LYS B C 1
ATOM 6533 O O . LYS B 1 380 ? 1.083 -14.203 -18.625 1 96 380 LYS B O 1
ATOM 6538 N N . ASP B 1 381 ? 2.73 -15.773 -18.625 1 96.56 381 ASP B N 1
ATOM 6539 C CA . ASP B 1 381 ? 3.293 -15.297 -17.359 1 96.56 381 ASP B CA 1
ATOM 6540 C C . ASP B 1 381 ? 3.76 -13.844 -17.484 1 96.56 381 ASP B C 1
ATOM 6542 O O . ASP B 1 381 ? 3.508 -13.031 -16.594 1 96.56 381 ASP B O 1
ATOM 6546 N N . TYR B 1 382 ? 4.414 -13.578 -18.578 1 96.62 382 TYR B N 1
ATOM 6547 C CA . TYR B 1 382 ? 4.984 -12.25 -18.797 1 96.62 382 TYR B CA 1
ATOM 6548 C C . TYR B 1 382 ? 3.891 -11.211 -18.984 1 96.62 382 TYR B C 1
ATOM 6550 O O . TYR B 1 382 ? 3.887 -10.172 -18.328 1 96.62 382 TYR B O 1
ATOM 6558 N N . ILE B 1 383 ? 2.955 -11.516 -19.844 1 96.62 383 ILE B N 1
ATOM 6559 C CA . ILE B 1 383 ? 1.86 -10.594 -20.125 1 96.62 383 ILE B CA 1
ATOM 6560 C C . ILE B 1 383 ? 1.018 -10.398 -18.875 1 96.62 383 ILE B C 1
ATOM 6562 O O . ILE B 1 383 ? 0.64 -9.273 -18.531 1 96.62 383 ILE B O 1
ATOM 6566 N N . GLY B 1 384 ? 0.746 -11.516 -18.172 1 96.12 384 GLY B N 1
ATOM 6567 C CA . GLY B 1 384 ? -0.066 -11.469 -16.969 1 96.12 384 GLY B CA 1
ATOM 6568 C C . GLY B 1 384 ? 0.546 -10.617 -15.859 1 96.12 384 GLY B C 1
ATOM 6569 O O . GLY B 1 384 ? -0.167 -10.109 -14.992 1 96.12 384 GLY B O 1
ATOM 6570 N N . GLY B 1 385 ? 1.852 -10.445 -15.891 1 95.12 385 GLY B N 1
ATOM 6571 C CA . GLY B 1 385 ? 2.553 -9.688 -14.859 1 95.12 385 GLY B CA 1
ATOM 6572 C C . GLY B 1 385 ? 2.619 -8.203 -15.156 1 95.12 385 GLY B C 1
ATOM 6573 O O . GLY B 1 385 ? 3.035 -7.418 -14.305 1 95.12 385 GLY B O 1
ATOM 6574 N N . MET B 1 386 ? 2.119 -7.762 -16.312 1 94.19 386 MET B N 1
ATOM 6575 C CA . MET B 1 386 ? 2.229 -6.371 -16.734 1 94.19 386 MET B CA 1
ATOM 6576 C C . MET B 1 386 ? 1.21 -5.496 -16.016 1 94.19 386 MET B C 1
ATOM 6578 O O . MET B 1 386 ? 0.151 -5.98 -15.602 1 94.19 386 MET B O 1
ATOM 6582 N N . MET B 1 387 ? 1.564 -4.246 -15.812 1 92.12 387 MET B N 1
ATOM 6583 C CA . MET B 1 387 ? 0.582 -3.223 -15.469 1 92.12 387 MET B CA 1
ATOM 6584 C C . MET B 1 387 ? -0.209 -2.791 -16.703 1 92.12 387 MET B C 1
ATOM 6586 O O . MET B 1 387 ? 0.245 -2.977 -17.828 1 92.12 387 MET B O 1
ATOM 6590 N N . ASP B 1 388 ? -1.329 -2.172 -16.469 1 91.19 388 ASP B N 1
ATOM 6591 C CA . ASP B 1 388 ? -2.195 -1.786 -17.578 1 91.19 388 ASP B CA 1
ATOM 6592 C C . ASP B 1 388 ? -1.473 -0.838 -18.547 1 91.19 388 ASP B C 1
ATOM 6594 O O . ASP B 1 388 ? -1.392 -1.103 -19.75 1 91.19 388 ASP B O 1
ATOM 6598 N N . LEU B 1 389 ? -0.906 0.173 -18.047 1 86.81 389 LEU B N 1
ATOM 6599 C CA . LEU B 1 389 ? -0.301 1.196 -18.891 1 86.81 389 LEU B CA 1
ATOM 6600 C C . LEU B 1 389 ? 0.959 0.667 -19.562 1 86.81 389 LEU B C 1
ATOM 6602 O O . LEU B 1 389 ? 1.286 1.071 -20.688 1 86.81 389 LEU B O 1
ATOM 6606 N N . TYR B 1 390 ? 1.689 -0.239 -18.953 1 90.31 390 TYR B N 1
ATOM 6607 C CA . TYR B 1 390 ? 2.846 -0.864 -19.578 1 90.31 390 TYR B CA 1
ATOM 6608 C C . TYR B 1 390 ? 2.422 -1.719 -20.766 1 90.31 390 TYR B C 1
ATOM 6610 O O . TYR B 1 390 ? 3.059 -1.688 -21.828 1 90.31 390 TYR B O 1
ATOM 6618 N N . ALA B 1 391 ? 1.372 -2.48 -20.531 1 93.25 391 ALA B N 1
ATOM 6619 C CA . ALA B 1 391 ? 0.846 -3.301 -21.609 1 93.25 391 ALA B CA 1
ATOM 6620 C C . ALA B 1 391 ? 0.453 -2.438 -22.812 1 93.25 391 ALA B C 1
ATOM 6622 O O . ALA B 1 391 ? 0.746 -2.783 -23.953 1 93.25 391 ALA B O 1
ATOM 6623 N N . ILE B 1 392 ? -0.172 -1.312 -22.516 1 90.56 392 ILE B N 1
ATOM 6624 C CA . ILE B 1 392 ? -0.58 -0.383 -23.562 1 90.56 392 ILE B CA 1
ATOM 6625 C C . ILE B 1 392 ? 0.654 0.152 -24.281 1 90.56 392 ILE B C 1
ATOM 6627 O O . ILE B 1 392 ? 0.698 0.175 -25.516 1 90.56 392 ILE B O 1
ATOM 6631 N N . SER B 1 393 ? 1.631 0.543 -23.547 1 90.12 393 SER B N 1
ATOM 6632 C CA . SER B 1 393 ? 2.854 1.095 -24.125 1 90.12 393 SER B CA 1
ATOM 6633 C C . SER B 1 393 ? 3.564 0.068 -25 1 90.12 393 SER B C 1
ATOM 6635 O O . SER B 1 393 ? 4.059 0.399 -26.078 1 90.12 393 SER B O 1
ATOM 6637 N N . GLN B 1 394 ? 3.693 -1.166 -24.5 1 92.5 394 GLN B N 1
ATOM 6638 C CA . GLN B 1 394 ? 4.328 -2.229 -25.266 1 92.5 394 GLN B CA 1
ATOM 6639 C C . GLN B 1 394 ? 3.578 -2.488 -26.562 1 92.5 394 GLN B C 1
ATOM 6641 O O . GLN B 1 394 ? 4.191 -2.666 -27.625 1 92.5 394 GLN B O 1
ATOM 6646 N N . TYR B 1 395 ? 2.271 -2.498 -26.469 1 93.38 395 TYR B N 1
ATOM 6647 C CA . TYR B 1 395 ? 1.448 -2.688 -27.656 1 93.38 395 TYR B CA 1
ATOM 6648 C C . TYR B 1 395 ? 1.707 -1.587 -28.672 1 93.38 395 TYR B C 1
ATOM 6650 O O . TYR B 1 395 ? 1.857 -1.862 -29.875 1 93.38 395 TYR B O 1
ATOM 6658 N N . GLU B 1 396 ? 1.75 -0.372 -28.219 1 91.75 396 GLU B N 1
ATOM 6659 C CA . GLU B 1 396 ? 1.96 0.77 -29.094 1 91.75 396 GLU B CA 1
ATOM 6660 C C . GLU B 1 396 ? 3.342 0.722 -29.75 1 91.75 396 GLU B C 1
ATOM 6662 O O . GLU B 1 396 ? 3.52 1.17 -30.875 1 91.75 396 GLU B O 1
ATOM 6667 N N . LYS B 1 397 ? 4.277 0.209 -29.125 1 90.19 397 LYS B N 1
ATOM 6668 C CA . LYS B 1 397 ? 5.617 0.041 -29.672 1 90.19 397 LYS B CA 1
ATOM 6669 C C . LYS B 1 397 ? 5.594 -0.856 -30.906 1 90.19 397 LYS B C 1
ATOM 6671 O O . LYS B 1 397 ? 6.336 -0.625 -31.859 1 90.19 397 LYS B O 1
ATOM 6676 N N . TYR B 1 398 ? 4.781 -1.848 -30.828 1 91.31 398 TYR B N 1
ATOM 6677 C CA . TYR B 1 398 ? 4.773 -2.838 -31.891 1 91.31 398 TYR B CA 1
ATOM 6678 C C . TYR B 1 398 ? 3.748 -2.479 -32.969 1 91.31 398 TYR B C 1
ATOM 6680 O O . TYR B 1 398 ? 3.928 -2.805 -34.125 1 91.31 398 TYR B O 1
ATOM 6688 N N . PHE B 1 399 ? 2.676 -1.817 -32.562 1 91.25 399 PHE B N 1
ATOM 6689 C CA . PHE B 1 399 ? 1.562 -1.65 -33.5 1 91.25 399 PHE B CA 1
ATOM 6690 C C . PHE B 1 399 ? 1.312 -0.174 -33.781 1 91.25 399 PHE B C 1
ATOM 6692 O O . PHE B 1 399 ? 0.498 0.168 -34.625 1 91.25 399 PHE B O 1
ATOM 6699 N N . GLY B 1 400 ? 1.943 0.752 -33.062 1 85.88 400 GLY B N 1
ATOM 6700 C CA . GLY B 1 400 ? 1.673 2.176 -33.188 1 85.88 400 GLY B CA 1
ATOM 6701 C C . GLY B 1 400 ? 0.616 2.666 -32.219 1 85.88 400 GLY B C 1
ATOM 6702 O O . GLY B 1 400 ? 0.045 1.877 -31.453 1 85.88 400 GLY B O 1
ATOM 6703 N N . PRO B 1 401 ? 0.43 4.055 -32.188 1 82.5 401 PRO B N 1
ATOM 6704 C CA . PRO B 1 401 ? -0.494 4.637 -31.219 1 82.5 401 PRO B CA 1
ATOM 6705 C C . PRO B 1 401 ? -1.914 4.09 -31.344 1 82.5 401 PRO B C 1
ATOM 6707 O O . PRO B 1 401 ? -2.412 3.92 -32.469 1 82.5 401 PRO B O 1
ATOM 6710 N N . ILE B 1 402 ? -2.521 3.734 -30.219 1 74.81 402 ILE B N 1
ATOM 6711 C CA . ILE B 1 402 ? -3.852 3.135 -30.172 1 74.81 402 ILE B CA 1
ATOM 6712 C C . ILE B 1 402 ? -4.898 4.176 -30.562 1 74.81 402 ILE B C 1
ATOM 6714 O O . ILE B 1 402 ? -5.906 3.848 -31.203 1 74.81 402 ILE B O 1
ATOM 6718 N N . ASN B 1 403 ? -4.984 5.453 -30.125 1 62.22 403 ASN B N 1
ATOM 6719 C CA . ASN B 1 403 ? -6 6.48 -30.359 1 62.22 403 ASN B CA 1
ATOM 6720 C C . ASN B 1 403 ? -6.25 6.695 -31.844 1 62.22 403 ASN B C 1
ATOM 6722 O O . ASN B 1 403 ? -7.363 7.035 -32.25 1 62.22 403 ASN B O 1
ATOM 6726 N N . ASP B 1 404 ? -5.262 6.617 -32.688 1 54.28 404 ASP B N 1
ATOM 6727 C CA . ASP B 1 404 ? -5.461 7 -34.062 1 54.28 404 ASP B CA 1
ATOM 6728 C C . ASP B 1 404 ? -6.277 5.949 -34.812 1 54.28 404 ASP B C 1
ATOM 6730 O O . ASP B 1 404 ? -6.738 6.191 -35.938 1 54.28 404 ASP B O 1
ATOM 6734 N N . LYS B 1 405 ? -6.383 4.758 -34.281 1 47.88 405 LYS B N 1
ATOM 6735 C CA . LYS B 1 405 ? -6.992 3.754 -35.156 1 47.88 405 LYS B CA 1
ATOM 6736 C C . LYS B 1 405 ? -8.344 3.307 -34.594 1 47.88 405 LYS B C 1
ATOM 6738 O O . LYS B 1 405 ? -9.062 2.549 -35.25 1 47.88 405 LYS B O 1
ATOM 6743 N N . GLY B 1 406 ? -9.062 3.93 -33.812 1 46.59 406 GLY B N 1
ATOM 6744 C CA . GLY B 1 406 ? -10.336 3.5 -33.25 1 46.59 406 GLY B CA 1
ATOM 6745 C C . GLY B 1 406 ? -10.305 2.076 -32.719 1 46.59 406 GLY B C 1
ATOM 6746 O O . GLY B 1 406 ? -9.344 1.344 -32.969 1 46.59 406 GLY B O 1
ATOM 6747 N N . ILE B 1 407 ? -11.086 1.603 -31.594 1 46.03 407 ILE B N 1
ATOM 6748 C CA . ILE B 1 407 ? -11.156 0.268 -31.016 1 46.03 407 ILE B CA 1
ATOM 6749 C C . ILE B 1 407 ? -11.312 -0.772 -32.125 1 46.03 407 ILE B C 1
ATOM 6751 O O . ILE B 1 407 ? -10.773 -1.877 -32.031 1 46.03 407 ILE B O 1
ATOM 6755 N N . TYR B 1 408 ? -12.062 -0.502 -33.094 1 39.34 408 TYR B N 1
ATOM 6756 C CA . TYR B 1 408 ? -12.305 -1.396 -34.219 1 39.34 408 TYR B CA 1
ATOM 6757 C C . TYR B 1 408 ? -11.305 -1.15 -35.344 1 39.34 408 TYR B C 1
ATOM 6759 O O . TYR B 1 408 ? -11.328 -1.84 -36.344 1 39.34 408 TYR B O 1
ATOM 6767 N N . GLY B 1 409 ? -10.516 -0.062 -35.094 1 36 409 GLY B N 1
ATOM 6768 C CA . GLY B 1 409 ? -9.688 0.219 -36.25 1 36 409 GLY B CA 1
ATOM 6769 C C . GLY B 1 409 ? -8.453 -0.658 -36.344 1 36 409 GLY B C 1
ATOM 6770 O O . GLY B 1 409 ? -7.836 -0.961 -35.312 1 36 409 GLY B O 1
ATOM 6771 N N . CYS B 1 410 ? -8.297 -1.459 -37.312 1 35.19 410 CYS B N 1
ATOM 6772 C CA . CYS B 1 410 ? -7.184 -2.311 -37.719 1 35.19 410 CYS B CA 1
ATOM 6773 C C . CYS B 1 410 ? -5.922 -1.484 -37.938 1 35.19 410 CYS B C 1
ATOM 6775 O O . CYS B 1 410 ? -5.996 -0.35 -38.406 1 35.19 410 CYS B O 1
#